Protein AF-A0A7C6TN26-F1 (afdb_monomer_lite)

Secondary structure (DSSP, 8-state):
-EEE-SSS--BTTBEEEE-S--TT-EEEE-TT--S-EEEE-TT--EES-EEEE-SSS-EEEE---SSS-EESEEEEE-TT-EEEE-TT-EE--SS-EEEEE-TT-EEEE-TT-EE-SSEEEES--SS--B-TTT--BSS----EEE-SS-EE-TT-EEETT-EE-TT-EE-TT-EE-TT-EE-TT-EEETTTTEEEESS----S---TT--SS---TTHHHHHHHTT-----TT---HHHHHHHHHH--SHHHHHHHHHT----TTTT-------------------SEEEEEEEETTEEEEEESS--S-EEEEETTTTEEEEPEESSSSEEEEETT--TTSS-SPSEEEEEEETTSPBPEE-HHHHTTGGG--EEEEETTTEEEEEEEEEETTEEEEEEEEES--SSPPSS-----HHHHHHHHHHHHHHHHHHHHHHHHHHTS---TTEEEEEESS-SS--HHHHHHHHHHHHHTTTTT-EEEEEE---TTS-HHHHHHHHHHHHHHHHH-SEEEESS--GGGGS-PPPTTSEEEE--S-SS-SB--GGGGTTSTTPPPTTT-GGGG-SEEEESSHHHHHHHHHHH---GGGEEE---HHHHHHHHTHHHHHHHHHHH-GGGTTSEEEEE-PPPBSSSGGG-B--HHHH--HHHHHHHHHHTTEEEEE---TT--S-TTTTS---SSEEE-TTTS-HHHHHHHSSEEEESS-TTHHHHHHTT--EEEE-TTHHHHHHHH-BSS-HHHHHTT-EE-SHHHHHHHHHT----HHHHHHHHHTGGGG-TTHHHHHIIIIII-TT-

Sequence (804 aa):
MYVYKKAGDEIGNNKLIINSDLNGSMVYFHDKAENNILVIEKNANIANCKIYFQGKNSLVYLSEIYTKSIKKLRVEVYDNAVFYMGKGTTVKSNHLLSAIVGSNTNCFIGDDSMLSEQILIRTVDAHSILDYNTLNIVNPSASVMIGDHVWIALDVSIYKGSTIGSGAIIGANSRCLGGKAYASNNTYGGYPAKILNSDVVWERKANHKAQNTYYNMQDDLEYFANFKFQHDDNTISLKDLDRKLIAASTAEEKLKILENLPKSKNRFYISSGSIEKKPVEIEDVNEFEIADIFWENTYLHIVLEEPEKAIYLYRKKNEEKIFMDKVDDKHFKINVVNVPTKQKVLYGEYIVFNSNKKRLGLSNKCHEKVSKLDKIYRFSNGRVYAGFVKTSGYYPKFNFQYYINSGIPPIEKPVLTLTSKKKRFFEKLLKTTLQKSYKFFRLFSRKSNNKVLLLTLSSDEIGGNLKAMSEYIDTVKDEYNIKKKEIAINVSKLGLIKKGKIYLRLIPVIAKYNTILIDNHTSIFDYFILDEKQKLIQLWHAGVGFKAVGYARFGKDGSPDLLKCGHRQYTGAIAPTPRAIEIYEDVFGITKDKFLVCGLPRLEKTIKQKDEVKKNVMNEFPFMKNKTNVLFAPTYRGKNQKNANYPIHKWLDLDLLNEFAKANNINILLKMHPFISKNILEDYENYSNIIDVSKDADMNEILLASDALLTDYSSNVYEAALFEKPIIIFAPDQIDYEQTRGVHRKLEDFCGSDVATDTDSLISKISNLEIKDWQNKFRFEEVEIGQPGASEKIFETFILEKNK

Structure (mmCIF, N/CA/C/O backbone):
data_AF-A0A7C6TN26-F1
#
_entry.id   AF-A0A7C6TN26-F1
#
loop_
_atom_site.group_PDB
_atom_site.id
_atom_site.type_symbol
_atom_site.label_atom_id
_atom_site.label_alt_id
_atom_site.label_comp_id
_atom_site.label_asym_id
_atom_site.label_entity_id
_atom_site.label_seq_id
_atom_site.pdbx_PDB_ins_code
_atom_site.Cartn_x
_atom_site.Cartn_y
_atom_site.Cartn_z
_atom_site.occupancy
_atom_site.B_iso_or_equiv
_atom_site.auth_seq_id
_atom_site.auth_comp_id
_atom_site.auth_asym_id
_atom_site.auth_atom_id
_atom_site.pdbx_PDB_model_num
ATOM 1 N N . MET A 1 1 ? -30.742 21.281 47.856 1.00 57.53 1 MET A N 1
ATOM 2 C CA . MET A 1 1 ? -30.317 19.861 47.830 1.00 57.53 1 MET A CA 1
ATOM 3 C C . MET A 1 1 ? -30.519 19.258 49.216 1.00 57.53 1 MET A C 1
ATOM 5 O O . MET A 1 1 ? -29.835 19.663 50.150 1.00 57.53 1 MET A O 1
ATOM 9 N N . TYR A 1 2 ? -31.468 18.335 49.367 1.00 62.22 2 TYR A N 1
ATOM 10 C CA . TYR A 1 2 ? -31.777 17.677 50.646 1.00 62.22 2 TYR A CA 1
ATOM 11 C C . TYR A 1 2 ? -30.927 16.415 50.819 1.00 62.22 2 TYR A C 1
ATOM 13 O O . TYR A 1 2 ? -30.728 15.688 49.848 1.00 62.22 2 TYR A O 1
ATOM 21 N N . VAL A 1 3 ? -30.425 16.153 52.034 1.00 65.25 3 VAL A N 1
ATOM 22 C CA . VAL A 1 3 ? -29.642 14.946 52.365 1.00 65.25 3 VAL A CA 1
ATOM 23 C C . VAL A 1 3 ? -30.441 14.070 53.319 1.00 65.25 3 VAL A C 1
ATOM 25 O O . VAL A 1 3 ? -30.705 14.480 54.449 1.00 65.25 3 VAL A O 1
ATOM 28 N N . TYR A 1 4 ? -30.771 12.852 52.900 1.00 67.00 4 TYR A N 1
ATOM 29 C CA . TYR A 1 4 ? -31.457 11.879 53.749 1.00 67.00 4 TYR A CA 1
ATOM 30 C C . TYR A 1 4 ? -30.489 10.861 54.352 1.00 67.00 4 TYR A C 1
ATOM 32 O O . TYR A 1 4 ? -29.520 10.454 53.704 1.00 67.00 4 TYR A O 1
ATOM 40 N N . LYS A 1 5 ? -30.746 10.470 55.608 1.00 59.81 5 LYS A N 1
ATOM 41 C CA . LYS A 1 5 ? -29.855 9.608 56.409 1.00 59.81 5 LYS A CA 1
ATOM 42 C C . LYS A 1 5 ? -30.553 8.474 57.182 1.00 59.81 5 LYS A C 1
ATOM 44 O O . LYS A 1 5 ? -29.848 7.717 57.844 1.00 59.81 5 LYS A O 1
ATOM 49 N N . LYS A 1 6 ? -31.886 8.360 57.159 1.00 57.12 6 LYS A N 1
ATOM 50 C CA . LYS A 1 6 ? -32.636 7.282 57.851 1.00 57.12 6 LYS A CA 1
ATOM 51 C C . LYS A 1 6 ? -33.459 6.471 56.839 1.00 57.12 6 LYS A C 1
ATOM 53 O O . LYS A 1 6 ? -33.195 6.621 55.661 1.00 57.12 6 LYS A O 1
ATOM 58 N N . ALA A 1 7 ? -34.308 5.531 57.241 1.00 53.44 7 ALA A N 1
ATOM 59 C CA . ALA A 1 7 ? -35.070 4.666 56.331 1.00 53.44 7 ALA A CA 1
ATOM 60 C C . ALA A 1 7 ? -36.571 4.785 56.633 1.00 53.44 7 ALA A C 1
ATOM 62 O O . ALA A 1 7 ? -36.921 4.846 57.810 1.00 53.44 7 ALA A O 1
ATOM 63 N N . GLY A 1 8 ? -37.424 4.767 55.598 1.00 52.34 8 GLY A N 1
ATOM 64 C CA . GLY A 1 8 ? -38.875 4.567 55.737 1.00 52.34 8 GLY A CA 1
ATOM 65 C C . GLY A 1 8 ? -39.806 5.758 55.467 1.00 52.34 8 GLY A C 1
ATOM 66 O O . GLY A 1 8 ? -41.008 5.577 55.622 1.00 52.34 8 GLY A O 1
ATOM 67 N N . ASP A 1 9 ? -39.308 6.924 55.034 1.00 55.12 9 ASP A N 1
ATOM 68 C CA . ASP A 1 9 ? -40.136 8.136 54.873 1.00 55.12 9 ASP A CA 1
ATOM 69 C C . ASP A 1 9 ? -40.274 8.617 53.418 1.00 55.12 9 ASP A C 1
ATOM 71 O O . ASP A 1 9 ? -39.366 8.452 52.601 1.00 55.12 9 ASP A O 1
ATOM 75 N N . GLU A 1 10 ? -41.385 9.293 53.114 1.00 62.97 10 GLU A N 1
ATOM 76 C CA . GLU A 1 10 ? -41.510 10.160 51.938 1.00 62.97 10 GLU A CA 1
ATOM 77 C C . GLU A 1 10 ? -40.738 11.470 52.170 1.00 62.97 10 GLU A C 1
ATOM 79 O O . GLU A 1 10 ? -40.833 12.091 53.231 1.00 62.97 10 GLU A O 1
ATOM 84 N N . ILE A 1 11 ? -39.955 11.910 51.182 1.00 73.81 11 ILE A N 1
ATOM 85 C CA . ILE A 1 11 ? -39.245 13.200 51.230 1.00 73.81 11 ILE A CA 1
ATOM 86 C C . ILE A 1 11 ? -39.789 14.086 50.127 1.00 73.81 11 ILE A C 1
ATOM 88 O O . ILE A 1 11 ? -39.404 13.965 48.957 1.00 73.81 11 ILE A O 1
ATOM 92 N N . GLY A 1 12 ? -40.713 14.966 50.510 1.00 78.88 12 GLY A N 1
ATOM 93 C CA . GLY A 1 12 ? -41.608 15.590 49.540 1.00 78.88 12 GLY A CA 1
ATOM 94 C C . GLY A 1 12 ? -42.374 14.496 48.796 1.00 78.88 12 GLY A C 1
ATOM 95 O O . GLY A 1 12 ? -42.831 13.544 49.413 1.00 78.88 12 GLY A O 1
ATOM 96 N N . ASN A 1 13 ? -42.419 14.573 47.467 1.00 85.75 13 ASN A N 1
ATOM 97 C CA . ASN A 1 13 ? -43.088 13.576 46.622 1.00 85.75 13 ASN A CA 1
ATOM 98 C C . ASN A 1 13 ? -42.169 12.409 46.202 1.00 85.75 13 ASN A C 1
ATOM 100 O O . ASN A 1 13 ? -42.394 11.794 45.165 1.00 85.75 13 ASN A O 1
ATOM 104 N N . ASN A 1 14 ? -41.073 12.145 46.920 1.00 91.00 14 ASN A N 1
ATOM 105 C CA . ASN A 1 14 ? -40.152 11.048 46.604 1.00 91.00 14 ASN A CA 1
ATOM 106 C C . ASN A 1 14 ? -40.334 9.902 47.602 1.00 91.00 14 ASN A C 1
ATOM 108 O O . ASN A 1 14 ? -40.374 10.139 48.809 1.00 91.00 14 ASN A O 1
ATOM 112 N N . LYS A 1 15 ? -40.371 8.661 47.111 1.00 91.81 15 LYS A N 1
ATOM 113 C CA . LYS A 1 15 ? -40.637 7.458 47.906 1.00 91.81 15 LYS A CA 1
ATOM 114 C C . LYS A 1 15 ? -39.364 6.654 48.165 1.00 91.81 15 LYS A C 1
ATOM 116 O O . LYS A 1 15 ? -38.593 6.364 47.249 1.00 91.81 15 LYS A O 1
ATOM 121 N N . LEU A 1 16 ? -39.158 6.245 49.416 1.00 91.38 16 LEU A N 1
ATOM 122 C CA . LEU A 1 16 ? -37.988 5.482 49.856 1.00 91.38 16 LEU A CA 1
ATOM 123 C C . LEU A 1 16 ? -38.419 4.139 50.457 1.00 91.38 16 LEU A C 1
ATOM 125 O O . LEU A 1 16 ? -39.009 4.088 51.530 1.00 91.38 16 LEU A O 1
ATOM 129 N N . ILE A 1 17 ? -38.088 3.043 49.776 1.00 91.50 17 ILE A N 1
ATOM 130 C CA . ILE A 1 17 ? -38.343 1.664 50.208 1.00 91.50 17 ILE A CA 1
ATOM 131 C C . ILE A 1 17 ? -36.995 1.039 50.577 1.00 91.50 17 ILE A C 1
ATOM 133 O O . ILE A 1 17 ? -36.312 0.462 49.734 1.00 91.50 17 ILE A O 1
ATOM 137 N N . ILE A 1 18 ? -36.566 1.212 51.828 1.00 88.75 18 ILE A N 1
ATOM 138 C CA . ILE A 1 18 ? -35.231 0.805 52.291 1.00 88.75 18 ILE A CA 1
ATOM 139 C C . ILE A 1 18 ? -35.371 -0.272 53.366 1.00 88.75 18 ILE A C 1
ATOM 141 O O . ILE A 1 18 ? -35.792 0.012 54.482 1.00 88.75 18 ILE A O 1
ATOM 145 N N . ASN A 1 19 ? -34.960 -1.494 53.029 1.00 86.56 19 ASN A N 1
ATOM 146 C CA . ASN A 1 19 ? -35.021 -2.682 53.884 1.00 86.56 19 ASN A CA 1
ATOM 147 C C . ASN A 1 19 ? -33.619 -3.199 54.285 1.00 86.56 19 ASN A C 1
ATOM 149 O O . ASN A 1 19 ? -33.473 -4.366 54.651 1.00 86.56 19 ASN A O 1
ATOM 153 N N . SER A 1 20 ? -32.584 -2.353 54.192 1.00 83.50 20 SER A N 1
ATOM 154 C CA . SER A 1 20 ? -31.176 -2.688 54.476 1.00 83.50 20 SER A CA 1
ATOM 155 C C . SER A 1 20 ? -30.434 -1.526 55.146 1.00 83.50 20 SER A C 1
ATOM 157 O O . SER A 1 20 ? -30.875 -0.378 55.082 1.00 83.50 20 SER A O 1
ATOM 159 N N . ASP A 1 21 ? -29.266 -1.805 55.732 1.00 78.94 21 ASP A N 1
ATOM 160 C CA . ASP A 1 21 ? -28.435 -0.781 56.371 1.00 78.94 21 ASP A CA 1
ATOM 161 C C . ASP A 1 21 ? -27.760 0.158 55.358 1.00 78.94 21 ASP A C 1
ATOM 163 O O . ASP A 1 21 ? -27.166 -0.277 54.364 1.00 78.94 21 ASP A O 1
ATOM 167 N N . LEU A 1 22 ? -27.783 1.461 55.663 1.00 81.06 22 LEU A N 1
ATOM 168 C CA . LEU A 1 22 ? -27.177 2.508 54.831 1.00 81.06 22 LEU A CA 1
ATOM 169 C C . LEU A 1 22 ? -25.716 2.838 55.195 1.00 81.06 22 LEU A C 1
ATOM 171 O O . LEU A 1 22 ? -25.036 3.473 54.395 1.00 81.06 22 LEU A O 1
ATOM 175 N N . ASN A 1 23 ? -25.226 2.473 56.387 1.00 84.31 23 ASN A N 1
ATOM 176 C CA . ASN A 1 23 ? -23.829 2.612 56.855 1.00 84.31 23 ASN A CA 1
ATOM 177 C C . ASN A 1 23 ? -23.049 3.838 56.315 1.00 84.31 23 ASN A C 1
ATOM 179 O O . ASN A 1 23 ? -22.070 3.710 55.573 1.00 84.31 23 ASN A O 1
ATOM 183 N N . GLY A 1 24 ? -23.489 5.051 56.669 1.00 84.25 24 GLY A N 1
ATOM 184 C CA . GLY A 1 24 ? -22.823 6.304 56.273 1.00 84.25 24 GLY A CA 1
ATOM 185 C C . GLY A 1 24 ? -23.051 6.735 54.816 1.00 84.25 24 GLY A C 1
ATOM 186 O O . GLY A 1 24 ? -22.450 7.709 54.363 1.00 84.25 24 GLY A O 1
ATOM 187 N N . SER A 1 25 ? -23.907 6.031 54.075 1.00 89.50 25 SER A N 1
ATOM 188 C CA . SER A 1 25 ? -24.345 6.425 52.735 1.00 89.50 25 SER A CA 1
ATOM 189 C C . SER A 1 25 ? -25.312 7.607 52.789 1.00 89.50 25 SER A C 1
ATOM 191 O O . SER A 1 25 ? -25.994 7.828 53.789 1.00 89.50 25 SER A O 1
ATOM 193 N N . MET A 1 26 ? -25.362 8.380 51.707 1.00 90.38 26 MET A N 1
ATOM 194 C CA . MET A 1 26 ? -26.187 9.580 51.592 1.00 90.38 26 MET A CA 1
ATOM 195 C C . MET A 1 26 ? -27.018 9.540 50.313 1.00 90.38 26 MET A C 1
ATOM 197 O O . MET A 1 26 ? -26.506 9.214 49.239 1.00 90.38 26 MET A O 1
ATOM 201 N N . VAL A 1 27 ? -28.287 9.919 50.435 1.00 91.06 27 VAL A N 1
ATOM 202 C CA . VAL A 1 27 ? -29.188 10.130 49.299 1.00 91.06 27 VAL A CA 1
ATOM 203 C C . VAL A 1 27 ? -29.458 11.624 49.184 1.00 91.06 27 VAL A C 1
ATOM 205 O O . VAL A 1 27 ? -29.807 12.270 50.173 1.00 91.06 27 VAL A O 1
ATOM 208 N N . TYR A 1 28 ? -29.251 12.166 47.990 1.00 91.44 28 TYR A N 1
ATOM 209 C CA . TYR A 1 28 ? -29.361 13.579 47.672 1.00 91.44 28 TYR A CA 1
ATOM 210 C C . TYR A 1 28 ? -30.503 13.801 46.690 1.00 91.44 28 TYR A C 1
ATOM 212 O O . TYR A 1 28 ? -30.539 13.169 45.635 1.00 91.44 28 TYR A O 1
ATOM 220 N N . PHE A 1 29 ? -31.372 14.756 47.000 1.00 91.25 29 PHE A N 1
ATOM 221 C CA . PHE A 1 29 ? -32.414 15.228 46.090 1.00 91.25 29 PHE A CA 1
ATOM 222 C C . PHE A 1 29 ? -32.122 16.677 45.703 1.00 91.25 29 PHE A C 1
ATOM 224 O O . PHE A 1 29 ? -31.962 17.537 46.577 1.00 91.25 29 PHE A O 1
ATOM 231 N N . HIS A 1 30 ? -32.003 16.948 44.403 1.00 90.12 30 HIS A N 1
ATOM 232 C CA . HIS A 1 30 ? -31.919 18.307 43.871 1.00 90.12 30 HIS A CA 1
ATOM 233 C C . HIS A 1 30 ? -33.255 19.042 44.056 1.00 90.12 30 HIS A C 1
ATOM 235 O O . HIS A 1 30 ? -34.297 18.412 44.194 1.00 90.12 30 HIS A O 1
ATOM 241 N N . ASP A 1 31 ? -33.254 20.374 44.012 1.00 83.19 31 ASP A N 1
ATOM 242 C CA . ASP A 1 31 ? -34.429 21.203 44.347 1.00 83.19 31 ASP A CA 1
ATOM 243 C C . ASP A 1 31 ? -35.640 20.988 43.417 1.00 83.19 31 ASP A C 1
ATOM 245 O O . ASP A 1 31 ? -36.747 21.402 43.735 1.00 83.19 31 ASP A O 1
ATOM 249 N N . LYS A 1 32 ? -35.437 20.332 42.268 1.00 83.31 32 LYS A N 1
ATOM 250 C CA . LYS A 1 32 ? -36.486 19.995 41.289 1.00 83.31 32 LYS A CA 1
ATOM 251 C C . LYS A 1 32 ? -36.830 18.501 41.258 1.00 83.31 32 LYS A C 1
ATOM 253 O O . LYS A 1 32 ? -37.573 18.083 40.375 1.00 83.31 32 LYS A O 1
ATOM 258 N N . ALA A 1 33 ? -36.257 17.703 42.160 1.00 90.38 33 ALA A N 1
ATOM 259 C CA . ALA A 1 33 ? -36.438 16.260 42.181 1.00 90.38 33 ALA A CA 1
ATOM 260 C C . ALA A 1 33 ? -37.744 15.875 42.894 1.00 90.38 33 ALA A C 1
ATOM 262 O O . ALA A 1 33 ? -37.888 16.064 44.102 1.00 90.38 33 ALA A O 1
ATOM 263 N N . GLU A 1 34 ? -38.682 15.306 42.142 1.00 92.81 34 GLU A N 1
ATOM 264 C CA . GLU A 1 34 ? -39.993 14.857 42.624 1.00 92.81 34 GLU A CA 1
ATOM 265 C C . GLU A 1 34 ? -40.409 13.549 41.944 1.00 92.81 34 GLU A C 1
ATOM 267 O O . GLU A 1 34 ? -39.928 13.229 40.853 1.00 92.81 34 GLU A O 1
ATOM 272 N N . ASN A 1 35 ? -41.316 12.803 42.582 1.00 95.19 35 ASN A N 1
ATOM 273 C CA . ASN A 1 35 ? -41.881 11.549 42.074 1.00 95.19 35 ASN A CA 1
ATOM 274 C C . ASN A 1 35 ? -40.817 10.484 41.763 1.00 95.19 35 ASN A C 1
ATOM 276 O O . ASN A 1 35 ? -40.966 9.680 40.845 1.00 95.19 35 ASN A O 1
ATOM 280 N N . ASN A 1 36 ? -39.699 10.505 42.490 1.00 96.69 36 ASN A N 1
ATOM 281 C CA . ASN A 1 36 ? -38.658 9.496 42.361 1.00 96.69 36 ASN A CA 1
ATOM 282 C C . ASN A 1 36 ? -38.861 8.367 43.370 1.00 96.69 36 ASN A C 1
ATOM 284 O O . ASN A 1 36 ? -39.381 8.590 44.464 1.00 96.69 36 ASN A O 1
ATOM 288 N N . ILE A 1 37 ? -38.363 7.177 43.041 1.00 96.75 37 ILE A N 1
ATOM 289 C CA . ILE A 1 37 ? -38.368 6.024 43.942 1.00 96.75 37 ILE A CA 1
ATOM 290 C C . ILE A 1 37 ? -36.935 5.526 44.151 1.00 96.75 37 ILE A C 1
ATOM 292 O O . ILE A 1 37 ? -36.181 5.321 43.198 1.00 96.75 37 ILE A O 1
ATOM 296 N N . LEU A 1 38 ? -36.567 5.285 45.408 1.00 95.94 38 LEU A N 1
ATOM 297 C CA . LEU A 1 38 ? -35.390 4.500 45.776 1.00 95.94 38 LEU A CA 1
ATOM 298 C C . LEU A 1 38 ? -35.839 3.198 46.441 1.00 95.94 38 LEU A C 1
ATOM 300 O O . LEU A 1 38 ? -36.515 3.236 47.466 1.00 95.94 38 LEU A O 1
ATOM 304 N N . VAL A 1 39 ? -35.415 2.063 45.890 1.00 95.75 39 VAL A N 1
ATOM 305 C CA . VAL A 1 39 ? -35.625 0.728 46.458 1.00 95.75 39 VAL A CA 1
ATOM 306 C C . VAL A 1 39 ? -34.279 0.110 46.825 1.00 95.75 39 VAL A C 1
ATOM 308 O O . VAL A 1 39 ? -33.382 0.008 45.988 1.00 95.75 39 VAL A O 1
ATOM 311 N N . ILE A 1 40 ? -34.137 -0.309 48.079 1.00 93.62 40 ILE A N 1
ATOM 312 C CA . ILE A 1 40 ? -32.999 -1.080 48.585 1.00 93.62 40 ILE A CA 1
ATOM 313 C C . ILE A 1 40 ? -33.573 -2.289 49.318 1.00 93.62 40 ILE A C 1
ATOM 315 O O . ILE A 1 40 ? -34.118 -2.158 50.415 1.00 93.62 40 ILE A O 1
ATOM 319 N N . GLU A 1 41 ? -33.484 -3.463 48.702 1.00 93.31 41 GLU A N 1
ATOM 320 C CA . GLU A 1 41 ? -34.003 -4.705 49.277 1.00 93.31 41 GLU A CA 1
ATOM 321 C C . GLU A 1 41 ? -33.199 -5.192 50.482 1.00 93.31 41 GLU A C 1
ATOM 323 O O . GLU A 1 41 ? -32.076 -4.761 50.747 1.00 93.31 41 GLU A O 1
ATOM 328 N N . LYS A 1 42 ? -33.780 -6.145 51.214 1.00 86.75 42 LYS A N 1
ATOM 329 C CA . LYS A 1 42 ? -33.100 -6.824 52.313 1.00 86.75 42 LYS A CA 1
ATOM 330 C C . LYS A 1 42 ? -31.787 -7.444 51.819 1.00 86.75 42 LYS A C 1
ATOM 332 O O . LYS A 1 42 ? -31.742 -8.037 50.745 1.00 86.75 42 LYS A O 1
ATOM 337 N N . ASN A 1 43 ? -30.730 -7.314 52.622 1.00 83.94 43 ASN A N 1
ATOM 338 C CA . ASN A 1 43 ? -29.359 -7.763 52.338 1.00 83.94 43 ASN A CA 1
ATOM 339 C C . ASN A 1 43 ? -28.605 -6.959 51.256 1.00 83.94 43 ASN A C 1
ATOM 341 O O . ASN A 1 43 ? -27.417 -7.202 51.048 1.00 83.94 43 ASN A O 1
ATOM 345 N N . ALA A 1 44 ? -29.215 -5.946 50.631 1.00 87.00 44 ALA A N 1
ATOM 346 C CA . ALA A 1 44 ? -28.536 -5.007 49.734 1.00 87.00 44 ALA A CA 1
ATOM 347 C C . ALA A 1 44 ? -27.765 -3.916 50.508 1.00 87.00 44 ALA A C 1
ATOM 349 O O . ALA A 1 44 ? -27.924 -2.719 50.266 1.00 87.00 44 ALA A O 1
ATOM 350 N N . ASN A 1 45 ? -26.930 -4.319 51.471 1.00 86.38 45 ASN A N 1
ATOM 351 C CA . ASN A 1 45 ? -26.251 -3.392 52.379 1.00 86.38 45 ASN A CA 1
ATOM 352 C C . ASN A 1 45 ? -25.332 -2.433 51.613 1.00 86.38 45 ASN A C 1
ATOM 354 O O . ASN A 1 45 ? -24.426 -2.868 50.897 1.00 86.38 45 ASN A O 1
ATOM 358 N N . ILE A 1 46 ? -25.461 -1.129 51.849 1.00 88.88 46 ILE A N 1
ATOM 359 C CA . ILE A 1 46 ? -24.584 -0.111 51.256 1.00 88.88 46 ILE A CA 1
ATOM 360 C C . ILE A 1 46 ? -23.792 0.614 52.342 1.00 88.88 46 ILE A C 1
ATOM 362 O O . ILE A 1 46 ? -24.264 0.769 53.462 1.00 88.88 46 ILE A O 1
ATOM 366 N N . ALA A 1 47 ? -22.574 1.052 52.030 1.00 89.06 47 ALA A N 1
ATOM 367 C CA . ALA A 1 47 ? -21.729 1.794 52.960 1.00 89.06 47 ALA A CA 1
ATOM 368 C C . ALA A 1 47 ? -20.950 2.911 52.257 1.00 89.06 47 ALA A C 1
ATOM 370 O O . ALA A 1 47 ? -20.280 2.689 51.246 1.00 89.06 47 ALA A O 1
ATOM 371 N N . ASN A 1 48 ? -20.991 4.128 52.798 1.00 89.62 48 ASN A N 1
ATOM 372 C CA . ASN A 1 48 ? -20.348 5.307 52.200 1.00 89.62 48 ASN A CA 1
ATOM 373 C C . ASN A 1 48 ? -20.700 5.519 50.709 1.00 89.62 48 ASN A C 1
ATOM 375 O O . ASN A 1 48 ? -19.855 5.941 49.914 1.00 89.62 48 ASN A O 1
ATOM 379 N N . CYS A 1 49 ? -21.920 5.165 50.311 1.00 92.25 49 CYS A N 1
ATOM 380 C CA . CYS A 1 49 ? -22.427 5.347 48.955 1.00 92.25 49 CYS A CA 1
ATOM 381 C C . CYS A 1 49 ? -23.124 6.704 48.815 1.00 92.25 49 CYS A C 1
ATOM 383 O O . CYS A 1 49 ? -23.544 7.304 49.804 1.00 92.25 49 CYS A O 1
ATOM 385 N N . LYS A 1 50 ? -23.234 7.210 47.589 1.00 94.38 50 LYS A N 1
ATOM 386 C CA . LYS A 1 50 ? -23.896 8.479 47.283 1.00 94.38 50 LYS A CA 1
ATOM 387 C C . LYS A 1 50 ? -24.863 8.296 46.123 1.00 94.38 50 LYS A C 1
ATOM 389 O O . LYS A 1 50 ? -24.438 7.961 45.021 1.00 94.38 50 LYS A O 1
ATOM 394 N N . ILE A 1 51 ? -26.144 8.527 46.365 1.00 95.81 51 ILE A N 1
ATOM 395 C CA . ILE A 1 51 ? -27.190 8.440 45.343 1.00 95.81 51 ILE A CA 1
ATOM 396 C C . ILE A 1 51 ? -27.751 9.843 45.138 1.00 95.81 51 ILE A C 1
ATOM 398 O O . ILE A 1 51 ? -28.135 10.486 46.107 1.00 95.81 51 ILE A O 1
ATOM 402 N N . TYR A 1 52 ? -27.766 10.326 43.902 1.00 96.31 52 TYR A N 1
ATOM 403 C CA . TYR A 1 52 ? -28.221 11.660 43.532 1.00 96.31 52 TYR A CA 1
ATOM 404 C C . TYR A 1 52 ? -29.421 11.554 42.595 1.00 96.31 52 TYR A C 1
ATOM 406 O O . TYR A 1 52 ? -29.297 11.028 41.490 1.00 96.31 52 TYR A O 1
ATOM 414 N N . PHE A 1 53 ? -30.554 12.099 43.020 1.00 96.44 53 PHE A N 1
ATOM 415 C CA . PHE A 1 53 ? -31.715 12.351 42.177 1.00 96.44 53 PHE A CA 1
ATOM 416 C C . PHE A 1 53 ? -31.680 13.812 41.724 1.00 96.44 53 PHE A C 1
ATOM 418 O O . PHE A 1 53 ? -31.884 14.728 42.523 1.00 96.44 53 PHE A O 1
ATOM 425 N N . GLN A 1 54 ? -31.369 14.023 40.446 1.00 94.88 54 GLN A N 1
ATOM 426 C CA . GLN A 1 54 ? -31.227 15.345 39.828 1.00 94.88 54 GLN A CA 1
ATOM 427 C C . GLN A 1 54 ? -32.498 15.804 39.096 1.00 94.88 54 GLN A C 1
ATOM 429 O O . GLN A 1 54 ? -32.631 16.991 38.806 1.00 94.88 54 GLN A O 1
ATOM 434 N N . GLY A 1 55 ? -33.420 14.883 38.805 1.00 92.38 55 GLY A N 1
ATOM 435 C CA . GLY A 1 55 ? -34.639 15.136 38.034 1.00 92.38 55 GLY A CA 1
ATOM 436 C C . GLY A 1 55 ? -35.868 14.427 38.602 1.00 92.38 55 GLY A C 1
ATOM 437 O O . GLY A 1 55 ? -35.901 14.078 39.785 1.00 92.38 55 GLY A O 1
ATOM 438 N N . LYS A 1 56 ? -36.885 14.243 37.759 1.00 95.62 56 LYS A N 1
ATOM 439 C CA . LYS A 1 56 ? -38.210 13.728 38.141 1.00 95.62 56 LYS A CA 1
ATOM 440 C C . LYS A 1 56 ? -38.492 12.320 37.624 1.00 95.62 56 LYS A C 1
ATOM 442 O O . LYS A 1 56 ? -37.944 11.929 36.595 1.00 95.62 56 LYS A O 1
ATOM 447 N N . ASN A 1 57 ? -39.431 11.612 38.254 1.00 96.94 57 ASN A N 1
ATOM 448 C CA . ASN A 1 57 ? -39.981 10.333 37.771 1.00 96.94 57 ASN A CA 1
ATOM 449 C C . ASN A 1 57 ? -38.924 9.225 37.570 1.00 96.94 57 ASN A C 1
ATOM 451 O O . ASN A 1 57 ? -39.050 8.398 36.663 1.00 96.94 57 ASN A O 1
ATOM 455 N N . SER A 1 58 ? -37.858 9.213 38.368 1.00 97.69 58 SER A N 1
ATOM 456 C CA . SER A 1 58 ? -36.726 8.294 38.210 1.00 97.69 58 SER A CA 1
ATOM 457 C C . SER A 1 58 ? -36.663 7.239 39.301 1.00 97.69 58 SER A C 1
ATOM 459 O O . SER A 1 58 ? -37.138 7.434 40.418 1.00 97.69 58 SER A O 1
ATOM 461 N N . LEU A 1 59 ? -36.057 6.101 38.971 1.00 98.38 59 LEU A N 1
ATOM 462 C CA . LEU A 1 59 ? -35.987 4.931 39.839 1.00 98.38 59 LEU A CA 1
ATOM 463 C C . LEU A 1 59 ? -34.535 4.506 40.050 1.00 98.38 59 LEU A C 1
ATOM 465 O O . LEU A 1 59 ? -33.792 4.288 39.094 1.00 98.38 59 LEU A O 1
ATOM 469 N N . VAL A 1 60 ? -34.145 4.328 41.307 1.00 98.25 60 VAL A N 1
ATOM 470 C CA . VAL A 1 60 ? -32.924 3.609 41.685 1.00 98.25 60 VAL A CA 1
ATOM 471 C C . VAL A 1 60 ? -33.352 2.367 42.455 1.00 98.25 60 VAL A C 1
ATOM 473 O O . VAL A 1 60 ? -34.013 2.489 43.479 1.00 98.25 60 VAL A O 1
ATOM 476 N N . TYR A 1 61 ? -32.992 1.180 41.977 1.00 97.88 61 TYR A N 1
ATOM 477 C CA . TYR A 1 61 ? -33.405 -0.086 42.581 1.00 97.88 61 TYR A CA 1
ATOM 478 C C . TYR A 1 61 ? -32.211 -1.037 42.718 1.00 97.88 61 TYR A C 1
ATOM 480 O O . TYR A 1 61 ? -31.622 -1.489 41.736 1.00 97.88 61 TYR A O 1
ATOM 488 N N . LEU A 1 62 ? -31.854 -1.318 43.970 1.00 95.62 62 LEU A N 1
ATOM 489 C CA . LEU A 1 62 ? -30.884 -2.324 44.381 1.00 95.62 62 LEU A CA 1
ATOM 490 C C . LEU A 1 62 ? -31.629 -3.548 44.946 1.00 95.62 62 LEU A C 1
ATOM 492 O O . LEU A 1 62 ? -32.212 -3.462 46.031 1.00 95.62 62 LEU A O 1
ATOM 496 N N . SER A 1 63 ? -31.629 -4.665 44.213 1.00 93.75 63 SER A N 1
ATOM 497 C CA . SER A 1 63 ? -32.193 -5.944 44.684 1.00 93.75 63 SER A CA 1
ATOM 498 C C . SER A 1 63 ? -31.247 -6.642 45.674 1.00 93.75 63 SER A C 1
ATOM 500 O O . SER A 1 63 ? -30.153 -6.149 45.915 1.00 93.75 63 SER A O 1
ATOM 502 N N . GLU A 1 64 ? -31.637 -7.766 46.279 1.00 90.69 64 GLU A N 1
ATOM 503 C CA . GLU A 1 64 ? -30.816 -8.561 47.206 1.00 90.69 64 GLU A CA 1
ATOM 504 C C . GLU A 1 64 ? -29.417 -8.897 46.633 1.00 90.69 64 GLU A C 1
ATOM 506 O O . GLU A 1 64 ? -29.284 -9.649 45.668 1.00 90.69 64 GLU A O 1
ATOM 511 N N . ILE A 1 65 ? -28.349 -8.382 47.255 1.00 83.94 65 ILE A N 1
ATOM 512 C CA . ILE A 1 65 ? -26.957 -8.451 46.759 1.00 83.94 65 ILE A CA 1
ATOM 513 C C . ILE A 1 65 ? -26.159 -9.465 47.590 1.00 83.94 65 ILE A C 1
ATOM 515 O O . ILE A 1 65 ? -26.283 -9.509 48.809 1.00 83.94 65 ILE A O 1
ATOM 519 N N . TYR A 1 66 ? -25.286 -10.263 46.965 1.00 79.44 66 TYR A N 1
ATOM 520 C CA . TYR A 1 66 ? -24.499 -11.294 47.672 1.00 79.44 66 TYR A CA 1
ATOM 521 C C . TYR A 1 66 ? -23.256 -10.756 48.393 1.00 79.44 66 TYR A C 1
ATOM 523 O O . TYR A 1 66 ? -22.623 -11.456 49.183 1.00 79.44 66 TYR A O 1
ATOM 531 N N . THR A 1 67 ? -22.866 -9.509 48.133 1.00 76.19 67 THR A N 1
ATOM 532 C CA . THR A 1 67 ? -21.721 -8.901 48.824 1.00 76.19 67 THR A CA 1
ATOM 533 C C . THR A 1 67 ? -22.135 -8.417 50.205 1.00 76.19 67 THR A C 1
ATOM 535 O O . THR A 1 67 ? -23.147 -7.741 50.330 1.00 76.19 67 THR A O 1
ATOM 538 N N . LYS A 1 68 ? -21.299 -8.659 51.229 1.00 77.12 68 LYS A N 1
ATOM 539 C CA . LYS A 1 68 ? -21.541 -8.199 52.613 1.00 77.12 68 LYS A CA 1
ATOM 540 C C . LYS A 1 68 ? -21.990 -6.733 52.692 1.00 77.12 68 LYS A C 1
ATOM 542 O O . LYS A 1 68 ? -22.861 -6.408 53.492 1.00 77.12 68 LYS A O 1
ATOM 547 N N . SER A 1 69 ? -21.359 -5.857 51.906 1.00 81.06 69 SER A N 1
ATOM 548 C CA . SER A 1 69 ? -21.824 -4.491 51.669 1.00 81.06 69 SER A CA 1
ATOM 549 C C . SER A 1 69 ? -21.164 -3.891 50.424 1.00 81.06 69 SER A C 1
ATOM 551 O O . SER A 1 69 ? -19.950 -4.033 50.252 1.00 81.06 69 SER A O 1
ATOM 553 N N . ILE A 1 70 ? -21.931 -3.181 49.590 1.00 86.00 70 ILE A N 1
ATOM 554 C CA . ILE A 1 70 ? -21.392 -2.331 48.523 1.00 86.00 70 ILE A CA 1
ATOM 555 C C . ILE A 1 70 ? -20.842 -1.055 49.150 1.00 86.00 70 ILE A C 1
ATOM 557 O O . ILE A 1 70 ? -21.581 -0.268 49.737 1.00 86.00 70 ILE A O 1
ATOM 561 N N . LYS A 1 71 ? -19.543 -0.814 48.989 1.00 88.19 71 LYS A N 1
ATOM 562 C CA . LYS A 1 71 ? -18.902 0.432 49.420 1.00 88.19 71 LYS A CA 1
ATOM 563 C C . LYS A 1 71 ? -18.649 1.380 48.243 1.00 88.19 71 LYS A C 1
ATOM 565 O O . LYS A 1 71 ? -18.269 0.940 47.163 1.00 88.19 71 LYS A O 1
ATOM 570 N N . LYS A 1 72 ? -18.776 2.692 48.473 1.00 87.94 72 LYS A N 1
ATOM 571 C CA . LYS A 1 72 ? -18.420 3.751 47.501 1.00 87.94 72 LYS A CA 1
ATOM 572 C C . LYS A 1 72 ? -19.130 3.634 46.137 1.00 87.94 72 LYS A C 1
ATOM 574 O O . LYS A 1 72 ? -18.540 3.960 45.108 1.00 87.94 72 LYS A O 1
ATOM 579 N N . LEU A 1 73 ? -20.390 3.205 46.112 1.00 93.56 73 LEU A N 1
ATOM 580 C CA . LEU A 1 73 ? -21.250 3.356 44.936 1.00 93.56 73 LEU A CA 1
ATOM 581 C C . LEU A 1 73 ? -21.653 4.827 44.792 1.00 93.56 73 LEU A C 1
ATOM 583 O O . LEU A 1 73 ? -22.112 5.437 45.758 1.00 93.56 73 LEU A O 1
ATOM 587 N N . ARG A 1 74 ? -21.501 5.392 43.596 1.00 96.50 74 ARG A N 1
ATOM 588 C CA . ARG A 1 74 ? -22.041 6.701 43.227 1.00 96.50 74 ARG A CA 1
ATOM 589 C C . ARG A 1 74 ? -23.020 6.540 42.071 1.00 96.50 74 ARG A C 1
ATOM 591 O O . ARG A 1 74 ? -22.611 6.154 40.982 1.00 96.50 74 ARG A O 1
ATOM 598 N N . VAL A 1 75 ? -24.283 6.876 42.294 1.00 97.50 75 VAL A N 1
ATOM 599 C CA . VAL A 1 75 ? -25.325 6.860 41.259 1.00 97.50 75 VAL A CA 1
ATOM 600 C C . VAL A 1 75 ? -25.888 8.260 41.123 1.00 97.50 75 VAL A C 1
ATOM 602 O O . VAL A 1 75 ? -26.200 8.895 42.124 1.00 97.50 75 VAL A O 1
ATOM 605 N N . GLU A 1 76 ? -26.009 8.742 39.897 1.00 97.62 76 GLU A N 1
ATOM 606 C CA . GLU A 1 76 ? -26.634 10.020 39.579 1.00 97.62 76 GLU A CA 1
ATOM 607 C C . GLU A 1 76 ? -27.667 9.800 38.477 1.00 97.62 76 GLU A C 1
ATOM 609 O O . GLU A 1 76 ? -27.310 9.353 37.387 1.00 97.62 76 GLU A O 1
ATOM 614 N N . VAL A 1 77 ? -28.938 10.067 38.779 1.00 97.50 77 VAL A N 1
ATOM 615 C CA . VAL A 1 77 ? -30.069 9.889 37.859 1.00 97.50 77 VAL A CA 1
ATOM 616 C C . VAL A 1 77 ? -30.750 11.230 37.587 1.00 97.50 77 VAL A C 1
ATOM 618 O O . VAL A 1 77 ? -31.021 11.999 38.511 1.00 97.50 77 VAL A O 1
ATOM 621 N N . TYR A 1 78 ? -31.012 11.512 36.313 1.00 95.81 78 TYR A N 1
ATOM 622 C CA . TYR A 1 78 ? -31.752 12.691 35.843 1.00 95.81 78 TYR A CA 1
ATOM 623 C C . TYR A 1 78 ? -33.216 12.325 35.566 1.00 95.81 78 TYR A C 1
ATOM 625 O O . TYR A 1 78 ? -33.683 11.329 36.101 1.00 95.81 78 TYR A O 1
ATOM 633 N N . ASP A 1 79 ? -33.961 13.117 34.794 1.00 96.00 79 ASP A N 1
ATOM 634 C CA . ASP A 1 79 ? -35.399 12.921 34.566 1.00 96.00 79 ASP A CA 1
ATOM 635 C C . ASP A 1 79 ? -35.730 11.629 33.817 1.00 96.00 79 ASP A C 1
ATOM 637 O O . ASP A 1 79 ? -35.106 11.293 32.811 1.00 96.00 79 ASP A O 1
ATOM 641 N N . ASN A 1 80 ? -36.780 10.941 34.248 1.00 96.69 80 ASN A N 1
ATOM 642 C CA . ASN A 1 80 ? -37.310 9.758 33.586 1.00 96.69 80 ASN A CA 1
ATOM 643 C C . ASN A 1 80 ? -36.246 8.655 33.368 1.00 96.69 80 ASN A C 1
ATOM 645 O O . ASN A 1 80 ? -36.206 8.019 32.318 1.00 96.69 80 ASN A O 1
ATOM 649 N N . ALA A 1 81 ? -35.381 8.420 34.355 1.00 97.38 81 ALA A N 1
ATOM 650 C CA . ALA A 1 81 ? -34.236 7.513 34.263 1.00 97.38 81 ALA A CA 1
ATOM 651 C C . ALA A 1 81 ? -34.330 6.326 35.235 1.00 97.38 81 ALA A C 1
ATOM 653 O O . ALA A 1 81 ? -35.005 6.404 36.265 1.00 97.38 81 ALA A O 1
ATOM 654 N N . VAL A 1 82 ? -33.629 5.230 34.929 1.00 98.56 82 VAL A N 1
ATOM 655 C CA . VAL A 1 82 ? -33.536 4.045 35.804 1.00 98.56 82 VAL A CA 1
ATOM 656 C C . VAL A 1 82 ? -32.085 3.668 36.066 1.00 98.56 82 VAL A C 1
ATOM 658 O O . VAL A 1 82 ? -31.297 3.537 35.132 1.00 98.56 82 VAL A O 1
ATOM 661 N N . PHE A 1 83 ? -31.745 3.404 37.324 1.00 98.56 83 PHE A N 1
ATOM 662 C CA . PHE A 1 83 ? -30.586 2.598 37.698 1.00 98.56 83 PHE A CA 1
ATOM 663 C C . PHE A 1 83 ? -31.068 1.329 38.405 1.00 98.56 83 PHE A C 1
ATOM 665 O O . PHE A 1 83 ? -31.682 1.418 39.466 1.00 98.56 83 PHE A O 1
ATOM 672 N N . TYR A 1 84 ? -30.780 0.159 37.840 1.00 98.38 84 TYR A N 1
ATOM 673 C CA . TYR A 1 84 ? -31.162 -1.135 38.407 1.00 98.38 84 TYR A CA 1
ATOM 674 C C . TYR A 1 84 ? -29.947 -2.049 38.574 1.00 98.38 84 TYR A C 1
ATOM 676 O O . TYR A 1 84 ? -29.125 -2.159 37.659 1.00 98.38 84 TYR A O 1
ATOM 684 N N . MET A 1 85 ? -29.859 -2.721 39.723 1.00 96.75 85 MET A N 1
ATOM 685 C CA . MET A 1 85 ? -28.882 -3.773 39.996 1.00 96.75 85 MET A CA 1
ATOM 686 C C . MET A 1 85 ? -29.582 -5.030 40.517 1.00 96.75 85 MET A C 1
ATOM 688 O O . MET A 1 85 ? -30.194 -5.009 41.588 1.00 96.75 85 MET A O 1
ATOM 692 N N . GLY A 1 86 ? -29.465 -6.105 39.739 1.00 95.25 86 GLY A N 1
ATOM 693 C CA . GLY A 1 86 ? -30.160 -7.368 39.939 1.00 95.25 86 GLY A CA 1
ATOM 694 C C . GLY A 1 86 ? -29.643 -8.224 41.091 1.00 95.25 86 GLY A C 1
ATOM 695 O O . GLY A 1 86 ? -28.543 -8.028 41.629 1.00 95.25 86 GLY A O 1
ATOM 696 N N . LYS A 1 87 ? -30.464 -9.212 41.442 1.00 94.44 87 LYS A N 1
ATOM 697 C CA . LYS A 1 87 ? -30.291 -10.118 42.576 1.00 94.44 87 LYS A CA 1
ATOM 698 C C . LYS A 1 87 ? -29.013 -10.944 42.449 1.00 94.44 87 LYS A C 1
ATOM 700 O O . LYS A 1 87 ? -28.648 -11.382 41.367 1.00 94.44 87 LYS A O 1
ATOM 705 N N . GLY A 1 88 ? -28.331 -11.207 43.560 1.00 92.44 88 GLY A N 1
ATOM 706 C CA . GLY A 1 88 ? -27.153 -12.081 43.606 1.00 92.44 88 GLY A CA 1
ATOM 707 C C . GLY A 1 88 ? -25.881 -11.466 43.018 1.00 92.44 88 GLY A C 1
ATOM 708 O O . GLY A 1 88 ? -24.821 -12.091 43.049 1.00 92.44 88 GLY A O 1
ATOM 709 N N . THR A 1 89 ? -25.945 -10.226 42.526 1.00 93.75 89 THR A N 1
ATOM 710 C CA . THR A 1 89 ? -24.770 -9.507 42.029 1.00 93.75 89 THR A CA 1
ATOM 711 C C . THR A 1 89 ? -23.727 -9.345 43.139 1.00 93.75 89 THR A C 1
ATOM 713 O O . THR A 1 89 ? -24.058 -9.217 44.319 1.00 93.75 89 THR A O 1
ATOM 716 N N . THR A 1 90 ? -22.440 -9.343 42.788 1.00 91.88 90 THR A N 1
ATOM 717 C CA . THR A 1 90 ? -21.361 -8.986 43.714 1.00 91.88 90 THR A CA 1
ATOM 718 C C . THR A 1 90 ? -20.570 -7.789 43.221 1.00 91.88 90 THR A C 1
ATOM 720 O O . THR A 1 90 ? -20.363 -7.618 42.023 1.00 91.88 90 THR A O 1
ATOM 723 N N . VAL A 1 91 ? -20.098 -6.962 44.155 1.00 90.31 91 VAL A N 1
ATOM 724 C CA . VAL A 1 91 ? -19.302 -5.771 43.849 1.00 90.31 91 VAL A CA 1
ATOM 725 C C . VAL A 1 91 ? -18.072 -5.751 44.743 1.00 90.31 91 VAL A C 1
ATOM 727 O O . VAL A 1 91 ? -18.175 -5.647 45.965 1.00 90.31 91 VAL A O 1
ATOM 730 N N . LYS A 1 92 ? -16.881 -5.815 44.151 1.00 86.44 92 LYS A N 1
ATOM 731 C CA . LYS A 1 92 ? -15.640 -5.585 44.887 1.00 86.44 92 LYS A CA 1
ATOM 732 C C . LYS A 1 92 ? -15.474 -4.082 45.097 1.00 86.44 92 LYS A C 1
ATOM 734 O O . LYS A 1 92 ? -15.373 -3.321 44.143 1.00 86.44 92 LYS A O 1
ATOM 739 N N . SER A 1 93 ? -15.478 -3.643 46.351 1.00 69.38 93 SER A N 1
ATOM 740 C CA . SER A 1 93 ? -15.858 -2.266 46.660 1.00 69.38 93 SER A CA 1
ATOM 741 C C . SER A 1 93 ? -14.795 -1.436 47.398 1.00 69.38 93 SER A C 1
ATOM 743 O O . SER A 1 93 ? -15.142 -0.580 48.205 1.00 69.38 93 SER A O 1
ATOM 745 N N . ASN A 1 94 ? -13.485 -1.633 47.195 1.00 76.94 94 ASN A N 1
ATOM 746 C CA . ASN A 1 94 ? -12.511 -0.716 47.826 1.00 76.94 94 ASN A CA 1
ATOM 747 C C . ASN A 1 94 ? -12.390 0.630 47.081 1.00 76.94 94 ASN A C 1
ATOM 749 O O . ASN A 1 94 ? -11.983 1.639 47.675 1.00 76.94 94 ASN A O 1
ATOM 753 N N . HIS A 1 95 ? -12.818 0.673 45.816 1.00 81.81 95 HIS A N 1
ATOM 754 C CA . HIS A 1 95 ? -12.781 1.844 44.935 1.00 81.81 95 HIS A CA 1
ATOM 755 C C . HIS A 1 95 ? -14.165 2.197 44.371 1.00 81.81 95 HIS A C 1
ATOM 757 O O . HIS A 1 95 ? -15.133 1.474 44.578 1.00 81.81 95 HIS A O 1
ATOM 763 N N . LEU A 1 96 ? -14.249 3.345 43.694 1.00 82.94 96 LEU A N 1
ATOM 764 C CA . LEU A 1 96 ? -15.494 3.923 43.187 1.00 82.94 96 LEU A CA 1
ATOM 765 C C . LEU A 1 96 ? -16.125 3.050 42.085 1.00 82.94 96 LEU A C 1
ATOM 767 O O . LEU A 1 96 ? -15.456 2.717 41.108 1.00 82.94 96 LEU A O 1
ATOM 771 N N . LEU A 1 97 ? -17.419 2.755 42.222 1.00 92.50 97 LEU A N 1
ATOM 772 C CA . LEU A 1 97 ? -18.313 2.351 41.130 1.00 92.50 97 LEU A CA 1
ATOM 773 C C . LEU A 1 97 ? -19.225 3.546 40.850 1.00 92.50 97 LEU A C 1
ATOM 775 O O . LEU A 1 97 ? -19.958 3.968 41.742 1.00 92.50 97 LEU A O 1
ATOM 779 N N . SER A 1 98 ? -19.152 4.123 39.652 1.00 96.19 98 SER A N 1
ATOM 780 C CA . SER A 1 98 ? -19.893 5.338 39.302 1.00 96.19 98 SER A CA 1
ATOM 781 C C . SER A 1 98 ? -20.831 5.093 38.128 1.00 96.19 98 SER A C 1
ATOM 783 O O . SER A 1 98 ? -20.377 4.675 37.068 1.00 96.19 98 SER A O 1
ATOM 785 N N . ALA A 1 99 ? -22.106 5.439 38.279 1.00 97.50 99 ALA A N 1
ATOM 786 C CA . ALA A 1 99 ? -23.097 5.428 37.209 1.00 97.50 99 ALA A CA 1
ATOM 787 C C . ALA A 1 99 ? -23.745 6.810 37.061 1.00 97.50 99 ALA A C 1
ATOM 789 O O . ALA A 1 99 ? -24.247 7.368 38.035 1.00 97.50 99 ALA A O 1
ATOM 790 N N . ILE A 1 100 ? -23.718 7.362 35.847 1.00 97.88 100 ILE A N 1
ATOM 791 C CA . ILE A 1 100 ? -24.378 8.628 35.499 1.00 97.88 100 ILE A CA 1
ATOM 792 C C . ILE A 1 100 ? -25.424 8.331 34.428 1.00 97.88 100 ILE A C 1
ATOM 794 O O . ILE A 1 100 ? -25.078 7.988 33.291 1.00 97.88 100 ILE A O 1
ATOM 798 N N . VAL A 1 101 ? -26.691 8.459 34.807 1.00 97.94 101 VAL A N 1
ATOM 799 C CA . VAL A 1 101 ? -27.853 8.092 34.001 1.00 97.94 101 VAL A CA 1
ATOM 800 C C . VAL A 1 101 ? -28.615 9.360 33.614 1.00 97.94 101 VAL A C 1
ATOM 802 O O . VAL A 1 101 ? -29.366 9.918 34.411 1.00 97.94 101 VAL A O 1
ATOM 805 N N . GLY A 1 102 ? -28.364 9.847 32.399 1.00 95.38 102 GLY A N 1
ATOM 806 C CA . GLY A 1 102 ? -29.004 11.034 31.829 1.00 95.38 102 GLY A CA 1
ATOM 807 C C . GLY A 1 102 ? -30.504 10.860 31.572 1.00 95.38 102 GLY A C 1
ATOM 808 O O . GLY A 1 102 ? -31.039 9.753 31.652 1.00 95.38 102 GLY A O 1
ATOM 809 N N . SER A 1 103 ? -31.182 11.962 31.244 1.00 94.56 103 SER A N 1
ATOM 810 C CA . SER A 1 103 ? -32.639 11.955 31.108 1.00 94.56 103 SER A CA 1
ATOM 811 C C . SER A 1 103 ? -33.125 11.016 29.999 1.00 94.56 103 SER A C 1
ATOM 813 O O . SER A 1 103 ? -32.494 10.935 28.943 1.00 94.56 103 SER A O 1
ATOM 815 N N . ASN A 1 104 ? -34.256 10.341 30.222 1.00 95.62 104 ASN A N 1
ATOM 816 C CA . ASN A 1 104 ? -34.865 9.369 29.301 1.00 95.62 104 ASN A CA 1
ATOM 817 C C . ASN A 1 104 ? -33.927 8.214 28.901 1.00 95.62 104 ASN A C 1
ATOM 819 O O . ASN A 1 104 ? -33.931 7.767 27.754 1.00 95.62 104 ASN A O 1
ATOM 823 N N . THR A 1 105 ? -33.090 7.746 29.829 1.00 97.31 105 THR A N 1
ATOM 824 C CA . THR A 1 105 ? -32.208 6.591 29.611 1.00 97.31 105 THR A CA 1
ATOM 825 C C . THR A 1 105 ? -32.122 5.708 30.848 1.00 97.31 105 THR A C 1
ATOM 827 O O . THR A 1 105 ? -32.427 6.134 31.960 1.00 97.31 105 THR A O 1
ATOM 830 N N . ASN A 1 106 ? -31.652 4.479 30.660 1.00 98.06 106 ASN A N 1
ATOM 831 C CA . ASN A 1 106 ? -31.569 3.469 31.705 1.00 98.06 106 ASN A CA 1
ATOM 832 C C . ASN A 1 106 ? -30.145 2.916 31.836 1.00 98.06 106 ASN A C 1
ATOM 834 O O . ASN A 1 106 ? -29.413 2.794 30.855 1.00 98.06 106 ASN A O 1
ATOM 838 N N . CYS A 1 107 ? -29.757 2.563 33.055 1.00 98.38 107 CYS A N 1
ATOM 839 C CA . CYS A 1 107 ? -28.595 1.750 33.382 1.00 98.38 107 CYS A CA 1
ATOM 840 C C . CYS A 1 107 ? -29.095 0.491 34.096 1.00 98.38 107 CYS A C 1
ATOM 842 O O . CYS A 1 107 ? -29.421 0.532 35.282 1.00 98.38 107 CYS A O 1
ATOM 844 N N . PHE A 1 108 ? -29.173 -0.615 33.364 1.00 98.44 108 PHE A N 1
ATOM 845 C CA . PHE A 1 108 ? -29.692 -1.888 33.857 1.00 98.44 108 PHE A CA 1
ATOM 846 C C . PHE A 1 108 ? -28.558 -2.907 33.988 1.00 98.44 108 PHE A C 1
ATOM 848 O O . PHE A 1 108 ? -27.832 -3.128 33.019 1.00 98.44 108 PHE A O 1
ATOM 855 N N . ILE A 1 109 ? -28.412 -3.521 35.164 1.00 98.06 109 ILE A N 1
ATOM 856 C CA . ILE A 1 109 ? -27.488 -4.630 35.436 1.00 98.06 109 ILE A CA 1
ATOM 857 C C . ILE A 1 109 ? -28.310 -5.821 35.930 1.00 98.06 109 ILE A C 1
ATOM 859 O O . ILE A 1 109 ? -28.956 -5.712 36.972 1.00 98.06 109 ILE A O 1
ATOM 863 N N . GLY A 1 110 ? -28.284 -6.929 35.188 1.00 96.81 110 GLY A N 1
ATOM 864 C CA . GLY A 1 110 ? -29.019 -8.153 35.501 1.00 96.81 110 GLY A CA 1
ATOM 865 C C . GLY A 1 110 ? -28.505 -8.904 36.732 1.00 96.81 110 GLY A C 1
ATOM 866 O O . GLY A 1 110 ? -27.583 -8.474 37.430 1.00 96.81 110 GLY A O 1
ATOM 867 N N . ASP A 1 111 ? -29.124 -10.049 36.987 1.00 96.00 111 ASP A N 1
ATOM 868 C CA . ASP A 1 111 ? -28.881 -10.884 38.161 1.00 96.00 111 ASP A CA 1
ATOM 869 C C . ASP A 1 111 ? -27.514 -11.577 38.088 1.00 96.00 111 ASP A C 1
ATOM 871 O O . ASP A 1 111 ? -26.930 -11.726 37.020 1.00 96.00 111 ASP A O 1
ATOM 875 N N . ASP A 1 112 ? -26.987 -12.002 39.235 1.00 95.00 112 ASP A N 1
ATOM 876 C CA . ASP A 1 112 ? -25.754 -12.786 39.401 1.00 95.00 112 ASP A CA 1
ATOM 877 C C . ASP A 1 112 ? -24.509 -12.224 38.682 1.00 95.00 112 ASP A C 1
ATOM 879 O O . ASP A 1 112 ? -23.566 -12.943 38.350 1.00 95.00 112 ASP A O 1
ATOM 883 N N . SER A 1 113 ? -24.444 -10.912 38.464 1.00 96.38 113 SER A N 1
ATOM 884 C CA . SER A 1 113 ? -23.261 -10.288 37.868 1.00 96.38 113 SER A CA 1
ATOM 885 C C . SER A 1 113 ? -22.099 -10.198 38.868 1.00 96.38 113 SER A C 1
ATOM 887 O O . SER A 1 113 ? -22.271 -10.263 40.090 1.00 96.38 113 SER A O 1
ATOM 889 N N . MET A 1 114 ? -20.872 -10.049 38.372 1.00 96.19 114 MET A N 1
ATOM 890 C CA . MET A 1 114 ? -19.681 -9.856 39.201 1.00 96.19 114 MET A CA 1
ATOM 891 C C . MET A 1 114 ? -18.929 -8.609 38.756 1.00 96.19 114 MET A C 1
ATOM 893 O O . MET A 1 114 ? -18.326 -8.577 37.687 1.00 96.19 114 MET A O 1
ATOM 897 N N . LEU A 1 115 ? -18.951 -7.574 39.587 1.00 95.62 115 LEU A N 1
ATOM 898 C CA . LEU A 1 115 ? -18.334 -6.285 39.313 1.00 95.62 115 LEU A CA 1
ATOM 899 C C . LEU A 1 115 ? -17.070 -6.128 40.156 1.00 95.62 115 LEU A C 1
ATOM 901 O O . LEU A 1 115 ? -17.083 -6.278 41.378 1.00 95.62 115 LEU A O 1
ATOM 905 N N . SER A 1 116 ? -15.959 -5.823 39.498 1.00 93.31 116 SER A N 1
ATOM 906 C CA . SER A 1 116 ? -14.702 -5.476 40.152 1.00 93.31 116 SER A CA 1
ATOM 907 C C . SER A 1 116 ? -14.686 -4.001 40.591 1.00 93.31 116 SER A C 1
ATOM 909 O O . SER A 1 116 ? -15.719 -3.379 40.818 1.00 93.31 116 SER A O 1
ATOM 911 N N . GLU A 1 117 ? -13.491 -3.442 40.741 1.00 89.56 117 GLU A N 1
ATOM 912 C CA . GLU A 1 117 ? -13.246 -2.084 41.224 1.00 89.56 117 GLU A CA 1
ATOM 913 C C . GLU A 1 117 ? -13.091 -1.080 40.059 1.00 89.56 117 GLU A C 1
ATOM 915 O O . GLU A 1 117 ? -12.707 -1.458 38.953 1.00 89.56 117 GLU A O 1
ATOM 920 N N . GLN A 1 118 ? -13.325 0.216 40.316 1.00 93.69 118 GLN A N 1
ATOM 921 C CA . GLN A 1 118 ? -13.096 1.324 39.363 1.00 93.69 118 GLN A CA 1
ATOM 922 C C . GLN A 1 118 ? -13.955 1.273 38.087 1.00 93.69 118 GLN A C 1
ATOM 924 O O . GLN A 1 118 ? -13.483 1.548 36.990 1.00 93.69 118 GLN A O 1
ATOM 929 N N . ILE A 1 119 ? -15.234 0.932 38.214 1.00 96.38 119 ILE A N 1
ATOM 930 C CA . ILE A 1 119 ? -16.136 0.846 37.061 1.00 96.38 119 ILE A CA 1
ATOM 931 C C . ILE A 1 119 ? -16.860 2.182 36.851 1.00 96.38 119 ILE A C 1
ATOM 933 O O . ILE A 1 119 ? -17.395 2.769 37.795 1.00 96.38 119 ILE A O 1
ATOM 937 N N . LEU A 1 120 ? -16.909 2.642 35.600 1.00 97.00 120 LEU A N 1
ATOM 938 C CA . LEU A 1 120 ? -17.643 3.836 35.177 1.00 97.00 120 LEU A CA 1
ATOM 939 C C . LEU A 1 120 ? -18.730 3.465 34.165 1.00 97.00 120 LEU A C 1
ATOM 941 O O . LEU A 1 120 ? -18.427 2.923 33.108 1.00 97.00 120 LEU A O 1
ATOM 945 N N . ILE A 1 121 ? -19.980 3.829 34.430 1.00 97.88 121 ILE A N 1
ATOM 946 C CA . ILE A 1 121 ? -21.101 3.657 33.501 1.00 97.88 121 ILE A CA 1
ATOM 947 C C . ILE A 1 121 ? -21.715 5.023 33.203 1.00 97.88 121 ILE A C 1
ATOM 949 O O . ILE A 1 121 ? -21.993 5.799 34.118 1.00 97.88 121 ILE A O 1
ATOM 953 N N . ARG A 1 122 ? -21.906 5.353 31.923 1.00 96.38 122 ARG A N 1
ATOM 954 C CA . ARG A 1 122 ? -22.504 6.631 31.508 1.00 96.38 122 ARG A CA 1
ATOM 955 C C . ARG A 1 122 ? -23.465 6.442 30.348 1.00 96.38 122 ARG A C 1
ATOM 957 O O . ARG A 1 122 ? -23.053 5.942 29.308 1.00 96.38 122 ARG A O 1
ATOM 964 N N . THR A 1 123 ? -24.690 6.942 30.479 1.00 96.75 123 THR A N 1
ATOM 965 C CA . THR A 1 123 ? -25.672 6.997 29.377 1.00 96.75 123 THR A CA 1
ATOM 966 C C . THR A 1 123 ? -25.647 8.330 28.611 1.00 96.75 123 THR A C 1
ATOM 968 O O . THR A 1 123 ? -26.355 8.503 27.619 1.00 96.75 123 THR A O 1
ATOM 971 N N . VAL A 1 124 ? -24.786 9.266 29.033 1.00 92.50 124 VAL A N 1
ATOM 972 C CA . VAL A 1 124 ? -24.656 10.618 28.470 1.00 92.50 124 VAL A CA 1
ATOM 973 C C . VAL A 1 124 ? -23.203 11.127 28.505 1.00 92.50 124 VAL A C 1
ATOM 975 O O . VAL A 1 124 ? -22.440 10.831 29.435 1.00 92.50 124 VAL A O 1
ATOM 978 N N . ASP A 1 125 ? -22.839 11.957 27.520 1.00 88.00 125 ASP A N 1
ATOM 979 C CA . ASP A 1 125 ? -21.496 12.559 27.369 1.00 88.00 125 ASP A CA 1
ATOM 980 C C . ASP A 1 125 ? -21.326 13.876 28.156 1.00 88.00 125 ASP A C 1
ATOM 982 O O . ASP A 1 125 ? -20.306 14.545 28.035 1.00 88.00 125 ASP A O 1
ATOM 986 N N . ALA A 1 126 ? -22.325 14.257 28.961 1.00 84.94 126 ALA A N 1
ATOM 987 C CA . ALA A 1 126 ? -22.502 15.555 29.635 1.00 84.94 126 ALA A CA 1
ATOM 988 C C . ALA A 1 126 ? -22.734 16.773 28.719 1.00 84.94 126 ALA A C 1
ATOM 990 O O . ALA A 1 126 ? -23.518 17.642 29.090 1.00 84.94 126 ALA A O 1
ATOM 991 N N . HIS A 1 127 ? -22.113 16.833 27.539 1.00 88.75 127 HIS A N 1
ATOM 992 C CA . HIS A 1 127 ? -22.237 17.966 26.616 1.00 88.75 127 HIS A CA 1
ATOM 993 C C . HIS A 1 127 ? -22.698 17.530 25.221 1.00 88.75 127 HIS A C 1
ATOM 995 O O . HIS A 1 127 ? -22.304 16.471 24.721 1.00 88.75 127 HIS A O 1
ATOM 1001 N N . SER A 1 128 ? -23.524 18.366 24.591 1.00 90.00 128 SER A N 1
ATOM 1002 C CA . SER A 1 128 ? -24.009 18.154 23.225 1.00 90.00 128 SER A CA 1
ATOM 1003 C C . SER A 1 128 ? -22.915 18.452 22.197 1.00 90.00 128 SER A C 1
ATOM 1005 O O . SER A 1 128 ? -22.236 19.473 22.280 1.00 90.00 128 SER A O 1
ATOM 1007 N N . ILE A 1 129 ? -22.783 17.578 21.204 1.00 89.25 129 ILE A N 1
ATOM 1008 C CA . ILE A 1 129 ? -21.987 17.770 19.990 1.00 89.25 129 ILE A CA 1
ATOM 1009 C C . ILE A 1 129 ? -22.981 18.008 18.859 1.00 89.25 129 ILE A C 1
ATOM 1011 O O . ILE A 1 129 ? -23.905 17.214 18.679 1.00 89.25 129 ILE A O 1
ATOM 1015 N N . LEU A 1 130 ? -22.797 19.095 18.118 1.00 89.94 130 LEU A N 1
ATOM 1016 C CA . LEU A 1 130 ? -23.691 19.502 17.038 1.00 89.94 130 LEU A CA 1
ATOM 1017 C C . LEU A 1 130 ? -23.026 19.233 15.684 1.00 89.94 130 LEU A C 1
ATOM 1019 O O . LEU A 1 130 ? -21.843 19.527 15.507 1.00 89.94 130 LEU A O 1
ATOM 1023 N N . ASP A 1 131 ? -23.780 18.690 14.732 1.00 84.31 131 ASP A N 1
ATOM 1024 C CA . ASP A 1 131 ? -23.391 18.702 13.322 1.00 84.31 131 ASP A CA 1
ATOM 1025 C C . ASP A 1 131 ? -23.405 20.151 12.819 1.00 84.31 131 ASP A C 1
ATOM 1027 O O . ASP A 1 131 ? -24.400 20.853 12.981 1.00 84.31 131 ASP A O 1
ATOM 1031 N N . TYR A 1 132 ? -22.306 20.614 12.221 1.00 83.38 132 TYR A N 1
ATOM 1032 C CA . TYR A 1 132 ? -22.155 22.029 11.861 1.00 83.38 132 TYR A CA 1
ATOM 1033 C C . TYR A 1 132 ? -23.185 22.503 10.825 1.00 83.38 132 TYR A C 1
ATOM 1035 O O . TYR A 1 132 ? -23.602 23.657 10.862 1.00 83.38 132 TYR A O 1
ATOM 1043 N N . ASN A 1 133 ? -23.612 21.622 9.919 1.00 73.81 133 ASN A N 1
ATOM 1044 C CA . ASN A 1 133 ? -24.479 22.000 8.805 1.00 73.81 133 ASN A CA 1
ATOM 1045 C C . ASN A 1 133 ? -25.962 21.959 9.185 1.00 73.81 133 ASN A C 1
ATOM 1047 O O . ASN A 1 133 ? -26.749 22.765 8.699 1.00 73.81 133 ASN A O 1
ATOM 1051 N N . THR A 1 134 ? -26.351 21.011 10.037 1.00 85.50 134 THR A N 1
ATOM 1052 C CA . THR A 1 134 ? -27.752 20.783 10.419 1.00 85.50 134 THR A CA 1
ATOM 1053 C C . THR A 1 134 ? -28.094 21.293 11.815 1.00 85.50 134 THR A C 1
ATOM 1055 O O . THR A 1 134 ? -29.270 21.380 12.152 1.00 85.50 134 THR A O 1
ATOM 1058 N N . LEU A 1 135 ? -27.083 21.603 12.637 1.00 82.94 135 LEU A N 1
ATOM 1059 C CA . LEU A 1 135 ? -27.192 21.922 14.067 1.00 82.94 135 LEU A CA 1
ATOM 1060 C C . LEU A 1 135 ? -27.870 20.826 14.905 1.00 82.94 135 LEU A C 1
ATOM 1062 O O . LEU A 1 135 ? -28.223 21.048 16.063 1.00 82.94 135 LEU A O 1
ATOM 1066 N N . ASN A 1 136 ? -28.007 19.619 14.352 1.00 83.88 136 ASN A N 1
ATOM 1067 C CA . ASN A 1 136 ? -28.552 18.473 15.063 1.00 83.88 136 ASN A CA 1
ATOM 1068 C C . ASN A 1 136 ? -27.533 17.913 16.058 1.00 83.88 136 ASN A C 1
ATOM 1070 O O . ASN A 1 136 ? -26.335 17.853 15.777 1.00 83.88 136 ASN A O 1
ATOM 1074 N N . ILE A 1 137 ? -28.016 17.434 17.208 1.00 83.25 137 ILE A N 1
ATOM 1075 C CA . ILE A 1 137 ? -27.184 16.719 18.181 1.00 83.25 137 ILE A CA 1
ATOM 1076 C C . ILE A 1 137 ? -26.747 15.379 17.571 1.00 83.25 137 ILE A C 1
ATOM 1078 O O . ILE A 1 137 ? -27.576 14.504 17.329 1.00 83.25 137 ILE A O 1
ATOM 1082 N N . VAL A 1 138 ? -25.441 15.192 17.363 1.00 87.50 138 VAL A N 1
ATOM 1083 C CA . VAL A 1 138 ? -24.868 13.949 16.801 1.00 87.50 138 VAL A CA 1
ATOM 1084 C C . VAL A 1 138 ? -24.507 12.914 17.861 1.00 87.50 138 VAL A C 1
ATOM 1086 O O . VAL A 1 138 ? -24.187 11.772 17.538 1.00 87.50 138 VAL A O 1
ATOM 1089 N N . ASN A 1 139 ? -24.552 13.294 19.137 1.00 90.06 139 ASN A N 1
ATOM 1090 C CA . ASN A 1 139 ? -24.257 12.416 20.262 1.00 90.06 139 ASN A CA 1
ATOM 1091 C C . ASN A 1 139 ? -25.450 12.318 21.239 1.00 90.06 139 ASN A C 1
ATOM 1093 O O . ASN A 1 139 ? -25.281 12.580 22.433 1.00 90.06 139 ASN A O 1
ATOM 1097 N N . PRO A 1 140 ? -26.649 11.898 20.795 1.00 89.00 140 PRO A N 1
ATOM 1098 C CA . PRO A 1 140 ? -27.786 11.741 21.699 1.00 89.00 140 PRO A CA 1
ATOM 1099 C C . PRO A 1 140 ? -27.465 10.775 22.853 1.00 89.00 140 PRO A C 1
ATOM 1101 O O . PRO A 1 140 ? -26.590 9.907 22.741 1.00 89.00 140 PRO A O 1
ATOM 1104 N N . SER A 1 141 ? -28.142 10.960 23.988 1.00 91.38 141 SER A N 1
ATOM 1105 C CA . SER A 1 141 ? -28.080 10.032 25.123 1.00 91.38 141 SER A CA 1
ATOM 1106 C C . SER A 1 141 ? -28.631 8.661 24.725 1.00 91.38 141 SER A C 1
ATOM 1108 O O . SER A 1 141 ? -29.507 8.566 23.868 1.00 91.38 141 SER A O 1
ATOM 1110 N N . ALA A 1 142 ? -28.120 7.596 25.340 1.00 95.12 142 ALA A N 1
ATOM 1111 C CA . ALA A 1 142 ? -28.592 6.236 25.091 1.00 95.12 142 ALA A CA 1
ATOM 1112 C C . ALA A 1 142 ? -28.345 5.327 26.302 1.00 95.12 142 ALA A C 1
ATOM 1114 O O . ALA A 1 142 ? -27.301 5.409 26.954 1.00 95.12 142 ALA A O 1
ATOM 1115 N N . SER A 1 143 ? -29.284 4.428 26.583 1.00 97.62 143 SER A N 1
ATOM 1116 C CA . SER A 1 143 ? -29.230 3.508 27.723 1.00 97.62 143 SER A CA 1
ATOM 1117 C C . SER A 1 143 ? -28.051 2.533 27.673 1.00 97.62 143 SER A C 1
ATOM 1119 O O . SER A 1 143 ? -27.522 2.213 26.609 1.00 97.62 143 SER A O 1
ATOM 1121 N N . VAL A 1 144 ? -27.639 2.041 28.837 1.00 98.12 144 VAL A N 1
ATOM 1122 C CA . VAL A 1 144 ? -26.700 0.929 29.000 1.00 98.12 144 VAL A CA 1
ATOM 1123 C C . VAL A 1 144 ? -27.461 -0.242 29.612 1.00 98.12 144 VAL A C 1
ATOM 1125 O O . VAL A 1 144 ? -27.978 -0.130 30.721 1.00 98.12 144 VAL A O 1
ATOM 1128 N N . MET A 1 145 ? -27.516 -1.367 28.902 1.00 97.94 145 MET A N 1
ATOM 1129 C CA . MET A 1 145 ? -28.291 -2.542 29.314 1.00 97.94 145 MET A CA 1
ATOM 1130 C C . MET A 1 145 ? -27.379 -3.766 29.414 1.00 97.94 145 MET A C 1
ATOM 1132 O O . MET A 1 145 ? -26.747 -4.143 28.430 1.00 97.94 145 MET A O 1
ATOM 1136 N N . ILE A 1 146 ? -27.290 -4.381 30.587 1.00 98.25 146 ILE A N 1
ATOM 1137 C CA . ILE A 1 146 ? -26.379 -5.488 30.900 1.00 98.25 146 ILE A CA 1
ATOM 1138 C C . ILE A 1 146 ? -27.218 -6.656 31.430 1.00 98.25 146 ILE A C 1
ATOM 1140 O O . ILE A 1 146 ? -27.979 -6.480 32.376 1.00 98.25 146 ILE A O 1
ATOM 1144 N N . GLY A 1 147 ? -27.100 -7.822 30.796 1.00 97.69 147 GLY A N 1
ATOM 1145 C CA . GLY A 1 147 ? -27.835 -9.044 31.119 1.00 97.69 147 GLY A CA 1
ATOM 1146 C C . GLY A 1 147 ? -27.354 -9.730 32.397 1.00 97.69 147 GLY A C 1
ATOM 1147 O O . GLY A 1 147 ? -26.622 -9.151 33.199 1.00 97.69 147 GLY A O 1
ATOM 1148 N N . ASP A 1 148 ? -27.777 -10.978 32.578 1.00 97.19 148 ASP A N 1
ATOM 1149 C CA . ASP A 1 148 ? -27.498 -11.753 33.789 1.00 97.19 148 ASP A CA 1
ATOM 1150 C C . ASP A 1 148 ? -26.102 -12.397 33.741 1.00 97.19 148 ASP A C 1
ATOM 1152 O O . ASP A 1 148 ? -25.569 -12.707 32.677 1.00 97.19 148 ASP A O 1
ATOM 1156 N N . HIS A 1 149 ? -25.493 -12.653 34.892 1.00 97.12 149 HIS A N 1
ATOM 1157 C CA . HIS A 1 149 ? -24.223 -13.361 35.009 1.00 97.12 149 HIS A CA 1
ATOM 1158 C C . HIS A 1 149 ? -23.096 -12.739 34.162 1.00 97.12 149 HIS A C 1
ATOM 1160 O O . HIS A 1 149 ? -22.326 -13.429 33.488 1.00 97.12 149 HIS A O 1
ATOM 1166 N N . VAL A 1 150 ? -22.984 -11.407 34.170 1.00 98.12 150 VAL A N 1
ATOM 1167 C CA . VAL A 1 150 ? -21.909 -10.689 33.470 1.00 98.12 150 VAL A CA 1
ATOM 1168 C C . VAL A 1 150 ? -20.752 -10.411 34.426 1.00 98.12 150 VAL A C 1
ATOM 1170 O O . VAL A 1 150 ? -20.942 -9.871 35.518 1.00 98.12 150 VAL A O 1
ATOM 1173 N N . TRP A 1 151 ? -19.524 -10.718 34.006 1.00 98.19 151 TRP A N 1
ATOM 1174 C CA . TRP A 1 151 ? -18.318 -10.368 34.758 1.00 98.19 151 TRP A CA 1
ATOM 1175 C C . TRP A 1 151 ? -17.685 -9.088 34.209 1.00 98.19 151 TRP A C 1
ATOM 1177 O O . TRP A 1 151 ? -17.202 -9.053 33.082 1.00 98.19 151 TRP A O 1
ATOM 1187 N N . ILE A 1 152 ? -17.635 -8.032 35.021 1.00 97.94 152 ILE A N 1
ATOM 1188 C CA . ILE A 1 152 ? -16.974 -6.762 34.705 1.00 97.94 152 ILE A CA 1
ATOM 1189 C C . ILE A 1 152 ? -15.698 -6.640 35.545 1.00 97.94 152 ILE A C 1
ATOM 1191 O O . ILE A 1 152 ? -15.748 -6.525 36.770 1.00 97.94 152 ILE A O 1
ATOM 1195 N N . ALA A 1 153 ? -14.539 -6.673 34.890 1.00 96.62 153 ALA A N 1
ATOM 1196 C CA . ALA A 1 153 ? -13.235 -6.615 35.543 1.00 96.62 153 ALA A CA 1
ATOM 1197 C C . ALA A 1 153 ? -12.812 -5.182 35.941 1.00 96.62 153 ALA A C 1
ATOM 1199 O O . ALA A 1 153 ? -13.561 -4.219 35.792 1.00 96.62 153 ALA A O 1
ATOM 1200 N N . LEU A 1 154 ? -11.604 -5.062 36.505 1.00 95.62 154 LEU A N 1
ATOM 1201 C CA . LEU A 1 154 ? -11.031 -3.816 37.032 1.00 95.62 154 LEU A CA 1
ATOM 1202 C C . LEU A 1 154 ? -10.942 -2.714 35.964 1.00 95.62 154 LEU A C 1
ATOM 1204 O O . LEU A 1 154 ? -10.477 -2.972 34.854 1.00 95.62 154 LEU A O 1
ATOM 1208 N N . ASP A 1 155 ? -11.286 -1.482 36.338 1.00 95.88 155 ASP A N 1
ATOM 1209 C CA . ASP A 1 155 ? -11.164 -0.282 35.495 1.00 95.88 155 ASP A CA 1
ATOM 1210 C C . ASP A 1 155 ? -11.877 -0.411 34.138 1.00 95.88 155 ASP A C 1
ATOM 1212 O O . ASP A 1 155 ? -11.298 -0.190 33.076 1.00 95.88 155 ASP A O 1
ATOM 1216 N N . VAL A 1 156 ? -13.146 -0.817 34.143 1.00 97.88 156 VAL A N 1
ATOM 1217 C CA . VAL A 1 156 ? -13.969 -0.871 32.926 1.00 97.88 156 VAL A CA 1
ATOM 1218 C C . VAL A 1 156 ? -14.835 0.379 32.826 1.00 97.88 156 VAL A C 1
ATOM 1220 O O . VAL A 1 156 ? -15.469 0.788 33.796 1.00 97.88 156 VAL A O 1
ATOM 1223 N N . SER A 1 157 ? -14.910 0.973 31.632 1.00 97.69 157 SER A N 1
ATOM 1224 C CA . SER A 1 157 ? -15.897 2.024 31.349 1.00 97.69 157 SER A CA 1
ATOM 1225 C C . SER A 1 157 ? -16.902 1.578 30.294 1.00 97.69 157 SER A C 1
ATOM 1227 O O . SER A 1 157 ? -16.515 1.039 29.257 1.00 97.69 157 SER A O 1
ATOM 1229 N N . ILE A 1 158 ? -18.187 1.815 30.548 1.00 97.75 158 ILE A N 1
ATOM 1230 C CA . ILE A 1 158 ? -19.303 1.425 29.686 1.00 97.75 158 ILE A CA 1
ATOM 1231 C C . ILE A 1 158 ? -20.081 2.680 29.304 1.00 97.75 158 ILE A C 1
ATOM 1233 O O . ILE A 1 158 ? -20.634 3.370 30.161 1.00 97.75 158 ILE A O 1
ATOM 1237 N N . TYR A 1 159 ? -20.090 2.988 28.011 1.00 96.06 159 TYR A N 1
ATOM 1238 C CA . TYR A 1 159 ? -20.681 4.208 27.474 1.00 96.06 159 TYR A CA 1
ATOM 1239 C C . TYR A 1 159 ? -22.043 3.952 26.818 1.00 96.06 159 TYR A C 1
ATOM 1241 O O . TYR A 1 159 ? -22.389 2.824 26.451 1.00 96.06 159 TYR A O 1
ATOM 1249 N N . LYS A 1 160 ? -22.795 5.041 26.666 1.00 94.12 160 LYS A N 1
ATOM 1250 C CA . LYS A 1 160 ? -24.188 5.121 26.221 1.00 94.12 160 LYS A CA 1
ATOM 1251 C C . LYS A 1 160 ? -24.521 4.264 25.007 1.00 94.12 160 LYS A C 1
ATOM 1253 O O . LYS A 1 160 ? -23.820 4.315 24.012 1.00 94.12 160 LYS A O 1
ATOM 1258 N N . GLY A 1 161 ? -25.602 3.497 25.045 1.00 92.00 161 GLY A N 1
ATOM 1259 C CA . GLY A 1 161 ? -26.022 2.617 23.948 1.00 92.00 161 GLY A CA 1
ATOM 1260 C C . GLY A 1 161 ? -25.315 1.258 23.912 1.00 92.00 161 GLY A C 1
ATOM 1261 O O . GLY A 1 161 ? -25.427 0.551 22.912 1.00 92.00 161 GLY A O 1
ATOM 1262 N N . SER A 1 162 ? -24.552 0.898 24.948 1.00 95.12 162 SER A N 1
ATOM 1263 C CA . SER A 1 162 ? -23.965 -0.443 25.076 1.00 95.12 162 SER A CA 1
ATOM 1264 C C . SER A 1 162 ? -25.012 -1.452 25.556 1.00 95.12 162 SER A C 1
ATOM 1266 O O . SER A 1 162 ? -25.696 -1.209 26.548 1.00 95.12 162 SER A O 1
ATOM 1268 N N . THR A 1 163 ? -25.093 -2.607 24.892 1.00 95.69 163 THR A N 1
ATOM 1269 C CA . THR A 1 163 ? -25.910 -3.758 25.327 1.00 95.69 163 THR A CA 1
ATOM 1270 C C . THR A 1 163 ? -24.999 -4.960 25.567 1.00 95.69 163 THR A C 1
ATOM 1272 O O . THR A 1 163 ? -24.241 -5.311 24.672 1.00 95.69 163 THR A O 1
ATOM 1275 N N . ILE A 1 164 ? -25.010 -5.567 26.752 1.00 97.69 164 ILE A N 1
ATOM 1276 C CA . ILE A 1 164 ? -24.139 -6.698 27.118 1.00 97.69 164 ILE A CA 1
ATOM 1277 C C . ILE A 1 164 ? -25.021 -7.894 27.480 1.00 97.69 164 ILE A C 1
ATOM 1279 O O . ILE A 1 164 ? -25.873 -7.767 28.346 1.00 97.69 164 ILE A O 1
ATOM 1283 N N . GLY A 1 165 ? -24.851 -9.027 26.805 1.00 97.25 165 GLY A N 1
ATOM 1284 C CA . GLY A 1 165 ? -25.674 -10.224 26.963 1.00 97.25 165 GLY A CA 1
ATOM 1285 C C . GLY A 1 165 ? -25.232 -11.101 28.122 1.00 97.25 165 GLY A C 1
ATOM 1286 O O . GLY A 1 165 ? -24.093 -11.003 28.589 1.00 97.25 165 GLY A O 1
ATOM 1287 N N . SER A 1 166 ? -26.129 -11.982 28.564 1.00 97.56 166 SER A N 1
ATOM 1288 C CA . SER A 1 166 ? -25.873 -12.830 29.727 1.00 97.56 166 SER A CA 1
ATOM 1289 C C . SER A 1 166 ? -24.625 -13.711 29.583 1.00 97.56 166 SER A C 1
ATOM 1291 O O . SER A 1 166 ? -24.344 -14.218 28.497 1.00 97.56 166 SER A O 1
ATOM 1293 N N . GLY A 1 167 ? -23.854 -13.899 30.654 1.00 97.38 167 GLY A N 1
ATOM 1294 C CA . GLY A 1 167 ? -22.635 -14.722 30.645 1.00 97.38 167 GLY A CA 1
ATOM 1295 C C . GLY A 1 167 ? -21.393 -14.058 30.033 1.00 97.38 167 GLY A C 1
ATOM 1296 O O . GLY A 1 167 ? -20.336 -14.685 29.965 1.00 97.38 167 GLY A O 1
ATOM 1297 N N . ALA A 1 168 ? -21.487 -12.813 29.555 1.00 97.94 168 ALA A N 1
ATOM 1298 C CA . ALA A 1 168 ? -20.351 -12.107 28.964 1.00 97.94 168 ALA A CA 1
ATOM 1299 C C . ALA A 1 168 ? -19.298 -11.695 30.011 1.00 97.94 168 ALA A C 1
ATOM 1301 O O . ALA A 1 168 ? -19.601 -11.447 31.178 1.00 97.94 168 ALA A O 1
ATOM 1302 N N . ILE A 1 169 ? -18.046 -11.554 29.570 1.00 98.50 169 ILE A N 1
ATOM 1303 C CA . ILE A 1 169 ? -16.916 -11.124 30.404 1.00 98.50 169 ILE A CA 1
ATOM 1304 C C . ILE A 1 169 ? -16.298 -9.873 29.783 1.00 98.50 169 ILE A C 1
ATOM 1306 O O . ILE A 1 169 ? -15.856 -9.901 28.638 1.00 98.50 169 ILE A O 1
ATOM 1310 N N . ILE A 1 170 ? -16.213 -8.776 30.530 1.00 98.31 170 ILE A N 1
ATOM 1311 C CA . ILE A 1 170 ? -15.525 -7.549 30.125 1.00 98.31 170 ILE A CA 1
ATOM 1312 C C . ILE A 1 170 ? -14.199 -7.464 30.882 1.00 98.31 170 ILE A C 1
ATOM 1314 O O . ILE A 1 170 ? -14.165 -7.196 32.081 1.00 98.31 170 ILE A O 1
ATOM 1318 N N . GLY A 1 171 ? -13.098 -7.711 30.173 1.00 97.38 171 GLY A N 1
ATOM 1319 C CA . GLY A 1 171 ? -11.741 -7.748 30.711 1.00 97.38 171 GLY A CA 1
ATOM 1320 C C . GLY A 1 171 ? -11.246 -6.394 31.223 1.00 97.38 171 GLY A C 1
ATOM 1321 O O . GLY A 1 171 ? -11.778 -5.339 30.874 1.00 97.38 171 GLY A O 1
ATOM 1322 N N . ALA A 1 172 ? -10.201 -6.417 32.052 1.00 96.44 172 ALA A N 1
ATOM 1323 C CA . ALA A 1 172 ? -9.720 -5.225 32.750 1.00 96.44 172 ALA A CA 1
ATOM 1324 C C . ALA A 1 172 ? -9.239 -4.122 31.788 1.00 96.44 172 ALA A C 1
ATOM 1326 O O . ALA A 1 172 ? -8.717 -4.419 30.711 1.00 96.44 172 ALA A O 1
ATOM 1327 N N . ASN A 1 173 ? -9.372 -2.855 32.194 1.00 96.56 173 ASN A N 1
ATOM 1328 C CA . ASN A 1 173 ? -9.010 -1.661 31.411 1.00 96.56 173 ASN A CA 1
ATOM 1329 C C . ASN A 1 173 ? -9.773 -1.520 30.078 1.00 96.56 173 ASN A C 1
ATOM 1331 O O . ASN A 1 173 ? -9.324 -0.831 29.157 1.00 96.56 173 ASN A O 1
ATOM 1335 N N . SER A 1 174 ? -10.925 -2.182 29.943 1.00 97.00 174 SER A N 1
ATOM 1336 C CA . SER A 1 174 ? -11.705 -2.150 28.704 1.00 97.00 174 SER A CA 1
ATOM 1337 C C . SER A 1 174 ? -12.674 -0.979 28.654 1.00 97.00 174 SER A C 1
ATOM 1339 O O . SER A 1 174 ? -13.082 -0.417 29.673 1.00 97.00 174 SER A O 1
ATOM 1341 N N . ARG A 1 175 ? -13.052 -0.593 27.436 1.00 96.12 175 ARG A N 1
ATOM 1342 C CA . ARG A 1 175 ? -13.986 0.506 27.184 1.00 96.12 175 ARG A CA 1
ATOM 1343 C C . ARG A 1 175 ? -15.063 0.041 26.207 1.00 96.12 175 ARG A C 1
ATOM 1345 O O . ARG A 1 175 ? -14.807 -0.089 25.005 1.00 96.12 175 ARG A O 1
ATOM 1352 N N . CYS A 1 176 ? -16.256 -0.223 26.730 1.00 92.75 176 CYS A N 1
ATOM 1353 C CA . CYS A 1 176 ? -17.423 -0.578 25.937 1.00 92.75 176 CYS A CA 1
ATOM 1354 C C . CYS A 1 176 ? -17.989 0.696 25.305 1.00 92.75 176 CYS A C 1
ATOM 1356 O O . CYS A 1 176 ? -18.565 1.540 25.990 1.00 92.75 176 CYS A O 1
ATOM 1358 N N . LEU A 1 177 ? -17.758 0.859 24.002 1.00 84.19 177 LEU A N 1
ATOM 1359 C CA . LEU A 1 177 ? -18.262 2.001 23.246 1.00 84.19 177 LEU A CA 1
ATOM 1360 C C . LEU A 1 177 ? -19.746 1.848 22.931 1.00 84.19 177 LEU A C 1
ATOM 1362 O O . LEU A 1 177 ? -20.232 0.737 22.703 1.00 84.19 177 LEU A O 1
ATOM 1366 N N . GLY A 1 178 ? -20.405 2.999 22.856 1.00 73.62 178 GLY A N 1
ATOM 1367 C CA . GLY A 1 178 ? -21.817 3.118 22.561 1.00 73.62 178 GLY A CA 1
ATOM 1368 C C . GLY A 1 178 ? -22.258 2.590 21.204 1.00 73.62 178 GLY A C 1
ATOM 1369 O O . GLY A 1 178 ? -21.486 2.588 20.246 1.00 73.62 178 GLY A O 1
ATOM 1370 N N . GLY A 1 179 ? -23.510 2.133 21.131 1.00 67.38 179 GLY A N 1
ATOM 1371 C CA . GLY A 1 179 ? -24.130 1.590 19.918 1.00 67.38 179 GLY A CA 1
ATOM 1372 C C . GLY A 1 179 ? -23.716 0.155 19.573 1.00 67.38 179 GLY A C 1
ATOM 1373 O O . GLY A 1 179 ? -24.029 -0.320 18.481 1.00 67.38 179 GLY A O 1
ATOM 1374 N N . LYS A 1 180 ? -23.009 -0.545 20.471 1.00 79.62 180 LYS A N 1
ATOM 1375 C CA . LYS A 1 180 ? -22.537 -1.924 20.266 1.00 79.62 180 LYS A CA 1
ATOM 1376 C C . LYS A 1 180 ? -23.275 -2.922 21.155 1.00 79.62 180 LYS A C 1
ATOM 1378 O O . LYS A 1 180 ? -23.567 -2.641 22.318 1.00 79.62 180 LYS A O 1
ATOM 1383 N N . ALA A 1 181 ? -23.516 -4.106 20.597 1.00 88.50 181 ALA A N 1
ATOM 1384 C CA . ALA A 1 181 ? -23.944 -5.284 21.338 1.00 88.50 181 ALA A CA 1
ATOM 1385 C C . ALA A 1 181 ? -22.737 -6.190 21.623 1.00 88.50 181 ALA A C 1
ATOM 1387 O O . ALA A 1 181 ? -21.961 -6.516 20.721 1.00 88.50 181 ALA A O 1
ATOM 1388 N N . TYR A 1 182 ? -22.583 -6.575 22.882 1.00 94.50 182 TYR A N 1
ATOM 1389 C CA . TYR A 1 182 ? -21.600 -7.516 23.395 1.00 94.50 182 TYR A CA 1
ATOM 1390 C C . TYR A 1 182 ? -22.380 -8.779 23.736 1.00 94.50 182 TYR A C 1
ATOM 1392 O O . TYR A 1 182 ? -23.193 -8.778 24.648 1.00 94.50 182 TYR A O 1
ATOM 1400 N N . ALA A 1 183 ? -22.220 -9.815 22.935 1.00 95.88 183 ALA A N 1
ATOM 1401 C CA . ALA A 1 183 ? -23.035 -11.009 23.009 1.00 95.88 183 ALA A CA 1
ATOM 1402 C C . ALA A 1 183 ? -22.731 -11.895 24.218 1.00 95.88 183 ALA A C 1
ATOM 1404 O O . ALA A 1 183 ? -21.662 -11.803 24.828 1.00 95.88 183 ALA A O 1
ATOM 1405 N N . SER A 1 184 ? -23.692 -12.767 24.512 1.00 96.81 184 SER A N 1
ATOM 1406 C CA . SER A 1 184 ? -23.623 -13.751 25.581 1.00 96.81 184 SER A CA 1
ATOM 1407 C C . SER A 1 184 ? -22.438 -14.701 25.433 1.00 96.81 184 SER A C 1
ATOM 1409 O O . SER A 1 184 ? -21.978 -14.961 24.322 1.00 96.81 184 SER A O 1
ATOM 1411 N N . ASN A 1 185 ? -21.940 -15.199 26.570 1.00 96.12 185 ASN A N 1
ATOM 1412 C CA . ASN A 1 185 ? -20.851 -16.184 26.651 1.00 96.12 185 ASN A CA 1
ATOM 1413 C C . ASN A 1 185 ? -19.569 -15.823 25.880 1.00 96.12 185 ASN A C 1
ATOM 1415 O O . ASN A 1 185 ? -18.829 -16.695 25.436 1.00 96.12 185 ASN A O 1
ATOM 1419 N N . ASN A 1 186 ? -19.264 -14.531 25.746 1.00 95.94 186 ASN A N 1
ATOM 1420 C CA . ASN A 1 186 ? -18.056 -14.052 25.081 1.00 95.94 186 ASN A CA 1
ATOM 1421 C C . ASN A 1 186 ? -17.202 -13.206 26.029 1.00 95.94 186 ASN A C 1
ATOM 1423 O O . ASN A 1 186 ? -17.714 -12.453 26.856 1.00 95.94 186 ASN A O 1
ATOM 1427 N N . THR A 1 187 ? -15.879 -13.273 25.869 1.00 95.25 187 THR A N 1
ATOM 1428 C CA . THR A 1 187 ? -14.951 -12.349 26.539 1.00 95.25 187 THR A CA 1
ATOM 1429 C C . THR A 1 187 ? -14.649 -11.163 25.639 1.00 95.25 187 THR A C 1
ATOM 1431 O O . THR A 1 187 ? -14.351 -11.349 24.464 1.00 95.25 187 THR A O 1
ATOM 1434 N N . TYR A 1 188 ? -14.624 -9.958 26.195 1.00 96.56 188 TYR A N 1
ATOM 1435 C CA . TYR A 1 188 ? -14.284 -8.713 25.518 1.00 96.56 188 TYR A CA 1
ATOM 1436 C C . TYR A 1 188 ? -13.117 -8.010 26.209 1.00 96.56 188 TYR A C 1
ATOM 1438 O O . TYR A 1 188 ? -12.999 -8.053 27.429 1.00 96.56 188 TYR A O 1
ATOM 1446 N N . GLY A 1 189 ? -12.256 -7.340 25.443 1.00 94.31 189 GLY A N 1
ATOM 1447 C CA . GLY A 1 189 ? -11.085 -6.643 25.971 1.00 94.31 189 GLY A CA 1
ATOM 1448 C C . GLY A 1 189 ? -10.620 -5.461 25.122 1.00 94.31 189 GLY A C 1
ATOM 1449 O O . GLY A 1 189 ? -10.769 -5.468 23.898 1.00 94.31 189 GLY A O 1
ATOM 1450 N N . GLY A 1 190 ? -10.018 -4.462 25.771 1.00 91.00 190 GLY A N 1
ATOM 1451 C CA . GLY A 1 190 ? -9.311 -3.344 25.137 1.00 91.00 190 GLY A CA 1
ATOM 1452 C C . GLY A 1 190 ? -10.121 -2.051 24.977 1.00 91.00 190 GLY A C 1
ATOM 1453 O O . GLY A 1 190 ? -11.245 -1.919 25.464 1.00 91.00 190 GLY A O 1
ATOM 1454 N N . TYR A 1 191 ? -9.525 -1.080 24.277 1.00 88.12 191 TYR A N 1
ATOM 14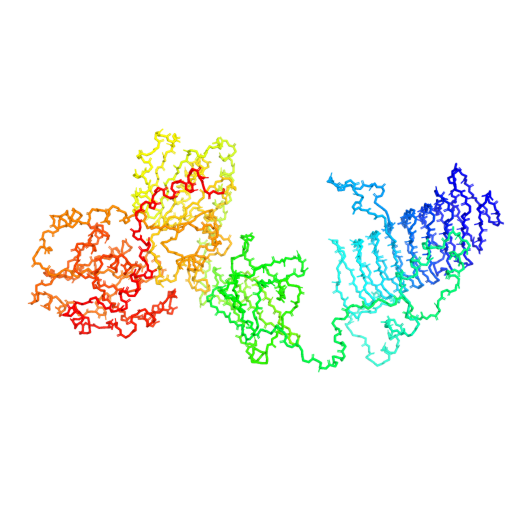55 C CA . TYR A 1 191 ? -10.130 0.210 23.932 1.00 88.12 191 TYR A CA 1
ATOM 1456 C C . TYR A 1 191 ? -10.006 0.462 22.415 1.00 88.12 191 TYR A C 1
ATOM 1458 O O . TYR A 1 191 ? -8.905 0.749 21.942 1.00 88.12 191 TYR A O 1
ATOM 1466 N N . PRO A 1 192 ? -11.093 0.326 21.627 1.00 89.75 192 PRO A N 1
ATOM 1467 C CA . PRO A 1 192 ? -12.427 -0.129 22.038 1.00 89.75 192 PRO A CA 1
ATOM 1468 C C . PRO A 1 192 ? -12.454 -1.612 22.433 1.00 89.75 192 PRO A C 1
ATOM 1470 O O . PRO A 1 192 ? -11.660 -2.397 21.912 1.00 89.75 192 PRO A O 1
ATOM 1473 N N . ALA A 1 193 ? -13.398 -1.997 23.299 1.00 89.81 193 ALA A N 1
ATOM 1474 C CA . ALA A 1 193 ? -13.598 -3.390 23.692 1.00 89.81 193 ALA A CA 1
ATOM 1475 C C . ALA A 1 193 ? -13.952 -4.254 22.465 1.00 89.81 193 ALA A C 1
ATOM 1477 O O . ALA A 1 193 ? -14.895 -3.957 21.726 1.00 89.81 193 ALA A O 1
ATOM 1478 N N . LYS A 1 194 ? -13.170 -5.312 22.226 1.00 89.31 194 LYS A N 1
ATOM 1479 C CA . LYS A 1 194 ? -13.341 -6.282 21.129 1.00 89.31 194 LYS A CA 1
ATOM 1480 C C . LYS A 1 194 ? -13.409 -7.694 21.693 1.00 89.31 194 LYS A C 1
ATOM 1482 O O . LYS A 1 194 ? -12.824 -7.952 22.738 1.00 89.31 194 LYS A O 1
ATOM 1487 N N . ILE A 1 195 ? -14.101 -8.595 20.996 1.00 89.88 195 ILE A N 1
ATOM 1488 C CA . ILE A 1 195 ? -14.161 -10.005 21.392 1.00 89.88 195 ILE A CA 1
ATOM 1489 C C . ILE A 1 195 ? -12.745 -10.603 21.435 1.00 89.88 195 ILE A C 1
ATOM 1491 O O . ILE A 1 195 ? -11.960 -10.411 20.504 1.00 89.88 195 ILE A O 1
ATOM 1495 N N . LEU A 1 196 ? -12.419 -11.274 22.535 1.00 81.31 196 LEU A N 1
ATOM 1496 C CA . LEU A 1 196 ? -11.174 -12.000 22.771 1.00 81.31 196 LEU A CA 1
ATOM 1497 C C . LEU A 1 196 ? -11.392 -13.504 22.614 1.00 81.31 196 LEU A C 1
ATOM 1499 O O . LEU A 1 196 ? -10.631 -14.148 21.905 1.00 81.31 196 LEU A O 1
ATOM 1503 N N . ASN A 1 197 ? -12.451 -14.029 23.233 1.00 81.62 197 ASN A N 1
ATOM 1504 C CA . ASN A 1 197 ? -12.836 -15.438 23.186 1.00 81.62 197 ASN A CA 1
ATOM 1505 C C . ASN A 1 197 ? -14.350 -15.541 22.990 1.00 81.62 197 ASN A C 1
ATOM 1507 O O . ASN A 1 197 ? -15.081 -14.680 23.489 1.00 81.62 197 ASN A O 1
ATOM 1511 N N . SER A 1 198 ? -14.788 -16.580 22.280 1.00 88.31 198 SER A N 1
ATOM 1512 C CA . SER A 1 198 ? -16.209 -16.913 22.114 1.00 88.31 198 SER A CA 1
ATOM 1513 C C . SER A 1 198 ? -16.514 -18.246 22.783 1.00 88.31 198 SER A C 1
ATOM 1515 O O . SER A 1 198 ? -15.581 -19.018 23.007 1.00 88.31 198 SER A O 1
ATOM 1517 N N . ASP A 1 199 ? -17.786 -18.492 23.087 1.00 86.88 199 ASP A N 1
ATOM 1518 C CA . ASP A 1 199 ? -18.260 -19.749 23.683 1.00 86.88 199 ASP A CA 1
ATOM 1519 C C . ASP A 1 199 ? -17.561 -20.085 25.010 1.00 86.88 199 ASP A C 1
ATOM 1521 O O . ASP A 1 199 ? -17.177 -21.221 25.284 1.00 86.88 199 ASP A O 1
ATOM 1525 N N . VAL A 1 200 ? -17.377 -19.062 25.843 1.00 90.12 200 VAL A N 1
ATOM 1526 C CA . VAL A 1 200 ? -16.768 -19.174 27.166 1.00 90.12 200 VAL A CA 1
ATOM 1527 C C . VAL A 1 200 ? -17.811 -19.134 28.275 1.00 90.12 200 VAL A C 1
ATOM 1529 O O . VAL A 1 200 ? -18.872 -18.515 28.169 1.00 90.12 200 VAL A O 1
ATOM 1532 N N . VAL A 1 201 ? -17.455 -19.752 29.390 1.00 91.06 201 VAL A N 1
ATOM 1533 C CA . VAL A 1 201 ? -18.183 -19.671 30.655 1.00 91.06 201 VAL A CA 1
ATOM 1534 C C . VAL A 1 201 ? -17.232 -19.174 31.737 1.00 91.06 201 VAL A C 1
ATOM 1536 O O . VAL A 1 201 ? -16.015 -19.347 31.633 1.00 91.06 201 VAL A O 1
ATOM 1539 N N . TRP A 1 202 ? -17.776 -18.542 32.770 1.00 92.19 202 TRP A N 1
ATOM 1540 C CA . TRP A 1 202 ? -17.030 -18.204 33.976 1.00 92.19 202 TRP A CA 1
ATOM 1541 C C . TRP A 1 202 ? -17.797 -18.694 35.200 1.00 92.19 202 TRP A C 1
ATOM 1543 O O . TRP A 1 202 ? -19.010 -18.855 35.156 1.00 92.19 202 TRP A O 1
ATOM 1553 N N . GLU A 1 203 ? -17.075 -18.955 36.285 1.00 88.38 203 GLU A N 1
ATOM 1554 C CA . GLU A 1 203 ? -17.653 -19.293 37.583 1.00 88.38 203 GLU A CA 1
ATOM 1555 C C . GLU A 1 203 ? -16.981 -18.466 38.686 1.00 88.38 203 GLU A C 1
ATOM 1557 O O . GLU A 1 203 ? -15.909 -17.884 38.495 1.00 88.38 203 GLU A O 1
ATOM 1562 N N . ARG A 1 204 ? -17.599 -18.410 39.869 1.00 86.38 204 ARG A N 1
ATOM 1563 C CA . ARG A 1 204 ? -17.083 -17.633 41.011 1.00 86.38 204 ARG A CA 1
ATOM 1564 C C . ARG A 1 204 ? -15.939 -18.330 41.756 1.00 86.38 204 ARG A C 1
ATOM 1566 O O . ARG A 1 204 ? -15.216 -17.674 42.507 1.00 86.38 204 ARG A O 1
ATOM 1573 N N . LYS A 1 205 ? -15.780 -19.647 41.596 1.00 82.44 205 LYS A N 1
ATOM 1574 C CA . LYS A 1 205 ? -14.788 -20.447 42.323 1.00 82.44 205 LYS A CA 1
ATOM 1575 C C . LYS A 1 205 ? -13.368 -20.024 41.928 1.00 82.44 205 LYS A C 1
ATOM 1577 O O . LYS A 1 205 ? -12.943 -20.182 40.789 1.00 82.44 205 LYS A O 1
ATOM 1582 N N . ALA A 1 206 ? -12.614 -19.480 42.882 1.00 69.06 206 ALA A N 1
ATOM 1583 C CA . ALA A 1 206 ? -11.257 -19.011 42.629 1.00 69.06 206 ALA A CA 1
ATOM 1584 C C . ALA A 1 206 ? -10.278 -20.185 42.465 1.00 69.06 206 ALA A C 1
ATOM 1586 O O . ALA A 1 206 ? -10.103 -20.989 43.381 1.00 69.06 206 ALA A O 1
ATOM 1587 N N . ASN A 1 207 ? -9.583 -20.251 41.328 1.00 67.94 207 ASN A N 1
ATOM 1588 C CA . ASN A 1 207 ? -8.586 -21.286 41.054 1.00 67.94 207 ASN A CA 1
ATOM 1589 C C . ASN A 1 207 ? -7.150 -20.728 41.115 1.00 67.94 207 ASN A C 1
ATOM 1591 O O . ASN A 1 207 ? -6.448 -20.631 40.113 1.00 67.94 207 ASN A O 1
ATOM 1595 N N . HIS A 1 208 ? -6.700 -20.336 42.311 1.00 60.03 208 HIS A N 1
ATOM 1596 C CA . HIS A 1 208 ? -5.354 -19.775 42.529 1.00 60.03 208 HIS A CA 1
ATOM 1597 C C . HIS A 1 208 ? -4.210 -20.808 42.456 1.00 60.03 208 HIS A C 1
ATOM 1599 O O . HIS A 1 208 ? -3.047 -20.431 42.584 1.00 60.03 208 HIS A O 1
ATOM 1605 N N . LYS A 1 209 ? -4.520 -22.102 42.281 1.00 53.00 209 LYS A N 1
ATOM 1606 C CA . LYS A 1 209 ? -3.554 -23.217 42.283 1.00 53.00 209 LYS A CA 1
ATOM 1607 C C . LYS A 1 209 ? -3.538 -24.025 40.972 1.00 53.00 209 LYS A C 1
ATOM 1609 O O . LYS A 1 209 ? -2.980 -25.118 40.955 1.00 53.00 209 LYS A O 1
ATOM 1614 N N . ALA A 1 210 ? -4.138 -23.525 39.889 1.00 56.56 210 ALA A N 1
ATOM 1615 C CA . ALA A 1 210 ? -4.196 -24.243 38.614 1.00 56.56 210 ALA A CA 1
ATOM 1616 C C . ALA A 1 210 ? -2.785 -24.504 38.046 1.00 56.56 210 ALA A C 1
ATOM 1618 O O . ALA A 1 210 ? -2.090 -23.565 37.664 1.00 56.56 210 ALA A O 1
ATOM 1619 N N . GLN A 1 211 ? -2.367 -25.774 37.991 1.00 47.94 211 GLN A N 1
ATOM 1620 C CA . GLN A 1 211 ? -1.085 -26.202 37.406 1.00 47.94 211 GLN A CA 1
ATOM 1621 C C . GLN A 1 211 ? -1.229 -26.935 36.057 1.00 47.94 211 GLN A C 1
ATOM 1623 O O . GLN A 1 211 ? -0.213 -27.150 35.409 1.00 47.94 211 GLN A O 1
ATOM 1628 N N . ASN A 1 212 ? -2.444 -27.270 35.593 1.00 44.44 212 ASN A N 1
ATOM 1629 C CA . ASN A 1 212 ? -2.686 -27.958 34.312 1.00 44.44 212 ASN A CA 1
ATOM 1630 C C . ASN A 1 212 ? -3.970 -27.481 33.601 1.00 44.44 212 ASN A C 1
ATOM 1632 O O . ASN A 1 212 ? -4.882 -26.946 34.227 1.00 44.44 212 ASN A O 1
ATOM 1636 N N . THR A 1 213 ? -3.999 -27.673 32.279 1.00 50.97 213 THR A N 1
ATOM 1637 C CA . THR A 1 213 ? -4.853 -27.006 31.275 1.00 50.97 213 THR A CA 1
ATOM 1638 C C . THR A 1 213 ? -6.193 -27.674 30.933 1.00 50.97 213 THR A C 1
ATOM 1640 O O . THR A 1 213 ? -6.843 -27.205 30.001 1.00 50.97 213 THR A O 1
ATOM 1643 N N . TYR A 1 214 ? -6.650 -28.715 31.640 1.00 51.56 214 TYR A N 1
ATOM 1644 C CA . TYR A 1 214 ? -7.896 -29.413 31.274 1.00 51.56 214 TYR A CA 1
ATOM 1645 C C . TYR A 1 214 ? -8.743 -29.820 32.489 1.00 51.56 214 TYR A C 1
ATOM 1647 O O . TYR A 1 214 ? -8.225 -30.387 33.449 1.00 51.56 214 TYR A O 1
ATOM 1655 N N . TYR A 1 215 ? -10.043 -29.515 32.408 1.00 57.94 215 TYR A N 1
ATOM 1656 C CA . TYR A 1 215 ? -11.115 -30.030 33.272 1.00 57.94 215 TYR A CA 1
ATOM 1657 C C . TYR A 1 215 ? -11.452 -31.482 32.875 1.00 57.94 215 TYR A C 1
ATOM 1659 O O . TYR A 1 215 ? -11.236 -31.865 31.721 1.00 57.94 215 TYR A O 1
ATOM 1667 N N . ASN A 1 216 ? -11.933 -32.306 33.809 1.00 53.69 216 ASN A N 1
ATOM 1668 C CA . ASN A 1 216 ? -12.207 -33.723 33.563 1.00 53.69 216 ASN A CA 1
ATOM 1669 C C . ASN A 1 216 ? -13.552 -33.850 32.821 1.00 53.69 216 ASN A C 1
ATOM 1671 O O . ASN A 1 216 ? -14.594 -33.432 33.313 1.00 53.69 216 ASN A O 1
ATOM 1675 N N . MET A 1 217 ? -13.525 -34.369 31.592 1.00 52.25 217 MET A N 1
ATOM 1676 C CA . MET A 1 217 ? -14.485 -34.010 30.535 1.00 52.25 217 MET A CA 1
ATOM 1677 C C . MET A 1 217 ? -15.955 -34.434 30.714 1.00 52.25 217 MET A C 1
ATOM 1679 O O . MET A 1 217 ? -16.766 -33.984 29.914 1.00 52.25 217 MET A O 1
ATOM 1683 N N . GLN A 1 218 ? -16.331 -35.277 31.681 1.00 53.22 218 GLN A N 1
ATOM 1684 C CA . GLN A 1 218 ? -17.694 -35.837 31.738 1.00 53.22 218 GLN A CA 1
ATOM 1685 C C . GLN A 1 218 ? -18.553 -35.247 32.868 1.00 53.22 218 GLN A C 1
ATOM 1687 O O . GLN A 1 218 ? -19.634 -34.741 32.581 1.00 53.22 218 GLN A O 1
ATOM 1692 N N . ASP A 1 219 ? -18.042 -35.190 34.101 1.00 52.31 219 ASP A N 1
ATOM 1693 C CA . ASP A 1 219 ? -18.769 -34.602 35.242 1.00 52.31 219 ASP A CA 1
ATOM 1694 C C . ASP A 1 219 ? -18.782 -33.058 35.207 1.00 52.31 219 ASP A C 1
ATOM 1696 O O . ASP A 1 219 ? -19.719 -32.416 35.683 1.00 52.31 219 ASP A O 1
ATOM 1700 N N . ASP A 1 220 ? -17.768 -32.436 34.592 1.00 65.31 220 ASP A N 1
ATOM 1701 C CA . ASP A 1 220 ? -17.641 -30.973 34.534 1.00 65.31 220 ASP A CA 1
ATOM 1702 C C . ASP A 1 220 ? -18.586 -30.333 33.488 1.00 65.31 220 ASP A C 1
ATOM 1704 O O . ASP A 1 220 ? -18.958 -29.163 33.616 1.00 65.31 220 ASP A O 1
ATOM 1708 N N . LEU A 1 221 ? -19.027 -31.073 32.459 1.00 65.88 221 LEU A N 1
ATOM 1709 C CA . LEU A 1 221 ? -19.865 -30.520 31.382 1.00 65.88 221 LEU A CA 1
ATOM 1710 C C . LEU A 1 221 ? -21.286 -30.170 31.841 1.00 65.88 221 LEU A C 1
ATOM 1712 O O . LEU A 1 221 ? -21.784 -29.106 31.469 1.00 65.88 221 LEU A O 1
ATOM 1716 N N . GLU A 1 222 ? -21.932 -31.012 32.653 1.00 74.69 222 GLU A N 1
ATOM 1717 C CA . GLU A 1 222 ? -23.264 -30.711 33.204 1.00 74.69 222 GLU A CA 1
ATOM 1718 C C . GLU A 1 222 ? -23.227 -29.493 34.133 1.00 74.69 222 GLU A C 1
ATOM 1720 O O . GLU A 1 222 ? -24.103 -28.627 34.069 1.00 74.69 222 GLU A O 1
ATOM 1725 N N . TYR A 1 223 ? -22.177 -29.371 34.948 1.00 81.25 223 TYR A N 1
ATOM 1726 C CA . TYR A 1 223 ? -21.988 -28.208 35.809 1.00 81.25 223 TYR A CA 1
ATOM 1727 C C . TYR A 1 223 ? -21.832 -26.919 34.989 1.00 81.25 223 TYR A C 1
ATOM 1729 O O . TYR A 1 223 ? -22.571 -25.954 35.209 1.00 81.25 223 TYR A O 1
ATOM 1737 N N . PHE A 1 224 ? -20.929 -26.900 34.001 1.00 82.56 224 PHE A N 1
ATOM 1738 C CA . PHE A 1 224 ? -20.683 -25.713 33.176 1.00 82.56 224 PHE A CA 1
ATOM 1739 C C . PHE A 1 224 ? -21.817 -25.396 32.189 1.00 82.56 224 PHE A C 1
ATOM 1741 O O . PHE A 1 224 ? -21.973 -24.235 31.798 1.00 82.56 224 PHE A O 1
ATOM 1748 N N . ALA A 1 225 ? -22.670 -26.368 31.842 1.00 84.19 225 ALA A N 1
ATOM 1749 C CA . ALA A 1 225 ? -23.882 -26.127 31.060 1.00 84.19 225 ALA A CA 1
ATOM 1750 C C . ALA A 1 225 ? -24.821 -25.118 31.745 1.00 84.19 225 ALA A C 1
ATOM 1752 O O . ALA A 1 225 ? -25.502 -24.351 31.060 1.00 84.19 225 ALA A O 1
ATOM 1753 N N . ASN A 1 226 ? -24.800 -25.021 33.081 1.00 86.31 226 ASN A N 1
ATOM 1754 C CA . ASN A 1 226 ? -25.570 -24.021 33.827 1.00 86.31 226 ASN A CA 1
ATOM 1755 C C . ASN A 1 226 ? -25.138 -22.576 33.539 1.00 86.31 226 ASN A C 1
ATOM 1757 O O . ASN A 1 226 ? -25.975 -21.683 33.626 1.00 86.31 226 ASN A O 1
ATOM 1761 N N . PHE A 1 227 ? -23.902 -22.352 33.092 1.00 90.12 227 PHE A N 1
ATOM 1762 C CA . PHE A 1 227 ? -23.366 -21.026 32.757 1.00 90.12 227 PHE A CA 1
ATOM 1763 C C . PHE A 1 227 ? -23.337 -20.742 31.248 1.00 90.12 227 PHE A C 1
ATOM 1765 O O . PHE A 1 227 ? -22.898 -19.674 30.819 1.00 90.12 227 PHE A O 1
ATOM 1772 N N . LYS A 1 228 ? -23.822 -21.679 30.425 1.00 91.12 228 LYS A N 1
ATOM 1773 C CA . LYS A 1 228 ? -24.031 -21.482 28.988 1.00 91.12 228 LYS A CA 1
ATOM 1774 C C . LYS A 1 228 ? -25.435 -20.929 28.735 1.00 91.12 228 LYS A C 1
ATOM 1776 O O . LYS A 1 228 ? -26.419 -21.600 29.043 1.00 91.12 228 LYS A O 1
ATOM 1781 N N . PHE A 1 229 ? -25.523 -19.720 28.193 1.00 93.69 229 PHE A N 1
ATOM 1782 C CA . PHE A 1 229 ? -26.764 -19.028 27.851 1.00 93.69 229 PHE A CA 1
ATOM 1783 C C . PHE A 1 229 ? -27.074 -19.212 26.365 1.00 93.69 229 PHE A C 1
ATOM 1785 O O . PHE A 1 229 ? -26.174 -19.210 25.524 1.00 93.69 229 PHE A O 1
ATOM 1792 N N . GLN A 1 230 ? -28.352 -19.365 26.038 1.00 92.81 230 GLN A N 1
ATOM 1793 C CA . GLN A 1 230 ? -28.838 -19.574 24.673 1.00 92.81 230 GLN A CA 1
ATOM 1794 C C . GLN A 1 230 ? -30.226 -18.961 24.503 1.00 92.81 230 GLN A C 1
ATOM 1796 O O . GLN A 1 230 ? -30.875 -18.656 25.494 1.00 92.81 230 GLN A O 1
ATOM 1801 N N . HIS A 1 231 ? -30.691 -18.787 23.269 1.00 91.00 231 HIS A N 1
ATOM 1802 C CA . HIS A 1 231 ? -32.050 -18.310 23.029 1.00 91.00 231 HIS A CA 1
ATOM 1803 C C . HIS A 1 231 ? -33.076 -19.399 23.379 1.00 91.00 231 HIS A C 1
ATOM 1805 O O . HIS A 1 231 ? -32.898 -20.558 23.011 1.00 91.00 231 HIS A O 1
ATOM 1811 N N . ASP A 1 232 ? -34.166 -19.013 24.035 1.00 89.31 232 ASP A N 1
ATOM 1812 C CA . ASP A 1 232 ? -35.347 -19.836 24.313 1.00 89.31 232 ASP A CA 1
ATOM 1813 C C . ASP A 1 232 ? -36.631 -18.984 24.330 1.00 89.31 232 ASP A C 1
ATOM 1815 O O . ASP A 1 232 ? -36.577 -17.764 24.167 1.00 89.31 232 ASP A O 1
ATOM 1819 N N . ASP A 1 233 ? -37.790 -19.610 24.548 1.00 88.38 233 ASP A N 1
ATOM 1820 C CA . ASP A 1 233 ? -39.100 -18.933 24.549 1.00 88.38 233 ASP A CA 1
ATOM 1821 C C . ASP A 1 233 ? -39.255 -17.878 25.659 1.00 88.38 233 ASP A C 1
ATOM 1823 O O . ASP A 1 233 ? -40.130 -17.016 25.595 1.00 88.38 233 ASP A O 1
ATOM 1827 N N . ASN A 1 234 ? -38.392 -17.918 26.678 1.00 87.88 234 ASN A N 1
ATOM 1828 C CA . ASN A 1 234 ? -38.377 -16.959 27.779 1.00 87.88 234 ASN A CA 1
ATOM 1829 C C . ASN A 1 234 ? -37.364 -15.822 27.555 1.00 87.88 234 ASN A C 1
ATOM 1831 O O . ASN A 1 234 ? -37.203 -14.958 28.424 1.00 87.88 234 ASN A O 1
ATOM 1835 N N . THR A 1 235 ? -36.658 -15.822 26.421 1.00 91.81 235 THR A N 1
ATOM 1836 C CA . THR A 1 235 ? -35.678 -14.798 26.060 1.00 91.81 235 THR A CA 1
ATOM 1837 C C . THR A 1 235 ? -36.391 -13.508 25.665 1.00 91.81 235 THR A C 1
ATOM 1839 O O . THR A 1 235 ? -37.195 -13.478 24.737 1.00 91.81 235 THR A O 1
ATOM 1842 N N . ILE A 1 236 ? -36.075 -12.412 26.356 1.00 92.06 236 ILE A N 1
ATOM 1843 C CA . ILE A 1 236 ? -36.598 -11.079 26.056 1.00 92.06 236 ILE A CA 1
ATOM 1844 C C . ILE A 1 236 ? -35.474 -10.152 25.596 1.00 92.06 236 ILE A C 1
ATOM 1846 O O . ILE A 1 236 ? -34.328 -10.225 26.036 1.00 92.06 236 ILE A O 1
ATOM 1850 N N . SER A 1 237 ? -35.794 -9.218 24.704 1.00 91.31 237 SER A N 1
ATOM 1851 C CA . SER A 1 237 ? -34.805 -8.250 24.240 1.00 91.31 237 SER A CA 1
ATOM 1852 C C . SER A 1 237 ? -34.534 -7.192 25.306 1.00 91.31 237 SER A C 1
ATOM 1854 O O . SER A 1 237 ? -35.439 -6.466 25.724 1.00 91.31 237 SER A O 1
ATOM 1856 N N . LEU A 1 238 ? -33.261 -6.993 25.657 1.00 93.50 238 LEU A N 1
ATOM 1857 C CA . LEU A 1 238 ? -32.840 -5.855 26.485 1.00 93.50 238 LEU A CA 1
ATOM 1858 C C . LEU A 1 238 ? -33.233 -4.503 25.860 1.00 93.50 238 LEU A C 1
ATOM 1860 O O . LEU A 1 238 ? -33.481 -3.547 26.586 1.00 93.50 238 LEU A O 1
ATOM 1864 N N . LYS A 1 239 ? -33.352 -4.421 24.525 1.00 91.31 239 LYS A N 1
ATOM 1865 C CA . LYS A 1 239 ? -33.857 -3.217 23.842 1.00 91.31 239 LYS A CA 1
ATOM 1866 C C . LYS A 1 239 ? -35.370 -3.039 23.995 1.00 91.31 239 LYS A C 1
ATOM 1868 O O . LYS A 1 239 ? -35.836 -1.904 24.009 1.00 91.31 239 LYS A O 1
ATOM 1873 N N . ASP A 1 240 ? -36.138 -4.128 24.067 1.00 92.00 240 ASP A N 1
ATOM 1874 C CA . ASP A 1 240 ? -37.579 -4.053 24.352 1.00 92.00 240 ASP A CA 1
ATOM 1875 C C . ASP A 1 240 ? -37.814 -3.621 25.801 1.00 92.00 240 ASP A C 1
ATOM 1877 O O . ASP A 1 240 ? -38.659 -2.764 26.048 1.00 92.00 240 ASP A O 1
ATOM 1881 N N . LEU A 1 241 ? -37.037 -4.162 26.748 1.00 95.75 241 LEU A N 1
ATOM 1882 C CA . LEU A 1 241 ? -37.071 -3.726 28.144 1.00 95.75 241 LEU A CA 1
ATOM 1883 C C . LEU A 1 241 ? -36.720 -2.238 28.270 1.00 95.75 241 LEU A C 1
ATOM 1885 O O . LEU A 1 241 ? -37.450 -1.498 28.921 1.00 95.75 241 LEU A O 1
ATOM 1889 N N . ASP A 1 242 ? -35.656 -1.789 27.601 1.00 96.69 242 ASP A N 1
ATOM 1890 C CA . ASP A 1 242 ? -35.265 -0.376 27.572 1.00 96.69 242 ASP A CA 1
ATOM 1891 C C . ASP A 1 242 ? -36.400 0.521 27.055 1.00 96.69 242 ASP A C 1
ATOM 1893 O O . ASP A 1 242 ? -36.784 1.485 27.716 1.00 96.69 242 ASP A O 1
ATOM 1897 N N . ARG A 1 243 ? -37.023 0.152 25.926 1.00 95.56 243 ARG A N 1
ATOM 1898 C CA . ARG A 1 243 ? -38.184 0.873 25.382 1.00 95.56 243 ARG A CA 1
ATOM 1899 C C . ARG A 1 243 ? -39.360 0.917 26.355 1.00 95.56 243 ARG A C 1
ATOM 1901 O O . ARG A 1 243 ? -39.969 1.973 26.496 1.00 95.56 243 ARG A O 1
ATOM 1908 N N . LYS A 1 244 ? -39.667 -0.188 27.044 1.00 96.69 244 LYS A N 1
ATOM 1909 C CA . LYS A 1 244 ? -40.734 -0.235 28.060 1.00 96.69 244 LYS A CA 1
ATOM 1910 C C . LYS A 1 244 ? -40.438 0.692 29.241 1.00 96.69 244 LYS A C 1
ATOM 1912 O O . LYS A 1 244 ? -41.331 1.404 29.682 1.00 96.69 244 LYS A O 1
ATOM 1917 N N . LEU A 1 245 ? -39.195 0.717 29.723 1.00 97.25 245 LEU A N 1
ATOM 1918 C CA . LEU A 1 245 ? -38.780 1.581 30.833 1.00 97.25 245 LEU A CA 1
ATOM 1919 C C . LEU A 1 245 ? -38.776 3.069 30.455 1.00 97.25 245 LEU A C 1
ATOM 1921 O O . LEU A 1 245 ? -39.134 3.894 31.287 1.00 97.25 245 LEU A O 1
ATOM 1925 N N . ILE A 1 246 ? -38.399 3.415 29.218 1.00 94.81 246 ILE A N 1
ATOM 1926 C CA . ILE A 1 246 ? -38.463 4.799 28.713 1.00 94.81 246 ILE A CA 1
ATOM 1927 C C . ILE A 1 246 ? -39.919 5.253 28.532 1.00 94.81 246 ILE A C 1
ATOM 1929 O O . ILE A 1 246 ? -40.238 6.405 28.821 1.00 94.81 246 ILE A O 1
ATOM 1933 N N . ALA A 1 247 ? -40.790 4.358 28.053 1.00 94.81 247 ALA A N 1
ATOM 1934 C CA . ALA A 1 247 ? -42.206 4.643 27.827 1.00 94.81 247 ALA A CA 1
ATOM 1935 C C . ALA A 1 247 ? -43.018 4.776 29.127 1.00 94.81 247 ALA A C 1
ATOM 1937 O O . ALA A 1 247 ? -44.051 5.441 29.127 1.00 94.81 247 ALA A O 1
ATOM 1938 N N . ALA A 1 248 ? -42.564 4.156 30.219 1.00 94.81 248 ALA A N 1
ATOM 1939 C CA . ALA A 1 248 ? -43.168 4.306 31.537 1.00 94.81 248 ALA A CA 1
ATOM 1940 C C . ALA A 1 248 ? -42.978 5.740 32.051 1.00 94.81 248 ALA A C 1
ATOM 1942 O O . ALA A 1 248 ? -41.856 6.210 32.242 1.00 94.81 248 ALA A O 1
ATOM 1943 N N . SER A 1 249 ? -44.091 6.431 32.275 1.00 82.00 249 SER A N 1
ATOM 1944 C CA . SER A 1 249 ? -44.136 7.867 32.569 1.00 82.00 249 SER A CA 1
ATOM 1945 C C . SER A 1 249 ? -43.933 8.193 34.053 1.00 82.00 249 SER A C 1
ATOM 1947 O O . SER A 1 249 ? -43.609 9.331 34.400 1.00 82.00 249 SER A O 1
ATOM 1949 N N . THR A 1 250 ? -44.074 7.189 34.925 1.00 95.88 250 THR A N 1
ATOM 1950 C CA . THR A 1 250 ? -43.917 7.299 36.383 1.00 95.88 250 THR A CA 1
ATOM 1951 C C . THR A 1 250 ? -42.864 6.326 36.918 1.00 95.88 250 THR A C 1
ATOM 1953 O O . THR A 1 250 ? -42.541 5.309 36.293 1.00 95.88 250 THR A O 1
ATOM 1956 N N . ALA A 1 251 ? -42.306 6.623 38.094 1.00 96.62 251 ALA A N 1
ATOM 1957 C CA . ALA A 1 251 ? -41.355 5.726 38.746 1.00 96.62 251 ALA A CA 1
ATOM 1958 C C . ALA A 1 251 ? -42.026 4.419 39.220 1.00 96.62 251 ALA A C 1
ATOM 1960 O O . ALA A 1 251 ? -41.393 3.363 39.203 1.00 96.62 251 ALA A O 1
ATOM 1961 N N . GLU A 1 252 ? -43.315 4.456 39.567 1.00 96.56 252 GLU A N 1
ATOM 1962 C CA . GLU A 1 252 ? -44.128 3.303 39.965 1.00 96.56 252 GLU A CA 1
ATOM 1963 C C . GLU A 1 252 ? -44.349 2.318 38.812 1.00 96.56 252 GLU A C 1
ATOM 1965 O O . GLU A 1 252 ? -44.273 1.105 39.011 1.00 96.56 252 GLU A O 1
ATOM 1970 N N . GLU A 1 253 ? -44.606 2.810 37.598 1.00 97.50 253 GLU A N 1
ATOM 1971 C CA . GLU A 1 253 ? -44.716 1.964 36.403 1.00 97.50 253 GLU A CA 1
ATOM 1972 C C . GLU A 1 253 ? -43.396 1.246 36.112 1.00 97.50 253 GLU A C 1
ATOM 1974 O O . GLU A 1 253 ? -43.386 0.040 35.856 1.00 97.50 253 GLU A O 1
ATOM 1979 N N . LYS A 1 254 ? -42.269 1.961 36.222 1.00 98.19 254 LYS A N 1
ATOM 1980 C CA . LYS A 1 254 ? -40.928 1.376 36.064 1.00 98.19 254 LYS A CA 1
ATOM 1981 C C . LYS A 1 254 ? -40.652 0.313 37.114 1.00 98.19 254 LYS A C 1
ATOM 1983 O O . LYS A 1 254 ? -40.119 -0.740 36.774 1.00 98.19 254 LYS A O 1
ATOM 1988 N N . LEU A 1 255 ? -41.041 0.566 38.364 1.00 97.88 255 LEU A N 1
ATOM 1989 C CA . LEU A 1 255 ? -40.910 -0.404 39.447 1.00 97.88 255 LEU A CA 1
ATOM 1990 C C . LEU A 1 255 ? -41.693 -1.683 39.125 1.00 97.88 255 LEU A C 1
ATOM 1992 O O . LEU A 1 255 ? -41.107 -2.762 39.130 1.00 97.88 255 LEU A O 1
ATOM 1996 N N . LYS A 1 256 ? -42.963 -1.564 38.716 1.00 97.50 256 LYS A N 1
ATOM 1997 C CA . LYS A 1 256 ? -43.791 -2.714 38.312 1.00 97.50 256 LYS A CA 1
ATOM 1998 C C . LYS A 1 256 ? -43.199 -3.491 37.134 1.00 97.50 256 LYS A C 1
ATOM 2000 O O . LYS A 1 256 ? -43.309 -4.715 37.107 1.00 97.50 256 LYS A O 1
ATOM 2005 N N . ILE A 1 257 ? -42.588 -2.820 36.153 1.00 97.25 257 ILE A N 1
ATOM 2006 C CA . ILE A 1 257 ? -41.909 -3.497 35.032 1.00 97.25 257 ILE A CA 1
ATOM 2007 C C . ILE A 1 257 ? -40.750 -4.357 35.548 1.00 97.25 257 ILE A C 1
ATOM 2009 O O . ILE A 1 257 ? -40.603 -5.497 35.111 1.00 97.25 257 ILE A O 1
ATOM 2013 N N . LEU A 1 258 ? -39.943 -3.824 36.471 1.00 96.62 258 LEU A N 1
ATOM 2014 C CA . LEU A 1 258 ? -38.783 -4.526 37.025 1.00 96.62 258 LEU A CA 1
ATOM 2015 C C . LEU A 1 258 ? -39.179 -5.669 37.974 1.00 96.62 258 LEU A C 1
ATOM 2017 O O . LEU A 1 258 ? -38.551 -6.723 37.941 1.00 96.62 258 LEU A O 1
ATOM 2021 N N . GLU A 1 259 ? -40.243 -5.507 38.764 1.00 93.94 259 GLU A N 1
ATOM 2022 C CA . GLU A 1 259 ? -40.777 -6.556 39.654 1.00 93.94 259 GLU A CA 1
ATOM 2023 C C . GLU A 1 259 ? -41.364 -7.750 38.882 1.00 93.94 259 GLU A C 1
ATOM 2025 O O . GLU A 1 259 ? -41.306 -8.887 39.352 1.00 93.94 259 GLU A O 1
ATOM 2030 N N . ASN A 1 260 ? -41.888 -7.507 37.676 1.00 93.31 260 ASN A N 1
ATOM 2031 C CA . ASN A 1 260 ? -42.502 -8.524 36.816 1.00 93.31 260 ASN A CA 1
ATOM 2032 C C . ASN A 1 260 ? -41.548 -9.085 35.747 1.00 93.31 260 ASN A C 1
ATOM 2034 O O . ASN A 1 260 ? -42.000 -9.663 34.754 1.00 93.31 260 ASN A O 1
ATOM 2038 N N . LEU A 1 261 ? -40.231 -8.916 35.907 1.00 91.25 261 LEU A N 1
ATOM 2039 C CA . LEU A 1 261 ? -39.269 -9.501 34.973 1.00 91.25 261 LEU A CA 1
ATOM 2040 C C . LEU A 1 261 ? -39.360 -11.040 34.974 1.00 91.25 261 LEU A C 1
ATOM 2042 O O . LEU A 1 261 ? -39.471 -11.651 36.043 1.00 91.25 261 LEU A O 1
ATOM 2046 N N . PRO A 1 262 ? -39.248 -11.695 33.800 1.00 88.25 262 PRO A N 1
ATOM 2047 C CA . PRO A 1 262 ? -39.213 -13.150 33.720 1.00 88.25 262 PRO A CA 1
ATOM 2048 C C . PRO A 1 262 ? -38.096 -13.730 34.590 1.00 88.25 262 PRO A C 1
ATOM 2050 O O . PRO A 1 262 ? -36.992 -13.187 34.646 1.00 88.25 262 PRO A O 1
ATOM 2053 N N . LYS A 1 263 ? -38.359 -14.866 35.240 1.00 86.38 263 LYS A N 1
ATOM 2054 C CA . LYS A 1 263 ? -37.368 -15.613 36.030 1.00 86.38 263 LYS A CA 1
ATOM 2055 C C . LYS A 1 263 ? -36.867 -16.818 35.234 1.00 86.38 263 LYS A C 1
ATOM 2057 O O . LYS A 1 263 ? -37.111 -17.958 35.607 1.00 86.38 263 LYS A O 1
ATOM 2062 N N . SER A 1 264 ? -36.205 -16.549 34.109 1.00 90.50 264 SER A N 1
ATOM 2063 C CA . SER A 1 264 ? -35.538 -17.563 33.283 1.00 90.50 264 SER A CA 1
ATOM 2064 C C . SER A 1 264 ? -34.048 -17.264 33.185 1.00 90.50 264 SER A C 1
ATOM 2066 O O . SER A 1 264 ? -33.659 -16.106 33.046 1.00 90.50 264 SER A O 1
ATOM 2068 N N . LYS A 1 265 ? -33.228 -18.319 33.188 1.00 88.94 265 LYS A N 1
ATOM 2069 C CA . LYS A 1 265 ? -31.776 -18.248 32.983 1.00 88.94 265 LYS A CA 1
ATOM 2070 C C . LYS A 1 265 ? -31.411 -17.483 31.704 1.00 88.94 265 LYS A C 1
ATOM 2072 O O . LYS A 1 265 ? -30.477 -16.692 31.702 1.00 88.94 265 LYS A O 1
ATOM 2077 N N . ASN A 1 266 ? -32.140 -17.711 30.617 1.00 92.62 266 ASN A N 1
ATOM 2078 C CA . ASN A 1 266 ? -31.794 -17.209 29.286 1.00 92.62 266 ASN A CA 1
ATOM 2079 C C . ASN A 1 266 ? -32.424 -15.849 28.943 1.00 92.62 266 ASN A C 1
ATOM 2081 O O . ASN A 1 266 ? -32.241 -15.349 27.836 1.00 92.62 266 ASN A O 1
ATOM 2085 N N . ARG A 1 267 ? -33.139 -15.213 29.883 1.00 92.06 267 ARG A N 1
ATOM 2086 C CA . ARG A 1 267 ? -33.998 -14.047 29.607 1.00 92.06 267 ARG A CA 1
ATOM 2087 C C . ARG A 1 267 ? -33.293 -12.858 28.943 1.00 92.06 267 ARG A C 1
ATOM 2089 O O . ARG A 1 267 ? -33.958 -12.102 28.253 1.00 92.06 267 ARG A O 1
ATOM 2096 N N . PHE A 1 268 ? -31.980 -12.692 29.123 1.00 95.69 268 PHE A N 1
ATOM 2097 C CA . PHE A 1 268 ? -31.183 -11.632 28.484 1.00 95.69 268 PHE A CA 1
ATOM 2098 C C . PHE A 1 268 ? -30.063 -12.181 27.592 1.00 95.69 268 PHE A C 1
ATOM 2100 O O . PHE A 1 268 ? -28.999 -11.566 27.444 1.00 95.69 268 PHE A O 1
ATOM 2107 N N . TYR A 1 269 ? -30.296 -13.347 26.987 1.00 94.88 269 TYR A N 1
ATOM 2108 C CA . TYR A 1 269 ? -29.415 -13.866 25.956 1.00 94.88 269 TYR A CA 1
ATOM 2109 C C . TYR A 1 269 ? -29.338 -12.883 24.782 1.00 94.88 269 TYR A C 1
ATOM 2111 O O . TYR A 1 269 ? -30.344 -12.483 24.195 1.00 94.88 269 TYR A O 1
ATOM 2119 N N . ILE A 1 270 ? -28.116 -12.498 24.426 1.00 93.06 270 ILE A N 1
ATOM 2120 C CA . ILE A 1 270 ? -27.835 -11.805 23.174 1.00 93.06 270 ILE A CA 1
ATOM 2121 C C . ILE A 1 270 ? -27.070 -12.792 22.321 1.00 93.06 270 ILE A C 1
ATOM 2123 O O . ILE A 1 270 ? -25.949 -13.170 22.677 1.00 93.06 270 ILE A O 1
ATOM 2127 N N . SER A 1 271 ? -27.653 -13.164 21.182 1.00 83.75 271 SER A N 1
ATOM 2128 C CA . SER A 1 271 ? -26.958 -14.025 20.243 1.00 83.75 271 SER A CA 1
ATOM 2129 C C . SER A 1 271 ? -25.626 -13.402 19.868 1.00 83.75 271 SER A C 1
ATOM 2131 O O . SER A 1 271 ? -25.497 -12.194 19.642 1.00 83.75 271 SER A O 1
ATOM 2133 N N . SER A 1 272 ? -24.606 -14.244 19.796 1.00 66.69 272 SER A N 1
ATOM 2134 C CA . SER A 1 272 ? -23.286 -13.901 19.287 1.00 66.69 272 SER A CA 1
ATOM 2135 C C . SER A 1 272 ? -23.313 -13.684 17.792 1.00 66.69 272 SER A C 1
ATOM 2137 O O . SER A 1 272 ? -22.402 -14.156 17.136 1.00 66.69 272 SER A O 1
ATOM 2139 N N . GLY A 1 273 ? -24.356 -13.008 17.278 1.00 45.97 273 GLY A N 1
ATOM 2140 C CA . GLY A 1 273 ? -24.773 -12.964 15.885 1.00 45.97 273 GLY A CA 1
ATOM 2141 C C . GLY A 1 273 ? -24.080 -14.061 15.111 1.00 45.97 273 GLY A C 1
ATOM 2142 O O . GLY A 1 273 ? -23.076 -13.783 14.451 1.00 45.97 273 GLY A O 1
ATOM 2143 N N . SER A 1 274 ? -24.510 -15.307 15.311 1.00 32.06 274 SER A N 1
ATOM 2144 C CA . SER A 1 274 ? -23.981 -16.403 14.529 1.00 32.06 274 SER A CA 1
ATOM 2145 C C . SER A 1 274 ? -24.135 -15.952 13.066 1.00 32.06 274 SER A C 1
ATOM 2147 O O . SER A 1 274 ? -25.157 -15.449 12.611 1.00 32.06 274 SER A O 1
ATOM 2149 N N . ILE A 1 275 ? -23.068 -15.970 12.285 1.00 34.34 275 ILE A N 1
ATOM 2150 C CA . ILE A 1 275 ? -22.877 -17.107 11.390 1.00 34.34 275 ILE A CA 1
ATOM 2151 C C . ILE A 1 275 ? -23.632 -18.361 11.896 1.00 34.34 275 ILE A C 1
ATOM 2153 O O . ILE A 1 275 ? -23.028 -19.313 12.359 1.00 34.34 275 ILE A O 1
ATOM 2157 N N . GLU A 1 276 ? -24.962 -18.310 11.843 1.00 24.11 276 GLU A N 1
ATOM 2158 C CA . GLU A 1 276 ? -25.894 -19.384 11.515 1.00 24.11 276 GLU A CA 1
ATOM 2159 C C . GLU A 1 276 ? -26.720 -18.711 10.414 1.00 24.11 276 GLU A C 1
ATOM 2161 O O . GLU A 1 276 ? -27.395 -17.710 10.625 1.00 24.11 276 GLU A O 1
ATOM 2166 N N . LYS A 1 277 ? -26.562 -19.074 9.142 1.00 28.59 277 LYS A N 1
ATOM 2167 C CA . LYS A 1 277 ? -27.141 -20.316 8.635 1.00 28.59 277 LYS A CA 1
ATOM 2168 C C . LYS A 1 277 ? -28.363 -20.724 9.468 1.00 28.59 277 LYS A C 1
ATOM 2170 O O . LYS A 1 277 ? -28.307 -21.673 10.237 1.00 28.59 277 LYS A O 1
ATOM 2175 N N . LYS A 1 278 ? -29.488 -20.040 9.220 1.00 22.56 278 LYS A N 1
ATOM 2176 C CA . LYS A 1 278 ? -30.761 -20.764 9.086 1.00 22.56 278 LYS A CA 1
ATOM 2177 C C . LYS A 1 278 ? -30.506 -22.020 8.223 1.00 22.56 278 LYS A C 1
ATOM 2179 O O . LYS A 1 278 ? -29.638 -21.944 7.340 1.00 22.56 278 LYS A O 1
ATOM 2184 N N . PRO A 1 279 ? -31.257 -23.129 8.366 1.00 25.09 279 PRO A N 1
ATOM 2185 C CA . PRO A 1 279 ? -31.563 -23.901 7.178 1.00 25.09 279 PRO A CA 1
ATOM 2186 C C . PRO A 1 279 ? -32.202 -22.899 6.221 1.00 25.09 279 PRO A C 1
ATOM 2188 O O . PRO A 1 279 ? -33.305 -22.396 6.415 1.00 25.09 279 PRO A O 1
ATOM 2191 N N . VAL A 1 280 ? -31.381 -22.484 5.273 1.00 26.25 280 VAL A N 1
ATOM 2192 C CA . VAL A 1 280 ? -31.823 -22.003 3.990 1.00 26.25 280 VAL A CA 1
ATOM 2193 C C . VAL A 1 280 ? -32.756 -23.130 3.539 1.00 26.25 280 VAL A C 1
ATOM 2195 O O . VAL A 1 280 ? -32.296 -24.249 3.312 1.00 26.25 280 VAL A O 1
ATOM 2198 N N . GLU A 1 281 ? -34.068 -22.874 3.479 1.00 25.69 281 GLU A N 1
ATOM 2199 C CA . GLU A 1 281 ? -34.754 -23.344 2.279 1.00 25.69 281 GLU A CA 1
ATOM 2200 C C . GLU A 1 281 ? -33.833 -22.908 1.159 1.00 25.69 281 GLU A C 1
ATOM 2202 O O . GLU A 1 281 ? -33.536 -21.715 1.069 1.00 25.69 281 GLU A O 1
ATOM 2207 N N . ILE A 1 282 ? -33.260 -23.884 0.455 1.00 30.38 282 ILE A N 1
ATOM 2208 C CA . ILE A 1 282 ? -32.508 -23.660 -0.771 1.00 30.38 282 ILE A CA 1
ATOM 2209 C C . ILE A 1 282 ? -33.504 -23.035 -1.740 1.00 30.38 282 ILE A C 1
ATOM 2211 O O . ILE A 1 282 ? -34.076 -23.697 -2.591 1.00 30.38 282 ILE A O 1
ATOM 2215 N N . GLU A 1 283 ? -33.740 -21.744 -1.571 1.00 31.03 283 GLU A N 1
ATOM 2216 C CA . GLU A 1 283 ? -33.778 -20.860 -2.700 1.00 31.03 283 GLU A CA 1
ATOM 2217 C C . GLU A 1 283 ? -32.313 -20.633 -3.045 1.00 31.03 283 GLU A C 1
ATOM 2219 O O . GLU A 1 283 ? -31.584 -19.871 -2.403 1.00 31.03 283 GLU A O 1
ATOM 2224 N N . ASP A 1 284 ? -31.871 -21.432 -4.015 1.00 35.25 284 ASP A N 1
ATOM 2225 C CA . ASP A 1 284 ? -30.741 -21.133 -4.874 1.00 35.25 284 ASP A CA 1
ATOM 2226 C C . ASP A 1 284 ? -30.770 -19.646 -5.219 1.00 35.25 284 ASP A C 1
ATOM 2228 O O . ASP A 1 284 ? -31.525 -19.208 -6.084 1.00 35.25 284 ASP A O 1
ATOM 2232 N N . VAL A 1 285 ? -29.932 -18.855 -4.557 1.00 41.50 285 VAL A N 1
ATOM 2233 C CA . VAL A 1 285 ? -29.518 -17.575 -5.116 1.00 41.50 285 VAL A CA 1
ATOM 2234 C C . VAL A 1 285 ? -28.008 -17.452 -4.945 1.00 41.50 285 VAL A C 1
ATOM 2236 O O . VAL A 1 285 ? -27.481 -16.685 -4.134 1.00 41.50 285 VAL A O 1
ATOM 2239 N N . ASN A 1 286 ? -27.322 -18.277 -5.740 1.00 46.66 286 ASN A N 1
ATOM 2240 C CA . ASN A 1 286 ? -25.916 -18.182 -6.133 1.00 46.66 286 ASN A CA 1
ATOM 2241 C C . ASN A 1 286 ? -25.674 -16.876 -6.900 1.00 46.66 286 ASN A C 1
ATOM 2243 O O . ASN A 1 286 ? -25.401 -16.889 -8.092 1.00 46.66 286 ASN A O 1
ATOM 2247 N N . GLU A 1 287 ? -25.858 -15.721 -6.267 1.00 55.31 287 GLU A N 1
ATOM 2248 C CA . GLU A 1 287 ? -25.811 -14.475 -7.036 1.00 55.31 287 GLU A CA 1
ATOM 2249 C C . GLU A 1 287 ? -24.375 -13.978 -7.257 1.00 55.31 287 GLU A C 1
ATOM 2251 O O . GLU A 1 287 ? -24.117 -13.354 -8.274 1.00 55.31 287 GLU A O 1
ATOM 2256 N N . PHE A 1 288 ? -23.425 -14.240 -6.342 1.00 62.41 288 PHE A N 1
ATOM 2257 C CA . PHE A 1 288 ? -22.037 -13.761 -6.488 1.00 62.41 288 PHE A CA 1
ATOM 2258 C C . PHE A 1 288 ? -21.009 -14.736 -5.901 1.00 62.41 288 PHE A C 1
ATOM 2260 O O . PHE A 1 288 ? -20.540 -14.580 -4.765 1.00 62.41 288 PHE A O 1
ATOM 2267 N N . GLU A 1 289 ? -20.640 -15.737 -6.695 1.00 83.69 289 GLU A N 1
ATOM 2268 C CA . GLU A 1 289 ? -19.559 -16.670 -6.377 1.00 83.69 289 GLU A CA 1
ATOM 2269 C C . GLU A 1 289 ? -18.218 -16.195 -6.945 1.00 83.69 289 GLU A C 1
ATOM 2271 O O . GLU A 1 289 ? -18.150 -15.465 -7.932 1.00 83.69 289 GLU A O 1
ATOM 2276 N N . ILE A 1 290 ? -17.125 -16.640 -6.334 1.00 89.00 290 ILE A N 1
ATOM 2277 C CA . ILE A 1 290 ? -15.772 -16.527 -6.866 1.00 89.00 290 ILE A CA 1
ATOM 2278 C C . ILE A 1 290 ? -15.513 -17.765 -7.727 1.00 89.00 290 ILE A C 1
ATOM 2280 O O . ILE A 1 290 ? -15.376 -18.882 -7.217 1.00 89.00 290 ILE A O 1
ATOM 2284 N N . ALA A 1 291 ? -15.427 -17.549 -9.033 1.00 89.19 291 ALA A N 1
ATOM 2285 C CA . ALA A 1 291 ? -15.132 -18.558 -10.040 1.00 89.19 291 ALA A CA 1
ATOM 2286 C C . ALA A 1 291 ? -13.675 -19.044 -9.966 1.00 89.19 291 ALA A C 1
ATOM 2288 O O . ALA A 1 291 ? -13.401 -20.234 -10.130 1.00 89.19 291 ALA A O 1
ATOM 2289 N N . ASP A 1 292 ? -12.728 -18.131 -9.723 1.00 90.62 292 ASP A N 1
ATOM 2290 C CA . ASP A 1 292 ? -11.309 -18.473 -9.610 1.00 90.62 292 ASP A CA 1
ATOM 2291 C C . ASP A 1 292 ? -10.536 -17.460 -8.759 1.00 90.62 292 ASP A C 1
ATOM 2293 O O . ASP A 1 292 ? -10.871 -16.274 -8.676 1.00 90.62 292 ASP A O 1
ATOM 2297 N N . ILE A 1 293 ? -9.455 -17.937 -8.150 1.00 92.00 293 ILE A N 1
ATOM 2298 C CA . ILE A 1 293 ? -8.472 -17.115 -7.443 1.00 92.00 293 ILE A CA 1
ATOM 2299 C C . ILE A 1 293 ? -7.103 -17.565 -7.918 1.00 92.00 293 ILE A C 1
ATOM 2301 O O . ILE A 1 293 ? -6.788 -18.753 -7.875 1.00 92.00 293 ILE A O 1
ATOM 2305 N N . PHE A 1 294 ? -6.256 -16.626 -8.318 1.00 90.75 294 PHE A N 1
ATOM 2306 C CA . PHE A 1 294 ? -4.892 -16.950 -8.713 1.00 90.75 294 PHE A CA 1
ATOM 2307 C C . PHE A 1 294 ? -3.931 -15.797 -8.449 1.00 90.75 294 PHE A C 1
ATOM 2309 O O . PHE A 1 294 ? -4.320 -14.657 -8.188 1.00 90.75 294 PHE A O 1
ATOM 2316 N N . TRP A 1 295 ? -2.646 -16.130 -8.489 1.00 85.25 295 TRP A N 1
ATOM 2317 C CA . TRP A 1 295 ? -1.558 -15.182 -8.327 1.00 85.25 295 TRP A CA 1
ATOM 2318 C C . TRP A 1 295 ? -0.863 -14.956 -9.656 1.00 85.25 295 TRP A C 1
ATOM 2320 O O . TRP A 1 295 ? -0.383 -15.912 -10.264 1.00 85.25 295 TRP A O 1
ATOM 2330 N N . GLU A 1 296 ? -0.704 -13.696 -10.029 1.00 81.12 296 GLU A N 1
ATOM 2331 C CA . GLU A 1 296 ? 0.138 -13.280 -11.142 1.00 81.12 296 GLU A CA 1
ATOM 2332 C C . GLU A 1 296 ? 1.162 -12.278 -10.610 1.00 81.12 296 GLU A C 1
ATOM 2334 O O . GLU A 1 296 ? 0.809 -11.205 -10.129 1.00 81.12 296 GLU A O 1
ATOM 2339 N N . ASN A 1 297 ? 2.446 -12.642 -10.622 1.00 75.31 297 ASN A N 1
ATOM 2340 C CA . ASN A 1 297 ? 3.517 -11.838 -10.019 1.00 75.31 297 ASN A CA 1
ATOM 2341 C C . ASN A 1 297 ? 3.198 -11.421 -8.574 1.00 75.31 297 ASN A C 1
ATOM 2343 O O . ASN A 1 297 ? 3.211 -12.281 -7.697 1.00 75.31 297 ASN A O 1
ATOM 2347 N N . THR A 1 298 ? 2.949 -10.132 -8.326 1.00 76.94 298 THR A N 1
ATOM 2348 C CA . THR A 1 298 ? 2.564 -9.550 -7.030 1.00 76.94 298 THR A CA 1
ATOM 2349 C C . THR A 1 298 ? 1.068 -9.274 -6.882 1.00 76.94 298 THR A C 1
ATOM 2351 O O . THR A 1 298 ? 0.639 -8.792 -5.828 1.00 76.9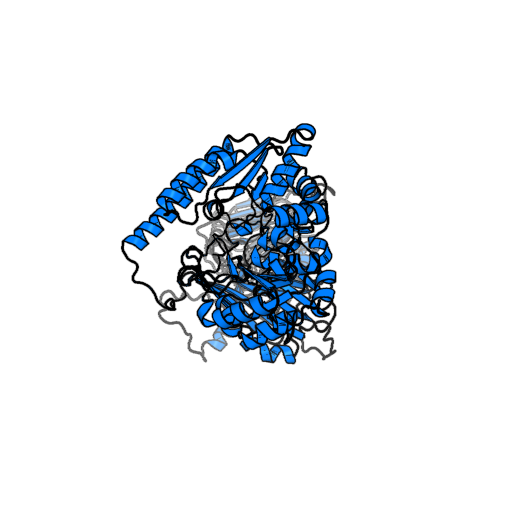4 298 THR A O 1
ATOM 2354 N N . TYR A 1 299 ? 0.269 -9.586 -7.897 1.00 83.62 299 TYR A N 1
ATOM 2355 C CA . TYR A 1 299 ? -1.174 -9.422 -7.878 1.00 83.62 299 TYR A CA 1
ATOM 2356 C C . TYR A 1 299 ? -1.877 -10.679 -7.387 1.00 83.62 299 TYR A C 1
ATOM 2358 O O . TYR A 1 299 ? -1.581 -11.804 -7.796 1.00 83.62 299 TYR A O 1
ATOM 2366 N N . LEU A 1 300 ? -2.849 -10.458 -6.512 1.00 89.31 300 LEU A N 1
ATOM 2367 C CA . LEU A 1 300 ? -3.887 -11.425 -6.205 1.00 89.31 300 LEU A CA 1
ATOM 2368 C C . LEU A 1 300 ? -5.100 -11.102 -7.077 1.00 89.31 300 LEU A C 1
ATOM 2370 O O . LEU A 1 300 ? -5.647 -10.001 -6.977 1.00 89.31 300 LEU A O 1
ATOM 2374 N N . HIS A 1 301 ? -5.510 -12.059 -7.902 1.00 93.06 301 HIS A N 1
ATOM 2375 C CA . HIS A 1 301 ? -6.681 -11.959 -8.763 1.00 93.06 301 HIS A CA 1
ATOM 2376 C C . HIS A 1 301 ? -7.854 -12.723 -8.157 1.00 93.06 301 HIS A C 1
ATOM 2378 O O . HIS A 1 301 ? -7.681 -13.812 -7.605 1.00 93.06 301 HIS A O 1
ATOM 2384 N N . ILE A 1 302 ? -9.044 -12.143 -8.279 1.00 93.69 302 ILE A N 1
ATOM 2385 C CA . ILE A 1 302 ? -10.324 -12.744 -7.912 1.00 93.69 302 ILE A CA 1
ATOM 2386 C C . ILE A 1 302 ? -11.257 -12.572 -9.110 1.00 93.69 302 ILE A C 1
ATOM 2388 O O . ILE A 1 302 ? -11.511 -11.446 -9.540 1.00 93.69 302 ILE A O 1
ATOM 2392 N N . VAL A 1 303 ? -11.737 -13.688 -9.650 1.00 93.44 303 VAL A N 1
ATOM 2393 C CA . VAL A 1 303 ? -12.707 -13.735 -10.750 1.00 93.44 303 VAL A CA 1
ATOM 2394 C C . VAL A 1 303 ? -14.043 -14.186 -10.182 1.00 93.44 303 VAL A C 1
ATOM 2396 O O . VAL A 1 303 ? -14.093 -15.180 -9.462 1.00 93.44 303 VAL A O 1
ATOM 2399 N N . LEU A 1 304 ? -15.109 -13.457 -10.485 1.00 92.38 304 LEU A N 1
ATOM 2400 C CA . LEU A 1 304 ? -16.472 -13.738 -10.049 1.00 92.38 304 LEU A CA 1
ATOM 2401 C C . LEU A 1 304 ? -17.252 -14.486 -11.134 1.00 92.38 304 LEU A C 1
ATOM 2403 O O . LEU A 1 304 ? -16.941 -14.375 -12.319 1.00 92.38 304 LEU A O 1
ATOM 2407 N N . GLU A 1 305 ? -18.275 -15.238 -10.740 1.00 88.38 305 GLU A N 1
ATOM 2408 C CA . GLU A 1 305 ? -19.222 -15.836 -11.688 1.00 88.38 305 GLU A CA 1
ATOM 2409 C C . GLU A 1 305 ? -20.151 -14.782 -12.296 1.00 88.38 305 GLU A C 1
ATOM 2411 O O . GLU A 1 305 ? -20.447 -14.854 -13.487 1.00 88.38 305 GLU A O 1
ATOM 2416 N N . GLU A 1 306 ? -20.499 -13.741 -11.532 1.00 86.94 306 GLU A N 1
ATOM 2417 C CA . GLU A 1 306 ? -21.407 -12.669 -11.949 1.00 86.94 306 GLU A CA 1
ATOM 2418 C C . GLU A 1 306 ? -20.764 -11.268 -11.910 1.00 86.94 306 GLU A C 1
ATOM 2420 O O . GLU A 1 306 ? -19.837 -11.030 -11.127 1.00 86.94 306 GLU A O 1
ATOM 2425 N N . PRO A 1 307 ? -21.232 -10.325 -12.757 1.00 88.06 307 PRO A N 1
ATOM 2426 C CA . PRO A 1 307 ? -20.740 -8.948 -12.812 1.00 88.06 307 PRO A CA 1
ATOM 2427 C C . PRO A 1 307 ? -20.890 -8.183 -11.493 1.00 88.06 307 PRO A C 1
ATOM 2429 O O . PRO A 1 307 ? -21.963 -8.157 -10.901 1.00 88.06 307 PRO A O 1
ATOM 2432 N N . GLU A 1 308 ? -19.870 -7.433 -11.084 1.00 88.69 308 GLU A N 1
ATOM 2433 C CA . GLU A 1 308 ? -19.913 -6.575 -9.904 1.00 88.69 308 GLU A CA 1
ATOM 2434 C C . GLU A 1 308 ? -19.281 -5.198 -10.173 1.00 88.69 308 GLU A C 1
ATOM 2436 O O . GLU A 1 308 ? -18.418 -5.003 -11.038 1.00 88.69 308 GLU A O 1
ATOM 2441 N N . LYS A 1 309 ? -19.721 -4.177 -9.428 1.00 87.69 309 LYS A N 1
ATOM 2442 C CA . LYS A 1 309 ? -19.179 -2.819 -9.595 1.00 87.69 309 LYS A CA 1
ATOM 2443 C C . LYS A 1 309 ? -17.806 -2.674 -8.956 1.00 87.69 309 LYS A C 1
ATOM 2445 O O . LYS A 1 309 ? -16.919 -2.070 -9.554 1.00 87.69 309 LYS A O 1
ATOM 2450 N N . ALA A 1 310 ? -17.638 -3.204 -7.751 1.00 89.44 310 ALA A N 1
ATOM 2451 C CA . ALA A 1 310 ? -16.378 -3.184 -7.028 1.00 89.44 310 ALA A CA 1
ATOM 2452 C C . ALA A 1 310 ? -16.340 -4.284 -5.969 1.00 89.44 310 ALA A C 1
ATOM 2454 O O . ALA A 1 310 ? -17.363 -4.637 -5.380 1.00 89.44 310 ALA A O 1
ATOM 2455 N N . ILE A 1 311 ? -15.132 -4.740 -5.645 1.00 92.75 311 ILE A N 1
ATOM 2456 C CA . ILE A 1 311 ? -14.888 -5.589 -4.481 1.00 92.75 311 ILE A CA 1
ATOM 2457 C C . ILE A 1 311 ? -13.770 -5.005 -3.620 1.00 92.75 311 ILE A C 1
ATOM 2459 O O . ILE A 1 311 ? -12.941 -4.217 -4.084 1.00 92.75 311 ILE A O 1
ATOM 2463 N N . TYR A 1 312 ? -13.741 -5.375 -2.344 1.00 91.25 312 TYR A N 1
ATOM 2464 C CA . TYR A 1 312 ? -12.697 -4.948 -1.423 1.00 91.25 312 TYR A CA 1
ATOM 2465 C C . TYR A 1 312 ? -12.299 -6.045 -0.441 1.00 91.25 312 TYR A C 1
ATOM 2467 O O . TYR A 1 312 ? -13.127 -6.812 0.053 1.00 91.25 312 TYR A O 1
ATOM 2475 N N . LEU A 1 313 ? -11.010 -6.062 -0.105 1.00 89.75 313 LEU A N 1
ATOM 2476 C CA . LEU A 1 313 ? -10.478 -6.808 1.023 1.00 89.75 313 LEU A CA 1
ATOM 2477 C C . LEU A 1 313 ? -10.745 -6.029 2.311 1.00 89.75 313 LEU A C 1
ATOM 2479 O O . LEU A 1 313 ? -10.392 -4.856 2.440 1.00 89.75 313 LEU A O 1
ATOM 2483 N N . TYR A 1 314 ? -11.341 -6.696 3.289 1.00 87.62 314 TYR A N 1
ATOM 2484 C CA . TYR A 1 314 ? -11.669 -6.130 4.588 1.00 87.62 314 TYR A CA 1
ATOM 2485 C C . TYR A 1 314 ? -10.911 -6.831 5.705 1.00 87.62 314 TYR A C 1
ATOM 2487 O O . TYR A 1 314 ? -11.069 -8.037 5.912 1.00 87.62 314 TYR A O 1
ATOM 2495 N N . ARG A 1 315 ? -10.150 -6.061 6.484 1.00 84.31 315 ARG A N 1
ATOM 2496 C CA . ARG A 1 315 ? -9.473 -6.538 7.690 1.00 84.31 315 ARG A CA 1
ATOM 2497 C C . ARG A 1 315 ? -10.103 -5.942 8.936 1.00 84.31 315 ARG A C 1
ATOM 2499 O O . ARG A 1 315 ? -9.931 -4.773 9.275 1.00 84.31 315 ARG A O 1
ATOM 2506 N N . LYS A 1 316 ? -10.757 -6.813 9.703 1.00 70.94 316 LYS A N 1
ATOM 2507 C CA . LYS A 1 316 ? -11.488 -6.468 10.933 1.00 70.94 316 LYS A CA 1
ATOM 2508 C C . LYS A 1 316 ? -10.608 -5.830 12.019 1.00 70.94 316 LYS A C 1
ATOM 2510 O O . LYS A 1 316 ? -11.099 -5.048 12.828 1.00 70.94 316 LYS A O 1
ATOM 2515 N N . LYS A 1 317 ? -9.302 -6.141 12.064 1.00 66.38 317 LYS A N 1
ATOM 2516 C CA . LYS A 1 317 ? -8.393 -5.685 13.139 1.00 66.38 317 LYS A CA 1
ATOM 2517 C C . LYS A 1 317 ? -8.331 -4.154 13.254 1.00 66.38 317 LYS A C 1
ATOM 2519 O O . LYS A 1 317 ? -8.356 -3.642 14.374 1.00 66.38 317 LYS A O 1
ATOM 2524 N N . ASN A 1 318 ? -8.277 -3.452 12.125 1.00 67.69 318 ASN A N 1
ATOM 2525 C CA . ASN A 1 318 ? -8.173 -1.993 12.001 1.00 67.69 318 ASN A CA 1
ATOM 2526 C C . ASN A 1 318 ? -9.294 -1.386 11.137 1.00 67.69 318 ASN A C 1
ATOM 2528 O O . ASN A 1 318 ? -9.165 -0.242 10.723 1.00 67.69 318 ASN A O 1
ATOM 2532 N N . GLU A 1 319 ? -10.357 -2.154 10.863 1.00 76.56 319 GLU A N 1
ATOM 2533 C CA . GLU A 1 319 ? -11.451 -1.780 9.949 1.00 76.56 319 GLU A CA 1
ATOM 2534 C C . GLU A 1 319 ? -10.959 -1.309 8.569 1.00 76.56 319 GLU A C 1
ATOM 2536 O O . GLU A 1 319 ? -11.600 -0.513 7.886 1.00 76.56 319 GLU A O 1
ATOM 2541 N N . GLU A 1 320 ? -9.809 -1.831 8.145 1.00 77.94 320 GLU A N 1
ATOM 2542 C CA . GLU A 1 320 ? -9.170 -1.466 6.891 1.00 77.94 320 GLU A CA 1
ATOM 2543 C C . GLU A 1 320 ? -9.938 -2.077 5.724 1.00 77.94 320 GLU A C 1
ATOM 2545 O O . GLU A 1 320 ? -10.173 -3.288 5.680 1.00 77.94 320 GLU A O 1
ATOM 2550 N N . LYS A 1 321 ? -10.321 -1.214 4.785 1.00 85.19 321 LYS A N 1
ATOM 2551 C CA . LYS A 1 321 ? -10.921 -1.580 3.506 1.00 85.19 321 LYS A CA 1
ATOM 2552 C C . LYS A 1 321 ? -9.932 -1.245 2.409 1.00 85.19 321 LYS A C 1
ATOM 2554 O O . LYS A 1 321 ? -9.502 -0.099 2.303 1.00 85.19 321 LYS A O 1
ATOM 2559 N N . ILE A 1 322 ? -9.592 -2.241 1.606 1.00 84.12 322 ILE A N 1
ATOM 2560 C CA . ILE A 1 322 ? -8.719 -2.072 0.454 1.00 84.12 322 ILE A CA 1
ATOM 2561 C C . ILE A 1 322 ? -9.497 -2.515 -0.774 1.00 84.12 322 ILE A C 1
ATOM 2563 O O . ILE A 1 322 ? -9.721 -3.709 -0.969 1.00 84.12 322 ILE A O 1
ATOM 2567 N N . PHE A 1 323 ? -9.957 -1.544 -1.556 1.00 87.75 323 PHE A N 1
ATOM 2568 C CA . PHE A 1 323 ? -10.628 -1.816 -2.820 1.00 87.75 323 PHE A CA 1
ATOM 2569 C C . PHE A 1 323 ? -9.654 -2.460 -3.804 1.00 87.75 323 PHE A C 1
ATOM 2571 O O . PHE A 1 323 ? -8.474 -2.106 -3.835 1.00 87.75 323 PHE A O 1
ATOM 2578 N N . MET A 1 324 ? -10.159 -3.433 -4.554 1.00 89.31 324 MET A N 1
ATOM 2579 C CA . MET A 1 324 ? -9.421 -4.092 -5.623 1.00 89.31 324 MET A CA 1
ATOM 2580 C C . MET A 1 324 ? -9.662 -3.339 -6.932 1.00 89.31 324 MET A C 1
ATOM 2582 O O . MET A 1 324 ? -10.763 -2.838 -7.169 1.00 89.31 324 MET A O 1
ATOM 2586 N N . ASP A 1 325 ? -8.636 -3.254 -7.773 1.00 86.56 325 ASP A N 1
ATOM 2587 C CA . ASP A 1 325 ? -8.756 -2.694 -9.111 1.00 86.56 325 ASP A CA 1
ATOM 2588 C C . ASP A 1 325 ? -9.613 -3.614 -9.979 1.00 86.56 325 ASP A C 1
ATOM 2590 O O . ASP A 1 325 ? -9.424 -4.831 -10.005 1.00 86.56 325 ASP A O 1
ATOM 2594 N N . LYS A 1 326 ? -10.561 -3.014 -10.691 1.00 89.25 326 LYS A N 1
ATOM 2595 C CA . LYS A 1 326 ? -11.425 -3.701 -11.643 1.00 89.25 326 LYS A CA 1
ATOM 2596 C C . LYS A 1 326 ? -10.674 -3.909 -12.962 1.00 89.25 326 LYS A C 1
ATOM 2598 O O . LYS A 1 326 ? -10.187 -2.932 -13.529 1.00 89.25 326 LYS A O 1
ATOM 2603 N N . VAL A 1 327 ? -10.561 -5.159 -13.409 1.00 86.62 327 VAL A N 1
ATOM 2604 C CA . VAL A 1 327 ? -10.022 -5.539 -14.729 1.00 86.62 327 VAL A CA 1
ATOM 2605 C C . VAL A 1 327 ? -11.160 -5.548 -15.745 1.00 86.62 327 VAL A C 1
ATOM 2607 O O . VAL A 1 327 ? -11.087 -4.868 -16.762 1.00 86.62 327 VAL A O 1
ATOM 2610 N N . ASP A 1 328 ? -12.245 -6.238 -15.408 1.00 89.88 328 ASP A N 1
ATOM 2611 C CA . ASP A 1 328 ? -13.521 -6.216 -16.116 1.00 89.88 328 ASP A CA 1
ATOM 2612 C C . ASP A 1 328 ? -14.667 -6.386 -15.103 1.00 89.88 328 ASP A C 1
ATOM 2614 O O . ASP A 1 328 ? -14.455 -6.330 -13.891 1.00 89.88 328 ASP A O 1
ATOM 2618 N N . ASP A 1 329 ? -15.902 -6.541 -15.574 1.00 88.19 329 ASP A N 1
ATOM 2619 C CA . ASP A 1 329 ? -17.077 -6.670 -14.712 1.00 88.19 329 ASP A CA 1
ATOM 2620 C C . ASP A 1 329 ? -17.033 -7.859 -13.744 1.00 88.19 329 ASP A C 1
ATOM 2622 O O . ASP A 1 329 ? -17.654 -7.788 -12.688 1.00 88.19 329 ASP A O 1
ATOM 2626 N N . LYS A 1 330 ? -16.272 -8.911 -14.038 1.00 92.31 330 LYS A N 1
ATOM 2627 C CA . LYS A 1 330 ? -16.149 -10.114 -13.205 1.00 92.31 330 LYS A CA 1
ATOM 2628 C C . LYS A 1 330 ? -14.757 -10.267 -12.596 1.00 92.31 330 LYS A C 1
ATOM 2630 O O . LYS A 1 330 ? -14.596 -10.988 -11.616 1.00 92.31 330 LYS A O 1
ATOM 2635 N N . HIS A 1 331 ? -13.740 -9.611 -13.139 1.00 94.25 331 HIS A N 1
ATOM 2636 C CA . HIS A 1 331 ? -12.346 -9.808 -12.760 1.00 94.25 331 HIS A CA 1
ATOM 2637 C C . HIS A 1 331 ? -11.781 -8.614 -11.997 1.00 94.25 331 HIS A C 1
ATOM 2639 O O . HIS A 1 331 ? -11.797 -7.475 -12.461 1.00 94.25 331 HIS A O 1
ATOM 2645 N N . PHE A 1 332 ? -11.211 -8.887 -10.825 1.00 93.50 332 PHE A N 1
ATOM 2646 C CA . PHE A 1 332 ? -10.608 -7.889 -9.950 1.00 93.50 332 PHE A CA 1
ATOM 2647 C C . PHE A 1 332 ? -9.201 -8.310 -9.531 1.00 93.50 332 PHE A C 1
ATOM 2649 O O . PHE A 1 332 ? -8.931 -9.493 -9.313 1.00 93.50 332 PHE A O 1
ATOM 2656 N N . LYS A 1 333 ? -8.301 -7.340 -9.356 1.00 90.50 333 LYS A N 1
ATOM 2657 C CA . LYS A 1 333 ? -6.911 -7.572 -8.944 1.00 90.50 333 LYS A CA 1
ATOM 2658 C C . LYS A 1 333 ? -6.463 -6.609 -7.851 1.00 90.50 333 LYS A C 1
ATOM 2660 O O . LYS A 1 333 ? -6.954 -5.492 -7.736 1.00 90.50 333 LYS A O 1
ATOM 2665 N N . ILE A 1 334 ? -5.519 -7.040 -7.021 1.00 86.56 334 ILE A N 1
ATOM 2666 C CA . ILE A 1 334 ? -4.867 -6.168 -6.039 1.00 86.56 334 ILE A CA 1
ATOM 2667 C C . ILE A 1 334 ? -3.388 -6.486 -5.916 1.00 86.56 334 ILE A C 1
ATOM 2669 O O . ILE A 1 334 ? -2.997 -7.640 -5.745 1.00 86.56 334 ILE A O 1
ATOM 2673 N N . ASN A 1 335 ? -2.563 -5.444 -5.945 1.00 80.94 335 ASN A N 1
ATOM 2674 C CA . ASN A 1 335 ? -1.135 -5.571 -5.718 1.00 80.94 335 ASN A CA 1
ATOM 2675 C C . ASN A 1 335 ? -0.848 -5.705 -4.214 1.00 80.94 335 ASN A C 1
ATOM 2677 O O . ASN A 1 335 ? -0.907 -4.734 -3.455 1.00 80.94 335 ASN A O 1
ATOM 2681 N N . VAL A 1 336 ? -0.509 -6.906 -3.740 1.00 78.19 336 VAL A N 1
ATOM 2682 C CA . VAL A 1 336 ? -0.391 -7.146 -2.286 1.00 78.19 336 VAL A CA 1
ATOM 2683 C C . VAL A 1 336 ? 0.827 -6.467 -1.665 1.00 78.19 336 VAL A C 1
ATOM 2685 O O . VAL A 1 336 ? 0.875 -6.212 -0.457 1.00 78.19 336 VAL A O 1
ATOM 2688 N N . VAL A 1 337 ? 1.825 -6.130 -2.483 1.00 69.88 337 VAL A N 1
ATOM 2689 C CA . VAL A 1 337 ? 2.994 -5.394 -2.012 1.00 69.88 337 VAL A CA 1
ATOM 2690 C C . VAL A 1 337 ? 2.779 -3.886 -2.052 1.00 69.88 337 VAL A C 1
ATOM 2692 O O . VAL A 1 337 ? 3.508 -3.184 -1.350 1.00 69.88 337 VAL A O 1
ATOM 2695 N N . ASN A 1 338 ? 1.789 -3.378 -2.782 1.00 65.62 338 ASN A N 1
ATOM 2696 C CA . ASN A 1 338 ? 1.565 -1.956 -3.019 1.00 65.62 338 ASN A CA 1
ATOM 2697 C C . ASN A 1 338 ? 0.068 -1.610 -2.941 1.00 65.62 338 ASN A C 1
ATOM 2699 O O . ASN A 1 338 ? -0.643 -1.758 -3.925 1.00 65.62 338 ASN A O 1
ATOM 2703 N N . VAL A 1 339 ? -0.404 -1.122 -1.786 1.00 61.12 339 VAL A N 1
ATOM 2704 C CA . VAL A 1 339 ? -1.786 -0.621 -1.656 1.00 61.12 339 VAL A CA 1
ATOM 2705 C C . VAL A 1 339 ? -1.823 0.903 -1.494 1.00 61.12 339 VAL A C 1
ATOM 2707 O O . VAL A 1 339 ? -0.821 1.487 -1.060 1.00 61.12 339 VAL A O 1
ATOM 2710 N N . PRO A 1 340 ? -2.954 1.572 -1.815 1.00 48.56 340 PRO A N 1
ATOM 2711 C CA . PRO A 1 340 ? -3.052 3.037 -1.913 1.00 48.56 340 PRO A CA 1
ATOM 2712 C C . PRO A 1 340 ? -2.576 3.821 -0.678 1.00 48.56 340 PRO A C 1
ATOM 2714 O O . PRO A 1 340 ? -2.181 4.980 -0.776 1.00 48.56 340 PRO A O 1
ATOM 2717 N N . THR A 1 341 ? -2.516 3.176 0.490 1.00 49.47 341 THR A N 1
ATOM 2718 C CA . THR A 1 341 ? -1.984 3.737 1.743 1.00 49.47 341 THR A CA 1
ATOM 2719 C C . THR A 1 341 ? -0.450 3.864 1.779 1.00 49.47 341 THR A C 1
ATOM 2721 O O . THR A 1 341 ? 0.109 4.241 2.811 1.00 49.47 341 THR A O 1
ATOM 2724 N N . LYS A 1 342 ? 0.259 3.545 0.680 1.00 51.69 342 LYS A N 1
ATOM 2725 C CA . LYS A 1 342 ? 1.735 3.472 0.561 1.00 51.69 342 LYS A CA 1
ATOM 2726 C C . LYS A 1 342 ? 2.395 2.437 1.483 1.00 51.69 342 LYS A C 1
ATOM 2728 O O . LYS A 1 342 ? 3.624 2.351 1.557 1.00 51.69 342 LYS A O 1
ATOM 2733 N N . GLN A 1 343 ? 1.609 1.628 2.180 1.00 51.28 343 GLN A N 1
ATOM 2734 C CA . GLN A 1 343 ? 2.070 0.495 2.974 1.00 51.28 343 GLN A CA 1
ATOM 2735 C C . GLN A 1 343 ? 1.614 -0.765 2.241 1.00 51.28 343 GLN A C 1
ATOM 2737 O O . GLN A 1 343 ? 0.537 -0.763 1.685 1.00 51.28 343 GLN A O 1
ATOM 2742 N N . LYS A 1 344 ? 2.431 -1.820 2.160 1.00 65.81 344 LYS A N 1
ATOM 2743 C CA . LYS A 1 344 ? 1.997 -3.162 1.696 1.00 65.81 344 LYS A CA 1
ATOM 2744 C C . LYS A 1 344 ? 0.663 -3.580 2.342 1.00 65.81 344 LYS A C 1
ATOM 2746 O O . LYS A 1 344 ? 0.395 -3.103 3.448 1.00 65.81 344 LYS A O 1
ATOM 2751 N N . VAL A 1 345 ? -0.091 -4.524 1.754 1.00 66.38 345 VAL A N 1
ATOM 2752 C CA . VAL A 1 345 ? -1.232 -5.139 2.465 1.00 66.38 345 VAL A CA 1
ATOM 2753 C C . VAL A 1 345 ? -0.724 -5.604 3.825 1.00 66.38 345 VAL A C 1
ATOM 2755 O O . VAL A 1 345 ? 0.259 -6.358 3.927 1.00 66.38 345 VAL A O 1
ATOM 2758 N N . LEU A 1 346 ? -1.315 -5.041 4.877 1.00 68.69 346 LEU A N 1
ATOM 2759 C CA . LEU A 1 346 ? -0.824 -5.216 6.230 1.00 68.69 346 LEU A CA 1
ATOM 2760 C C . LEU A 1 346 ? -0.976 -6.677 6.647 1.00 68.69 346 LEU A C 1
ATOM 2762 O O . LEU A 1 346 ? -1.825 -7.413 6.163 1.00 68.69 346 LEU A O 1
ATOM 2766 N N . TYR A 1 347 ? -0.131 -7.115 7.574 1.00 75.50 347 TYR A N 1
ATOM 2767 C CA . TYR A 1 347 ? -0.181 -8.499 8.025 1.00 75.50 347 TYR A CA 1
ATOM 2768 C C . TYR A 1 347 ? -1.536 -8.802 8.693 1.00 75.50 347 TYR A C 1
ATOM 2770 O O . TYR A 1 347 ? -1.956 -8.075 9.592 1.00 75.50 347 TYR A O 1
ATOM 2778 N N . GLY A 1 348 ? -2.226 -9.872 8.329 1.00 74.44 348 GLY A N 1
ATOM 2779 C CA . GLY A 1 348 ? -3.470 -10.288 8.968 1.00 74.44 348 GLY A CA 1
ATOM 2780 C C . GLY A 1 348 ? -4.449 -10.949 8.014 1.00 74.44 348 GLY A C 1
ATOM 2781 O O . GLY A 1 348 ? -4.158 -11.151 6.841 1.00 74.44 348 GLY A O 1
ATOM 2782 N N . GLU A 1 349 ? -5.608 -11.292 8.562 1.00 83.50 349 GLU A N 1
ATOM 2783 C CA . GLU A 1 349 ? -6.696 -11.935 7.833 1.00 83.50 349 GLU A CA 1
ATOM 2784 C C . GLU A 1 349 ? -7.627 -10.891 7.204 1.00 83.50 349 GLU A C 1
ATOM 2786 O O . GLU A 1 349 ? -8.078 -9.958 7.878 1.00 83.50 349 GLU A O 1
ATOM 2791 N N . TYR A 1 350 ? -7.910 -11.084 5.920 1.00 88.81 350 TYR A N 1
ATOM 2792 C CA . TYR A 1 350 ? -8.816 -10.300 5.100 1.00 88.81 350 TYR A CA 1
ATOM 2793 C C . TYR A 1 350 ? -9.938 -11.190 4.575 1.00 88.81 350 TYR A C 1
ATOM 2795 O O . TYR A 1 350 ? -9.744 -12.364 4.256 1.00 88.81 350 TYR A O 1
ATOM 2803 N N . ILE A 1 351 ? -11.117 -10.598 4.468 1.00 89.06 351 ILE A N 1
ATOM 2804 C CA . ILE A 1 351 ? -12.312 -11.201 3.883 1.00 89.06 351 ILE A CA 1
ATOM 2805 C C . ILE A 1 351 ? -12.715 -10.333 2.697 1.00 89.06 351 ILE A C 1
ATOM 2807 O O . ILE A 1 351 ? -12.604 -9.112 2.787 1.00 89.06 351 ILE A O 1
ATOM 2811 N N . VAL A 1 352 ? -13.179 -10.938 1.607 1.00 89.44 352 VAL A N 1
ATOM 2812 C CA . VAL A 1 352 ? -13.607 -10.181 0.430 1.00 89.44 352 VAL A CA 1
ATOM 2813 C C . VAL A 1 352 ? -15.113 -9.899 0.467 1.00 89.44 352 VAL A C 1
ATOM 2815 O O . VAL A 1 352 ? -15.919 -10.753 0.850 1.00 89.44 352 VAL A O 1
ATOM 2818 N N . PHE A 1 353 ? -15.477 -8.679 0.092 1.00 89.25 353 PHE A N 1
ATOM 2819 C CA . PHE A 1 353 ? -16.852 -8.198 -0.001 1.00 89.25 353 PHE A CA 1
ATOM 2820 C C . PHE A 1 353 ? -17.060 -7.476 -1.327 1.00 89.25 353 PHE A C 1
ATOM 2822 O O . PHE A 1 353 ? -16.117 -6.875 -1.843 1.00 89.25 353 PHE A O 1
ATOM 2829 N N . ASN A 1 354 ? -18.291 -7.467 -1.827 1.00 87.25 354 ASN A N 1
ATOM 2830 C CA . ASN A 1 354 ? -18.683 -6.582 -2.918 1.00 87.25 354 ASN A CA 1
ATOM 2831 C C . ASN A 1 354 ? -19.063 -5.170 -2.439 1.00 87.25 354 ASN A C 1
ATOM 2833 O O . ASN A 1 354 ? -19.149 -4.894 -1.237 1.00 87.25 354 ASN A O 1
ATOM 2837 N N . SER A 1 355 ? -19.352 -4.275 -3.387 1.00 81.44 355 SER A N 1
ATOM 2838 C CA . SER A 1 355 ? -19.798 -2.896 -3.146 1.00 81.44 355 SER A CA 1
ATOM 2839 C C . SER A 1 355 ? -21.024 -2.785 -2.237 1.00 81.44 355 SER A C 1
ATOM 2841 O O . SER A 1 355 ? -21.132 -1.832 -1.466 1.00 81.44 355 SER A O 1
ATOM 2843 N N . ASN A 1 356 ? -21.911 -3.781 -2.270 1.00 80.00 356 ASN A N 1
ATOM 2844 C CA . ASN A 1 356 ? -23.128 -3.837 -1.458 1.00 80.00 356 ASN A CA 1
ATOM 2845 C C . ASN A 1 356 ? -22.899 -4.439 -0.063 1.00 80.00 356 ASN A C 1
ATOM 2847 O 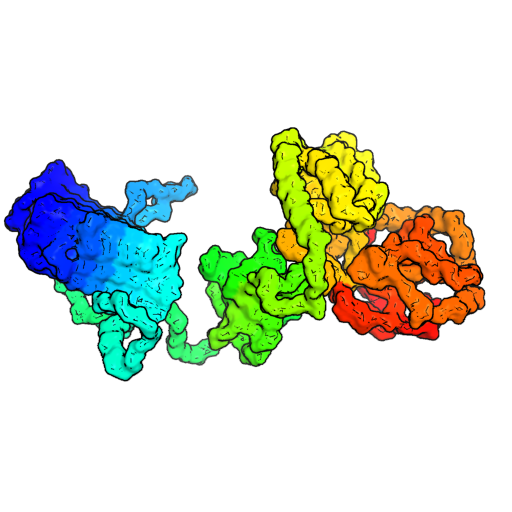O . ASN A 1 356 ? -23.855 -4.683 0.671 1.00 80.00 356 ASN A O 1
ATOM 2851 N N . LYS A 1 357 ? -21.637 -4.664 0.330 1.00 79.88 357 LYS A N 1
ATOM 2852 C CA . LYS A 1 357 ? -21.238 -5.281 1.605 1.00 79.88 357 LYS A CA 1
ATOM 2853 C C . LYS A 1 357 ? -21.722 -6.733 1.755 1.00 79.88 357 LYS A C 1
ATOM 2855 O O . LYS A 1 357 ? -21.725 -7.247 2.875 1.00 79.88 357 LYS A O 1
ATOM 2860 N N . LYS A 1 358 ? -22.078 -7.415 0.657 1.00 82.38 358 LYS A N 1
ATOM 2861 C CA . LYS A 1 358 ? -22.279 -8.872 0.625 1.00 82.38 358 LYS A CA 1
ATOM 2862 C C . LYS A 1 358 ? -20.910 -9.558 0.573 1.00 82.38 358 LYS A C 1
ATOM 2864 O O . LYS A 1 358 ? -19.988 -9.093 -0.098 1.00 82.38 358 LYS A O 1
ATOM 2869 N N . ARG A 1 359 ? -20.756 -10.640 1.333 1.00 86.25 359 ARG A N 1
ATOM 2870 C CA . ARG A 1 359 ? -19.527 -11.444 1.368 1.00 86.25 359 ARG A CA 1
ATOM 2871 C C . ARG A 1 359 ? -19.514 -12.382 0.164 1.00 86.25 359 ARG A C 1
ATOM 2873 O O . ARG A 1 359 ? -20.528 -13.021 -0.086 1.00 86.25 359 ARG A O 1
ATOM 2880 N N . LEU A 1 360 ? -18.381 -12.497 -0.522 1.00 85.88 360 LEU A N 1
ATOM 2881 C CA . LEU A 1 360 ? -18.253 -13.403 -1.670 1.00 85.88 360 LEU A CA 1
ATOM 2882 C C . LEU A 1 360 ? -17.720 -14.755 -1.202 1.00 85.88 360 LEU A C 1
ATOM 2884 O O . LEU A 1 360 ? -16.766 -14.800 -0.414 1.00 85.88 360 LEU A O 1
ATOM 2888 N N . GLY A 1 361 ? -18.344 -15.839 -1.650 1.00 85.50 361 GLY A N 1
ATOM 2889 C CA . GLY A 1 361 ? -17.862 -17.196 -1.401 1.00 85.50 361 GLY A CA 1
ATOM 2890 C C . GLY A 1 361 ? -17.303 -17.856 -2.650 1.00 85.50 361 GLY A C 1
ATOM 2891 O O . GLY A 1 361 ? -17.159 -17.212 -3.676 1.00 85.50 361 GLY A O 1
ATOM 2892 N N . LEU A 1 362 ? -16.881 -19.106 -2.525 1.00 85.25 362 LEU A N 1
ATOM 2893 C CA . LEU A 1 362 ? -16.154 -19.849 -3.548 1.00 85.25 362 LEU A CA 1
ATOM 2894 C C . LEU A 1 362 ? -17.100 -20.764 -4.306 1.00 85.25 362 LEU A C 1
ATOM 2896 O O . LEU A 1 362 ? -17.755 -21.592 -3.677 1.00 85.25 362 LEU A O 1
ATOM 2900 N N . SER A 1 363 ? -17.034 -20.720 -5.631 1.00 84.12 363 SER A N 1
ATOM 2901 C CA . SER A 1 363 ? -17.584 -21.792 -6.456 1.00 84.12 363 SER A CA 1
ATOM 2902 C C . SER A 1 363 ? -16.938 -23.136 -6.118 1.00 84.12 363 SER A C 1
ATOM 2904 O O . SER A 1 363 ? -15.791 -23.204 -5.647 1.00 84.12 363 SER A O 1
ATOM 2906 N N . ASN A 1 364 ? -17.645 -24.230 -6.410 1.00 78.50 364 ASN A N 1
ATOM 2907 C CA . ASN A 1 364 ? -17.139 -25.591 -6.196 1.00 78.50 364 ASN A CA 1
ATOM 2908 C C . ASN A 1 364 ? -15.777 -25.807 -6.882 1.00 78.50 364 ASN A C 1
ATOM 2910 O O . ASN A 1 364 ? -14.841 -26.324 -6.271 1.00 78.50 364 ASN A O 1
ATOM 2914 N N . LYS A 1 365 ? -15.628 -25.310 -8.117 1.00 77.62 365 LYS A N 1
ATOM 2915 C CA . LYS A 1 365 ? -14.386 -25.395 -8.900 1.00 77.62 365 LYS A CA 1
ATOM 2916 C C . LYS A 1 365 ? -13.231 -24.627 -8.255 1.00 77.62 365 LYS A C 1
ATOM 2918 O O . LYS A 1 365 ? -12.087 -25.085 -8.284 1.00 77.62 365 LYS A O 1
ATOM 2923 N N . CYS A 1 366 ? -13.502 -23.458 -7.675 1.00 81.00 366 CYS A N 1
ATOM 2924 C CA . CYS A 1 366 ? -12.472 -22.685 -6.988 1.00 81.00 366 CYS A CA 1
ATOM 2925 C C . CYS A 1 366 ? -12.081 -23.327 -5.649 1.00 81.00 366 CYS A C 1
ATOM 2927 O O . CYS A 1 366 ? -10.910 -23.272 -5.265 1.00 81.00 366 CYS A O 1
ATOM 2929 N N . HIS A 1 367 ? -13.034 -23.951 -4.947 1.00 79.75 367 HIS A N 1
ATOM 2930 C CA . HIS A 1 367 ? -12.827 -24.545 -3.625 1.00 79.75 367 HIS A CA 1
ATOM 2931 C C . HIS A 1 367 ? -11.716 -25.607 -3.618 1.00 79.75 367 HIS A C 1
ATOM 2933 O O . HIS A 1 367 ? -10.859 -25.603 -2.732 1.00 79.75 367 HIS A O 1
ATOM 2939 N N . GLU A 1 368 ? -11.660 -26.454 -4.649 1.00 76.81 368 GLU A N 1
ATOM 2940 C CA . GLU A 1 368 ? -10.656 -27.520 -4.796 1.00 76.81 368 GLU A CA 1
ATOM 2941 C C . GLU A 1 368 ? -9.218 -26.995 -4.932 1.00 76.81 368 GLU A C 1
ATOM 2943 O O . GLU A 1 368 ? -8.256 -27.655 -4.527 1.00 76.81 368 GLU A O 1
ATOM 2948 N N . LYS A 1 369 ? -9.050 -25.785 -5.477 1.00 81.25 369 LYS A N 1
ATOM 2949 C CA . LYS A 1 369 ? -7.731 -25.186 -5.710 1.00 81.25 369 LYS A CA 1
ATOM 2950 C C . LYS A 1 369 ? -7.177 -24.453 -4.492 1.00 81.25 369 LYS A C 1
ATOM 2952 O O . LYS A 1 369 ? -5.971 -24.215 -4.457 1.00 81.25 369 LYS A O 1
ATOM 2957 N N . VAL A 1 370 ? -8.005 -24.103 -3.497 1.00 77.75 370 VAL A N 1
ATOM 2958 C CA . VAL A 1 370 ? -7.617 -23.162 -2.426 1.00 77.75 370 VAL A CA 1
ATOM 2959 C C . VAL A 1 370 ? -6.378 -23.604 -1.652 1.00 77.75 370 VAL A C 1
ATOM 2961 O O . VAL A 1 370 ? -5.512 -22.782 -1.365 1.00 77.75 370 VAL A O 1
ATOM 2964 N N . SER A 1 371 ? -6.236 -24.905 -1.393 1.00 71.81 371 SER A N 1
ATOM 2965 C CA . SER A 1 371 ? -5.068 -25.479 -0.707 1.00 71.81 371 SER A CA 1
ATOM 2966 C C . SER A 1 371 ? -3.733 -25.262 -1.440 1.00 71.81 371 SER A C 1
ATOM 2968 O O . SER A 1 371 ? -2.673 -25.401 -0.835 1.00 71.81 371 SER A O 1
ATOM 2970 N N . LYS A 1 372 ? -3.770 -24.905 -2.731 1.00 78.50 372 LYS A N 1
ATOM 2971 C CA . LYS A 1 372 ? -2.602 -24.649 -3.589 1.00 78.50 372 LYS A CA 1
ATOM 2972 C C . LYS A 1 372 ? -2.377 -23.158 -3.874 1.00 78.50 372 LYS A C 1
ATOM 2974 O O . LYS A 1 372 ? -1.464 -22.821 -4.623 1.00 78.50 372 LYS A O 1
ATOM 2979 N N . LEU A 1 373 ? -3.186 -22.264 -3.297 1.00 83.56 373 LEU A N 1
ATOM 2980 C CA . LEU A 1 373 ? -3.119 -20.816 -3.543 1.00 83.56 373 LEU A CA 1
ATOM 2981 C C . LEU A 1 373 ? -2.132 -20.074 -2.637 1.00 83.56 373 LEU A C 1
ATOM 2983 O O . LEU A 1 373 ? -2.034 -18.848 -2.703 1.00 83.56 373 LEU A O 1
ATOM 2987 N N . ASP A 1 374 ? -1.400 -20.787 -1.788 1.00 84.75 374 ASP A N 1
ATOM 2988 C CA . ASP A 1 374 ? -0.394 -20.181 -0.929 1.00 84.75 374 ASP A CA 1
ATOM 2989 C C . ASP A 1 374 ? 0.775 -19.636 -1.757 1.00 84.75 374 ASP A C 1
ATOM 2991 O O . ASP A 1 374 ? 1.374 -20.325 -2.586 1.00 84.75 374 ASP A O 1
ATOM 2995 N N . LYS A 1 375 ? 1.142 -18.379 -1.506 1.00 84.69 375 LYS A N 1
ATOM 2996 C CA . LYS A 1 375 ? 2.228 -17.698 -2.209 1.00 84.69 375 LYS A CA 1
ATOM 2997 C C . LYS A 1 375 ? 3.240 -17.148 -1.222 1.00 84.69 375 LYS A C 1
ATOM 2999 O O . LYS A 1 375 ? 2.909 -16.364 -0.334 1.00 84.69 375 LYS A O 1
ATOM 3004 N N . ILE A 1 376 ? 4.500 -17.537 -1.398 1.00 81.62 376 ILE A N 1
ATOM 3005 C CA . ILE A 1 376 ? 5.607 -17.150 -0.521 1.00 81.62 376 ILE A CA 1
ATOM 3006 C C . ILE A 1 376 ? 6.648 -16.378 -1.329 1.00 81.62 376 ILE A C 1
ATOM 3008 O O . ILE A 1 376 ? 7.258 -16.911 -2.252 1.00 81.62 376 ILE A O 1
ATOM 3012 N N . TYR A 1 377 ? 6.908 -15.138 -0.927 1.00 77.81 377 TYR A N 1
ATOM 3013 C CA . TYR A 1 377 ? 7.925 -14.269 -1.505 1.00 77.81 377 TYR A CA 1
ATOM 3014 C C . TYR A 1 377 ? 9.103 -14.121 -0.541 1.00 77.81 377 TYR A C 1
ATOM 3016 O O . TYR A 1 377 ? 8.946 -13.677 0.601 1.00 77.81 377 TYR A O 1
ATOM 3024 N N . ARG A 1 378 ? 10.307 -14.463 -1.002 1.00 74.81 378 ARG A N 1
ATOM 3025 C CA . ARG A 1 378 ? 11.557 -14.315 -0.241 1.00 74.81 378 ARG A CA 1
ATOM 3026 C C . ARG A 1 378 ? 12.319 -13.076 -0.711 1.00 74.81 378 ARG A C 1
ATOM 3028 O O . ARG A 1 378 ? 12.482 -12.869 -1.905 1.00 74.81 378 ARG A O 1
ATOM 3035 N N . PHE A 1 379 ? 12.810 -12.251 0.211 1.00 71.12 379 PHE A N 1
ATOM 3036 C CA . PHE A 1 379 ? 13.577 -11.047 -0.136 1.00 71.12 379 PHE A CA 1
ATOM 3037 C C . PHE A 1 379 ? 14.576 -10.673 0.974 1.00 71.12 379 PHE A C 1
ATOM 3039 O O . PHE A 1 379 ? 14.448 -11.101 2.119 1.00 71.12 379 PHE A O 1
ATOM 3046 N N . SER A 1 380 ? 15.582 -9.853 0.640 1.00 60.19 380 SER A N 1
ATOM 3047 C CA . SER A 1 380 ? 16.482 -9.152 1.584 1.00 60.19 380 SER A CA 1
ATOM 3048 C C . SER A 1 380 ? 16.976 -9.997 2.782 1.00 60.19 380 SER A C 1
ATOM 3050 O O . SER A 1 380 ? 16.517 -9.826 3.913 1.00 60.19 380 SER A O 1
ATOM 3052 N N . ASN A 1 381 ? 17.961 -10.878 2.554 1.00 60.12 381 ASN A N 1
ATOM 3053 C CA . ASN A 1 381 ? 18.650 -11.668 3.592 1.00 60.12 381 ASN A CA 1
ATOM 3054 C C . ASN A 1 381 ? 17.723 -12.541 4.474 1.00 60.12 381 ASN A C 1
ATOM 3056 O O . ASN A 1 381 ? 17.876 -12.558 5.696 1.00 60.12 381 ASN A O 1
ATOM 3060 N N . GLY A 1 382 ? 16.779 -13.271 3.867 1.00 60.25 382 GLY A N 1
ATOM 3061 C CA . GLY A 1 382 ? 15.956 -14.275 4.565 1.00 60.25 382 GLY A CA 1
ATOM 3062 C C . GLY A 1 382 ? 14.648 -13.752 5.170 1.00 60.25 382 GLY A C 1
ATOM 3063 O O . GLY A 1 382 ? 14.080 -14.395 6.053 1.00 60.25 382 GLY A O 1
ATOM 3064 N N . ARG A 1 383 ? 14.159 -12.589 4.721 1.00 72.06 383 ARG A N 1
ATOM 3065 C CA . ARG A 1 383 ? 12.807 -12.125 5.053 1.00 72.06 383 ARG A CA 1
ATOM 3066 C C . ARG A 1 383 ? 11.789 -12.767 4.125 1.00 72.06 383 ARG A C 1
ATOM 3068 O O . ARG A 1 383 ? 12.080 -13.036 2.959 1.00 72.06 383 ARG A O 1
ATOM 3075 N N . VAL A 1 384 ? 10.590 -12.976 4.654 1.00 74.94 384 VAL A N 1
ATOM 3076 C CA . VAL A 1 384 ? 9.501 -13.639 3.936 1.00 74.94 384 VAL A CA 1
ATOM 3077 C C . VAL A 1 384 ? 8.235 -12.803 4.033 1.00 74.94 384 VAL A C 1
ATOM 3079 O O . VAL A 1 384 ? 7.882 -12.333 5.115 1.00 74.94 384 VAL A O 1
ATOM 3082 N N . TYR A 1 385 ? 7.563 -12.617 2.904 1.00 77.69 385 TYR A N 1
ATOM 3083 C CA . TYR A 1 385 ? 6.186 -12.148 2.832 1.00 77.69 385 TYR A CA 1
ATOM 3084 C C . TYR A 1 385 ? 5.352 -13.282 2.247 1.00 77.69 385 TYR A C 1
ATOM 3086 O O . TYR A 1 385 ? 5.723 -13.822 1.210 1.00 77.69 385 TYR A O 1
ATOM 3094 N N . ALA A 1 386 ? 4.280 -13.678 2.916 1.00 78.81 386 ALA A N 1
ATOM 3095 C CA . ALA A 1 386 ? 3.457 -14.800 2.488 1.00 78.81 386 ALA A CA 1
ATOM 3096 C C . ALA A 1 386 ? 1.987 -14.390 2.450 1.00 78.81 386 ALA A C 1
ATOM 3098 O O . ALA A 1 386 ? 1.523 -13.715 3.365 1.00 78.81 386 ALA A O 1
ATOM 3099 N N . GLY A 1 387 ? 1.280 -14.778 1.396 1.00 82.88 387 GLY A N 1
ATOM 3100 C CA . GLY A 1 387 ? -0.172 -14.711 1.304 1.00 82.88 387 GLY A CA 1
ATOM 3101 C C . GLY A 1 387 ? -0.718 -16.129 1.304 1.00 82.88 387 GLY A C 1
ATOM 3102 O O . GLY A 1 387 ? -0.378 -16.908 0.420 1.00 82.88 387 GLY A O 1
ATOM 3103 N N . PHE A 1 388 ? -1.529 -16.456 2.299 1.00 82.69 388 PHE A N 1
ATOM 3104 C CA . PHE A 1 388 ? -2.192 -17.747 2.426 1.00 82.69 388 PHE A CA 1
ATOM 3105 C C . PHE A 1 388 ? -3.679 -17.578 2.150 1.00 82.69 388 PHE A C 1
ATOM 3107 O O . PHE A 1 388 ? -4.271 -16.592 2.600 1.00 82.69 388 PHE A O 1
ATOM 3114 N N . VAL A 1 389 ? -4.300 -18.536 1.473 1.00 81.88 389 VAL A N 1
ATOM 3115 C CA . VAL A 1 389 ? -5.757 -18.544 1.296 1.00 81.88 389 VAL A CA 1
ATOM 3116 C C . VAL A 1 389 ? -6.312 -19.727 2.069 1.00 81.88 389 VAL A C 1
ATOM 3118 O O . VAL A 1 389 ? -5.997 -20.876 1.793 1.00 81.88 389 VAL A O 1
ATOM 3121 N N . LYS A 1 390 ? -7.120 -19.443 3.088 1.00 79.81 390 LYS A N 1
ATOM 3122 C CA . LYS A 1 390 ? -7.805 -20.458 3.891 1.00 79.81 390 LYS A CA 1
ATOM 3123 C C . LYS A 1 390 ? -9.294 -20.396 3.615 1.00 79.81 390 LYS A C 1
ATOM 3125 O O . LYS A 1 390 ? -9.829 -19.318 3.373 1.00 79.81 390 LYS A O 1
ATOM 3130 N N . THR A 1 391 ? -9.981 -21.522 3.713 1.00 68.56 391 THR A N 1
ATOM 3131 C CA . THR A 1 391 ? -11.443 -21.557 3.664 1.00 68.56 391 THR A CA 1
ATOM 3132 C C . THR A 1 391 ? -12.018 -21.728 5.065 1.00 68.56 391 THR A C 1
ATOM 3134 O O . THR A 1 391 ? -11.385 -22.264 5.974 1.00 68.56 391 THR A O 1
ATOM 3137 N N . SER A 1 392 ? -13.228 -21.220 5.262 1.00 61.75 392 SER A N 1
ATOM 3138 C CA . SER A 1 392 ? -14.075 -21.546 6.408 1.00 61.75 392 SER A CA 1
ATOM 3139 C C . SER A 1 392 ? -15.441 -21.905 5.832 1.00 61.75 392 SER A C 1
ATOM 3141 O O . SER A 1 392 ? -16.311 -21.045 5.686 1.00 61.75 392 SER A O 1
ATOM 3143 N N . GLY A 1 393 ? -15.565 -23.155 5.372 1.00 70.56 393 GLY A N 1
ATOM 3144 C CA . GLY A 1 393 ? -16.648 -23.572 4.478 1.00 70.56 393 GLY A CA 1
ATOM 3145 C C . GLY A 1 393 ? -16.590 -22.813 3.147 1.00 70.56 393 GLY A C 1
ATOM 3146 O O . GLY A 1 393 ? -15.512 -22.580 2.612 1.00 70.56 393 GLY A O 1
ATOM 3147 N N . TYR A 1 394 ? -17.744 -22.364 2.656 1.00 75.25 394 TYR A N 1
ATOM 3148 C CA . TYR A 1 394 ? -17.912 -21.669 1.371 1.00 75.25 394 TYR A CA 1
ATOM 3149 C C . TYR A 1 394 ? -17.093 -20.369 1.217 1.00 75.25 394 TYR A C 1
ATOM 3151 O O . TYR A 1 394 ? -16.773 -19.972 0.106 1.00 75.25 394 TYR A O 1
ATOM 3159 N N . TYR A 1 395 ? -16.700 -19.696 2.304 1.00 83.44 395 TYR A N 1
ATOM 3160 C CA . TYR A 1 395 ? -16.076 -18.372 2.210 1.00 83.44 395 TYR A CA 1
ATOM 3161 C C . TYR A 1 395 ? -14.544 -18.391 2.367 1.00 83.44 395 TYR A C 1
ATOM 3163 O O . TYR A 1 395 ? -14.045 -18.940 3.362 1.00 83.44 395 TYR A O 1
ATOM 3171 N N . PRO A 1 396 ? -13.785 -17.698 1.492 1.00 85.44 396 PRO A N 1
ATOM 3172 C CA . PRO A 1 396 ? -12.338 -17.597 1.616 1.00 85.44 396 PRO A CA 1
ATOM 3173 C C . PRO A 1 396 ? -11.921 -16.561 2.672 1.00 85.44 396 PRO A C 1
ATOM 3175 O O . PRO A 1 396 ? -12.648 -15.616 3.008 1.00 85.44 396 PRO A O 1
ATOM 3178 N N . LYS A 1 397 ? -10.711 -16.749 3.195 1.00 86.44 397 LYS A N 1
ATOM 3179 C CA . LYS A 1 397 ? -9.982 -15.877 4.116 1.00 86.44 397 LYS A CA 1
ATOM 3180 C C . LYS A 1 397 ? -8.547 -15.733 3.612 1.00 86.44 397 LYS A C 1
ATOM 3182 O O . LYS A 1 397 ? -7.803 -16.710 3.562 1.00 86.44 397 LYS A O 1
ATOM 3187 N N . PHE A 1 398 ? -8.146 -14.512 3.284 1.00 87.81 398 PHE A N 1
ATOM 3188 C CA . PHE A 1 398 ? -6.812 -14.193 2.781 1.00 87.81 398 PHE A CA 1
ATOM 3189 C C . PHE A 1 398 ? -5.927 -13.735 3.939 1.00 87.81 398 PHE A C 1
ATOM 3191 O O . PHE A 1 398 ? -6.187 -12.707 4.556 1.00 87.81 398 PHE A O 1
ATOM 3198 N N . ASN A 1 399 ? -4.896 -14.496 4.280 1.00 84.62 399 ASN A N 1
ATOM 3199 C CA . ASN A 1 399 ? -4.014 -14.214 5.404 1.00 84.62 399 ASN A CA 1
ATOM 3200 C C . ASN A 1 399 ? -2.629 -13.792 4.904 1.00 84.62 399 ASN A C 1
ATOM 3202 O O . ASN A 1 399 ? -1.872 -14.616 4.399 1.00 84.62 399 ASN A O 1
ATOM 3206 N N . PHE A 1 400 ? -2.280 -12.517 5.071 1.00 84.75 400 PHE A N 1
ATOM 3207 C CA . PHE A 1 400 ? -0.966 -12.001 4.689 1.00 84.75 400 PHE A CA 1
ATOM 3208 C C . PHE A 1 400 ? -0.038 -11.932 5.903 1.00 84.75 400 PHE A C 1
ATOM 3210 O O . PHE A 1 400 ? -0.412 -11.416 6.954 1.00 84.75 400 PHE A O 1
ATOM 3217 N N . GLN A 1 401 ? 1.197 -12.413 5.783 1.00 77.62 401 GLN A N 1
ATOM 3218 C CA . GLN A 1 401 ? 2.173 -12.459 6.873 1.00 77.62 401 GLN A CA 1
ATOM 3219 C C . GLN A 1 401 ? 3.536 -11.928 6.439 1.00 77.62 401 GLN A C 1
ATOM 3221 O O . GLN A 1 401 ? 3.931 -12.026 5.280 1.00 77.62 401 GLN A O 1
ATOM 3226 N N . TYR A 1 402 ? 4.272 -11.349 7.390 1.00 72.50 402 TYR A N 1
ATOM 3227 C CA . TYR A 1 402 ? 5.615 -10.815 7.174 1.00 72.50 402 TYR A CA 1
ATOM 3228 C C . TYR A 1 402 ? 6.553 -11.283 8.286 1.00 72.50 402 TYR A C 1
ATOM 3230 O O . TYR A 1 402 ? 6.360 -10.933 9.450 1.00 72.50 402 TYR A O 1
ATOM 3238 N N . TYR A 1 403 ? 7.603 -12.014 7.920 1.00 67.00 403 TYR A N 1
ATOM 3239 C CA . TYR A 1 403 ? 8.573 -12.592 8.847 1.00 67.00 403 TYR A CA 1
ATOM 3240 C C . TYR A 1 403 ? 9.957 -11.969 8.652 1.00 67.00 403 TYR A C 1
ATOM 3242 O O . TYR A 1 403 ? 10.455 -11.842 7.531 1.00 67.00 403 TYR A O 1
ATOM 3250 N N . ILE A 1 404 ? 10.604 -11.596 9.761 1.00 55.44 404 ILE A N 1
ATOM 3251 C CA . ILE A 1 404 ? 11.939 -10.969 9.760 1.00 55.44 404 ILE A CA 1
ATOM 3252 C C . ILE A 1 404 ? 13.072 -12.014 9.800 1.00 55.44 404 ILE A C 1
ATOM 3254 O O . ILE A 1 404 ? 14.216 -11.669 9.511 1.00 55.44 404 ILE A O 1
ATOM 3258 N N . ASN A 1 405 ? 12.770 -13.280 10.105 1.00 57.16 405 ASN A N 1
ATOM 3259 C CA . ASN A 1 405 ? 13.741 -14.374 10.147 1.00 57.16 405 ASN A CA 1
ATOM 3260 C C . ASN A 1 405 ? 12.982 -15.712 10.121 1.00 57.16 405 ASN A C 1
ATOM 3262 O O . ASN A 1 405 ? 12.546 -16.183 11.166 1.00 57.16 405 ASN A O 1
ATOM 3266 N N . SER A 1 406 ? 12.754 -16.298 8.946 1.00 51.41 406 SER A N 1
ATOM 3267 C CA . SER A 1 406 ? 11.901 -17.491 8.798 1.00 51.41 406 SER A CA 1
ATOM 3268 C C . SER A 1 406 ? 12.503 -18.789 9.359 1.00 51.41 406 SER A C 1
ATOM 3270 O O . SER A 1 406 ? 11.935 -19.851 9.143 1.00 51.41 406 SER A O 1
ATOM 3272 N N . GLY A 1 407 ? 13.666 -18.748 10.023 1.00 46.69 407 GLY A N 1
ATOM 3273 C CA . GLY A 1 407 ? 14.369 -19.942 10.521 1.00 46.69 407 GLY A CA 1
ATOM 3274 C C . GLY A 1 407 ? 14.997 -20.810 9.422 1.00 46.69 407 GLY A C 1
ATOM 3275 O O . GLY A 1 407 ? 15.931 -21.554 9.695 1.00 46.69 407 GLY A O 1
ATOM 3276 N N . ILE A 1 408 ? 14.567 -20.647 8.170 1.00 43.94 408 ILE A N 1
ATOM 3277 C CA . ILE A 1 408 ? 15.143 -21.291 6.991 1.00 43.94 408 ILE A CA 1
ATOM 3278 C C . ILE A 1 408 ? 16.477 -20.590 6.674 1.00 43.94 408 ILE A C 1
ATOM 3280 O O . ILE A 1 408 ? 16.485 -19.369 6.464 1.00 43.94 408 ILE A O 1
ATOM 3284 N N . PRO A 1 409 ? 17.619 -21.299 6.672 1.00 39.62 409 PRO A N 1
ATOM 3285 C CA . PRO A 1 409 ? 18.888 -20.694 6.301 1.00 39.62 409 PRO A CA 1
ATOM 3286 C C . PRO A 1 409 ? 18.786 -20.147 4.864 1.00 39.62 409 PRO A C 1
ATOM 3288 O O . PRO A 1 409 ? 18.179 -20.789 4.006 1.00 39.62 409 PRO A O 1
ATOM 3291 N N . PRO A 1 410 ? 19.325 -18.946 4.572 1.00 43.78 410 PRO A N 1
ATOM 3292 C CA . PRO A 1 410 ? 19.524 -18.549 3.184 1.00 43.78 410 PRO A CA 1
ATOM 3293 C C . PRO A 1 410 ? 20.366 -19.626 2.496 1.00 43.78 410 PRO A C 1
ATOM 3295 O O . PRO A 1 410 ? 21.180 -20.264 3.163 1.00 43.78 410 PRO A O 1
ATOM 3298 N N . ILE A 1 411 ? 20.135 -19.807 1.191 1.00 46.34 411 ILE A N 1
ATOM 3299 C CA . ILE A 1 411 ? 20.661 -20.920 0.379 1.00 46.34 411 ILE A CA 1
ATOM 3300 C C . ILE A 1 411 ? 22.168 -21.134 0.602 1.00 46.34 411 ILE A C 1
ATOM 3302 O O . ILE A 1 411 ? 22.598 -22.273 0.646 1.00 46.34 411 ILE A O 1
ATOM 3306 N N . GLU A 1 412 ? 22.913 -20.080 0.941 1.00 39.50 412 GLU A N 1
ATOM 3307 C CA . GLU A 1 412 ? 24.112 -20.154 1.776 1.00 39.50 412 GLU A CA 1
ATOM 3308 C C . GLU A 1 412 ? 24.109 -18.953 2.732 1.00 39.50 412 GLU A C 1
ATOM 3310 O O . GLU A 1 412 ? 23.851 -17.814 2.328 1.00 39.50 412 GLU A O 1
ATOM 3315 N N . LYS A 1 413 ? 24.373 -19.165 4.023 1.00 38.31 413 LYS A N 1
ATOM 3316 C CA . LYS A 1 413 ? 24.602 -18.076 4.982 1.00 38.31 413 LYS A CA 1
ATOM 3317 C C . LYS A 1 413 ? 26.119 -17.873 5.010 1.00 38.31 413 LYS A C 1
ATOM 3319 O O . LYS A 1 413 ? 26.781 -18.624 5.723 1.00 38.31 413 LYS A O 1
ATOM 3324 N N . PRO A 1 414 ? 26.707 -16.920 4.256 1.00 42.38 414 PRO A N 1
ATOM 3325 C CA . PRO A 1 414 ? 28.129 -16.662 4.411 1.00 42.38 414 PRO A CA 1
ATOM 3326 C C . PRO A 1 414 ? 28.342 -16.270 5.871 1.00 42.38 414 PRO A C 1
ATOM 3328 O O . PRO A 1 414 ? 27.601 -15.433 6.404 1.00 42.38 414 PRO A O 1
ATOM 3331 N N . VAL A 1 415 ? 29.304 -16.914 6.533 1.00 43.03 415 VAL A N 1
ATOM 3332 C CA . VAL A 1 415 ? 29.721 -16.565 7.893 1.00 43.03 415 VAL A CA 1
ATOM 3333 C C . VAL A 1 415 ? 29.853 -15.044 7.947 1.00 43.03 415 VAL A C 1
ATOM 3335 O O . VAL A 1 415 ? 30.612 -14.454 7.177 1.00 43.03 415 VAL A O 1
ATOM 3338 N N . LEU A 1 416 ? 29.046 -14.386 8.789 1.00 45.88 416 LEU A N 1
ATOM 3339 C CA . LEU A 1 416 ? 29.049 -12.926 8.896 1.00 45.88 416 LEU A CA 1
ATOM 3340 C C . LEU A 1 416 ? 30.407 -12.490 9.450 1.00 45.88 416 LEU A C 1
ATOM 3342 O O . LEU A 1 416 ? 30.608 -12.421 10.663 1.00 45.88 416 LEU A O 1
ATOM 3346 N N . THR A 1 417 ? 31.333 -12.176 8.548 1.00 54.28 417 THR A N 1
ATOM 3347 C CA . THR A 1 417 ? 32.666 -11.666 8.868 1.00 54.28 417 THR A CA 1
ATOM 3348 C C . THR A 1 417 ? 32.559 -10.397 9.719 1.00 54.28 417 THR A C 1
ATOM 3350 O O . THR A 1 417 ? 31.585 -9.642 9.608 1.00 54.28 417 THR A O 1
ATOM 3353 N N . LEU A 1 418 ? 33.557 -10.102 10.559 1.00 52.28 418 LEU A N 1
ATOM 3354 C CA . LEU A 1 418 ? 33.636 -8.841 11.323 1.00 52.28 418 LEU A CA 1
ATOM 3355 C C . LEU A 1 418 ? 33.408 -7.604 10.428 1.00 52.28 418 LEU A C 1
ATOM 3357 O O . LEU A 1 418 ? 32.750 -6.639 10.824 1.00 52.28 418 LEU A O 1
ATOM 3361 N N . THR A 1 419 ? 33.873 -7.678 9.183 1.00 58.47 419 THR A N 1
ATOM 3362 C CA . THR A 1 419 ? 33.688 -6.691 8.115 1.00 58.47 419 THR A CA 1
ATOM 3363 C C . THR A 1 419 ? 32.213 -6.469 7.763 1.00 58.47 419 THR A C 1
ATOM 3365 O O . THR A 1 419 ? 31.776 -5.326 7.622 1.00 58.47 419 THR A O 1
ATOM 3368 N N . SER A 1 420 ? 31.408 -7.533 7.685 1.00 62.19 420 SER A N 1
ATOM 3369 C CA . SER A 1 420 ? 29.969 -7.456 7.389 1.00 62.19 420 SER A CA 1
ATOM 3370 C C . SER A 1 420 ? 29.156 -6.813 8.524 1.00 62.19 420 SER A C 1
ATOM 3372 O O . SER A 1 420 ? 28.266 -5.996 8.263 1.00 62.19 420 SER A O 1
ATOM 3374 N N . LYS A 1 421 ? 29.504 -7.096 9.790 1.00 68.88 421 LYS A N 1
ATOM 3375 C CA . LYS A 1 421 ? 28.885 -6.466 10.970 1.00 68.88 421 LYS A CA 1
ATOM 3376 C C . LYS A 1 421 ? 29.195 -4.967 11.024 1.00 68.88 421 LYS A C 1
ATOM 3378 O O . LYS A 1 421 ? 28.273 -4.164 11.178 1.00 68.88 421 LYS A O 1
ATOM 3383 N N . LYS A 1 422 ? 30.462 -4.581 10.807 1.00 72.25 422 LYS A N 1
ATOM 3384 C CA . LYS A 1 422 ? 30.886 -3.170 10.707 1.00 72.25 422 LYS A CA 1
ATOM 3385 C C . LYS A 1 422 ? 30.169 -2.438 9.569 1.00 72.25 422 LYS A C 1
ATOM 3387 O O . LYS A 1 422 ? 29.668 -1.335 9.777 1.00 72.25 422 LYS A O 1
ATOM 3392 N N . LYS A 1 423 ? 30.045 -3.068 8.394 1.00 74.25 423 LYS A N 1
ATOM 3393 C CA . LYS A 1 423 ? 29.314 -2.508 7.246 1.00 74.25 423 LYS A CA 1
ATOM 3394 C C . LYS A 1 423 ? 27.847 -2.232 7.586 1.00 74.25 423 LYS A C 1
ATOM 3396 O O . LYS A 1 423 ? 27.372 -1.126 7.360 1.00 74.25 423 LYS A O 1
ATOM 3401 N N . ARG A 1 424 ? 27.148 -3.193 8.197 1.00 74.88 424 ARG A N 1
ATOM 3402 C CA . ARG A 1 424 ? 25.734 -3.049 8.588 1.00 74.88 424 ARG A CA 1
ATOM 3403 C C . ARG A 1 424 ? 25.523 -1.975 9.662 1.00 74.88 424 ARG A C 1
ATOM 3405 O O . ARG A 1 424 ? 24.529 -1.251 9.617 1.00 74.88 424 ARG A O 1
ATOM 3412 N N . PHE A 1 425 ? 26.453 -1.851 10.611 1.00 80.69 425 PHE A N 1
ATOM 3413 C CA . PHE A 1 425 ? 26.451 -0.758 11.587 1.00 80.69 425 PHE A CA 1
ATOM 3414 C C . PHE A 1 425 ? 26.613 0.605 10.900 1.00 80.69 425 PHE A C 1
ATOM 3416 O O . PHE A 1 425 ? 25.810 1.506 11.141 1.00 80.69 425 PHE A O 1
ATOM 3423 N N . PHE A 1 426 ? 27.579 0.732 9.984 1.00 80.69 426 PHE A N 1
ATOM 3424 C CA . PHE A 1 426 ? 27.791 1.961 9.220 1.00 80.69 426 PHE A CA 1
ATOM 3425 C C . PHE A 1 426 ? 26.584 2.319 8.342 1.00 80.69 426 PHE A C 1
ATOM 3427 O O . PHE A 1 426 ? 26.195 3.478 8.309 1.00 80.69 426 PHE A O 1
ATOM 3434 N N . GLU A 1 427 ? 25.938 1.352 7.680 1.00 82.94 427 GLU A N 1
ATOM 3435 C CA . GLU A 1 427 ? 24.701 1.591 6.916 1.00 82.94 427 GLU A CA 1
ATOM 3436 C C . GLU A 1 427 ? 23.579 2.146 7.805 1.00 82.94 427 GLU A C 1
ATOM 3438 O O . GLU A 1 427 ? 22.903 3.103 7.425 1.00 82.94 427 GLU A O 1
ATOM 3443 N N . LYS A 1 428 ? 23.396 1.591 9.012 1.00 84.94 428 LYS A N 1
ATOM 3444 C CA . LYS A 1 428 ? 22.396 2.076 9.978 1.00 84.94 428 LYS A CA 1
ATOM 3445 C C . LYS A 1 428 ? 22.720 3.492 10.467 1.00 84.94 428 LYS A C 1
ATOM 3447 O O . LYS A 1 428 ? 21.813 4.325 10.564 1.00 84.94 428 LYS A O 1
ATOM 3452 N N . LEU A 1 429 ? 23.993 3.764 10.756 1.00 88.31 429 LEU A N 1
ATOM 3453 C CA . LEU A 1 429 ? 24.467 5.090 11.145 1.00 88.31 429 LEU A CA 1
ATOM 3454 C C . LEU A 1 429 ? 24.238 6.094 10.013 1.00 88.31 429 LEU A C 1
ATOM 3456 O O . LEU A 1 429 ? 23.560 7.092 10.227 1.00 88.31 429 LEU A O 1
ATOM 3460 N N . LEU A 1 430 ? 24.706 5.787 8.801 1.00 89.00 430 LEU A N 1
ATOM 3461 C CA . LEU A 1 430 ? 24.546 6.624 7.613 1.00 89.00 430 LEU A CA 1
ATOM 3462 C C . LEU A 1 430 ? 23.072 6.946 7.350 1.00 89.00 430 LEU A C 1
ATOM 3464 O O . LEU A 1 430 ? 22.742 8.106 7.126 1.00 89.00 430 LEU A O 1
ATOM 3468 N N . LYS A 1 431 ? 22.179 5.953 7.450 1.00 89.31 431 LYS A N 1
ATOM 3469 C CA . LYS A 1 431 ? 20.728 6.149 7.314 1.00 89.31 431 LYS A CA 1
ATOM 3470 C C . LYS A 1 431 ? 20.194 7.174 8.320 1.00 89.31 431 LYS A C 1
ATOM 3472 O O . LYS A 1 431 ? 19.486 8.110 7.959 1.00 89.31 431 LYS A O 1
ATOM 3477 N N . THR A 1 432 ? 20.566 7.008 9.587 1.00 91.00 432 THR A N 1
ATOM 3478 C CA . THR A 1 432 ? 20.131 7.897 10.672 1.00 91.00 432 THR A CA 1
ATOM 3479 C C . THR A 1 432 ? 20.673 9.313 10.477 1.00 91.00 432 THR A C 1
ATOM 3481 O O . THR A 1 432 ? 19.930 10.281 10.636 1.00 91.00 432 THR A O 1
ATOM 3484 N N . THR A 1 433 ? 21.944 9.439 10.091 1.00 93.62 433 THR A N 1
ATOM 3485 C CA . THR A 1 433 ? 22.595 10.724 9.828 1.00 93.62 433 THR A CA 1
ATOM 3486 C C . THR A 1 433 ? 21.946 11.437 8.649 1.00 93.62 433 THR A C 1
ATOM 3488 O O . THR A 1 433 ? 21.516 12.573 8.810 1.00 93.62 433 THR A O 1
ATOM 3491 N N . LEU A 1 434 ? 21.782 10.770 7.500 1.00 94.44 434 LEU A N 1
ATOM 3492 C CA . LEU A 1 434 ? 21.163 11.364 6.310 1.00 94.44 434 LEU A CA 1
ATOM 3493 C C . LEU A 1 434 ? 19.734 11.841 6.592 1.00 94.44 434 LEU A C 1
ATOM 3495 O O . LEU A 1 434 ? 19.398 12.965 6.233 1.00 94.44 434 LEU A O 1
ATOM 3499 N N . GLN A 1 435 ? 18.916 11.050 7.299 1.00 94.19 435 GLN A N 1
ATOM 3500 C CA . GLN A 1 435 ? 17.551 11.453 7.651 1.00 94.19 435 GLN A CA 1
ATOM 3501 C C . GLN A 1 435 ? 17.514 12.686 8.567 1.00 94.19 435 GLN A C 1
ATOM 3503 O O . GLN A 1 435 ? 16.670 13.562 8.370 1.00 94.19 435 GLN A O 1
ATOM 3508 N N . LYS A 1 436 ? 18.401 12.761 9.571 1.00 95.12 436 LYS A N 1
ATOM 3509 C CA . LYS A 1 436 ? 18.491 13.914 10.483 1.00 95.12 436 LYS A CA 1
ATOM 3510 C C . LYS A 1 436 ? 19.000 15.159 9.762 1.00 95.12 436 LYS A C 1
ATOM 3512 O O . LYS A 1 436 ? 18.378 16.210 9.876 1.00 95.12 436 LYS A O 1
ATOM 3517 N N . SER A 1 437 ? 20.076 15.028 8.985 1.00 95.06 437 SER A N 1
ATOM 3518 C CA . SER A 1 437 ? 20.622 16.117 8.172 1.00 95.06 437 SER A CA 1
ATOM 3519 C C . SER A 1 437 ? 19.579 16.640 7.190 1.00 95.06 437 SER A C 1
ATOM 3521 O O . SER A 1 437 ? 19.389 17.846 7.090 1.00 95.06 437 SER A O 1
ATOM 3523 N N . TYR A 1 438 ? 18.847 15.749 6.521 1.00 95.69 438 TYR A N 1
ATOM 3524 C CA . TYR A 1 438 ? 17.785 16.137 5.603 1.00 95.69 438 TYR A CA 1
ATOM 3525 C C . TYR A 1 438 ? 16.692 16.949 6.299 1.00 95.69 438 TYR A C 1
ATOM 3527 O O . TYR A 1 438 ? 16.380 18.047 5.846 1.00 95.69 438 TYR A O 1
ATOM 3535 N N . LYS A 1 439 ? 16.170 16.469 7.439 1.00 94.25 439 LYS A N 1
ATOM 3536 C CA . LYS A 1 439 ? 15.173 17.216 8.224 1.00 94.25 439 LYS A CA 1
ATOM 3537 C C . LYS A 1 439 ? 15.695 18.591 8.642 1.00 94.25 439 LYS A C 1
ATOM 3539 O O . LYS A 1 439 ? 14.973 19.569 8.499 1.00 94.25 439 LYS A O 1
ATOM 3544 N N . PHE A 1 440 ? 16.948 18.669 9.091 1.00 94.75 440 PHE A N 1
ATOM 3545 C CA . PHE A 1 440 ? 17.591 19.927 9.462 1.00 94.75 440 PHE A CA 1
ATOM 3546 C C . PHE A 1 440 ? 17.635 20.918 8.290 1.00 94.75 440 PHE A C 1
ATOM 3548 O O . PHE A 1 440 ? 17.079 22.004 8.397 1.00 94.75 440 PHE A O 1
ATOM 3555 N N . PHE A 1 441 ? 18.205 20.543 7.140 1.00 93.81 441 PHE A N 1
ATOM 3556 C CA . PHE A 1 441 ? 18.285 21.445 5.980 1.00 93.81 441 PHE A CA 1
ATOM 3557 C C . PHE A 1 441 ? 16.913 21.778 5.383 1.00 93.81 441 PHE A C 1
ATOM 3559 O O . PHE A 1 441 ? 16.715 22.871 4.843 1.00 93.81 441 PHE A O 1
ATOM 3566 N N . ARG A 1 442 ? 15.944 20.866 5.497 1.00 91.88 442 ARG A N 1
ATOM 3567 C CA . ARG A 1 442 ? 14.581 21.095 5.017 1.00 91.88 442 ARG A CA 1
ATOM 3568 C C . ARG A 1 442 ? 13.848 22.165 5.830 1.00 91.88 442 ARG A C 1
ATOM 3570 O O . ARG A 1 442 ? 13.083 22.911 5.227 1.00 91.88 442 ARG A O 1
ATOM 3577 N N . LEU A 1 443 ? 14.119 22.307 7.135 1.00 89.69 443 LEU A N 1
ATOM 3578 C CA . LEU A 1 443 ? 13.539 23.371 7.978 1.00 89.69 443 LEU A CA 1
ATOM 3579 C C . LEU A 1 443 ? 13.882 24.780 7.470 1.00 89.69 443 LEU A C 1
ATOM 3581 O O . LEU A 1 443 ? 13.040 25.669 7.521 1.00 89.69 443 LEU A O 1
ATOM 3585 N N . PHE A 1 444 ? 15.090 24.968 6.933 1.00 84.94 444 PHE A N 1
ATOM 3586 C CA . PHE A 1 444 ? 15.578 26.266 6.447 1.00 84.94 444 PHE A CA 1
ATOM 3587 C C . PHE A 1 444 ? 15.340 26.497 4.948 1.00 84.94 444 PHE A C 1
ATOM 3589 O O . PHE A 1 444 ? 15.650 27.559 4.408 1.00 84.94 444 PHE A O 1
ATOM 3596 N N . SER A 1 445 ? 14.807 25.504 4.239 1.00 80.69 445 SER A N 1
ATOM 3597 C CA . SER A 1 445 ? 14.602 25.595 2.798 1.00 80.69 445 SER A CA 1
ATOM 3598 C C . SER A 1 445 ? 13.291 26.320 2.486 1.00 80.69 445 SER A C 1
ATOM 3600 O O . SER A 1 445 ? 12.206 25.800 2.739 1.00 80.69 445 SER A O 1
ATOM 3602 N N . ARG A 1 446 ? 13.377 27.523 1.893 1.00 69.50 446 ARG A N 1
ATOM 3603 C CA . ARG A 1 446 ? 12.199 28.274 1.417 1.00 69.50 446 ARG A CA 1
ATOM 3604 C C . ARG A 1 446 ? 11.447 27.443 0.372 1.00 69.50 446 ARG A C 1
ATOM 3606 O O . ARG A 1 446 ? 11.988 27.187 -0.710 1.00 69.50 446 ARG A O 1
ATOM 3613 N N . LYS A 1 447 ? 10.223 27.033 0.718 1.00 68.69 447 LYS A N 1
ATOM 3614 C CA . LYS A 1 447 ? 9.335 26.194 -0.099 1.00 68.69 447 LYS A CA 1
ATOM 3615 C C . LYS A 1 447 ? 8.878 27.003 -1.312 1.00 68.69 447 LYS A C 1
ATOM 3617 O O . LYS A 1 447 ? 8.088 27.924 -1.162 1.00 68.69 447 LYS A O 1
ATOM 3622 N N . SER A 1 448 ? 9.428 26.697 -2.483 1.00 72.12 448 SER A N 1
ATOM 3623 C CA . SER A 1 448 ? 9.090 27.370 -3.739 1.00 72.12 448 SER A CA 1
ATOM 3624 C C . SER A 1 448 ? 8.986 26.337 -4.846 1.00 72.12 448 SER A C 1
ATOM 3626 O O . SER A 1 448 ? 9.921 25.556 -5.034 1.00 72.12 448 SER A O 1
ATOM 3628 N N . ASN A 1 449 ? 7.868 26.333 -5.569 1.00 75.19 449 ASN A N 1
ATOM 3629 C CA . ASN A 1 449 ? 7.586 25.335 -6.605 1.00 75.19 449 ASN A CA 1
ATOM 3630 C C . ASN A 1 449 ? 8.414 25.544 -7.881 1.00 75.19 449 ASN A C 1
ATOM 3632 O O . ASN A 1 449 ? 8.573 24.618 -8.664 1.00 75.19 449 ASN A O 1
ATOM 3636 N N . ASN A 1 450 ? 9.045 26.709 -8.035 1.00 87.88 450 ASN A N 1
ATOM 3637 C CA . ASN A 1 450 ? 9.847 27.046 -9.208 1.00 87.88 450 ASN A CA 1
ATOM 3638 C C . ASN A 1 450 ? 11.276 26.470 -9.219 1.00 87.88 450 ASN A C 1
ATOM 3640 O O . ASN A 1 450 ? 12.074 26.844 -10.069 1.00 87.88 450 ASN A O 1
ATOM 3644 N N . LYS A 1 451 ? 11.662 25.616 -8.264 1.00 93.19 451 LYS A N 1
ATOM 3645 C CA . LYS A 1 451 ? 13.014 25.032 -8.202 1.00 93.19 451 LYS A CA 1
ATOM 3646 C C . LYS A 1 451 ? 12.991 23.572 -8.637 1.00 93.19 451 LYS A C 1
ATOM 3648 O O . LYS A 1 451 ? 12.435 22.737 -7.918 1.00 93.19 451 LYS A O 1
ATOM 3653 N N . VAL A 1 452 ? 13.681 23.271 -9.736 1.00 96.56 452 VAL A N 1
ATOM 3654 C CA . VAL A 1 452 ? 13.753 21.934 -10.342 1.00 96.56 452 VAL A CA 1
ATOM 3655 C C . VAL A 1 452 ? 15.184 21.393 -10.293 1.00 96.56 452 VAL A C 1
ATOM 3657 O O . VAL A 1 452 ? 16.126 22.066 -10.710 1.00 96.56 452 VAL A O 1
ATOM 3660 N N . LEU A 1 453 ? 15.351 20.187 -9.754 1.00 97.56 453 LEU A N 1
ATOM 3661 C CA . LEU A 1 453 ? 16.616 19.455 -9.711 1.00 97.56 453 LEU A CA 1
ATOM 3662 C C . LEU A 1 453 ? 16.541 18.254 -10.653 1.00 97.56 453 LEU A C 1
ATOM 3664 O O . LEU A 1 453 ? 15.678 17.402 -10.477 1.00 97.56 453 LEU A O 1
ATOM 3668 N N . LEU A 1 454 ? 17.477 18.149 -11.586 1.00 98.19 454 LEU A N 1
ATOM 3669 C CA . LEU A 1 454 ? 17.710 16.953 -12.386 1.00 98.19 454 LEU A CA 1
ATOM 3670 C C . LEU A 1 454 ? 18.875 16.192 -11.757 1.00 98.19 454 LEU A C 1
ATOM 3672 O O . LEU A 1 454 ? 19.960 16.753 -11.577 1.00 98.19 454 LEU A O 1
ATOM 3676 N N . LEU A 1 455 ? 18.637 14.943 -11.362 1.00 97.31 455 LEU A N 1
ATOM 3677 C CA . LEU A 1 455 ? 19.590 14.160 -10.582 1.00 97.31 455 LEU A CA 1
ATOM 3678 C C . LEU A 1 455 ? 19.769 12.757 -11.161 1.00 97.31 455 LEU A C 1
ATOM 3680 O O . LEU A 1 455 ? 18.843 11.949 -11.146 1.00 97.31 455 LEU A O 1
ATOM 3684 N N . THR A 1 456 ? 21.004 12.421 -11.529 1.00 94.56 456 THR A N 1
ATOM 3685 C CA . THR A 1 456 ? 21.411 11.039 -11.803 1.00 94.56 456 THR A CA 1
ATOM 3686 C C . THR A 1 456 ? 22.586 10.627 -10.924 1.00 94.56 456 THR A C 1
ATOM 3688 O O . THR A 1 456 ? 23.498 11.409 -10.652 1.00 94.56 456 THR A O 1
ATOM 3691 N N . LEU A 1 457 ? 22.536 9.383 -10.437 1.00 92.25 457 LEU A N 1
ATOM 3692 C CA . LEU A 1 457 ? 23.620 8.758 -9.672 1.00 92.25 457 LEU A CA 1
ATOM 3693 C C . LEU A 1 457 ? 24.209 7.512 -10.365 1.00 92.25 457 LEU A C 1
ATOM 3695 O O . LEU A 1 457 ? 25.025 6.793 -9.778 1.00 92.25 457 LEU A O 1
ATOM 3699 N N . SER A 1 458 ? 23.761 7.230 -11.590 1.00 86.62 458 SER A N 1
ATOM 3700 C CA . SER A 1 458 ? 24.181 6.090 -12.415 1.00 86.62 458 SER A CA 1
ATOM 3701 C C . SER A 1 458 ? 25.177 6.480 -13.511 1.00 86.62 458 SER A C 1
ATOM 3703 O O . SER A 1 458 ? 25.896 5.607 -13.994 1.00 86.62 458 SER A O 1
ATOM 3705 N N . SER A 1 459 ? 25.244 7.767 -13.855 1.00 86.75 459 SER A N 1
ATOM 3706 C CA . SER A 1 459 ? 26.091 8.342 -14.902 1.00 86.75 459 SER A CA 1
ATOM 3707 C C . SER A 1 459 ? 26.845 9.565 -14.375 1.00 86.75 459 SER A C 1
ATOM 3709 O O . SER A 1 459 ? 26.403 10.202 -13.415 1.00 86.75 459 SER A O 1
ATOM 3711 N N . ASP A 1 460 ? 27.981 9.871 -14.999 1.00 88.56 460 ASP A N 1
ATOM 3712 C CA . ASP A 1 460 ? 28.755 11.093 -14.753 1.00 88.56 460 ASP A CA 1
ATOM 3713 C C . ASP A 1 460 ? 28.222 12.293 -15.560 1.00 88.56 460 ASP A C 1
ATOM 3715 O O . ASP A 1 460 ? 28.621 13.427 -15.315 1.00 88.56 460 ASP A O 1
ATOM 3719 N N . GLU A 1 461 ? 27.247 12.059 -16.444 1.00 91.25 461 GLU A N 1
ATOM 3720 C CA . GLU A 1 461 ? 26.593 13.081 -17.268 1.00 91.25 461 GLU A CA 1
ATOM 3721 C C . GLU A 1 461 ? 25.063 12.938 -17.269 1.00 91.25 461 GLU A C 1
ATOM 3723 O O . GLU A 1 461 ? 24.520 11.848 -17.049 1.00 91.25 461 GLU A O 1
ATOM 3728 N N . ILE A 1 462 ? 24.362 14.048 -17.527 1.00 92.50 462 ILE A N 1
ATOM 3729 C CA . ILE A 1 462 ? 22.910 14.067 -17.745 1.00 92.50 462 ILE A CA 1
ATOM 3730 C C . ILE A 1 462 ? 22.624 13.577 -19.171 1.00 92.50 462 ILE A C 1
ATOM 3732 O O . ILE A 1 462 ? 22.973 14.239 -20.143 1.00 92.50 462 ILE A O 1
ATOM 3736 N N . GLY A 1 463 ? 21.967 12.421 -19.289 1.00 91.00 463 GLY A N 1
ATOM 3737 C CA . GLY A 1 463 ? 21.613 11.798 -20.567 1.00 91.00 463 GLY A CA 1
ATOM 3738 C C . GLY A 1 463 ? 20.124 11.462 -20.679 1.00 91.00 463 GLY A C 1
ATOM 3739 O O . GLY A 1 463 ? 19.332 11.759 -19.781 1.00 91.00 463 GLY A O 1
ATOM 3740 N N . GLY A 1 464 ? 19.742 10.830 -21.792 1.00 90.31 464 GLY A N 1
ATOM 3741 C CA . GLY A 1 464 ? 18.406 10.263 -22.004 1.00 90.31 464 GLY A CA 1
ATOM 3742 C C . GLY A 1 464 ? 17.256 11.236 -21.720 1.00 90.31 464 GLY A C 1
ATOM 3743 O O . GLY A 1 464 ? 17.278 12.393 -22.136 1.00 90.31 464 GLY A O 1
ATOM 3744 N N . ASN A 1 465 ? 16.239 10.761 -20.992 1.00 93.62 465 ASN A N 1
ATOM 3745 C CA . ASN A 1 465 ? 15.046 11.555 -20.683 1.00 93.62 465 ASN A CA 1
ATOM 3746 C C . ASN A 1 465 ? 15.358 12.784 -19.812 1.00 93.62 465 ASN A C 1
ATOM 3748 O O . ASN A 1 465 ? 14.688 13.806 -19.948 1.00 93.62 465 ASN A O 1
ATOM 3752 N N . LEU A 1 466 ? 16.376 12.720 -18.941 1.00 95.94 466 LEU A N 1
ATOM 3753 C CA . LEU A 1 466 ? 16.790 13.888 -18.157 1.00 95.94 466 LEU A CA 1
ATOM 3754 C C . LEU A 1 466 ? 17.385 14.975 -19.050 1.00 95.94 466 LEU A C 1
ATOM 3756 O O . LEU A 1 466 ? 17.078 16.142 -18.833 1.00 95.94 466 LEU A O 1
ATOM 3760 N N . LYS A 1 467 ? 18.193 14.614 -20.054 1.00 95.06 467 LYS A N 1
ATOM 3761 C CA . LYS A 1 467 ? 18.764 15.583 -21.002 1.00 95.06 467 LYS A CA 1
ATOM 3762 C C . LYS A 1 467 ? 17.672 16.287 -21.803 1.00 95.06 467 LYS A C 1
ATOM 3764 O O . LYS A 1 467 ? 17.640 17.511 -21.808 1.00 95.06 467 LYS A O 1
ATOM 3769 N N . ALA A 1 468 ? 16.723 15.533 -22.358 1.00 94.25 468 ALA A N 1
ATOM 3770 C CA . ALA A 1 468 ? 15.587 16.105 -23.085 1.00 94.25 468 ALA A CA 1
ATOM 3771 C C . ALA A 1 468 ? 14.762 17.074 -22.214 1.00 94.25 468 ALA A C 1
ATOM 3773 O O . ALA A 1 468 ? 14.480 18.199 -22.620 1.00 94.25 468 ALA A O 1
ATOM 3774 N N . MET A 1 469 ? 14.458 16.691 -20.966 1.00 96.69 469 MET A N 1
ATOM 3775 C CA . MET A 1 469 ? 13.794 17.595 -20.018 1.00 96.69 469 MET A CA 1
ATOM 3776 C C . MET A 1 469 ? 14.645 18.819 -19.671 1.00 96.69 469 MET A C 1
ATOM 3778 O O . MET A 1 469 ? 14.108 19.903 -19.465 1.00 96.69 469 MET A O 1
ATOM 3782 N N . SER A 1 470 ? 15.962 18.650 -19.567 1.00 97.19 470 SER A N 1
ATOM 3783 C CA . SER A 1 470 ? 16.900 19.728 -19.267 1.00 97.19 470 SER A CA 1
ATOM 3784 C C . SER A 1 470 ? 16.887 20.811 -20.342 1.00 97.19 470 SER A C 1
ATOM 3786 O O . SER A 1 470 ? 16.783 21.994 -20.008 1.00 97.19 470 SER A O 1
ATOM 3788 N N . GLU A 1 471 ? 16.963 20.383 -21.604 1.00 95.75 471 GLU A N 1
ATOM 3789 C CA . GLU A 1 471 ? 16.945 21.232 -22.795 1.00 95.75 471 GLU A CA 1
ATOM 3790 C C . GLU A 1 471 ? 15.592 21.932 -22.936 1.00 95.75 471 GLU A C 1
ATOM 3792 O O . GLU A 1 471 ? 15.552 23.148 -23.094 1.00 95.75 471 GLU A O 1
ATOM 3797 N N . TYR A 1 472 ? 14.483 21.204 -22.762 1.00 95.75 472 TYR A N 1
ATOM 3798 C CA . TYR A 1 472 ? 13.146 21.799 -22.777 1.00 95.75 472 TYR A CA 1
ATOM 3799 C C . TYR A 1 472 ? 12.960 22.850 -21.671 1.00 95.75 472 TYR A C 1
ATOM 3801 O O . TYR A 1 472 ? 12.454 23.939 -21.911 1.00 95.75 472 TYR A O 1
ATOM 3809 N N . ILE A 1 473 ? 13.403 22.572 -20.439 1.00 96.69 473 ILE A N 1
ATOM 3810 C CA . ILE A 1 473 ? 13.313 23.557 -19.350 1.00 96.69 473 ILE A CA 1
ATOM 3811 C C . ILE A 1 473 ? 14.125 24.812 -19.687 1.00 96.69 473 ILE A C 1
ATOM 3813 O O . ILE A 1 473 ? 13.700 25.907 -19.331 1.00 96.69 473 ILE A O 1
ATOM 3817 N N . ASP A 1 474 ? 15.266 24.693 -20.369 1.00 97.50 474 ASP A N 1
ATOM 3818 C CA . ASP A 1 474 ? 16.050 25.865 -20.762 1.00 97.50 474 ASP A CA 1
ATOM 3819 C C . ASP A 1 474 ? 15.315 26.792 -21.729 1.00 97.50 474 ASP A C 1
ATOM 3821 O O . ASP A 1 474 ? 15.550 27.997 -21.657 1.00 97.50 474 ASP A O 1
ATOM 3825 N N . THR A 1 475 ? 14.403 26.277 -22.561 1.00 96.69 475 THR A N 1
ATOM 3826 C CA . THR A 1 475 ? 13.628 27.111 -23.492 1.00 96.69 475 THR A CA 1
ATOM 3827 C C . THR A 1 475 ? 12.494 27.876 -22.812 1.00 96.69 475 THR A C 1
ATOM 3829 O O . THR A 1 475 ? 12.094 28.918 -23.316 1.00 96.69 475 THR A O 1
ATOM 3832 N N . VAL A 1 476 ? 11.982 27.393 -21.672 1.00 96.12 476 VAL A N 1
ATOM 3833 C CA . VAL A 1 476 ? 10.800 27.971 -20.992 1.00 96.12 476 VAL A CA 1
ATOM 3834 C C . VAL A 1 476 ? 11.090 28.542 -19.597 1.00 96.12 476 VAL A C 1
ATOM 3836 O O . VAL A 1 476 ? 10.221 29.142 -18.965 1.00 96.12 476 VAL A O 1
ATOM 3839 N N . LYS A 1 477 ? 12.300 28.357 -19.053 1.00 94.94 477 LYS A N 1
ATOM 3840 C CA . LYS A 1 477 ? 12.604 28.720 -17.655 1.00 94.94 477 LYS A CA 1
ATOM 3841 C C . LYS A 1 477 ? 12.429 30.204 -17.345 1.00 94.94 477 LYS A C 1
ATOM 3843 O O . LYS A 1 477 ? 12.047 30.511 -16.220 1.00 94.94 477 LYS A O 1
ATOM 3848 N N . ASP A 1 478 ? 12.699 31.095 -18.294 1.00 95.25 478 ASP A N 1
ATOM 3849 C CA . ASP A 1 478 ? 12.616 32.539 -18.061 1.00 95.25 478 ASP A CA 1
ATOM 3850 C C . ASP A 1 478 ? 11.154 33.004 -18.038 1.00 95.25 478 ASP A C 1
ATOM 3852 O O . ASP A 1 478 ? 10.768 33.752 -17.140 1.00 95.25 478 ASP A O 1
ATOM 3856 N N . GLU A 1 479 ? 10.319 32.456 -18.928 1.00 95.56 479 GLU A N 1
ATOM 3857 C CA . GLU A 1 479 ? 8.866 32.682 -18.967 1.00 95.56 479 GLU A CA 1
ATOM 3858 C C . GLU A 1 479 ? 8.193 32.283 -17.643 1.00 95.56 479 GLU A C 1
ATOM 3860 O O . GLU A 1 479 ? 7.405 33.040 -17.079 1.00 95.56 479 GLU A O 1
ATOM 3865 N N . TYR A 1 480 ? 8.556 31.118 -17.094 1.00 93.38 480 TYR A N 1
ATOM 3866 C CA . TYR A 1 480 ? 7.942 30.566 -15.879 1.00 93.38 480 TYR A CA 1
ATOM 3867 C C . TYR A 1 480 ? 8.763 30.795 -14.594 1.00 93.38 480 TYR A C 1
ATOM 3869 O O . TYR A 1 480 ? 8.442 30.234 -13.541 1.00 93.38 480 TYR A O 1
ATOM 3877 N N . ASN A 1 481 ? 9.830 31.606 -14.644 1.00 93.88 481 ASN A N 1
ATOM 3878 C CA . ASN A 1 481 ? 10.742 31.885 -13.522 1.00 93.88 481 ASN A CA 1
ATOM 3879 C C . ASN A 1 481 ? 11.271 30.607 -12.825 1.00 93.88 481 ASN A C 1
ATOM 3881 O O . ASN A 1 481 ? 11.316 30.515 -11.591 1.00 93.88 481 ASN A O 1
ATOM 3885 N N . ILE A 1 482 ? 11.655 29.595 -13.607 1.00 95.50 482 ILE A N 1
ATOM 3886 C CA . ILE A 1 482 ? 12.161 28.305 -13.128 1.00 95.50 482 ILE A CA 1
ATOM 3887 C C . ILE A 1 482 ? 13.664 28.375 -12.847 1.00 95.50 482 ILE A C 1
ATOM 3889 O O . ILE A 1 482 ? 14.482 28.774 -13.669 1.00 95.50 482 ILE A O 1
ATOM 3893 N N . LYS A 1 483 ? 14.060 27.891 -11.672 1.00 95.00 483 LYS A N 1
ATOM 3894 C CA . LYS A 1 483 ? 15.456 27.710 -11.264 1.00 95.00 483 LYS A CA 1
ATOM 3895 C C . LYS A 1 483 ? 15.833 26.239 -11.392 1.00 95.00 483 LYS A C 1
ATOM 3897 O O . LYS A 1 483 ? 15.536 25.442 -10.497 1.00 95.00 483 LYS A O 1
ATOM 3902 N N . LYS A 1 484 ? 16.498 25.901 -12.498 1.00 95.75 484 LYS A N 1
ATOM 3903 C CA . LYS A 1 484 ? 17.014 24.559 -12.800 1.00 95.75 484 LYS A CA 1
ATOM 3904 C C . LYS A 1 484 ? 18.390 24.321 -12.163 1.00 95.75 484 LYS A C 1
ATOM 3906 O O . LYS A 1 484 ? 19.224 25.224 -12.105 1.00 95.75 484 LYS A O 1
ATOM 3911 N N . LYS A 1 485 ? 18.649 23.092 -11.712 1.00 97.19 485 LYS A N 1
ATOM 3912 C CA . LYS A 1 485 ? 19.988 22.594 -11.367 1.00 97.19 485 LYS A CA 1
ATOM 3913 C C . LYS A 1 485 ? 20.156 21.158 -11.831 1.00 97.19 485 LYS A C 1
ATOM 3915 O O . LYS A 1 485 ? 19.261 20.346 -11.635 1.00 97.19 485 LYS A O 1
ATOM 3920 N N . GLU A 1 486 ? 21.332 20.849 -12.354 1.00 98.00 486 GLU A N 1
ATOM 3921 C CA . GLU A 1 486 ? 21.714 19.507 -12.790 1.00 98.00 486 GLU A CA 1
ATOM 3922 C C . GLU A 1 486 ? 22.837 18.954 -11.918 1.00 98.00 486 GLU A C 1
ATOM 3924 O O . GLU A 1 486 ? 23.760 19.681 -11.528 1.00 98.00 486 GLU A O 1
ATOM 3929 N N . ILE A 1 487 ? 22.728 17.670 -11.578 1.00 97.06 487 ILE A N 1
ATOM 3930 C CA . ILE A 1 487 ? 23.753 16.897 -10.881 1.00 97.06 487 ILE A CA 1
ATOM 3931 C C . ILE A 1 487 ? 23.811 15.498 -11.497 1.00 97.06 487 ILE A C 1
ATOM 3933 O O . ILE A 1 487 ? 22.854 14.730 -11.394 1.00 97.06 487 ILE A O 1
ATOM 3937 N N . ALA A 1 488 ? 24.969 15.154 -12.053 1.00 95.56 488 ALA A N 1
ATOM 3938 C CA . ALA A 1 488 ? 25.305 13.811 -12.501 1.00 95.56 488 ALA A CA 1
ATOM 3939 C C . ALA A 1 488 ? 26.586 13.352 -11.802 1.00 95.56 488 ALA A C 1
ATOM 3941 O O . ALA A 1 488 ? 27.593 14.058 -11.815 1.00 95.56 488 ALA A O 1
ATOM 3942 N N . ILE A 1 489 ? 26.513 12.232 -11.081 1.00 92.75 489 ILE A N 1
ATOM 3943 C CA . ILE A 1 489 ? 27.656 11.657 -10.361 1.00 92.75 489 ILE A CA 1
ATOM 3944 C C . ILE A 1 489 ? 27.517 10.138 -10.355 1.00 92.75 489 ILE A C 1
ATOM 3946 O O . ILE A 1 489 ? 26.651 9.607 -9.656 1.00 92.75 489 ILE A O 1
ATOM 3950 N N . ASN A 1 490 ? 28.411 9.400 -11.006 1.00 89.62 490 ASN A N 1
ATOM 3951 C CA . ASN A 1 490 ? 28.341 7.948 -10.977 1.00 89.62 490 ASN A CA 1
ATOM 3952 C C . ASN A 1 490 ? 28.832 7.392 -9.635 1.00 89.62 490 ASN A C 1
ATOM 3954 O O . ASN A 1 490 ? 30.028 7.276 -9.355 1.00 89.62 490 ASN A O 1
ATOM 3958 N N . VAL A 1 491 ? 27.897 6.980 -8.778 1.00 88.31 491 VAL A N 1
ATOM 3959 C CA . VAL A 1 491 ? 28.257 6.384 -7.486 1.00 88.31 491 VAL A CA 1
ATOM 3960 C C . VAL A 1 491 ? 28.337 4.866 -7.544 1.00 88.31 491 VAL A C 1
ATOM 3962 O O . VAL A 1 491 ? 28.807 4.262 -6.584 1.00 88.31 491 VAL A O 1
ATOM 3965 N N . SER A 1 492 ? 27.902 4.212 -8.622 1.00 78.44 492 SER A N 1
ATOM 3966 C CA . SER A 1 492 ? 27.695 2.757 -8.670 1.00 78.44 492 SER A CA 1
ATOM 3967 C C . SER A 1 492 ? 28.915 1.936 -8.222 1.00 78.44 492 SER A C 1
ATOM 3969 O O . SER A 1 492 ? 28.784 1.061 -7.353 1.00 78.44 492 SER A O 1
ATOM 3971 N N . LYS A 1 493 ? 30.109 2.299 -8.708 1.00 77.88 493 LYS A N 1
ATOM 3972 C CA . LYS A 1 493 ? 31.398 1.638 -8.435 1.00 77.88 493 LYS A CA 1
ATOM 3973 C C . LYS A 1 493 ? 32.021 2.008 -7.078 1.00 77.88 493 LYS A C 1
ATOM 3975 O O . LYS A 1 493 ? 32.966 1.356 -6.638 1.00 77.88 493 LYS A O 1
ATOM 3980 N N . LEU A 1 494 ? 31.485 3.002 -6.364 1.00 84.81 494 LEU A N 1
ATOM 3981 C CA . LEU A 1 494 ? 32.067 3.499 -5.113 1.00 84.81 494 LEU A CA 1
ATOM 3982 C C . LEU A 1 494 ? 31.746 2.617 -3.892 1.00 84.81 494 LEU A C 1
ATOM 3984 O O . LEU A 1 494 ? 30.646 2.079 -3.731 1.00 84.81 494 LEU A O 1
ATOM 3988 N N . GLY A 1 495 ? 32.712 2.531 -2.973 1.00 84.06 495 GLY A N 1
ATOM 3989 C CA . GLY A 1 495 ? 32.523 1.939 -1.647 1.00 84.06 495 GLY A CA 1
ATOM 3990 C C . GLY A 1 495 ? 31.614 2.781 -0.741 1.00 84.06 495 GLY A C 1
ATOM 3991 O O . GLY A 1 495 ? 31.458 3.988 -0.931 1.00 84.06 495 GLY A O 1
ATOM 3992 N N . LEU A 1 496 ? 31.042 2.147 0.287 1.00 83.00 496 LEU A N 1
ATOM 3993 C CA . LEU A 1 496 ? 29.997 2.725 1.144 1.00 83.00 496 LEU A CA 1
ATOM 3994 C C . LEU A 1 496 ? 30.395 4.053 1.819 1.00 83.00 496 LEU A C 1
ATOM 3996 O O . LEU A 1 496 ? 29.581 4.967 1.904 1.00 83.00 496 LEU A O 1
ATOM 4000 N N . ILE A 1 497 ? 31.652 4.191 2.253 1.00 85.44 497 ILE A N 1
ATOM 4001 C CA . ILE A 1 497 ? 32.153 5.412 2.908 1.00 85.44 497 ILE A CA 1
ATOM 4002 C C . ILE A 1 497 ? 32.210 6.586 1.919 1.00 85.44 497 ILE A C 1
ATOM 4004 O O . ILE A 1 497 ? 31.725 7.675 2.226 1.00 85.44 497 ILE A O 1
ATOM 4008 N N . LYS A 1 498 ? 32.765 6.367 0.715 1.00 89.56 498 LYS A N 1
ATOM 4009 C CA . LYS A 1 498 ? 32.830 7.392 -0.343 1.00 89.56 498 LYS A CA 1
ATOM 4010 C C . LYS A 1 498 ? 31.420 7.799 -0.790 1.00 89.56 498 LYS A C 1
ATOM 4012 O O . LYS A 1 498 ? 31.139 8.992 -0.860 1.00 89.56 498 LYS A O 1
ATOM 4017 N N . LYS A 1 499 ? 30.516 6.823 -0.971 1.00 89.81 499 LYS A N 1
ATOM 4018 C CA . LYS A 1 499 ? 29.083 7.068 -1.226 1.00 89.81 499 LYS A CA 1
ATOM 4019 C C . LYS A 1 499 ? 28.454 7.944 -0.145 1.00 89.81 499 LYS A C 1
ATOM 4021 O O . LYS A 1 499 ? 27.842 8.953 -0.466 1.00 89.81 499 LYS A O 1
ATOM 4026 N N . GLY A 1 500 ? 28.657 7.603 1.130 1.00 90.19 500 GLY A N 1
ATOM 4027 C CA . GLY A 1 500 ? 28.108 8.357 2.257 1.00 90.19 500 GLY A CA 1
ATOM 4028 C C . GLY A 1 500 ? 28.555 9.822 2.285 1.00 90.19 500 GLY A C 1
ATOM 4029 O O . GLY A 1 500 ? 27.730 10.701 2.522 1.00 90.19 500 GLY A O 1
ATOM 4030 N N . LYS A 1 501 ? 29.828 10.104 1.968 1.00 92.06 501 LYS A N 1
ATOM 4031 C CA . LYS A 1 501 ? 30.338 11.484 1.850 1.00 92.06 501 LYS A CA 1
ATOM 4032 C C . LYS A 1 501 ? 29.644 12.264 0.730 1.00 92.06 501 LYS A C 1
ATOM 4034 O O . LYS A 1 501 ? 29.276 13.415 0.941 1.00 92.06 501 LYS A O 1
ATOM 4039 N N . ILE A 1 502 ? 29.450 11.645 -0.436 1.00 94.50 502 ILE A N 1
ATOM 4040 C CA . ILE A 1 502 ? 28.720 12.262 -1.554 1.00 94.50 502 ILE A CA 1
ATOM 4041 C C . ILE A 1 502 ? 27.268 12.521 -1.145 1.00 94.50 502 ILE A C 1
ATOM 4043 O O . ILE A 1 502 ? 26.780 13.633 -1.302 1.00 94.50 502 ILE A O 1
ATOM 4047 N N . TYR A 1 503 ? 26.599 11.540 -0.537 1.00 95.25 503 TYR A N 1
ATOM 4048 C CA . TYR A 1 503 ? 25.207 11.681 -0.108 1.00 95.25 503 TYR A CA 1
ATOM 4049 C C . TYR A 1 503 ? 25.022 12.822 0.888 1.00 95.25 503 TYR A C 1
ATOM 4051 O O . TYR A 1 503 ? 24.130 13.641 0.698 1.00 95.25 503 TYR A O 1
ATOM 4059 N N . LEU A 1 504 ? 25.902 12.944 1.888 1.00 94.19 504 LEU A N 1
ATOM 4060 C CA . LEU A 1 504 ? 25.864 14.055 2.844 1.00 94.19 504 LEU A CA 1
ATOM 4061 C C . LEU A 1 504 ? 26.000 15.426 2.165 1.00 94.19 504 LEU A C 1
ATOM 4063 O O . LEU A 1 504 ? 25.337 16.367 2.586 1.00 94.19 504 LEU A O 1
ATOM 4067 N N . ARG A 1 505 ? 26.804 15.536 1.099 1.00 95.19 505 ARG A N 1
ATOM 4068 C CA . ARG A 1 505 ? 26.935 16.771 0.302 1.00 95.19 505 ARG A CA 1
ATOM 4069 C C . ARG A 1 505 ? 25.710 17.056 -0.566 1.00 95.19 505 ARG A C 1
ATOM 4071 O O . ARG A 1 505 ? 25.429 18.216 -0.846 1.00 95.19 505 ARG A O 1
ATOM 4078 N N . LEU A 1 506 ? 24.980 16.021 -0.979 1.00 96.50 506 LEU A N 1
ATOM 4079 C CA . LEU A 1 506 ? 23.760 16.161 -1.774 1.00 96.50 506 LEU A CA 1
ATOM 4080 C C . LEU A 1 506 ? 22.537 16.534 -0.928 1.00 96.50 506 LEU A C 1
ATOM 4082 O O . LEU A 1 506 ? 21.638 17.189 -1.446 1.00 96.50 506 LEU A O 1
ATOM 4086 N N . ILE A 1 507 ? 22.499 16.176 0.362 1.00 95.81 507 ILE A N 1
ATOM 4087 C CA . ILE A 1 507 ? 21.354 16.459 1.245 1.00 95.81 507 ILE A CA 1
ATOM 4088 C C . ILE A 1 507 ? 20.927 17.944 1.248 1.00 95.81 507 ILE A C 1
ATOM 4090 O O . ILE A 1 507 ? 19.737 18.195 1.048 1.00 95.81 507 ILE A O 1
ATOM 4094 N N . PRO A 1 508 ? 21.825 18.935 1.437 1.00 94.12 508 PRO A N 1
ATOM 4095 C CA . PRO A 1 508 ? 21.435 20.346 1.433 1.00 94.12 508 PRO A CA 1
ATOM 4096 C C . PRO A 1 508 ? 20.863 20.796 0.087 1.00 94.12 508 PRO A C 1
ATOM 4098 O O . PRO A 1 508 ? 19.946 21.614 0.047 1.00 94.12 508 PRO A O 1
ATOM 4101 N N . VAL A 1 509 ? 21.387 20.248 -1.017 1.00 94.88 509 VAL A N 1
ATOM 4102 C CA . VAL A 1 509 ? 20.860 20.517 -2.356 1.00 94.88 509 VAL A CA 1
ATOM 4103 C C . VAL A 1 509 ? 19.459 19.932 -2.456 1.00 94.88 509 VAL A C 1
ATOM 4105 O O . VAL A 1 509 ? 18.519 20.684 -2.658 1.00 94.88 509 VAL A O 1
ATOM 4108 N N . ILE A 1 510 ? 19.283 18.632 -2.216 1.00 95.75 510 ILE A N 1
ATOM 4109 C CA . ILE A 1 510 ? 17.981 17.953 -2.302 1.00 95.75 510 ILE A CA 1
ATOM 4110 C C . ILE A 1 510 ? 16.916 18.646 -1.438 1.00 95.75 510 ILE A C 1
ATOM 4112 O O . ILE A 1 510 ? 15.788 18.817 -1.886 1.00 95.75 510 ILE A O 1
ATOM 4116 N N . ALA A 1 511 ? 17.257 19.100 -0.229 1.00 94.19 511 ALA A N 1
ATOM 4117 C CA . ALA A 1 511 ? 16.318 19.796 0.653 1.00 94.19 511 ALA A CA 1
ATOM 4118 C C . ALA A 1 511 ? 15.785 21.126 0.070 1.00 94.19 511 ALA A C 1
ATOM 4120 O O . ALA A 1 511 ? 14.647 21.512 0.364 1.00 94.19 511 ALA A O 1
ATOM 4121 N N . LYS A 1 512 ? 16.583 21.803 -0.771 1.00 92.75 512 LYS A N 1
ATOM 4122 C CA . LYS A 1 512 ? 16.301 23.128 -1.349 1.00 92.75 512 LYS A CA 1
ATOM 4123 C C . LYS A 1 512 ? 15.355 23.098 -2.557 1.00 92.75 512 LYS A C 1
ATOM 4125 O O . LYS A 1 512 ? 14.729 24.127 -2.824 1.00 92.75 512 LYS A O 1
ATOM 4130 N N . TYR A 1 513 ? 15.283 21.988 -3.294 1.00 94.06 513 TYR A N 1
ATOM 4131 C CA . TYR A 1 513 ? 14.513 21.875 -4.544 1.00 94.06 513 TYR A CA 1
ATOM 4132 C C . TYR A 1 513 ? 13.185 21.166 -4.305 1.00 94.06 513 TYR A C 1
ATOM 4134 O O . TYR A 1 513 ? 13.151 20.107 -3.691 1.00 94.06 513 TYR A O 1
ATOM 4142 N N . ASN A 1 514 ? 12.080 21.739 -4.779 1.00 90.69 514 ASN A N 1
ATOM 4143 C CA . ASN A 1 514 ? 10.759 21.157 -4.550 1.00 90.69 514 ASN A CA 1
ATOM 4144 C C . ASN A 1 514 ? 10.450 20.032 -5.539 1.00 90.69 514 ASN A C 1
ATOM 4146 O O . ASN A 1 514 ? 9.851 19.047 -5.122 1.00 90.69 514 ASN A O 1
ATOM 4150 N N . THR A 1 515 ? 10.893 20.148 -6.791 1.00 95.19 515 THR A N 1
ATOM 4151 C CA . THR A 1 515 ? 10.700 19.118 -7.819 1.00 95.19 515 THR A CA 1
ATOM 4152 C C . THR A 1 515 ? 12.038 18.487 -8.174 1.00 95.19 515 THR A C 1
ATOM 4154 O O . THR A 1 515 ? 12.995 19.192 -8.491 1.00 95.19 515 THR A O 1
ATOM 4157 N N . ILE A 1 516 ? 12.113 17.161 -8.102 1.00 97.31 516 ILE A N 1
ATOM 4158 C CA . ILE A 1 516 ? 13.313 16.378 -8.388 1.00 97.31 516 ILE A CA 1
ATOM 4159 C C . ILE A 1 516 ? 12.975 15.379 -9.493 1.00 97.31 516 ILE A C 1
ATOM 4161 O O . ILE A 1 516 ? 12.120 14.518 -9.292 1.00 97.31 516 ILE A O 1
ATOM 4165 N N . LEU A 1 517 ? 13.649 15.492 -10.634 1.00 98.12 517 LEU A N 1
ATOM 4166 C CA . LEU A 1 517 ? 13.546 14.572 -11.762 1.00 98.12 517 LEU A CA 1
ATOM 4167 C C . LEU A 1 517 ? 14.700 13.564 -11.707 1.00 98.12 517 LEU A C 1
ATOM 4169 O O . LEU A 1 517 ? 15.858 13.948 -11.516 1.00 98.12 517 LEU A O 1
ATOM 4173 N N . ILE A 1 518 ? 14.382 12.285 -11.892 1.00 97.06 518 ILE A N 1
ATOM 4174 C CA . ILE A 1 518 ? 15.338 11.172 -11.990 1.00 97.06 518 ILE A CA 1
ATOM 4175 C C . ILE A 1 518 ? 14.938 10.245 -13.150 1.00 97.06 518 ILE A C 1
ATOM 4177 O O . ILE A 1 518 ? 13.765 10.207 -13.501 1.00 97.06 518 ILE A O 1
ATOM 4181 N N . ASP A 1 519 ? 15.870 9.480 -13.723 1.00 92.56 519 ASP A N 1
ATOM 4182 C CA . ASP A 1 519 ? 15.621 8.525 -14.830 1.00 92.56 519 ASP A CA 1
ATOM 4183 C C . ASP A 1 519 ? 15.961 7.058 -14.490 1.00 92.56 519 ASP A C 1
ATOM 4185 O O . ASP A 1 519 ? 15.744 6.130 -15.274 1.00 92.56 519 ASP A O 1
ATOM 4189 N N . ASN A 1 520 ? 16.522 6.834 -13.303 1.00 89.94 520 ASN A N 1
ATOM 4190 C CA . ASN A 1 520 ? 17.037 5.554 -12.838 1.00 89.94 520 ASN A CA 1
ATOM 4191 C C . ASN A 1 520 ? 16.695 5.327 -11.362 1.00 89.94 520 ASN A C 1
ATOM 4193 O O . ASN A 1 520 ? 16.137 6.190 -10.676 1.00 89.94 520 ASN A O 1
ATOM 4197 N N . HIS A 1 521 ? 17.047 4.149 -10.834 1.00 88.31 521 HIS A N 1
ATOM 4198 C CA . HIS A 1 521 ? 17.036 3.941 -9.385 1.00 88.31 521 HIS A CA 1
ATOM 4199 C C . HIS A 1 521 ? 18.131 4.787 -8.720 1.00 88.31 521 HIS A C 1
ATOM 4201 O O . HIS A 1 521 ? 19.317 4.459 -8.748 1.00 88.31 521 HIS A O 1
ATOM 4207 N N . THR A 1 522 ? 17.718 5.881 -8.085 1.00 90.44 522 THR A N 1
ATOM 4208 C CA . THR A 1 522 ? 18.620 6.791 -7.373 1.00 90.44 522 THR A CA 1
ATOM 4209 C C . THR A 1 522 ? 18.733 6.376 -5.904 1.00 90.44 522 THR A C 1
ATOM 4211 O O . THR A 1 522 ? 17.978 6.833 -5.044 1.00 90.44 522 THR A O 1
ATOM 4214 N N . SER A 1 523 ? 19.706 5.510 -5.600 1.00 86.50 523 SER A N 1
ATOM 4215 C CA . SER A 1 523 ? 19.833 4.807 -4.308 1.00 86.50 523 SER A CA 1
ATOM 4216 C C . SER A 1 523 ? 19.979 5.694 -3.065 1.00 86.50 523 SER A C 1
ATOM 4218 O O . SER A 1 523 ? 19.868 5.201 -1.945 1.00 86.50 523 SER A O 1
ATOM 4220 N N . ILE A 1 524 ? 20.228 7.001 -3.209 1.00 92.56 524 ILE A N 1
ATOM 4221 C CA . ILE A 1 524 ? 20.241 7.927 -2.066 1.00 92.56 524 ILE A CA 1
ATOM 4222 C C . ILE A 1 524 ? 18.873 7.978 -1.361 1.00 92.56 524 ILE A C 1
ATOM 4224 O O . ILE A 1 524 ? 18.818 8.054 -0.132 1.00 92.56 524 ILE A O 1
ATOM 4228 N N . PHE A 1 525 ? 17.779 7.841 -2.117 1.00 93.00 525 PHE A N 1
ATOM 4229 C CA . PHE A 1 525 ? 16.413 7.844 -1.590 1.00 93.00 525 PHE A CA 1
ATOM 4230 C C . PHE A 1 525 ? 16.053 6.547 -0.849 1.00 93.00 525 PHE A C 1
ATOM 4232 O O . PHE A 1 525 ? 14.995 6.466 -0.238 1.00 93.00 525 PHE A O 1
ATOM 4239 N N . ASP A 1 526 ? 16.941 5.550 -0.805 1.00 89.25 526 ASP A N 1
ATOM 4240 C CA . ASP A 1 526 ? 16.756 4.377 0.060 1.00 89.25 526 ASP A CA 1
ATOM 4241 C C . ASP A 1 526 ? 17.103 4.683 1.542 1.00 89.25 526 ASP A C 1
ATOM 4243 O O . ASP A 1 526 ? 16.760 3.935 2.473 1.00 89.25 526 ASP A O 1
ATOM 4247 N N . TYR A 1 527 ? 17.824 5.788 1.785 1.00 89.44 527 TYR A N 1
ATOM 4248 C CA . TYR A 1 527 ? 18.382 6.135 3.096 1.00 89.44 527 TYR A CA 1
ATOM 4249 C C . TYR A 1 527 ? 17.537 7.133 3.893 1.00 89.44 527 TYR A C 1
ATOM 4251 O O . TYR A 1 527 ? 17.673 7.193 5.114 1.00 89.44 527 TYR A O 1
ATOM 4259 N N . PHE A 1 528 ? 16.655 7.898 3.260 1.00 90.12 528 PHE A N 1
ATOM 4260 C CA . PHE A 1 528 ? 15.801 8.856 3.959 1.00 90.12 528 PHE A CA 1
ATOM 4261 C C . PHE A 1 528 ? 14.489 9.077 3.210 1.00 90.12 528 PHE A C 1
ATOM 4263 O O . PHE A 1 528 ? 14.385 8.783 2.021 1.00 90.12 528 PHE A O 1
ATOM 4270 N N . ILE A 1 529 ? 13.492 9.573 3.937 1.00 90.38 529 ILE A N 1
ATOM 4271 C CA . ILE A 1 529 ? 12.163 9.891 3.418 1.00 90.38 529 ILE A CA 1
ATOM 4272 C C . ILE A 1 529 ? 12.085 11.392 3.147 1.00 90.38 529 ILE A C 1
ATOM 4274 O O . ILE A 1 529 ? 12.438 12.189 4.027 1.00 90.38 529 ILE A O 1
ATOM 4278 N N . LEU A 1 530 ? 11.635 11.749 1.942 1.00 92.31 530 LEU A N 1
ATOM 4279 C CA . LEU A 1 530 ? 11.358 13.125 1.539 1.00 92.31 530 LEU A CA 1
ATOM 4280 C C . LEU A 1 530 ? 10.110 13.687 2.247 1.00 92.31 530 LEU A C 1
ATOM 4282 O O . LEU A 1 530 ? 9.174 12.970 2.583 1.00 92.31 530 LEU A O 1
ATOM 4286 N N . ASP A 1 531 ? 10.117 14.996 2.470 1.00 90.19 531 ASP A N 1
ATOM 4287 C CA . ASP A 1 531 ? 8.995 15.817 2.920 1.00 90.19 531 ASP A CA 1
ATOM 4288 C C . ASP A 1 531 ? 7.836 15.694 1.928 1.00 90.19 531 ASP A C 1
ATOM 4290 O O . ASP A 1 531 ? 8.051 15.744 0.720 1.00 90.19 531 ASP A O 1
ATOM 4294 N N . GLU A 1 532 ? 6.607 15.578 2.432 1.00 86.56 532 GLU A N 1
ATOM 4295 C CA . GLU A 1 532 ? 5.418 15.296 1.611 1.00 86.56 532 GLU A CA 1
ATOM 4296 C C . GLU A 1 532 ? 5.124 16.372 0.556 1.00 86.56 532 GLU A C 1
ATOM 4298 O O . GLU A 1 532 ? 4.413 16.109 -0.409 1.00 86.56 532 GLU A O 1
ATOM 4303 N N . LYS A 1 533 ? 5.690 17.578 0.715 1.00 86.69 533 LYS A N 1
ATOM 4304 C CA . LYS A 1 533 ? 5.566 18.674 -0.255 1.00 86.69 533 LYS A CA 1
ATOM 4305 C C . LYS A 1 533 ? 6.627 18.636 -1.360 1.00 86.69 533 LYS A C 1
ATOM 4307 O O . LYS A 1 533 ? 6.562 19.461 -2.266 1.00 86.69 533 LYS A O 1
ATOM 4312 N N . GLN A 1 534 ? 7.643 17.774 -1.269 1.00 92.38 534 GLN A N 1
ATOM 4313 C CA . GLN A 1 534 ? 8.592 17.569 -2.365 1.00 92.38 534 GLN A CA 1
ATOM 4314 C C . GLN A 1 534 ? 8.048 16.544 -3.350 1.00 92.38 534 GLN A C 1
ATOM 4316 O O . GLN A 1 534 ? 7.462 15.535 -2.964 1.00 92.38 534 GLN A O 1
ATOM 4321 N N . LYS A 1 535 ? 8.304 16.794 -4.630 1.00 93.88 535 LYS A N 1
ATOM 4322 C CA . LYS A 1 535 ? 7.972 15.898 -5.724 1.00 93.88 535 LYS A CA 1
ATOM 4323 C C . LYS A 1 535 ? 9.219 15.150 -6.161 1.00 93.88 535 LYS A C 1
ATOM 4325 O O . LYS A 1 535 ? 10.225 15.768 -6.509 1.00 93.88 535 LYS A O 1
ATOM 4330 N N . LEU A 1 536 ? 9.132 13.828 -6.171 1.00 96.44 536 LEU A N 1
ATOM 4331 C CA . LEU A 1 536 ? 10.125 12.949 -6.769 1.00 96.44 536 LEU A CA 1
ATOM 4332 C C . LEU A 1 536 ? 9.490 12.302 -7.998 1.00 96.44 536 LEU A C 1
ATOM 4334 O O . LEU A 1 536 ? 8.594 11.468 -7.859 1.00 96.44 536 LEU A O 1
ATOM 4338 N N . ILE A 1 537 ? 9.921 12.737 -9.178 1.00 97.31 537 ILE A N 1
ATOM 4339 C CA . ILE A 1 537 ? 9.343 12.356 -10.465 1.00 97.31 537 ILE A CA 1
ATOM 4340 C C . ILE A 1 537 ? 10.291 11.399 -11.181 1.00 97.31 537 ILE A C 1
ATOM 4342 O O . ILE A 1 537 ? 11.455 11.729 -11.417 1.00 97.31 537 ILE A O 1
ATOM 4346 N N . GLN A 1 538 ? 9.787 10.214 -11.514 1.00 96.62 538 GLN A N 1
ATOM 4347 C CA . GLN A 1 538 ? 10.527 9.189 -12.242 1.00 96.62 538 GLN A CA 1
ATOM 4348 C C . GLN A 1 538 ? 10.238 9.285 -13.746 1.00 96.62 538 GLN A C 1
ATOM 4350 O O . GLN A 1 538 ? 9.137 8.976 -14.192 1.00 96.62 538 GLN A O 1
ATOM 4355 N N . LEU A 1 539 ? 11.238 9.691 -14.525 1.00 95.56 539 LEU A N 1
ATOM 4356 C CA . LEU A 1 539 ? 11.189 9.724 -15.990 1.00 95.56 539 LEU A CA 1
ATOM 4357 C C . LEU A 1 539 ? 11.484 8.358 -16.616 1.00 95.56 539 LEU A C 1
ATOM 4359 O O . LEU A 1 539 ? 11.185 8.136 -17.782 1.00 95.56 539 LEU A O 1
ATOM 4363 N N . TRP A 1 540 ? 12.097 7.457 -15.848 1.00 91.94 540 TRP A N 1
ATOM 4364 C CA . TRP A 1 540 ? 12.548 6.142 -16.287 1.00 91.94 540 TRP A CA 1
ATOM 4365 C C . TRP A 1 540 ? 13.384 6.187 -17.579 1.00 91.94 540 TRP A C 1
ATOM 4367 O O . TRP A 1 540 ? 13.813 7.246 -18.040 1.00 91.94 540 TRP A O 1
ATOM 4377 N N . HIS A 1 541 ? 13.688 5.019 -18.136 1.00 82.38 541 HIS A N 1
ATOM 4378 C CA . HIS A 1 541 ? 14.507 4.904 -19.345 1.00 82.38 541 HIS A CA 1
ATOM 4379 C C . HIS A 1 541 ? 14.035 3.803 -20.292 1.00 82.38 541 HIS A C 1
ATOM 4381 O O . HIS A 1 541 ? 14.218 3.942 -21.500 1.00 82.38 541 HIS A O 1
ATOM 4387 N N . ALA A 1 542 ? 13.432 2.727 -19.777 1.00 76.75 542 ALA A N 1
ATOM 4388 C CA . ALA A 1 542 ? 12.854 1.691 -20.627 1.00 76.75 542 ALA A CA 1
ATOM 4389 C C . ALA A 1 542 ? 11.540 2.179 -21.258 1.00 76.75 542 ALA A C 1
ATOM 4391 O O . ALA A 1 542 ? 10.850 2.997 -20.656 1.00 76.75 542 ALA A O 1
ATOM 4392 N N . GLY A 1 543 ? 11.193 1.649 -22.433 1.00 71.12 543 GLY A N 1
ATOM 4393 C CA . GLY A 1 543 ? 9.812 1.626 -22.922 1.00 71.12 543 GLY A CA 1
ATOM 4394 C C . GLY A 1 543 ? 8.993 0.607 -22.120 1.00 71.12 543 GLY A C 1
ATOM 4395 O O . GLY A 1 543 ? 9.149 0.479 -20.904 1.00 71.12 543 GLY A O 1
ATOM 4396 N N . VAL A 1 544 ? 8.181 -0.215 -22.768 1.00 69.31 544 VAL A N 1
ATOM 4397 C CA . VAL A 1 544 ? 7.508 -1.332 -22.084 1.00 69.31 544 VAL A CA 1
ATOM 4398 C C . VAL A 1 544 ? 8.557 -2.438 -21.859 1.00 69.31 544 VAL A C 1
ATOM 4400 O O . VAL A 1 544 ? 9.092 -3.010 -22.784 1.00 69.31 544 VAL A O 1
ATOM 4403 N N . GLY A 1 545 ? 9.052 -2.665 -20.645 1.00 64.31 545 GLY A N 1
ATOM 4404 C CA . GLY A 1 545 ? 10.190 -3.589 -20.465 1.00 64.31 545 GLY A CA 1
ATOM 4405 C C . GLY A 1 545 ? 9.811 -5.068 -20.661 1.00 64.31 545 GLY A C 1
ATOM 4406 O O . GLY A 1 545 ? 8.813 -5.503 -20.101 1.00 64.31 545 GLY A O 1
ATOM 4407 N N . PHE A 1 546 ? 10.646 -5.880 -21.334 1.00 71.12 546 PHE A N 1
ATOM 4408 C CA . PHE A 1 546 ? 10.530 -7.354 -21.261 1.00 71.12 546 PHE A CA 1
ATOM 4409 C C . PHE A 1 546 ? 11.002 -7.902 -19.927 1.00 71.12 546 PHE A C 1
ATOM 4411 O O . PHE A 1 546 ? 10.374 -8.774 -19.343 1.00 71.12 546 PHE A O 1
ATOM 4418 N N . LYS A 1 547 ? 12.147 -7.419 -19.447 1.00 76.31 547 LYS A N 1
ATOM 4419 C CA . LYS A 1 547 ? 12.773 -7.911 -18.220 1.00 76.31 547 LYS A CA 1
ATOM 4420 C C . LYS A 1 547 ? 12.009 -7.434 -16.989 1.00 76.31 547 LYS A C 1
ATOM 4422 O O . LYS A 1 547 ? 11.760 -6.239 -16.840 1.00 76.31 547 LYS A O 1
ATOM 4427 N N . ALA A 1 548 ? 11.754 -8.346 -16.056 1.00 79.38 548 ALA A N 1
ATOM 4428 C CA . ALA A 1 548 ? 11.272 -7.969 -14.737 1.00 79.38 548 ALA A CA 1
ATOM 4429 C C . ALA A 1 548 ? 12.335 -7.114 -14.030 1.00 79.38 548 ALA A C 1
ATOM 4431 O O . ALA A 1 548 ? 13.510 -7.484 -13.955 1.00 79.38 548 ALA A O 1
ATOM 4432 N N . VAL A 1 549 ? 11.940 -5.964 -13.484 1.00 82.62 549 VAL A N 1
ATOM 4433 C CA . VAL A 1 549 ? 12.808 -5.044 -12.725 1.00 82.62 549 VAL A CA 1
ATOM 4434 C C . VAL A 1 549 ? 12.068 -4.461 -11.523 1.00 82.62 549 VAL A C 1
ATOM 4436 O O . VAL A 1 549 ? 10.863 -4.629 -11.379 1.00 82.62 549 VAL A O 1
ATOM 4439 N N . GLY A 1 550 ? 12.792 -3.804 -10.612 1.00 83.44 550 GLY A N 1
ATOM 4440 C CA . GLY A 1 550 ? 12.172 -3.219 -9.421 1.00 83.44 550 GLY A CA 1
ATOM 4441 C C . GLY A 1 550 ? 11.411 -4.266 -8.595 1.00 83.44 550 GLY A C 1
ATOM 4442 O O . GLY A 1 550 ? 11.910 -5.381 -8.398 1.00 83.44 550 GLY A O 1
ATOM 4443 N N . TYR A 1 551 ? 10.215 -3.923 -8.112 1.00 81.94 551 TYR A N 1
ATOM 4444 C CA . TYR A 1 551 ? 9.373 -4.858 -7.360 1.00 81.94 551 TYR A CA 1
ATOM 4445 C C . TYR A 1 551 ? 8.702 -5.935 -8.224 1.00 81.94 551 TYR A C 1
ATOM 4447 O O . TYR A 1 551 ? 8.274 -6.934 -7.662 1.00 81.94 551 TYR A O 1
ATOM 4455 N N . ALA A 1 552 ? 8.741 -5.867 -9.557 1.00 81.06 552 ALA A N 1
ATOM 4456 C CA . ALA A 1 552 ? 8.290 -6.985 -10.393 1.00 81.06 552 ALA A CA 1
ATOM 4457 C C . ALA A 1 552 ? 9.162 -8.244 -10.222 1.00 81.06 552 ALA A C 1
ATOM 4459 O O . ALA A 1 552 ? 8.754 -9.361 -10.518 1.00 81.06 552 ALA A O 1
ATOM 4460 N N . ARG A 1 553 ? 10.381 -8.085 -9.686 1.00 78.69 553 ARG A N 1
ATOM 4461 C CA . ARG A 1 553 ? 11.255 -9.197 -9.279 1.00 78.69 553 ARG A CA 1
ATOM 4462 C C . ARG A 1 553 ? 10.998 -9.675 -7.850 1.00 78.69 553 ARG A C 1
ATOM 4464 O O . ARG A 1 553 ? 11.828 -10.401 -7.301 1.00 78.69 553 ARG A O 1
ATOM 4471 N N . PHE A 1 554 ? 9.936 -9.221 -7.192 1.00 77.75 554 PHE A N 1
ATOM 4472 C CA . PHE A 1 554 ? 9.693 -9.531 -5.790 1.00 77.75 554 PHE A CA 1
ATOM 4473 C C . PHE A 1 554 ? 9.624 -11.047 -5.560 1.00 77.75 554 PHE A C 1
ATOM 4475 O O . PHE A 1 554 ? 8.928 -11.770 -6.263 1.00 77.75 554 PHE A O 1
ATOM 4482 N N . GLY A 1 555 ? 10.395 -11.542 -4.589 1.00 72.00 555 GLY A N 1
ATOM 4483 C CA . GLY A 1 555 ? 10.548 -12.981 -4.352 1.00 72.00 555 GLY A CA 1
ATOM 4484 C C . GLY A 1 555 ? 11.791 -13.614 -4.991 1.00 72.00 555 GLY A C 1
ATOM 4485 O O . GLY A 1 555 ? 12.138 -14.735 -4.618 1.00 72.00 555 GLY A O 1
ATOM 4486 N N . LYS A 1 556 ? 12.474 -12.916 -5.911 1.00 73.56 556 LYS A N 1
ATOM 4487 C CA . LYS A 1 556 ? 13.702 -13.382 -6.581 1.00 73.56 556 LYS A CA 1
ATOM 4488 C C . LYS A 1 556 ? 14.967 -12.801 -5.943 1.00 73.56 556 LYS A C 1
ATOM 4490 O O . LYS A 1 556 ? 14.939 -11.767 -5.270 1.00 73.56 556 LYS A O 1
ATOM 4495 N N . ASP A 1 557 ? 16.109 -13.444 -6.192 1.00 66.19 557 ASP A N 1
ATOM 4496 C CA . ASP A 1 557 ? 17.398 -12.932 -5.720 1.00 66.19 557 ASP A CA 1
ATOM 4497 C C . ASP A 1 557 ? 17.677 -11.525 -6.286 1.00 66.19 557 ASP A C 1
ATOM 4499 O O . ASP A 1 557 ? 17.395 -11.221 -7.450 1.00 66.19 557 ASP A O 1
ATOM 4503 N N . GLY A 1 558 ? 18.196 -10.640 -5.435 1.00 68.06 558 GLY A N 1
ATOM 4504 C CA . GLY A 1 558 ? 18.432 -9.231 -5.761 1.00 68.06 558 GLY A CA 1
ATOM 4505 C C . GLY A 1 558 ? 17.186 -8.333 -5.856 1.00 68.06 558 GLY A C 1
ATOM 4506 O O . GLY A 1 558 ? 17.334 -7.181 -6.262 1.00 68.06 558 GLY A O 1
ATOM 4507 N N . SER A 1 559 ? 15.983 -8.801 -5.491 1.00 74.25 559 SER A N 1
ATOM 4508 C CA . SER A 1 559 ? 14.773 -7.958 -5.473 1.00 74.25 559 SER A CA 1
ATOM 4509 C C . SER A 1 559 ? 14.882 -6.798 -4.463 1.00 74.25 559 SER A C 1
ATOM 4511 O O . SER A 1 559 ? 15.427 -7.014 -3.370 1.00 74.25 559 SER A O 1
ATOM 4513 N N . PRO A 1 560 ? 14.319 -5.606 -4.743 1.00 75.94 560 PRO A N 1
ATOM 4514 C CA . PRO A 1 560 ? 14.327 -4.486 -3.804 1.00 75.94 560 PRO A CA 1
ATOM 4515 C C . PRO A 1 560 ? 13.656 -4.808 -2.458 1.00 75.94 560 PRO A C 1
ATOM 4517 O O . PRO A 1 560 ? 12.683 -5.555 -2.372 1.00 75.94 560 PRO A O 1
ATOM 4520 N N . ASP A 1 561 ? 14.167 -4.212 -1.377 1.00 76.12 561 ASP A N 1
ATOM 4521 C CA . ASP A 1 561 ? 13.581 -4.348 -0.038 1.00 76.12 561 ASP A CA 1
ATOM 4522 C C . ASP A 1 561 ? 12.306 -3.497 0.071 1.00 76.12 561 ASP A C 1
ATOM 4524 O O . ASP A 1 561 ? 12.374 -2.269 -0.021 1.00 76.12 561 ASP A O 1
ATOM 4528 N N . LEU A 1 562 ? 11.168 -4.154 0.335 1.00 71.56 562 LEU A N 1
ATOM 4529 C CA . LEU A 1 562 ? 9.835 -3.542 0.456 1.00 71.56 562 LEU A CA 1
ATOM 4530 C C . LEU A 1 562 ? 9.764 -2.313 1.368 1.00 71.56 562 LEU A C 1
ATOM 4532 O O . LEU A 1 562 ? 8.913 -1.453 1.171 1.00 71.56 562 LEU A O 1
ATOM 4536 N N . LEU A 1 563 ? 10.596 -2.257 2.412 1.00 69.25 563 LEU A N 1
ATOM 4537 C CA . LEU A 1 563 ? 10.531 -1.206 3.432 1.00 69.25 563 LEU A CA 1
ATOM 4538 C C . LEU A 1 563 ? 11.605 -0.133 3.260 1.00 69.25 563 LEU A C 1
ATOM 4540 O O . LEU A 1 563 ? 11.652 0.816 4.046 1.00 69.25 563 LEU A O 1
ATOM 4544 N N . LYS A 1 564 ? 12.535 -0.314 2.321 1.00 74.38 564 LYS A N 1
ATOM 4545 C CA . LYS A 1 564 ? 13.712 0.555 2.211 1.00 74.38 564 LYS A CA 1
ATOM 4546 C C . LYS A 1 564 ? 13.911 1.143 0.831 1.00 74.38 564 LYS A C 1
ATOM 4548 O O . LYS A 1 564 ? 14.542 2.185 0.760 1.00 74.38 564 LYS A O 1
ATOM 4553 N N . CYS A 1 565 ? 13.448 0.492 -0.230 1.00 83.88 565 CYS A N 1
ATOM 4554 C CA . CYS A 1 565 ? 13.700 0.986 -1.574 1.00 83.88 565 CYS A CA 1
ATOM 4555 C C . CYS A 1 565 ? 12.890 2.262 -1.855 1.00 83.88 565 CYS A C 1
ATOM 4557 O O . CYS A 1 565 ? 11.680 2.321 -1.622 1.00 83.88 565 CYS A O 1
ATOM 4559 N N . GLY A 1 566 ? 13.577 3.276 -2.378 1.00 85.69 566 GLY A N 1
ATOM 4560 C CA . GLY A 1 566 ? 13.057 4.602 -2.676 1.00 85.69 566 GLY A CA 1
ATOM 4561 C C . GLY A 1 566 ? 12.042 4.655 -3.817 1.00 85.69 566 GLY A C 1
ATOM 4562 O O . GLY A 1 566 ? 11.419 5.697 -3.978 1.00 85.69 566 GLY A O 1
ATOM 4563 N N . HIS A 1 567 ? 11.814 3.565 -4.563 1.00 88.12 567 HIS A N 1
ATOM 4564 C CA . HIS A 1 567 ? 10.807 3.529 -5.635 1.00 88.12 567 HIS A CA 1
ATOM 4565 C C . HIS A 1 567 ? 9.410 3.978 -5.167 1.00 88.12 567 HIS A C 1
ATOM 4567 O O . HIS A 1 567 ? 8.728 4.729 -5.852 1.00 88.12 567 HIS A O 1
ATOM 4573 N N . ARG A 1 568 ? 9.019 3.636 -3.933 1.00 85.44 568 ARG A N 1
ATOM 4574 C CA . ARG A 1 568 ? 7.699 4.003 -3.379 1.00 85.44 568 ARG A CA 1
ATOM 4575 C C . ARG A 1 568 ? 7.560 5.476 -3.000 1.00 85.44 568 ARG A C 1
ATOM 4577 O O . ARG A 1 568 ? 6.469 5.922 -2.650 1.00 85.44 568 ARG A O 1
ATOM 4584 N N . GLN A 1 569 ? 8.665 6.221 -3.013 1.00 89.88 569 GLN A N 1
ATOM 4585 C CA . GLN A 1 569 ? 8.653 7.657 -2.746 1.00 89.88 569 GLN A CA 1
ATOM 4586 C C . GLN A 1 569 ? 8.297 8.474 -3.989 1.00 89.88 569 GLN A C 1
ATOM 4588 O O . GLN A 1 569 ? 8.135 9.685 -3.871 1.00 89.88 569 GLN A O 1
ATOM 4593 N N . TYR A 1 570 ? 8.160 7.843 -5.160 1.00 93.06 570 TYR A N 1
ATOM 4594 C CA . TYR A 1 570 ? 7.767 8.549 -6.372 1.00 93.06 570 TYR A CA 1
ATOM 4595 C C . TYR A 1 570 ? 6.371 9.153 -6.192 1.00 93.06 570 TYR A C 1
ATOM 4597 O O . TYR A 1 570 ? 5.392 8.480 -5.845 1.00 93.06 570 TYR A O 1
ATOM 4605 N N . THR A 1 571 ? 6.308 10.468 -6.371 1.00 93.31 571 THR A N 1
ATOM 4606 C CA . THR A 1 571 ? 5.069 11.253 -6.342 1.00 93.31 571 THR A CA 1
ATOM 4607 C C . THR A 1 571 ? 4.460 11.386 -7.731 1.00 93.31 571 THR A C 1
ATOM 4609 O O . THR A 1 571 ? 3.313 11.799 -7.841 1.00 93.31 571 THR A O 1
ATOM 4612 N N . GLY A 1 572 ? 5.235 11.060 -8.765 1.00 94.44 572 GLY A N 1
ATOM 4613 C CA . GLY A 1 572 ? 4.806 10.957 -10.149 1.00 94.44 572 GLY A CA 1
ATOM 4614 C C . GLY A 1 572 ? 5.800 10.115 -10.946 1.00 94.44 572 GLY A C 1
ATOM 4615 O O . GLY A 1 572 ? 6.976 10.027 -10.580 1.00 94.44 572 GLY A O 1
ATOM 4616 N N . ALA A 1 573 ? 5.337 9.488 -12.015 1.00 95.50 573 ALA A N 1
ATOM 4617 C CA . ALA A 1 573 ? 6.181 8.794 -12.977 1.00 95.50 573 ALA A CA 1
ATOM 4618 C C . ALA A 1 573 ? 5.598 8.953 -14.383 1.00 95.50 573 ALA A C 1
ATOM 4620 O O . ALA A 1 573 ? 4.401 9.190 -14.521 1.00 95.50 573 ALA A O 1
ATOM 4621 N N . ILE A 1 574 ? 6.422 8.834 -15.418 1.00 93.94 574 ILE A N 1
ATOM 4622 C CA . ILE A 1 574 ? 5.912 8.766 -16.792 1.00 93.94 574 ILE A CA 1
ATOM 4623 C C . ILE A 1 574 ? 5.711 7.310 -17.202 1.00 93.94 574 ILE A C 1
ATOM 4625 O O . ILE A 1 574 ? 6.448 6.424 -16.761 1.00 93.94 574 ILE A O 1
ATOM 4629 N N . ALA A 1 575 ? 4.714 7.076 -18.043 1.00 91.38 575 ALA A N 1
ATOM 4630 C CA . ALA A 1 575 ? 4.470 5.804 -18.697 1.00 91.38 575 ALA A CA 1
ATOM 4631 C C . ALA A 1 575 ? 4.357 6.050 -20.210 1.00 91.38 575 ALA A C 1
ATOM 4633 O O . ALA A 1 575 ? 3.563 6.903 -20.605 1.00 91.38 575 ALA A O 1
ATOM 4634 N N . PRO A 1 576 ? 5.123 5.325 -21.047 1.00 86.75 576 PRO A N 1
ATOM 4635 C CA . PRO A 1 576 ? 5.089 5.502 -22.498 1.00 86.75 576 PRO A CA 1
ATOM 4636 C C . PRO A 1 576 ? 3.705 5.275 -23.114 1.00 86.75 576 PRO A C 1
ATOM 4638 O O . PRO A 1 576 ? 3.357 5.923 -24.095 1.00 86.75 576 PRO A O 1
ATOM 4641 N N . THR A 1 577 ? 2.945 4.337 -22.543 1.00 83.81 577 THR A N 1
ATOM 4642 C CA . THR A 1 577 ? 1.618 3.912 -23.000 1.00 83.81 577 THR A CA 1
ATOM 4643 C C . THR A 1 577 ? 0.733 3.561 -21.798 1.00 83.81 577 THR A C 1
ATOM 4645 O O . THR A 1 577 ? 1.262 3.286 -20.712 1.00 83.81 577 THR A O 1
ATOM 4648 N N . PRO A 1 578 ? -0.606 3.518 -21.942 1.00 83.94 578 PRO A N 1
ATOM 4649 C CA . PRO A 1 578 ? -1.507 3.088 -20.875 1.00 83.94 578 PRO A CA 1
ATOM 4650 C C . PRO A 1 578 ? -1.189 1.674 -20.380 1.00 83.94 578 PRO A C 1
ATOM 4652 O O . PRO A 1 578 ? -1.221 1.418 -19.180 1.00 83.94 578 PRO A O 1
ATOM 4655 N N . ARG A 1 579 ? -0.794 0.771 -21.285 1.00 80.44 579 ARG A N 1
ATOM 4656 C CA . ARG A 1 579 ? -0.388 -0.601 -20.947 1.00 80.44 579 ARG A CA 1
ATOM 4657 C C . ARG A 1 579 ? 0.875 -0.639 -20.089 1.00 80.44 579 ARG A C 1
ATOM 4659 O O . ARG A 1 579 ? 0.985 -1.462 -19.182 1.00 80.44 579 ARG A O 1
ATOM 4666 N N . ALA A 1 580 ? 1.817 0.275 -20.330 1.00 84.94 580 ALA A N 1
ATOM 4667 C CA . ALA A 1 580 ? 3.038 0.374 -19.539 1.00 84.94 580 ALA A CA 1
ATOM 4668 C C . ALA A 1 580 ? 2.763 0.664 -18.054 1.00 84.94 580 ALA A C 1
ATOM 4670 O O . ALA A 1 580 ? 3.569 0.271 -17.211 1.00 84.94 580 ALA A O 1
ATOM 4671 N N . ILE A 1 581 ? 1.635 1.312 -17.724 1.00 87.31 581 ILE A N 1
ATOM 4672 C CA . ILE A 1 581 ? 1.243 1.584 -16.334 1.00 87.31 581 ILE A CA 1
ATOM 4673 C C . ILE A 1 581 ? 1.138 0.282 -15.548 1.00 87.31 581 ILE A C 1
ATOM 4675 O O . ILE A 1 581 ? 1.732 0.194 -14.480 1.00 87.31 581 ILE A O 1
ATOM 4679 N N . GLU A 1 582 ? 0.478 -0.747 -16.086 1.00 80.31 582 GLU A N 1
ATOM 4680 C CA . GLU A 1 582 ? 0.270 -2.007 -15.360 1.00 80.31 582 GLU A CA 1
ATOM 4681 C C . GLU A 1 582 ? 1.598 -2.663 -14.959 1.00 80.31 582 GLU A C 1
ATOM 4683 O O . GLU A 1 582 ? 1.768 -3.143 -13.836 1.00 80.31 582 GLU A O 1
ATOM 4688 N N . ILE A 1 583 ? 2.577 -2.609 -15.866 1.00 84.00 583 ILE A N 1
ATOM 4689 C CA . ILE A 1 583 ? 3.936 -3.099 -15.630 1.00 84.00 583 ILE A CA 1
ATOM 4690 C C . ILE A 1 583 ? 4.658 -2.200 -14.622 1.00 84.00 583 ILE A C 1
ATOM 4692 O O . ILE A 1 583 ? 5.335 -2.681 -13.712 1.00 84.00 583 ILE A O 1
ATOM 4696 N N . TYR A 1 584 ? 4.555 -0.882 -14.770 1.00 88.38 584 TYR A N 1
ATOM 4697 C CA . TYR A 1 584 ? 5.306 0.060 -13.946 1.00 88.38 584 TYR A CA 1
ATOM 4698 C C . TYR A 1 584 ? 4.757 0.200 -12.525 1.00 88.38 584 TYR A C 1
ATOM 4700 O O . TYR A 1 584 ? 5.537 0.487 -11.611 1.00 88.38 584 TYR A O 1
ATOM 4708 N N . GLU A 1 585 ? 3.467 -0.049 -12.303 1.00 85.44 585 GLU A N 1
ATOM 4709 C CA . GLU A 1 585 ? 2.892 -0.201 -10.964 1.00 85.44 585 GLU A CA 1
ATOM 4710 C C . GLU A 1 585 ? 3.624 -1.307 -10.193 1.00 85.44 585 GLU A C 1
ATOM 4712 O O . GLU A 1 585 ? 4.001 -1.104 -9.034 1.00 85.44 585 GLU A O 1
ATOM 4717 N N . ASP A 1 586 ? 3.934 -2.424 -10.861 1.00 81.38 586 ASP A N 1
ATOM 4718 C CA . ASP A 1 586 ? 4.739 -3.513 -10.305 1.00 81.38 586 ASP A CA 1
ATOM 4719 C C . ASP A 1 586 ? 6.214 -3.153 -10.172 1.00 81.38 586 ASP A C 1
ATOM 4721 O O . ASP A 1 586 ? 6.844 -3.506 -9.180 1.00 81.38 586 ASP A O 1
ATOM 4725 N N . VAL A 1 587 ? 6.808 -2.443 -11.130 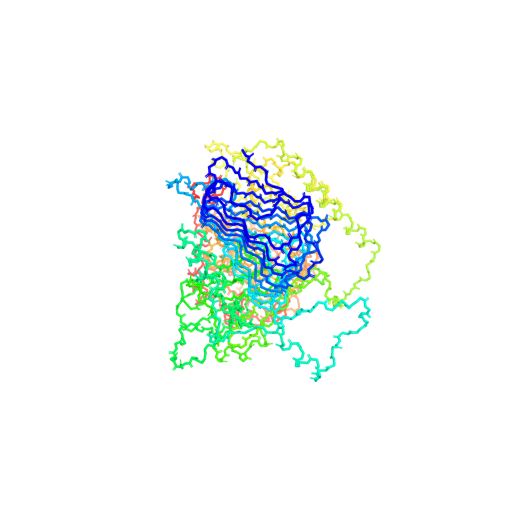1.00 86.00 587 VAL A N 1
ATOM 4726 C CA . VAL A 1 587 ? 8.227 -2.065 -11.040 1.00 86.00 587 VAL A CA 1
ATOM 4727 C C . VAL A 1 587 ? 8.460 -1.090 -9.881 1.00 86.00 587 VAL A C 1
ATOM 4729 O O . VAL A 1 587 ? 9.385 -1.283 -9.082 1.00 86.00 587 VAL A O 1
ATOM 4732 N N . PHE A 1 588 ? 7.635 -0.049 -9.764 1.00 87.19 588 PHE A N 1
ATOM 4733 C CA . PHE A 1 588 ? 7.849 1.046 -8.817 1.00 87.19 588 PHE A CA 1
ATOM 4734 C C . PHE A 1 588 ? 7.122 0.861 -7.484 1.00 87.19 588 PHE A C 1
ATOM 4736 O O . PHE A 1 588 ? 7.571 1.390 -6.461 1.00 87.19 588 PHE A O 1
ATOM 4743 N N . GLY A 1 589 ? 6.039 0.086 -7.448 1.00 82.12 589 GLY A N 1
ATOM 4744 C CA . GLY A 1 589 ? 5.185 -0.007 -6.269 1.00 82.12 589 GLY A CA 1
ATOM 4745 C C . GLY A 1 589 ? 4.525 1.337 -5.947 1.00 82.12 589 GLY A C 1
ATOM 4746 O O . GLY A 1 589 ? 4.570 1.778 -4.796 1.00 82.12 589 GLY A O 1
ATOM 4747 N N . ILE A 1 590 ? 3.972 2.001 -6.967 1.00 84.06 590 ILE A N 1
ATOM 4748 C CA . ILE A 1 590 ? 3.100 3.179 -6.848 1.00 84.06 590 ILE A CA 1
ATOM 4749 C C . ILE A 1 590 ? 1.800 2.938 -7.626 1.00 84.06 590 ILE A C 1
ATOM 4751 O O . ILE A 1 590 ? 1.750 2.017 -8.425 1.00 84.06 590 ILE A O 1
ATOM 4755 N N . THR A 1 591 ? 0.756 3.713 -7.349 1.00 82.56 591 THR A N 1
ATOM 4756 C CA . THR A 1 591 ? -0.584 3.553 -7.935 1.00 82.56 591 THR A CA 1
ATOM 4757 C C . THR A 1 591 ? -0.727 4.275 -9.279 1.00 82.56 591 THR A C 1
ATOM 4759 O O . THR A 1 591 ? -0.060 5.290 -9.509 1.00 82.56 591 THR A O 1
ATOM 4762 N N . LYS A 1 592 ? -1.620 3.773 -10.143 1.00 86.38 592 LYS A N 1
ATOM 4763 C CA . LYS A 1 592 ? -1.879 4.262 -11.509 1.00 86.38 592 LYS A CA 1
ATOM 4764 C C . LYS A 1 592 ? -2.136 5.765 -11.624 1.00 86.38 592 LYS A C 1
ATOM 4766 O O . LYS A 1 592 ? -1.688 6.379 -12.584 1.00 86.38 592 LYS A O 1
ATOM 4771 N N . ASP A 1 593 ? -2.773 6.381 -10.625 1.00 86.75 593 ASP A N 1
ATOM 4772 C CA . ASP A 1 593 ? -3.072 7.823 -10.574 1.00 86.75 593 ASP A CA 1
ATOM 4773 C C . ASP A 1 593 ? -1.819 8.711 -10.548 1.00 86.75 593 ASP A C 1
ATOM 4775 O O . ASP A 1 593 ? -1.893 9.910 -10.810 1.00 86.75 593 ASP A O 1
ATOM 4779 N N . LYS A 1 594 ? -0.651 8.136 -10.247 1.00 90.31 594 LYS A N 1
ATOM 4780 C CA . LYS A 1 594 ? 0.626 8.858 -10.254 1.00 90.31 594 LYS A CA 1
ATOM 4781 C C . LYS A 1 594 ? 1.340 8.819 -11.597 1.00 90.31 594 LYS A C 1
ATOM 4783 O O . LYS A 1 594 ? 2.394 9.450 -11.723 1.00 90.31 594 LYS A O 1
ATOM 4788 N N . PHE A 1 595 ? 0.828 8.065 -12.563 1.00 92.81 595 PHE A N 1
ATOM 4789 C CA . PHE A 1 595 ? 1.444 7.959 -13.872 1.00 92.81 595 PHE A CA 1
ATOM 4790 C C . PHE A 1 595 ? 0.880 8.999 -14.830 1.00 92.81 595 PHE A C 1
ATOM 4792 O O . PHE A 1 595 ? -0.327 9.196 -14.931 1.00 92.81 595 PHE A O 1
ATOM 4799 N N . LEU A 1 596 ? 1.780 9.647 -15.559 1.00 93.44 596 LEU A N 1
ATOM 4800 C CA . LEU A 1 596 ? 1.452 10.457 -16.718 1.00 93.44 596 LEU A CA 1
ATOM 4801 C C . LEU A 1 596 ? 1.716 9.628 -17.971 1.00 93.44 596 LEU A C 1
ATOM 4803 O O . LEU A 1 596 ? 2.865 9.263 -18.223 1.00 93.44 596 LEU A O 1
ATOM 4807 N N . VAL A 1 597 ? 0.672 9.361 -18.756 1.00 91.38 597 VAL A N 1
ATOM 4808 C CA . VAL A 1 597 ? 0.834 8.746 -20.079 1.00 91.38 597 VAL A CA 1
ATOM 4809 C C . VAL A 1 597 ? 1.368 9.794 -21.052 1.00 91.38 597 VAL A C 1
ATOM 4811 O O . VAL A 1 597 ? 0.702 10.802 -21.324 1.00 91.38 597 VAL A O 1
ATOM 4814 N N . CYS A 1 598 ? 2.583 9.582 -21.546 1.00 90.19 598 CYS A N 1
ATOM 4815 C CA . CYS A 1 598 ? 3.233 10.405 -22.561 1.00 90.19 598 CYS A CA 1
ATOM 4816 C C . CYS A 1 598 ? 4.358 9.619 -23.240 1.00 90.19 598 CYS A C 1
ATOM 4818 O O . CYS A 1 598 ? 4.896 8.692 -22.641 1.00 90.19 598 CYS A O 1
ATOM 4820 N N . GLY A 1 599 ? 4.779 10.045 -24.433 1.00 87.00 599 GLY A N 1
ATOM 4821 C CA . GLY A 1 599 ? 5.964 9.489 -25.088 1.00 87.00 599 GLY A CA 1
ATOM 4822 C C . GLY A 1 599 ? 7.246 9.632 -24.254 1.00 87.00 599 GLY A C 1
ATOM 4823 O O . GLY A 1 599 ? 7.268 10.239 -23.179 1.00 87.00 599 GLY A O 1
ATOM 4824 N N . LEU A 1 600 ? 8.351 9.075 -24.748 1.00 89.81 600 LEU A N 1
ATOM 4825 C CA . LEU A 1 600 ? 9.649 9.213 -24.083 1.00 89.81 600 LEU A CA 1
ATOM 4826 C C . LEU A 1 600 ? 10.338 10.515 -24.531 1.00 89.81 600 LEU A C 1
ATOM 4828 O O . LEU A 1 600 ? 10.657 10.632 -25.717 1.00 89.81 600 LEU A O 1
ATOM 4832 N N . PRO A 1 601 ? 10.666 11.454 -23.617 1.00 92.06 601 PRO A N 1
ATOM 4833 C CA . PRO A 1 601 ? 11.326 12.718 -23.966 1.00 92.06 601 PRO A CA 1
ATOM 4834 C C . PRO A 1 601 ? 12.565 12.558 -24.853 1.00 92.06 601 PRO A C 1
ATOM 4836 O O . PRO A 1 601 ? 12.763 13.313 -25.802 1.00 92.06 601 PRO A O 1
ATOM 4839 N N . ARG A 1 602 ? 13.382 11.525 -24.599 1.00 90.56 602 ARG A N 1
ATOM 4840 C CA . ARG A 1 602 ? 14.605 11.251 -25.373 1.00 90.56 602 ARG A CA 1
ATOM 4841 C C . ARG A 1 602 ? 14.372 10.897 -26.843 1.00 90.56 602 ARG A C 1
ATOM 4843 O O . ARG A 1 602 ? 15.333 10.883 -27.600 1.00 90.56 602 ARG A O 1
ATOM 4850 N N . LEU A 1 603 ? 13.146 10.548 -27.235 1.00 89.19 603 LEU A N 1
ATOM 4851 C CA . LEU A 1 603 ? 12.818 10.172 -28.612 1.00 89.19 603 LEU A CA 1
ATOM 4852 C C . LEU A 1 603 ? 12.297 11.346 -29.441 1.00 89.19 603 LEU A C 1
ATOM 4854 O O . LEU A 1 603 ? 12.336 11.277 -30.667 1.00 89.19 603 LEU A O 1
ATOM 4858 N N . GLU A 1 604 ? 11.843 12.430 -28.808 1.00 87.75 604 GLU A N 1
ATOM 4859 C CA . GLU A 1 604 ? 11.175 13.527 -29.513 1.00 87.75 604 GLU A CA 1
ATOM 4860 C C . GLU A 1 604 ? 12.041 14.139 -30.615 1.00 87.75 604 GLU A C 1
ATOM 4862 O O . GLU A 1 604 ? 11.575 14.319 -31.741 1.00 87.75 604 GLU A O 1
ATOM 4867 N N . LYS A 1 605 ? 13.309 14.431 -30.306 1.00 84.62 605 LYS A N 1
ATOM 4868 C CA . LYS A 1 605 ? 14.249 15.007 -31.272 1.00 84.62 605 LYS A CA 1
ATOM 4869 C C . LYS A 1 605 ? 14.501 14.042 -32.430 1.00 84.62 605 LYS A C 1
ATOM 4871 O O . LYS A 1 605 ? 14.349 14.421 -33.588 1.00 84.62 605 LYS A O 1
ATOM 4876 N N . THR A 1 606 ? 14.809 12.784 -32.113 1.00 85.88 606 THR A N 1
ATOM 4877 C CA . THR A 1 606 ? 15.097 11.729 -33.093 1.00 85.88 606 THR A CA 1
ATOM 4878 C C . THR A 1 606 ? 13.926 11.491 -34.049 1.00 85.88 606 THR A C 1
ATOM 4880 O O . THR A 1 606 ? 14.135 11.274 -35.238 1.00 85.88 606 THR A O 1
ATOM 4883 N N . ILE A 1 607 ? 12.686 11.575 -33.558 1.00 85.56 607 ILE A N 1
ATOM 4884 C CA . ILE A 1 607 ? 11.475 11.385 -34.369 1.00 85.56 607 ILE A CA 1
ATOM 4885 C C . ILE A 1 607 ? 11.161 12.612 -35.226 1.00 85.56 607 ILE A C 1
ATOM 4887 O O . ILE A 1 607 ? 10.736 12.447 -36.369 1.00 85.56 607 ILE A O 1
ATOM 4891 N N . LYS A 1 608 ? 11.363 13.828 -34.705 1.00 86.38 608 LYS A N 1
ATOM 4892 C CA . LYS A 1 608 ? 11.112 15.072 -35.452 1.00 86.38 608 LYS A CA 1
ATOM 4893 C C . LYS A 1 608 ? 12.157 15.326 -36.544 1.00 86.38 608 LYS A C 1
ATOM 4895 O O . LYS A 1 608 ? 11.826 15.936 -37.552 1.00 86.38 608 LYS A O 1
ATOM 4900 N N . GLN A 1 609 ? 13.395 14.866 -36.355 1.00 89.38 609 GLN A N 1
ATOM 4901 C CA . GLN A 1 609 ? 14.547 15.180 -37.214 1.00 89.38 609 GLN A CA 1
ATOM 4902 C C . GLN A 1 609 ? 15.184 13.920 -37.826 1.00 89.38 609 GLN A C 1
ATOM 4904 O O . GLN A 1 609 ? 16.407 13.811 -37.900 1.00 89.38 609 GLN A O 1
ATOM 4909 N N . LYS A 1 610 ? 14.370 12.941 -38.251 1.00 90.38 610 LYS A N 1
ATOM 4910 C CA . LYS A 1 610 ? 14.861 11.609 -38.661 1.00 90.38 610 LYS A CA 1
ATOM 4911 C C . LYS A 1 610 ? 15.968 11.658 -39.717 1.00 90.38 610 LYS A C 1
ATOM 4913 O O . LYS A 1 610 ? 16.992 10.998 -39.553 1.00 90.38 610 LYS A O 1
ATOM 4918 N N . ASP A 1 611 ? 15.767 12.424 -40.785 1.00 92.31 611 ASP A N 1
ATOM 4919 C CA . ASP A 1 611 ? 16.700 12.457 -41.919 1.00 92.31 611 ASP A CA 1
ATOM 4920 C C . ASP A 1 611 ? 18.024 13.133 -41.557 1.00 92.31 611 ASP A C 1
ATOM 4922 O O . ASP A 1 611 ? 19.096 12.668 -41.946 1.00 92.31 611 ASP A O 1
ATOM 4926 N N . GLU A 1 612 ? 17.962 14.194 -40.752 1.00 93.44 612 GLU A N 1
ATOM 4927 C CA . GLU A 1 612 ? 19.144 14.895 -40.254 1.00 93.44 612 GLU A CA 1
ATOM 4928 C C . GLU A 1 612 ? 19.955 14.008 -39.304 1.00 93.44 612 GLU A C 1
ATOM 4930 O O . GLU A 1 612 ? 21.167 13.877 -39.470 1.00 93.44 612 GLU A O 1
ATOM 4935 N N . VAL A 1 613 ? 19.290 13.327 -38.366 1.00 91.56 613 VAL A N 1
ATOM 4936 C CA . VAL A 1 613 ? 19.943 12.388 -37.443 1.00 91.56 613 VAL A CA 1
ATOM 4937 C C . VAL A 1 613 ? 20.617 11.253 -38.212 1.00 91.56 613 VAL A C 1
ATOM 4939 O O . VAL A 1 613 ? 21.799 10.995 -37.993 1.00 91.56 613 VAL A O 1
ATOM 4942 N N . LYS A 1 614 ? 19.924 10.622 -39.170 1.00 92.44 614 LYS A N 1
ATOM 4943 C CA . LYS A 1 614 ? 20.524 9.581 -40.024 1.00 92.44 614 LYS A CA 1
ATOM 4944 C C . LYS A 1 614 ? 21.758 10.096 -40.761 1.00 92.44 614 LYS A C 1
ATOM 4946 O O . LYS A 1 614 ? 22.779 9.414 -40.793 1.00 92.44 614 LYS A O 1
ATOM 4951 N N . LYS A 1 615 ? 21.681 11.297 -41.341 1.00 93.25 615 LYS A N 1
ATOM 4952 C CA . LYS A 1 615 ? 22.805 11.917 -42.053 1.00 93.25 615 LYS A CA 1
ATOM 4953 C C . LYS A 1 615 ? 24.000 12.157 -41.127 1.00 93.25 615 LYS A C 1
ATOM 4955 O O . LYS A 1 615 ? 25.128 11.882 -41.531 1.00 93.25 615 LYS A O 1
ATOM 4960 N N . ASN A 1 616 ? 23.761 12.641 -39.910 1.00 93.06 616 ASN A N 1
ATOM 4961 C CA . ASN A 1 616 ? 24.812 12.900 -38.926 1.00 93.06 616 ASN A CA 1
ATOM 4962 C C . ASN A 1 616 ? 25.513 11.605 -38.508 1.00 93.06 616 ASN A C 1
ATOM 4964 O O . ASN A 1 616 ? 26.734 11.528 -38.618 1.00 93.06 616 ASN A O 1
ATOM 4968 N N . VAL A 1 617 ? 24.748 10.562 -38.171 1.00 93.69 617 VAL A N 1
ATOM 4969 C CA . VAL A 1 617 ? 25.296 9.240 -37.825 1.00 93.69 617 VAL A CA 1
ATOM 4970 C C . VAL A 1 617 ? 26.091 8.650 -38.991 1.00 93.69 617 VAL A C 1
ATOM 4972 O O . VAL A 1 617 ? 27.209 8.191 -38.805 1.00 93.69 617 VAL A O 1
ATOM 4975 N N . MET A 1 618 ? 25.579 8.715 -40.222 1.00 93.62 618 MET A N 1
ATOM 4976 C CA . MET A 1 618 ? 26.306 8.211 -41.396 1.00 93.62 618 MET A CA 1
ATOM 4977 C C . MET A 1 618 ? 27.609 8.978 -41.665 1.00 93.62 618 MET A C 1
ATOM 4979 O O . MET A 1 618 ? 28.546 8.420 -42.232 1.00 93.62 618 MET A O 1
ATOM 4983 N N . ASN A 1 619 ? 27.685 10.261 -41.305 1.00 93.94 619 ASN A N 1
ATOM 4984 C CA . ASN A 1 619 ? 28.913 11.049 -41.427 1.00 93.94 619 ASN A CA 1
ATOM 4985 C C . ASN A 1 619 ? 29.920 10.735 -40.319 1.00 93.94 619 ASN A C 1
ATOM 4987 O O . ASN A 1 619 ? 31.115 10.707 -40.596 1.00 93.94 619 ASN A O 1
ATOM 4991 N N . GLU A 1 620 ? 29.438 10.485 -39.105 1.00 94.12 620 GLU A N 1
ATOM 4992 C CA . GLU A 1 620 ? 30.253 10.066 -37.964 1.00 94.12 620 GLU A CA 1
ATOM 4993 C C . GLU A 1 620 ? 30.794 8.638 -38.134 1.00 94.12 620 GLU A C 1
ATOM 4995 O O . GLU A 1 620 ? 31.951 8.372 -37.813 1.00 94.12 620 GLU A O 1
ATOM 5000 N N . PHE A 1 621 ? 30.005 7.748 -38.746 1.00 93.88 621 PHE A N 1
ATOM 5001 C CA . PHE A 1 621 ? 30.353 6.349 -39.006 1.00 93.88 621 PHE A CA 1
ATOM 5002 C C . PHE A 1 621 ? 30.350 6.025 -40.517 1.00 93.88 621 PHE A C 1
ATOM 5004 O O . PHE A 1 621 ? 29.467 5.311 -41.005 1.00 93.88 621 PHE A O 1
ATOM 5011 N N . PRO A 1 622 ? 31.348 6.491 -41.304 1.00 93.31 622 PRO A N 1
ATOM 5012 C CA . PRO A 1 622 ? 31.371 6.308 -42.759 1.00 93.31 622 PRO A CA 1
ATOM 5013 C C . PRO A 1 622 ? 31.332 4.851 -43.235 1.00 93.31 622 PRO A C 1
ATOM 5015 O O . PRO A 1 622 ? 30.856 4.593 -44.338 1.00 93.31 622 PRO A O 1
ATOM 5018 N N . PHE A 1 623 ? 31.800 3.899 -42.418 1.00 92.31 623 PHE A N 1
ATOM 5019 C CA . PHE A 1 623 ? 31.781 2.466 -42.737 1.00 92.31 623 PHE A CA 1
ATOM 5020 C C . PHE A 1 623 ? 30.363 1.887 -42.870 1.00 92.31 623 PHE A C 1
ATOM 5022 O O . PHE A 1 623 ? 30.207 0.792 -43.412 1.00 92.31 623 PHE A O 1
ATOM 5029 N N . MET A 1 624 ? 29.339 2.601 -42.387 1.00 94.81 624 MET A N 1
ATOM 5030 C CA . MET A 1 624 ? 27.933 2.218 -42.531 1.00 94.81 624 MET A CA 1
ATOM 5031 C C . MET A 1 624 ? 27.365 2.528 -43.922 1.00 94.81 624 MET A C 1
ATOM 5033 O O . MET A 1 624 ? 26.344 1.961 -44.310 1.00 94.81 624 MET A O 1
ATOM 5037 N N . LYS A 1 625 ? 28.000 3.423 -44.691 1.00 94.19 625 LYS A N 1
ATOM 5038 C CA . LYS A 1 625 ? 27.492 3.849 -46.003 1.00 94.19 625 LYS A CA 1
ATOM 5039 C C . LYS A 1 625 ? 27.539 2.695 -47.009 1.00 94.19 625 LYS A C 1
ATOM 5041 O O . LYS A 1 625 ? 28.524 1.967 -47.076 1.00 94.19 625 LYS A O 1
ATOM 5046 N N . ASN A 1 626 ? 26.502 2.589 -47.845 1.00 92.69 626 ASN A N 1
ATOM 5047 C CA . ASN A 1 626 ? 26.380 1.599 -48.930 1.00 92.69 626 ASN A CA 1
ATOM 5048 C C . ASN A 1 626 ? 26.459 0.127 -48.474 1.00 92.69 626 ASN A C 1
ATOM 5050 O O . ASN A 1 626 ? 26.847 -0.744 -49.254 1.00 92.69 626 ASN A O 1
ATOM 5054 N N . LYS A 1 627 ? 26.108 -0.149 -47.217 1.00 95.12 627 LYS A N 1
ATOM 5055 C CA . LYS A 1 627 ? 26.046 -1.488 -46.628 1.00 95.12 627 LYS A CA 1
ATOM 5056 C C . LYS A 1 627 ? 24.732 -1.671 -45.890 1.00 95.12 627 LYS A C 1
ATOM 5058 O O . LYS A 1 627 ? 24.146 -0.688 -45.445 1.00 95.12 627 LYS A O 1
ATOM 5063 N N . THR A 1 628 ? 24.315 -2.920 -45.713 1.00 97.06 628 THR A N 1
ATOM 5064 C CA . THR A 1 628 ? 23.222 -3.248 -44.794 1.00 97.06 628 THR A CA 1
ATOM 5065 C C . THR A 1 628 ? 23.768 -3.290 -43.371 1.00 97.06 628 THR A C 1
ATOM 5067 O O . THR A 1 628 ? 24.698 -4.035 -43.081 1.00 97.06 628 THR A O 1
ATOM 5070 N N . ASN A 1 629 ? 23.216 -2.488 -42.468 1.00 97.56 629 ASN A N 1
ATOM 5071 C CA . ASN A 1 629 ? 23.691 -2.343 -41.097 1.00 97.56 629 ASN A CA 1
ATOM 5072 C C . ASN A 1 629 ? 22.719 -3.005 -40.119 1.00 97.56 629 ASN A C 1
ATOM 5074 O O . ASN A 1 629 ? 21.603 -2.529 -39.913 1.00 97.56 629 ASN A O 1
ATOM 5078 N N . VAL A 1 630 ? 23.154 -4.084 -39.475 1.00 97.94 630 VAL A N 1
ATOM 5079 C CA . VAL A 1 630 ? 22.397 -4.784 -38.434 1.00 97.94 630 VAL A CA 1
ATOM 5080 C C . VAL A 1 630 ? 22.968 -4.393 -37.076 1.00 97.94 630 VAL A C 1
ATOM 5082 O O . VAL A 1 630 ? 24.095 -4.750 -36.734 1.00 97.94 630 VAL A O 1
ATOM 5085 N N . LEU A 1 631 ? 22.196 -3.657 -36.280 1.00 97.56 631 LEU A N 1
ATOM 5086 C CA . LEU A 1 631 ? 22.599 -3.275 -34.930 1.00 97.56 631 LEU A CA 1
ATOM 5087 C C . LEU A 1 631 ? 22.390 -4.447 -33.975 1.00 97.56 631 LEU A C 1
ATOM 5089 O O . LEU A 1 631 ? 21.253 -4.807 -33.697 1.00 97.56 631 LEU A O 1
ATOM 5093 N N . PHE A 1 632 ? 23.459 -4.999 -33.414 1.00 96.00 632 PHE A N 1
ATOM 5094 C CA . PHE A 1 632 ? 23.391 -6.009 -32.368 1.00 96.00 632 PHE A CA 1
ATOM 5095 C C . PHE A 1 632 ? 23.484 -5.372 -30.977 1.00 96.00 632 PHE A C 1
ATOM 5097 O O . PHE A 1 632 ? 24.562 -5.007 -30.504 1.00 96.00 632 PHE A O 1
ATOM 5104 N N . ALA A 1 633 ? 22.346 -5.267 -30.291 1.00 94.31 633 ALA A N 1
ATOM 5105 C CA . ALA A 1 633 ? 22.232 -4.619 -28.986 1.00 94.31 633 ALA A CA 1
ATOM 5106 C C . ALA A 1 633 ? 21.560 -5.536 -27.943 1.00 94.31 633 ALA A C 1
ATOM 5108 O O . ALA A 1 633 ? 20.372 -5.351 -27.640 1.00 94.31 633 ALA A O 1
ATOM 5109 N N . PRO A 1 634 ? 22.276 -6.537 -27.395 1.00 91.81 634 PRO A N 1
ATOM 5110 C CA . PRO A 1 634 ? 21.722 -7.473 -26.423 1.00 91.81 634 PRO A CA 1
ATOM 5111 C C . PRO A 1 634 ? 21.769 -6.941 -24.982 1.00 91.81 634 PRO A C 1
ATOM 5113 O O . PRO A 1 634 ? 22.502 -6.012 -24.630 1.00 91.81 634 PRO A O 1
ATOM 5116 N N . THR A 1 635 ? 21.006 -7.574 -24.092 1.00 88.50 635 THR A N 1
ATOM 5117 C CA . THR A 1 635 ? 21.058 -7.310 -22.651 1.00 88.50 635 THR A CA 1
ATOM 5118 C C . THR A 1 635 ? 22.277 -7.959 -21.982 1.00 88.50 635 THR A C 1
ATOM 5120 O O . THR A 1 635 ? 22.769 -9.007 -22.386 1.00 88.50 635 THR A O 1
ATOM 5123 N N . TYR A 1 636 ? 22.771 -7.376 -20.884 1.00 86.94 636 TYR A N 1
ATOM 5124 C CA . TYR A 1 636 ? 23.893 -7.959 -20.135 1.00 86.94 636 TYR A CA 1
ATOM 5125 C C . TYR A 1 636 ? 23.465 -9.153 -19.250 1.00 86.94 636 TYR A C 1
ATOM 5127 O O . TYR A 1 636 ? 22.360 -9.199 -18.693 1.00 86.94 636 TYR A O 1
ATOM 5135 N N . ARG A 1 637 ? 24.383 -10.093 -19.024 1.00 84.69 637 ARG A N 1
ATOM 5136 C CA . ARG A 1 637 ? 24.274 -11.228 -18.095 1.00 84.69 637 ARG A CA 1
ATOM 5137 C C . ARG A 1 637 ? 25.055 -10.976 -16.802 1.00 84.69 637 ARG A C 1
ATOM 5139 O O . ARG A 1 637 ? 25.950 -10.142 -16.751 1.00 84.69 637 ARG A O 1
ATOM 5146 N N . GLY A 1 638 ? 24.664 -11.650 -15.717 1.00 75.94 638 GLY A N 1
ATOM 5147 C CA . GLY A 1 638 ? 25.313 -11.539 -14.401 1.00 75.94 638 GLY A CA 1
ATOM 5148 C C . GLY A 1 638 ? 24.509 -10.803 -13.317 1.00 75.94 638 GLY A C 1
ATOM 5149 O O . GLY A 1 638 ? 23.581 -10.040 -13.580 1.00 75.94 638 GLY A O 1
ATOM 5150 N N . LYS A 1 639 ? 24.836 -11.045 -12.040 1.00 66.44 639 LYS A N 1
ATOM 5151 C CA . LYS A 1 639 ? 23.960 -10.692 -10.897 1.00 66.44 639 LYS A CA 1
ATOM 5152 C C . LYS A 1 639 ? 23.733 -9.186 -10.695 1.00 66.44 639 LYS A C 1
ATOM 5154 O O . LYS A 1 639 ? 22.673 -8.785 -10.220 1.00 66.44 639 LYS A O 1
ATOM 5159 N N . ASN A 1 640 ? 24.718 -8.350 -11.016 1.00 66.62 640 ASN A N 1
ATOM 5160 C CA . ASN A 1 640 ? 24.675 -6.895 -10.844 1.00 66.62 640 ASN A CA 1
ATOM 5161 C C . ASN A 1 640 ? 25.684 -6.215 -11.788 1.00 66.62 640 ASN A C 1
ATOM 5163 O O . ASN A 1 640 ? 26.459 -6.902 -12.444 1.00 66.62 640 ASN A O 1
ATOM 5167 N N . GLN A 1 641 ? 25.716 -4.877 -11.801 1.00 71.31 641 GLN A N 1
ATOM 5168 C CA . GLN A 1 641 ? 26.611 -4.075 -12.648 1.00 71.31 641 GLN A CA 1
ATOM 5169 C C . GLN A 1 641 ? 28.100 -4.451 -12.551 1.00 71.31 641 GLN A C 1
ATOM 5171 O O . GLN A 1 641 ? 28.820 -4.285 -13.524 1.00 71.31 641 GLN A O 1
ATOM 5176 N N . LYS A 1 642 ? 28.587 -4.945 -11.404 1.00 71.19 642 LYS A N 1
ATOM 5177 C CA . LYS A 1 642 ? 30.003 -5.331 -11.256 1.00 71.19 642 LYS A CA 1
ATOM 5178 C C . LYS A 1 642 ? 30.343 -6.640 -11.959 1.00 71.19 642 LYS A C 1
ATOM 5180 O O . LYS A 1 642 ? 31.495 -6.846 -12.307 1.00 71.19 642 LYS A O 1
ATOM 5185 N N . ASN A 1 643 ? 29.348 -7.506 -12.124 1.00 74.94 643 ASN A N 1
ATOM 5186 C CA . ASN A 1 643 ? 29.496 -8.828 -12.721 1.00 74.94 643 ASN A CA 1
ATOM 5187 C C . ASN A 1 643 ? 28.828 -8.872 -14.103 1.00 74.94 643 ASN A C 1
ATOM 5189 O O . ASN A 1 643 ? 28.413 -9.944 -14.532 1.00 74.94 643 ASN A O 1
ATOM 5193 N N . ALA A 1 644 ? 28.619 -7.712 -14.731 1.00 82.69 644 ALA A N 1
ATOM 5194 C CA . ALA A 1 644 ? 27.959 -7.621 -16.020 1.00 82.69 644 ALA A CA 1
ATOM 5195 C C . ALA A 1 644 ? 28.883 -8.156 -17.123 1.00 82.69 644 ALA A C 1
ATOM 5197 O O . ALA A 1 644 ? 30.014 -7.698 -17.257 1.00 82.69 644 ALA A O 1
ATOM 5198 N N . ASN A 1 645 ? 28.401 -9.120 -17.902 1.00 88.00 645 ASN A N 1
ATOM 5199 C CA . ASN A 1 645 ? 29.113 -9.712 -19.032 1.00 88.00 645 ASN A CA 1
ATOM 5200 C C . ASN A 1 645 ? 28.137 -10.079 -20.163 1.00 88.00 645 ASN A C 1
ATOM 5202 O O . ASN A 1 645 ? 26.925 -9.935 -20.010 1.00 88.00 645 ASN A O 1
ATOM 5206 N N . TYR A 1 646 ? 28.658 -10.538 -21.298 1.00 89.56 646 TYR A N 1
ATOM 5207 C CA . TYR A 1 646 ? 27.862 -11.147 -22.362 1.00 89.56 646 TYR A CA 1
ATOM 5208 C C . TYR A 1 646 ? 28.709 -12.232 -23.049 1.00 89.56 646 TYR A C 1
ATOM 5210 O O . TYR A 1 646 ? 29.725 -11.894 -23.656 1.00 89.56 646 TYR A O 1
ATOM 5218 N N . PRO A 1 647 ? 28.378 -13.527 -22.893 1.00 87.62 647 PRO A N 1
ATOM 5219 C CA . PRO A 1 647 ? 29.216 -14.629 -23.364 1.00 87.62 647 PRO A CA 1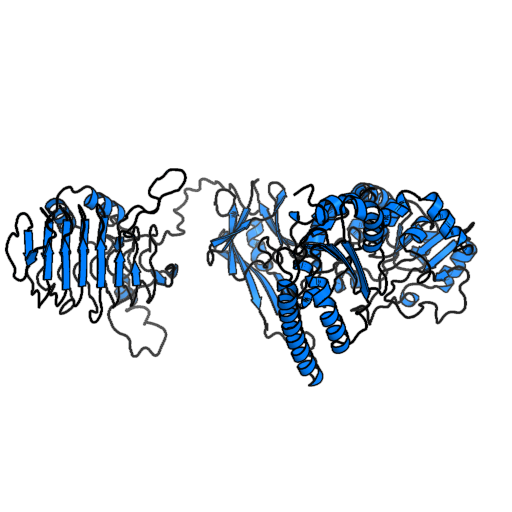
ATOM 5220 C C . PRO A 1 647 ? 28.977 -14.913 -24.855 1.00 87.62 647 PRO A C 1
ATOM 5222 O O . PRO A 1 647 ? 28.534 -15.999 -25.213 1.00 87.62 647 PRO A O 1
ATOM 5225 N N . ILE A 1 648 ? 29.258 -13.934 -25.717 1.00 87.62 648 ILE A N 1
ATOM 5226 C CA . ILE A 1 648 ? 28.951 -14.005 -27.154 1.00 87.62 648 ILE A CA 1
ATOM 5227 C C . ILE A 1 648 ? 29.540 -15.259 -27.824 1.00 87.62 648 ILE A C 1
ATOM 5229 O O . ILE A 1 648 ? 28.810 -15.990 -28.480 1.00 87.62 648 ILE A O 1
ATOM 5233 N N . HIS A 1 649 ? 30.800 -15.587 -27.526 1.00 85.62 649 HIS A N 1
ATOM 5234 C CA . HIS A 1 649 ? 31.540 -16.737 -28.077 1.00 85.62 649 HIS A CA 1
ATOM 5235 C C . HIS A 1 649 ? 30.992 -18.102 -27.662 1.00 85.62 649 HIS A C 1
ATOM 5237 O O . HIS A 1 649 ? 31.323 -19.120 -28.254 1.00 85.62 649 HIS A O 1
ATOM 5243 N N . LYS A 1 650 ? 30.168 -18.148 -26.608 1.00 88.25 650 LYS A N 1
ATOM 5244 C CA . LYS A 1 650 ? 29.493 -19.386 -26.204 1.00 88.25 650 LYS A CA 1
ATOM 5245 C C . LYS A 1 650 ? 28.330 -19.714 -27.142 1.00 88.25 650 LYS A C 1
ATOM 5247 O O . LYS A 1 650 ? 27.929 -20.869 -27.231 1.00 88.25 650 LYS A O 1
ATOM 5252 N N . TRP A 1 651 ? 27.739 -18.692 -27.751 1.00 91.06 651 TRP A N 1
ATOM 5253 C CA . TRP A 1 651 ? 26.466 -18.798 -28.458 1.00 91.06 651 TRP A CA 1
ATOM 5254 C C . TRP A 1 651 ? 26.585 -18.557 -29.954 1.00 91.06 651 TRP A C 1
ATOM 5256 O O . TRP A 1 651 ? 25.727 -19.016 -30.699 1.00 91.06 651 TRP A O 1
ATOM 5266 N N . LEU A 1 652 ? 27.616 -17.827 -30.374 1.00 91.69 652 LEU A N 1
ATOM 5267 C CA . LEU A 1 652 ? 27.853 -17.482 -31.761 1.00 91.69 652 LEU A CA 1
ATOM 5268 C C . LEU A 1 652 ? 29.261 -17.890 -32.175 1.00 91.69 652 LEU A C 1
ATOM 5270 O O . LEU A 1 652 ? 30.244 -17.495 -31.549 1.00 91.69 652 LEU A O 1
ATOM 5274 N N . ASP A 1 653 ? 29.321 -18.618 -33.282 1.00 92.75 653 ASP A N 1
ATOM 5275 C CA . ASP A 1 653 ? 30.492 -18.685 -34.148 1.00 92.75 653 ASP A CA 1
ATOM 5276 C C . ASP A 1 653 ? 30.661 -17.332 -34.862 1.00 92.75 653 ASP A C 1
ATOM 5278 O O . ASP A 1 653 ? 29.937 -17.003 -35.808 1.00 92.75 653 ASP A O 1
ATOM 5282 N N . LEU A 1 654 ? 31.562 -16.503 -34.330 1.00 91.62 654 LEU A N 1
ATOM 5283 C CA . LEU A 1 654 ? 31.820 -15.164 -34.855 1.00 91.62 654 LEU A CA 1
ATOM 5284 C C . LEU A 1 654 ? 32.614 -15.174 -36.160 1.00 91.62 654 LEU A C 1
ATOM 5286 O O . LEU A 1 654 ? 32.468 -14.234 -36.942 1.00 91.62 654 LEU A O 1
ATOM 5290 N N . ASP A 1 655 ? 33.408 -16.216 -36.411 1.00 92.00 655 ASP A N 1
ATOM 5291 C CA . ASP A 1 655 ? 34.171 -16.346 -37.651 1.00 92.00 655 ASP A CA 1
ATOM 5292 C C . ASP A 1 655 ? 33.205 -16.592 -38.809 1.00 92.00 655 ASP A C 1
ATOM 5294 O O . ASP A 1 655 ? 33.181 -15.817 -39.770 1.00 92.00 655 ASP A O 1
ATOM 5298 N N . LEU A 1 656 ? 32.303 -17.566 -38.647 1.00 94.31 656 LEU A N 1
ATOM 5299 C CA . LEU A 1 656 ? 31.237 -17.849 -39.606 1.00 94.31 656 LEU A CA 1
ATOM 5300 C C . LEU A 1 656 ? 30.330 -16.629 -39.833 1.00 94.31 656 LEU A C 1
ATOM 5302 O O . LEU A 1 656 ? 30.012 -16.282 -40.974 1.00 94.31 656 LEU A O 1
ATOM 5306 N N . LEU A 1 657 ? 29.937 -15.935 -38.758 1.00 94.81 657 LEU A N 1
ATOM 5307 C CA . LEU A 1 657 ? 29.100 -14.737 -38.860 1.00 94.81 657 LEU A CA 1
ATOM 5308 C C . LEU A 1 657 ? 29.813 -13.594 -39.601 1.00 94.81 657 LEU A C 1
ATOM 5310 O O . LEU A 1 657 ? 29.185 -12.900 -40.404 1.00 94.81 657 LEU A O 1
ATOM 5314 N N . ASN A 1 658 ? 31.112 -13.389 -39.360 1.00 94.44 658 ASN A N 1
ATOM 5315 C CA . ASN A 1 658 ? 31.896 -12.360 -40.040 1.00 94.44 658 ASN A CA 1
ATOM 5316 C C . ASN A 1 658 ? 32.110 -12.690 -41.525 1.00 94.44 658 ASN A C 1
ATOM 5318 O O . ASN A 1 658 ? 31.987 -11.794 -42.362 1.00 94.44 658 ASN A O 1
ATOM 5322 N N . GLU A 1 659 ? 32.392 -13.949 -41.873 1.00 94.81 659 GLU A N 1
ATOM 5323 C CA . GLU A 1 659 ? 32.507 -14.392 -43.269 1.00 94.81 659 GLU A CA 1
ATOM 5324 C C . GLU A 1 659 ? 31.197 -14.192 -44.034 1.00 94.81 659 GLU A C 1
ATOM 5326 O O . GLU A 1 659 ? 31.197 -13.594 -45.115 1.00 94.81 659 GLU A O 1
ATOM 5331 N N . PHE A 1 660 ? 30.070 -14.592 -43.439 1.00 96.56 660 PHE A N 1
ATOM 5332 C CA . PHE A 1 660 ? 28.740 -14.346 -43.992 1.00 96.56 660 PHE A CA 1
ATOM 5333 C C . PHE A 1 660 ? 28.470 -12.846 -44.186 1.00 96.56 660 PHE A C 1
ATOM 5335 O O . PHE A 1 660 ? 28.045 -12.423 -45.267 1.00 96.56 660 PHE A O 1
ATOM 5342 N N . ALA A 1 661 ? 28.743 -12.025 -43.166 1.00 96.25 661 ALA A N 1
ATOM 5343 C CA . ALA A 1 661 ? 28.513 -10.585 -43.230 1.00 96.25 661 ALA A CA 1
ATOM 5344 C C . ALA A 1 661 ? 29.379 -9.920 -44.313 1.00 96.25 661 ALA A C 1
ATOM 5346 O O . ALA A 1 661 ? 28.906 -9.057 -45.055 1.00 96.25 661 ALA A O 1
ATOM 5347 N N . LYS A 1 662 ? 30.630 -10.364 -44.468 1.00 95.00 662 LYS A N 1
ATOM 5348 C CA . LYS A 1 662 ? 31.534 -9.908 -45.527 1.00 95.00 662 LYS A CA 1
ATOM 5349 C C . LYS A 1 662 ? 31.019 -10.283 -46.916 1.00 95.00 662 LYS A C 1
ATOM 5351 O O . LYS A 1 662 ? 30.965 -9.411 -47.781 1.00 95.00 662 LYS A O 1
ATOM 5356 N N . ALA A 1 663 ? 30.618 -11.538 -47.119 1.00 96.19 663 ALA A N 1
ATOM 5357 C CA . ALA A 1 663 ? 30.130 -12.036 -48.406 1.00 96.19 663 ALA A CA 1
ATOM 5358 C C . ALA A 1 663 ? 28.858 -11.314 -48.886 1.00 96.19 663 ALA A C 1
ATOM 5360 O O . ALA A 1 663 ? 28.663 -11.155 -50.088 1.00 96.19 663 ALA A O 1
ATOM 5361 N N . ASN A 1 664 ? 28.029 -10.830 -47.956 1.00 95.94 664 ASN A N 1
ATOM 5362 C CA . ASN A 1 664 ? 26.743 -10.193 -48.253 1.00 95.94 664 ASN A CA 1
ATOM 5363 C C . ASN A 1 664 ? 26.751 -8.661 -48.100 1.00 95.94 664 ASN A C 1
ATOM 5365 O O . ASN A 1 664 ? 25.697 -8.033 -48.149 1.00 95.94 664 ASN A O 1
ATOM 5369 N N . ASN A 1 665 ? 27.925 -8.040 -47.924 1.00 95.69 665 ASN A N 1
ATOM 5370 C CA . ASN A 1 665 ? 28.070 -6.590 -47.736 1.00 95.69 665 ASN A CA 1
ATOM 5371 C C . ASN A 1 665 ? 27.251 -6.031 -46.544 1.00 95.69 665 ASN A C 1
ATOM 5373 O O . ASN A 1 665 ? 26.651 -4.953 -46.610 1.00 95.69 665 ASN A O 1
ATOM 5377 N N . ILE A 1 666 ? 27.250 -6.778 -45.437 1.00 97.69 666 ILE A N 1
ATOM 5378 C CA . ILE A 1 666 ? 26.545 -6.478 -44.187 1.00 97.69 666 ILE A CA 1
ATOM 5379 C C . ILE A 1 666 ? 27.554 -6.022 -43.126 1.00 97.69 666 ILE A C 1
ATOM 5381 O O . ILE A 1 666 ? 28.655 -6.563 -43.037 1.00 97.69 666 ILE A O 1
ATOM 5385 N N . ASN A 1 667 ? 27.181 -5.054 -42.293 1.00 97.19 667 ASN A N 1
ATOM 5386 C CA . ASN A 1 667 ? 27.865 -4.749 -41.039 1.00 97.19 667 ASN A CA 1
ATOM 5387 C C . ASN A 1 667 ? 27.016 -5.231 -39.855 1.00 97.19 667 ASN A C 1
ATOM 5389 O O . ASN A 1 667 ? 25.832 -4.905 -39.772 1.00 97.19 667 ASN A O 1
ATOM 5393 N N . ILE A 1 668 ? 27.634 -5.927 -38.903 1.00 96.31 668 ILE A N 1
ATOM 5394 C CA . ILE A 1 668 ? 27.066 -6.236 -37.590 1.00 96.31 668 ILE A CA 1
ATOM 5395 C C . ILE A 1 668 ? 27.648 -5.244 -36.577 1.00 96.31 668 ILE A C 1
ATOM 5397 O O . ILE A 1 668 ? 28.833 -5.294 -36.249 1.00 96.31 668 ILE A O 1
ATOM 5401 N N . LEU A 1 669 ? 26.826 -4.320 -36.087 1.00 95.38 669 LEU A N 1
ATOM 5402 C CA . LEU A 1 669 ? 27.252 -3.241 -35.194 1.00 95.38 669 LEU A CA 1
ATOM 5403 C C . LEU A 1 669 ? 26.990 -3.630 -33.738 1.00 95.38 669 LEU A C 1
ATOM 5405 O O . LEU A 1 669 ? 25.843 -3.670 -33.304 1.00 95.38 669 LEU A O 1
ATOM 5409 N N . LEU A 1 670 ? 28.030 -3.918 -32.963 1.00 93.12 670 LEU A N 1
ATOM 5410 C CA . LEU A 1 670 ? 27.898 -4.321 -31.565 1.00 93.12 670 LEU A CA 1
ATOM 5411 C C . LEU A 1 670 ? 27.680 -3.093 -30.675 1.00 93.12 670 LEU A C 1
ATOM 5413 O O . LEU A 1 670 ? 28.542 -2.223 -30.567 1.00 93.12 670 LEU A O 1
ATOM 5417 N N . LYS A 1 671 ? 26.538 -3.042 -29.987 1.00 92.69 671 LYS A N 1
ATOM 5418 C CA . LYS A 1 671 ? 26.205 -2.011 -28.997 1.00 92.69 671 LYS A CA 1
ATOM 5419 C C . LYS A 1 671 ? 25.949 -2.652 -27.639 1.00 92.69 671 LYS A C 1
ATOM 5421 O O . LYS A 1 671 ? 24.812 -2.860 -27.214 1.00 92.69 671 LYS A O 1
ATOM 5426 N N . MET A 1 672 ? 27.031 -2.965 -26.941 1.00 89.94 672 MET A N 1
ATOM 5427 C CA . MET A 1 672 ? 26.985 -3.582 -25.623 1.00 89.94 672 MET A CA 1
ATOM 5428 C C . MET A 1 672 ? 26.561 -2.578 -24.548 1.00 89.94 672 MET A C 1
ATOM 5430 O O . MET A 1 672 ? 26.800 -1.371 -24.628 1.00 89.94 672 MET A O 1
ATOM 5434 N N . HIS A 1 673 ? 25.914 -3.089 -23.499 1.00 85.56 673 HIS A N 1
ATOM 5435 C CA . HIS A 1 673 ? 25.491 -2.256 -22.377 1.00 85.56 673 HIS A CA 1
ATOM 5436 C C . HIS A 1 673 ? 26.711 -1.587 -21.709 1.00 85.56 673 HIS A C 1
ATOM 5438 O O . HIS A 1 673 ? 27.680 -2.294 -21.426 1.00 85.56 673 HIS A O 1
ATOM 5444 N N . PRO A 1 674 ? 26.641 -0.311 -21.269 1.00 80.88 674 PRO A N 1
ATOM 5445 C CA . PRO A 1 674 ? 27.748 0.402 -20.597 1.00 80.88 674 PRO A CA 1
ATOM 5446 C C . PRO A 1 674 ? 28.294 -0.235 -19.304 1.00 80.88 674 PRO A C 1
ATOM 5448 O O . PRO A 1 674 ? 29.202 0.287 -18.660 1.00 80.88 674 PRO A O 1
ATOM 5451 N N . PHE A 1 675 ? 27.684 -1.331 -18.849 1.00 79.00 675 PHE A N 1
ATOM 5452 C CA . PHE A 1 675 ? 28.125 -2.074 -17.669 1.00 79.00 675 PHE A CA 1
ATOM 5453 C C . PHE A 1 675 ? 29.135 -3.163 -18.027 1.00 79.00 675 PHE A C 1
ATOM 5455 O O . PHE A 1 675 ? 29.872 -3.598 -17.147 1.00 79.00 675 PHE A O 1
ATOM 5462 N N . ILE A 1 676 ? 29.181 -3.577 -19.293 1.00 82.81 676 ILE A N 1
ATOM 5463 C CA . ILE A 1 676 ? 30.170 -4.508 -19.816 1.00 82.81 676 ILE A CA 1
ATOM 5464 C C . ILE A 1 676 ? 31.456 -3.703 -20.017 1.00 82.81 676 ILE A C 1
ATOM 5466 O O . ILE A 1 676 ? 31.524 -2.819 -20.862 1.00 82.81 676 ILE A O 1
ATOM 5470 N N . SER A 1 677 ? 32.445 -3.940 -19.155 1.00 71.00 677 SER A N 1
ATOM 5471 C CA . SER A 1 677 ? 33.702 -3.182 -19.162 1.00 71.00 677 SER A CA 1
ATOM 5472 C C . SER A 1 677 ? 34.786 -3.791 -20.045 1.00 71.00 677 SER A C 1
ATOM 5474 O O . SER A 1 677 ? 35.691 -3.064 -20.441 1.00 71.00 677 SER A O 1
ATOM 5476 N N . LYS A 1 678 ? 34.725 -5.106 -20.300 1.00 75.50 678 LYS A N 1
ATOM 5477 C CA . LYS A 1 678 ? 35.648 -5.804 -21.204 1.00 75.50 678 LYS A CA 1
ATOM 5478 C C . LYS A 1 678 ? 35.163 -5.589 -22.637 1.00 75.50 678 LYS A C 1
ATOM 5480 O O . LYS A 1 678 ? 33.965 -5.739 -22.879 1.00 75.50 678 LYS A O 1
ATOM 5485 N N . ASN A 1 679 ? 36.066 -5.261 -23.559 1.00 75.38 679 ASN A N 1
ATOM 5486 C CA . ASN A 1 679 ? 35.721 -5.329 -24.973 1.00 75.38 679 ASN A CA 1
ATOM 5487 C C . ASN A 1 679 ? 35.502 -6.812 -25.318 1.00 75.38 679 ASN A C 1
ATOM 5489 O O . ASN A 1 679 ? 36.351 -7.660 -25.058 1.00 75.38 679 ASN A O 1
ATOM 5493 N N . ILE A 1 680 ? 34.323 -7.145 -25.831 1.00 78.69 680 ILE A N 1
ATOM 5494 C CA . ILE A 1 680 ? 33.961 -8.538 -26.126 1.00 78.69 680 ILE A CA 1
ATOM 5495 C C . ILE A 1 680 ? 34.733 -9.110 -27.322 1.00 78.69 680 ILE A C 1
ATOM 5497 O O . ILE A 1 680 ? 34.820 -10.329 -27.447 1.00 78.69 680 ILE A O 1
ATOM 5501 N N . LEU A 1 681 ? 35.319 -8.236 -28.145 1.00 80.25 681 LEU A N 1
ATOM 5502 C CA . LEU A 1 681 ? 36.199 -8.570 -29.262 1.00 80.25 681 LEU A CA 1
ATOM 5503 C C . LEU A 1 681 ? 37.690 -8.494 -28.890 1.00 80.25 681 LEU A C 1
ATOM 5505 O O . LEU A 1 681 ? 38.528 -8.681 -29.755 1.00 80.25 681 LEU A O 1
ATOM 5509 N N . GLU A 1 682 ? 38.044 -8.214 -27.628 1.00 73.00 682 GLU A N 1
ATOM 5510 C CA . GLU A 1 682 ? 39.443 -7.992 -27.203 1.00 73.00 682 GLU A CA 1
ATOM 5511 C C . GLU A 1 682 ? 40.376 -9.172 -27.508 1.00 73.00 682 GLU A C 1
ATOM 5513 O O . GLU A 1 682 ? 41.560 -8.963 -27.750 1.00 73.00 682 GLU A O 1
ATOM 5518 N N . ASP A 1 683 ? 39.837 -10.393 -27.515 1.00 68.19 683 ASP A N 1
ATOM 5519 C CA . ASP A 1 683 ? 40.599 -11.623 -27.753 1.00 68.19 683 ASP A CA 1
ATOM 5520 C C . ASP A 1 683 ? 40.659 -12.009 -29.257 1.00 68.19 683 ASP A C 1
ATOM 5522 O O . ASP A 1 683 ? 41.185 -13.069 -29.588 1.00 68.19 683 ASP A O 1
ATOM 5526 N N . TYR A 1 684 ? 40.122 -11.176 -30.164 1.00 66.75 684 TYR A N 1
ATOM 5527 C CA . TYR A 1 684 ? 39.984 -11.457 -31.599 1.00 66.75 684 TYR A CA 1
ATOM 5528 C C . TYR A 1 684 ? 40.644 -10.359 -32.437 1.00 66.75 684 TYR A C 1
ATOM 5530 O O . TYR A 1 684 ? 40.344 -9.173 -32.293 1.00 66.75 684 TYR A O 1
ATOM 5538 N N . GLU A 1 685 ? 41.531 -10.747 -33.353 1.00 57.62 685 GLU A N 1
ATOM 5539 C CA . GLU A 1 685 ? 42.145 -9.804 -34.285 1.00 57.62 685 GLU A CA 1
ATOM 5540 C C . GLU A 1 685 ? 41.172 -9.462 -35.430 1.00 57.62 685 GLU A C 1
ATOM 5542 O O . GLU A 1 685 ? 40.880 -10.282 -36.292 1.00 57.62 685 GLU A O 1
ATOM 5547 N N . ASN A 1 686 ? 40.693 -8.212 -35.430 1.00 71.31 686 ASN A N 1
ATOM 5548 C CA . ASN A 1 686 ? 40.110 -7.474 -36.559 1.00 71.31 686 ASN A CA 1
ATOM 5549 C C . ASN A 1 686 ? 39.072 -8.210 -37.433 1.00 71.31 686 ASN A C 1
ATOM 5551 O O . ASN A 1 686 ? 39.307 -8.484 -38.613 1.00 71.31 686 ASN A O 1
ATOM 5555 N N . TYR A 1 687 ? 37.853 -8.376 -36.916 1.00 87.62 687 TYR A N 1
ATOM 5556 C CA . TYR A 1 687 ? 36.692 -8.604 -37.778 1.00 87.62 687 TYR A CA 1
ATOM 5557 C C . TYR A 1 687 ? 36.404 -7.372 -38.650 1.00 87.62 687 TYR A C 1
ATOM 5559 O O . TYR A 1 687 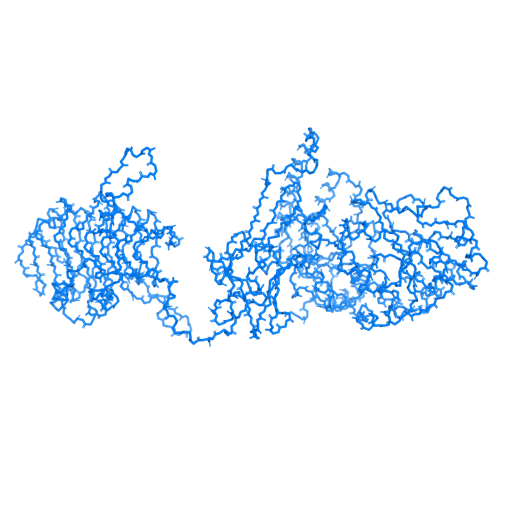? 36.254 -6.259 -38.151 1.00 87.62 687 TYR A O 1
ATOM 5567 N N . SER A 1 688 ? 36.308 -7.562 -39.970 1.00 88.38 688 SER A N 1
ATOM 5568 C CA . SER A 1 688 ? 36.081 -6.468 -40.927 1.00 88.38 688 SER A CA 1
ATOM 5569 C C . SER A 1 688 ? 34.630 -5.986 -40.972 1.00 88.38 688 SER A C 1
ATOM 5571 O O . SER A 1 688 ? 34.364 -4.866 -41.409 1.00 88.38 688 SER A O 1
ATOM 5573 N N . ASN A 1 689 ? 33.692 -6.844 -40.567 1.00 93.62 689 ASN A N 1
ATOM 5574 C CA . ASN A 1 689 ? 32.255 -6.612 -40.693 1.00 93.62 689 ASN A CA 1
ATOM 5575 C C . ASN A 1 689 ? 31.503 -6.792 -39.364 1.00 93.62 689 ASN A C 1
ATOM 5577 O O . ASN A 1 689 ? 30.285 -6.642 -39.344 1.00 93.62 689 ASN A O 1
ATOM 5581 N N . ILE A 1 690 ? 32.208 -7.053 -38.259 1.00 93.69 690 ILE A N 1
ATOM 5582 C CA . ILE A 1 690 ? 31.668 -7.004 -36.895 1.00 93.69 690 ILE A CA 1
ATOM 5583 C C . ILE A 1 690 ? 32.379 -5.865 -36.160 1.00 93.69 690 ILE A C 1
ATOM 5585 O O . ILE A 1 690 ? 33.575 -5.948 -35.895 1.00 93.69 690 ILE A O 1
ATOM 5589 N N . ILE A 1 691 ? 31.657 -4.785 -35.860 1.00 91.38 691 ILE A N 1
ATOM 5590 C CA . ILE A 1 691 ? 32.242 -3.507 -35.428 1.00 91.38 691 ILE A CA 1
ATOM 5591 C C . ILE A 1 691 ? 31.647 -3.101 -34.081 1.00 91.38 691 ILE A C 1
ATOM 5593 O O . ILE A 1 691 ? 30.430 -2.992 -33.954 1.00 91.38 691 ILE A O 1
ATOM 5597 N N . ASP A 1 692 ? 32.485 -2.846 -33.075 1.00 89.75 692 ASP A N 1
ATOM 5598 C CA . ASP A 1 692 ? 32.033 -2.340 -31.773 1.00 89.75 692 ASP A CA 1
ATOM 5599 C C . ASP A 1 692 ? 31.777 -0.824 -31.822 1.00 89.75 692 ASP A C 1
ATOM 5601 O O . ASP A 1 692 ? 32.690 -0.036 -32.050 1.00 89.75 692 ASP A O 1
ATOM 5605 N N . VAL A 1 693 ? 30.527 -0.422 -31.579 1.00 90.62 693 VAL A N 1
ATOM 5606 C CA . VAL A 1 693 ? 30.060 0.976 -31.510 1.00 90.62 693 VAL A CA 1
ATOM 5607 C C . VAL A 1 693 ? 29.568 1.344 -30.100 1.00 90.62 693 VAL A C 1
ATOM 5609 O O . VAL A 1 693 ? 28.830 2.312 -29.893 1.00 90.62 693 VAL A O 1
ATOM 5612 N N . SER A 1 694 ? 29.940 0.557 -29.085 1.00 86.31 694 SER A N 1
ATOM 5613 C CA . SER A 1 694 ? 29.416 0.666 -27.718 1.00 86.31 694 SER A CA 1
ATOM 5614 C C . SER A 1 694 ? 29.691 2.012 -27.050 1.00 86.31 694 SER A C 1
ATOM 5616 O O . SER A 1 694 ? 28.838 2.468 -26.284 1.00 86.31 694 SER A O 1
ATOM 5618 N N . LYS A 1 695 ? 30.834 2.653 -27.321 1.00 80.62 695 LYS A N 1
ATOM 5619 C CA . LYS A 1 695 ? 31.254 3.899 -26.651 1.00 80.62 695 LYS A CA 1
ATOM 5620 C C . LYS A 1 695 ? 30.816 5.170 -27.369 1.00 80.62 695 LYS A C 1
ATOM 5622 O O . LYS A 1 695 ? 30.496 6.139 -26.690 1.00 80.62 695 LYS A O 1
ATOM 5627 N N . ASP A 1 696 ? 30.784 5.134 -28.694 1.00 75.50 696 ASP A N 1
ATOM 5628 C CA . ASP A 1 696 ? 30.793 6.360 -29.497 1.00 75.50 696 ASP A CA 1
ATOM 5629 C C . ASP A 1 696 ? 29.397 6.757 -29.991 1.00 75.50 696 ASP A C 1
ATOM 5631 O O . ASP A 1 696 ? 29.147 7.924 -30.248 1.00 75.50 696 ASP A O 1
ATOM 5635 N N . ALA A 1 697 ? 28.451 5.813 -30.056 1.00 77.94 697 ALA A N 1
ATOM 5636 C CA . ALA A 1 697 ? 27.131 6.072 -30.624 1.00 77.94 697 ALA A CA 1
ATOM 5637 C C . ALA A 1 697 ? 26.016 6.226 -29.569 1.00 77.94 697 ALA A C 1
ATOM 5639 O O . ALA A 1 697 ? 25.909 5.426 -28.625 1.00 77.94 697 ALA A O 1
ATOM 5640 N N . ASP A 1 698 ? 25.113 7.194 -29.766 1.00 88.00 698 ASP A N 1
ATOM 5641 C CA . ASP A 1 698 ? 23.817 7.211 -29.076 1.00 88.00 698 ASP A CA 1
ATOM 5642 C C . ASP A 1 698 ? 22.943 6.050 -29.574 1.00 88.00 698 ASP A C 1
ATOM 5644 O O . ASP A 1 698 ? 22.850 5.784 -30.772 1.00 88.00 698 ASP A O 1
ATOM 5648 N N . MET A 1 699 ? 22.295 5.341 -28.644 1.00 88.88 699 MET A N 1
ATOM 5649 C CA . MET A 1 699 ? 21.516 4.135 -28.948 1.00 88.88 699 MET A CA 1
ATOM 5650 C C . MET A 1 699 ? 20.351 4.398 -29.913 1.00 88.88 699 MET A C 1
ATOM 5652 O O . MET A 1 699 ? 20.081 3.569 -30.778 1.00 88.88 699 MET A O 1
ATOM 5656 N N . ASN A 1 700 ? 19.637 5.513 -29.759 1.00 90.38 700 ASN A N 1
ATOM 5657 C CA . ASN A 1 700 ? 18.466 5.810 -30.580 1.00 90.38 700 ASN A CA 1
ATOM 5658 C C . ASN A 1 700 ? 18.878 6.298 -31.968 1.00 90.38 700 ASN A C 1
ATOM 5660 O O . ASN A 1 700 ? 18.246 5.934 -32.958 1.00 90.38 700 ASN A O 1
ATOM 5664 N N . GLU A 1 701 ? 19.933 7.108 -32.037 1.00 92.44 701 GLU A N 1
ATOM 5665 C CA . GLU A 1 701 ? 20.446 7.644 -33.297 1.00 92.44 701 GLU A CA 1
ATOM 5666 C C . GLU A 1 701 ? 21.039 6.528 -34.170 1.00 92.44 701 GLU A C 1
ATOM 5668 O O . GLU A 1 701 ? 20.661 6.397 -35.338 1.00 92.44 701 GLU A O 1
ATOM 5673 N N . ILE A 1 702 ? 21.872 5.649 -33.594 1.00 93.94 702 ILE A N 1
ATOM 5674 C CA . ILE A 1 702 ? 22.456 4.514 -34.327 1.00 93.94 702 ILE A CA 1
ATOM 5675 C C . ILE A 1 702 ? 21.398 3.494 -34.748 1.00 93.94 702 ILE A C 1
ATOM 5677 O O . ILE A 1 702 ? 21.460 2.970 -35.859 1.00 93.94 702 ILE A O 1
ATOM 5681 N N . LEU A 1 703 ? 20.384 3.245 -33.911 1.00 94.81 703 LEU A N 1
ATOM 5682 C CA . LEU A 1 703 ? 19.265 2.367 -34.256 1.00 94.81 703 LEU A CA 1
ATOM 5683 C C . LEU A 1 703 ? 18.432 2.936 -35.409 1.00 94.81 703 LEU A C 1
ATOM 5685 O O . LEU A 1 703 ? 18.049 2.196 -36.313 1.00 94.81 703 LEU A O 1
ATOM 5689 N N . LEU A 1 704 ? 18.176 4.247 -35.416 1.00 94.06 704 LEU A N 1
ATOM 5690 C CA . LEU A 1 704 ? 17.463 4.904 -36.511 1.00 94.06 704 LEU A CA 1
ATOM 5691 C C . LEU A 1 704 ? 18.241 4.804 -37.837 1.00 94.06 704 LEU A C 1
ATOM 5693 O O . LEU A 1 704 ? 17.626 4.614 -38.895 1.00 94.06 704 LEU A O 1
ATOM 5697 N N . ALA A 1 705 ? 19.568 4.941 -37.779 1.00 94.81 705 ALA A N 1
ATOM 5698 C CA . ALA A 1 705 ? 20.467 4.853 -38.929 1.00 94.81 705 ALA A CA 1
ATOM 5699 C C . ALA A 1 705 ? 20.739 3.417 -39.406 1.00 94.81 705 ALA A C 1
ATOM 5701 O O . ALA A 1 705 ? 21.142 3.239 -40.550 1.00 94.81 705 ALA A O 1
ATOM 5702 N N . SER A 1 706 ? 20.503 2.410 -38.563 1.00 96.75 706 SER A N 1
ATOM 5703 C CA . SER A 1 706 ? 20.668 0.993 -38.912 1.00 96.75 706 SER A CA 1
ATOM 5704 C C . SER A 1 706 ? 19.482 0.466 -39.720 1.00 96.75 706 SER A C 1
ATOM 5706 O O . SER A 1 706 ? 18.378 1.004 -39.643 1.00 96.75 706 SER A O 1
ATOM 5708 N N . ASP A 1 707 ? 19.686 -0.601 -40.483 1.00 96.88 707 ASP A N 1
ATOM 5709 C CA . ASP A 1 707 ? 18.655 -1.225 -41.316 1.00 96.88 707 ASP A CA 1
ATOM 5710 C C . ASP A 1 707 ? 17.822 -2.241 -40.535 1.00 96.88 707 ASP A C 1
ATOM 5712 O O . ASP A 1 707 ? 16.625 -2.338 -40.771 1.00 96.88 707 ASP A O 1
ATOM 5716 N N . ALA A 1 708 ? 18.415 -2.934 -39.558 1.00 97.25 708 ALA A N 1
ATOM 5717 C CA . ALA A 1 708 ? 17.721 -3.881 -38.684 1.00 97.25 708 ALA A CA 1
ATOM 5718 C C . ALA A 1 708 ? 18.278 -3.867 -37.252 1.00 97.25 708 ALA A C 1
ATOM 5720 O O . ALA A 1 708 ? 19.413 -3.448 -37.011 1.00 97.25 708 ALA A O 1
ATOM 5721 N N . LEU A 1 709 ? 17.480 -4.361 -36.302 1.00 96.81 709 LEU A N 1
ATOM 5722 C CA . LEU A 1 709 ? 17.882 -4.594 -34.915 1.00 96.81 709 LEU A CA 1
ATOM 5723 C C . LEU A 1 709 ? 17.997 -6.095 -34.647 1.00 96.81 709 LEU A C 1
ATOM 5725 O O . LEU A 1 709 ? 17.013 -6.819 -34.729 1.00 96.81 709 LEU A O 1
ATOM 5729 N N . LEU A 1 710 ? 19.172 -6.536 -34.219 1.00 96.19 710 LEU A N 1
ATOM 5730 C CA . LEU A 1 710 ? 19.406 -7.817 -33.568 1.00 96.19 710 LEU A CA 1
ATOM 5731 C C . LEU A 1 710 ? 19.457 -7.604 -32.048 1.00 96.19 710 LEU A C 1
ATOM 5733 O O . LEU A 1 710 ? 20.263 -6.825 -31.534 1.00 96.19 710 LEU A O 1
ATOM 5737 N N . THR A 1 711 ? 18.595 -8.277 -31.296 1.00 93.38 711 THR A N 1
ATOM 5738 C CA . THR A 1 711 ? 18.543 -8.134 -29.835 1.00 93.38 711 THR A CA 1
ATOM 5739 C C . THR A 1 711 ? 18.022 -9.393 -29.147 1.00 93.38 711 THR A C 1
ATOM 5741 O O . THR A 1 711 ? 17.797 -10.407 -29.790 1.00 93.38 711 THR A O 1
ATOM 5744 N N . ASP A 1 712 ? 17.872 -9.343 -27.827 1.00 90.19 712 ASP A N 1
ATOM 5745 C CA . ASP A 1 712 ? 17.302 -10.407 -27.007 1.00 90.19 712 ASP A CA 1
ATOM 5746 C C . ASP A 1 712 ? 16.079 -9.881 -26.223 1.00 90.19 712 ASP A C 1
ATOM 5748 O O . ASP A 1 712 ? 15.113 -9.399 -26.806 1.00 90.19 712 ASP A O 1
ATOM 5752 N N . TYR A 1 713 ? 16.114 -9.898 -24.893 1.00 86.06 713 TYR A N 1
ATOM 5753 C CA . TYR A 1 713 ? 15.059 -9.431 -23.984 1.00 86.06 713 TYR A CA 1
ATOM 5754 C C . TYR A 1 713 ? 15.127 -7.914 -23.725 1.00 86.06 713 TYR A C 1
ATOM 5756 O O . TYR A 1 713 ? 14.857 -7.432 -22.615 1.00 86.06 713 TYR A O 1
ATOM 5764 N N . SER A 1 714 ? 15.584 -7.143 -24.708 1.00 86.00 714 SER A N 1
ATOM 5765 C CA . SER A 1 714 ? 15.832 -5.714 -24.554 1.00 86.00 714 SER A CA 1
ATOM 5766 C C . SER A 1 714 ? 14.588 -4.894 -24.861 1.00 86.00 714 SER A C 1
ATOM 5768 O O . SER A 1 714 ? 13.835 -5.172 -25.787 1.00 86.00 714 SER A O 1
ATOM 5770 N N . SER A 1 715 ? 14.396 -3.810 -24.113 1.00 83.81 715 SER A N 1
ATOM 5771 C CA . SER A 1 715 ? 13.323 -2.859 -24.393 1.00 83.81 715 SER A CA 1
ATOM 5772 C C . SER A 1 715 ? 13.641 -1.930 -25.568 1.00 83.81 715 SER A C 1
ATOM 5774 O O . SER A 1 715 ? 12.977 -0.915 -25.666 1.00 83.81 715 SER A O 1
ATOM 5776 N N . ASN A 1 716 ? 14.664 -2.203 -26.386 1.00 86.75 716 ASN A N 1
ATOM 5777 C CA . ASN A 1 716 ? 14.975 -1.429 -27.597 1.00 86.75 716 ASN A CA 1
ATOM 5778 C C . ASN A 1 716 ? 14.171 -1.894 -28.827 1.00 86.75 716 ASN A C 1
ATOM 5780 O O . ASN A 1 716 ? 14.167 -1.214 -29.852 1.00 86.75 716 ASN A O 1
ATOM 5784 N N . VAL A 1 717 ? 13.464 -3.029 -28.721 1.00 87.31 717 VAL A N 1
ATOM 5785 C CA . VAL A 1 717 ? 12.528 -3.497 -29.757 1.00 87.31 717 VAL A CA 1
ATOM 5786 C C . VAL A 1 717 ? 11.421 -2.479 -30.028 1.00 87.31 717 VAL A C 1
ATOM 5788 O O . VAL A 1 717 ? 10.864 -2.451 -31.117 1.00 87.31 717 VAL A O 1
ATOM 5791 N N . TYR A 1 718 ? 11.096 -1.641 -29.041 1.00 83.06 718 TYR A N 1
ATOM 5792 C CA . TYR A 1 718 ? 10.013 -0.668 -29.121 1.00 83.06 718 TYR A CA 1
ATOM 5793 C C . TYR A 1 718 ? 10.415 0.506 -30.002 1.00 83.06 718 TYR A C 1
ATOM 5795 O O . TYR A 1 718 ? 9.683 0.893 -30.907 1.00 83.06 718 TYR A O 1
ATOM 5803 N N . GLU A 1 719 ? 11.614 1.036 -29.781 1.00 86.81 719 GLU A N 1
ATOM 5804 C CA . GLU A 1 719 ? 12.214 2.057 -30.626 1.00 86.81 719 GLU A CA 1
ATOM 5805 C C . GLU A 1 719 ? 12.440 1.525 -32.042 1.00 86.81 719 GLU A C 1
ATOM 5807 O O . GLU A 1 719 ? 12.160 2.235 -33.003 1.00 86.81 719 GLU A O 1
ATOM 5812 N N . ALA A 1 720 ? 12.868 0.268 -32.191 1.00 90.12 720 ALA A N 1
ATOM 5813 C CA . ALA A 1 720 ? 13.032 -0.353 -33.504 1.00 90.12 720 ALA A CA 1
ATOM 5814 C C . ALA A 1 720 ? 11.701 -0.467 -34.257 1.00 90.12 720 ALA A C 1
ATOM 5816 O O . ALA A 1 720 ? 11.622 -0.056 -35.413 1.00 90.12 720 ALA A O 1
ATOM 5817 N N . ALA A 1 721 ? 10.641 -0.934 -33.590 1.00 87.12 721 ALA A N 1
ATOM 5818 C CA . ALA A 1 721 ? 9.303 -1.006 -34.170 1.00 87.12 721 ALA A CA 1
ATOM 5819 C C . ALA A 1 721 ? 8.773 0.389 -34.548 1.00 87.12 721 ALA A C 1
ATOM 5821 O O . ALA A 1 721 ? 8.198 0.572 -35.621 1.00 87.12 721 ALA A O 1
ATOM 5822 N N . LEU A 1 722 ? 9.019 1.401 -33.710 1.00 86.00 722 LEU A N 1
ATOM 5823 C CA . LEU A 1 722 ? 8.661 2.794 -33.985 1.00 86.00 722 LEU A CA 1
ATOM 5824 C C . LEU A 1 722 ? 9.420 3.378 -35.188 1.00 86.00 722 LEU A C 1
ATOM 5826 O O . LEU A 1 722 ? 8.876 4.199 -35.931 1.00 86.00 722 LEU A O 1
ATOM 5830 N N . PHE A 1 723 ? 10.671 2.967 -35.378 1.00 89.06 723 PHE A N 1
ATOM 5831 C CA . PHE A 1 723 ? 11.508 3.343 -36.517 1.00 89.06 723 PHE A CA 1
ATOM 5832 C C . PHE A 1 723 ? 11.319 2.444 -37.743 1.00 89.06 723 PHE A C 1
ATOM 5834 O O . PHE A 1 723 ? 12.042 2.636 -38.721 1.00 89.06 723 PHE A O 1
ATOM 5841 N N . GLU A 1 724 ? 10.354 1.518 -37.704 1.00 90.31 724 GLU A N 1
ATOM 5842 C CA . GLU A 1 724 ? 10.039 0.586 -38.794 1.00 90.31 724 GLU A CA 1
ATOM 5843 C C . GLU A 1 724 ? 11.246 -0.269 -39.199 1.00 90.31 724 GLU A C 1
ATOM 5845 O O . GLU A 1 724 ? 11.537 -0.459 -40.378 1.00 90.31 724 GLU A O 1
ATOM 5850 N N . LYS A 1 725 ? 11.999 -0.752 -38.208 1.00 92.81 725 LYS A N 1
ATOM 5851 C CA . LYS A 1 725 ? 13.156 -1.623 -38.425 1.00 92.81 725 LYS A CA 1
ATOM 5852 C C . LYS A 1 725 ? 12.749 -3.084 -38.262 1.00 92.81 725 LYS A C 1
ATOM 5854 O O . LYS A 1 725 ? 12.143 -3.396 -37.238 1.00 92.81 725 LYS A O 1
ATOM 5859 N N . PRO A 1 726 ? 13.130 -3.982 -39.188 1.00 94.94 726 PRO A N 1
ATOM 5860 C CA . PRO A 1 726 ? 13.124 -5.417 -38.941 1.00 94.94 726 PRO A CA 1
ATOM 5861 C C . PRO A 1 726 ? 13.842 -5.758 -37.630 1.00 94.94 726 PRO A C 1
ATOM 5863 O O . PRO A 1 726 ? 14.947 -5.272 -37.365 1.00 94.94 726 PRO A O 1
ATOM 5866 N N . ILE A 1 727 ? 13.208 -6.593 -36.808 1.00 94.12 727 ILE A N 1
ATOM 5867 C CA . ILE A 1 727 ? 13.727 -7.043 -35.512 1.00 94.12 727 ILE A CA 1
ATOM 5868 C C . ILE A 1 727 ? 14.026 -8.539 -35.573 1.00 94.12 727 ILE A C 1
ATOM 5870 O O . ILE A 1 727 ? 13.161 -9.340 -35.923 1.00 94.12 727 ILE A O 1
ATOM 5874 N N . ILE A 1 728 ? 15.233 -8.907 -35.156 1.00 94.88 728 ILE A N 1
ATOM 5875 C CA . ILE A 1 728 ? 15.688 -10.281 -34.977 1.00 94.88 728 ILE A CA 1
ATOM 5876 C C . ILE A 1 728 ? 15.891 -10.520 -33.482 1.00 94.88 728 ILE A C 1
ATOM 5878 O O . ILE A 1 728 ? 16.672 -9.819 -32.832 1.00 94.88 728 ILE A O 1
ATOM 5882 N N . ILE A 1 729 ? 15.200 -11.523 -32.941 1.00 93.44 729 ILE A N 1
ATOM 5883 C CA . ILE A 1 729 ? 15.362 -11.958 -31.553 1.00 93.44 729 ILE A CA 1
ATOM 5884 C C . ILE A 1 729 ? 16.338 -13.133 -31.507 1.00 93.44 729 ILE A C 1
ATOM 5886 O O . ILE A 1 729 ? 16.079 -14.178 -32.097 1.00 93.44 729 ILE A O 1
ATOM 5890 N N . PHE A 1 730 ? 17.444 -12.964 -30.788 1.00 94.06 730 PHE A N 1
ATOM 5891 C CA . PHE A 1 730 ? 18.450 -13.986 -30.525 1.00 94.06 730 PHE A CA 1
ATOM 5892 C C . PHE A 1 730 ? 18.479 -14.323 -29.033 1.00 94.06 730 PHE A C 1
ATOM 5894 O O . PHE A 1 730 ? 18.955 -13.539 -28.210 1.00 94.06 730 PHE A O 1
ATOM 5901 N N . ALA A 1 731 ? 17.943 -15.488 -28.679 1.00 92.12 731 ALA A N 1
ATOM 5902 C CA . ALA A 1 731 ? 17.711 -15.901 -27.298 1.00 92.12 731 ALA A CA 1
ATOM 5903 C C . ALA A 1 731 ? 18.220 -17.334 -27.036 1.00 92.12 731 ALA A C 1
ATOM 5905 O O . ALA A 1 731 ? 17.436 -18.221 -26.699 1.00 92.12 731 ALA A O 1
ATOM 5906 N N . PRO A 1 732 ? 19.543 -17.576 -27.137 1.00 90.44 732 PRO A N 1
ATOM 5907 C CA . PRO A 1 732 ? 20.146 -18.901 -26.929 1.00 90.44 732 PRO A CA 1
ATOM 5908 C C . PRO A 1 732 ? 19.998 -19.414 -25.485 1.00 90.44 732 PRO A C 1
ATOM 5910 O O . PRO A 1 732 ? 20.210 -20.590 -25.204 1.00 90.44 732 PRO A O 1
ATOM 5913 N N . ASP A 1 733 ? 19.663 -18.527 -24.546 1.00 89.44 733 ASP A N 1
ATOM 5914 C CA . ASP A 1 733 ? 19.552 -18.800 -23.117 1.00 89.44 733 ASP A CA 1
ATOM 5915 C C . ASP A 1 733 ? 18.154 -18.506 -22.550 1.00 89.44 733 ASP A C 1
ATOM 5917 O O . ASP A 1 733 ? 18.030 -18.193 -21.366 1.00 89.44 733 ASP A O 1
ATOM 5921 N N . GLN A 1 734 ? 17.101 -18.602 -23.373 1.00 85.62 734 GLN A N 1
ATOM 5922 C CA . GLN A 1 734 ? 15.721 -18.248 -22.999 1.00 85.62 734 GLN A CA 1
ATOM 5923 C C . GLN A 1 734 ? 15.271 -18.865 -21.679 1.00 85.62 734 GLN A C 1
ATOM 5925 O O . GLN A 1 734 ? 14.858 -18.141 -20.769 1.00 85.62 734 GLN A O 1
ATOM 5930 N N . ILE A 1 735 ? 15.408 -20.184 -21.544 1.00 81.38 735 ILE A N 1
ATOM 5931 C CA . ILE A 1 735 ? 14.971 -20.915 -20.349 1.00 81.38 735 ILE A CA 1
ATOM 5932 C C . ILE A 1 735 ? 15.688 -20.379 -19.099 1.00 81.38 735 ILE A C 1
ATOM 5934 O O . ILE A 1 735 ? 15.044 -20.043 -18.100 1.00 81.38 735 ILE A O 1
ATOM 5938 N N . ASP A 1 736 ? 17.012 -20.228 -19.164 1.00 81.62 736 ASP A N 1
ATOM 5939 C CA . ASP A 1 736 ? 17.826 -19.750 -18.044 1.00 81.62 736 ASP A CA 1
ATOM 5940 C C . ASP A 1 736 ? 17.531 -18.280 -17.705 1.00 81.62 736 ASP A C 1
ATOM 5942 O O . ASP A 1 736 ? 17.446 -17.895 -16.528 1.00 81.62 736 ASP A O 1
ATOM 5946 N N . TYR A 1 737 ? 17.355 -17.432 -18.720 1.00 81.56 737 TYR A N 1
ATOM 5947 C CA . TYR A 1 737 ? 17.103 -16.006 -18.542 1.00 81.56 737 TYR A CA 1
ATOM 5948 C C . TYR A 1 737 ? 15.739 -15.755 -17.894 1.00 81.56 737 TYR A C 1
ATOM 5950 O O . TYR A 1 737 ? 15.649 -15.028 -16.895 1.00 81.56 737 TYR A O 1
ATOM 5958 N N . GLU A 1 738 ? 14.680 -16.386 -18.404 1.00 79.12 738 GLU A N 1
ATOM 5959 C CA . GLU A 1 738 ? 13.316 -16.234 -17.889 1.00 79.12 738 GLU A CA 1
ATOM 5960 C C . GLU A 1 738 ? 13.206 -16.708 -16.432 1.00 79.12 738 GLU A C 1
ATOM 5962 O O . GLU A 1 738 ? 12.610 -16.023 -15.586 1.00 79.12 738 GLU A O 1
ATOM 5967 N N . GLN A 1 739 ? 13.862 -17.820 -16.087 1.00 73.75 739 GLN A N 1
ATOM 5968 C CA . GLN A 1 739 ? 13.883 -18.323 -14.715 1.00 73.75 739 GLN A CA 1
ATOM 5969 C C . GLN A 1 739 ? 14.628 -17.369 -13.770 1.00 73.75 739 GLN A C 1
ATOM 5971 O O . GLN A 1 739 ? 14.078 -16.935 -12.745 1.00 73.75 739 GLN A O 1
ATOM 5976 N N . THR A 1 740 ? 15.859 -16.989 -14.121 1.00 68.94 740 THR A N 1
ATOM 5977 C CA . THR A 1 740 ? 16.759 -16.251 -13.220 1.00 68.94 740 THR A CA 1
ATOM 5978 C C . THR A 1 740 ? 16.420 -14.766 -13.091 1.00 68.94 740 THR A C 1
ATOM 5980 O O . THR A 1 740 ? 16.440 -14.219 -11.982 1.00 68.94 740 THR A O 1
ATOM 5983 N N . ARG A 1 741 ? 16.090 -14.085 -14.194 1.00 69.19 741 ARG A N 1
ATOM 5984 C CA . ARG A 1 741 ? 15.764 -12.648 -14.206 1.00 69.19 741 ARG A CA 1
ATOM 5985 C C . ARG A 1 741 ? 14.279 -12.396 -14.005 1.00 69.19 741 ARG A C 1
ATOM 5987 O O . ARG A 1 741 ? 13.922 -11.499 -13.241 1.00 69.19 741 ARG A O 1
ATOM 5994 N N . GLY A 1 742 ? 13.431 -13.233 -14.601 1.00 72.62 742 GLY A N 1
ATOM 5995 C CA . GLY A 1 742 ? 12.010 -12.953 -14.785 1.00 72.62 742 GLY A CA 1
ATOM 5996 C C . GLY A 1 742 ? 11.751 -12.026 -15.961 1.00 72.62 742 GLY A C 1
ATOM 5997 O O . GLY A 1 742 ? 12.543 -11.125 -16.242 1.00 72.62 742 GLY A O 1
ATOM 5998 N N . VAL A 1 743 ? 10.609 -12.238 -16.600 1.00 75.94 743 VAL A N 1
ATOM 5999 C CA . VAL A 1 743 ? 10.112 -11.434 -17.711 1.00 75.94 743 VAL A CA 1
ATOM 6000 C C . VAL A 1 743 ? 8.664 -11.029 -17.446 1.00 75.94 743 VAL A C 1
ATOM 6002 O O . VAL A 1 743 ? 7.935 -11.745 -16.765 1.00 75.94 743 VAL A O 1
ATOM 6005 N N . HIS A 1 744 ? 8.273 -9.866 -17.953 1.00 73.88 744 HIS A N 1
ATOM 6006 C CA . HIS A 1 744 ? 6.896 -9.380 -17.981 1.00 73.88 744 HIS A CA 1
ATOM 6007 C C . HIS A 1 744 ? 6.095 -10.000 -19.132 1.00 73.88 744 HIS A C 1
ATOM 6009 O O . HIS A 1 744 ? 4.878 -10.092 -19.047 1.00 73.88 744 HIS A O 1
ATOM 6015 N N . ARG A 1 745 ? 6.783 -10.427 -20.197 1.00 74.38 745 ARG A N 1
ATOM 6016 C CA . ARG A 1 745 ? 6.213 -11.083 -21.375 1.00 74.38 745 ARG A CA 1
ATOM 6017 C C . ARG A 1 745 ? 7.190 -12.150 -21.852 1.00 74.38 745 ARG A C 1
ATOM 6019 O O . ARG A 1 745 ? 8.380 -11.851 -21.972 1.00 74.38 745 ARG A O 1
ATOM 6026 N N . LYS A 1 746 ? 6.710 -13.371 -22.092 1.00 77.50 746 LYS A N 1
ATOM 6027 C CA . LYS A 1 746 ? 7.537 -14.426 -22.689 1.00 77.50 746 LYS A CA 1
ATOM 6028 C C . LYS A 1 746 ? 7.823 -14.097 -24.148 1.00 77.50 746 LYS A C 1
ATOM 6030 O O . LYS A 1 746 ? 7.010 -13.443 -24.804 1.00 77.50 746 LYS A O 1
ATOM 6035 N N . LEU A 1 747 ? 8.954 -14.569 -24.664 1.00 79.75 747 LEU A N 1
ATOM 6036 C CA . LEU A 1 747 ? 9.271 -14.386 -26.084 1.00 79.75 747 LEU A CA 1
ATOM 6037 C C . LEU A 1 747 ? 8.254 -15.091 -26.992 1.00 79.75 747 LEU A C 1
ATOM 6039 O O . LEU A 1 747 ? 7.873 -14.535 -28.017 1.00 79.75 747 LEU A O 1
ATOM 6043 N N . GLU A 1 748 ? 7.738 -16.246 -26.569 1.00 77.31 748 GLU A N 1
ATOM 6044 C CA . GLU A 1 748 ? 6.677 -16.989 -27.267 1.00 77.31 748 GLU A CA 1
ATOM 6045 C C . GLU A 1 748 ? 5.418 -16.129 -27.478 1.00 77.31 748 GLU A C 1
ATOM 6047 O O . GLU A 1 748 ? 4.898 -16.041 -28.587 1.00 77.31 748 GLU A O 1
ATOM 6052 N N . ASP A 1 749 ? 4.975 -15.404 -26.447 1.00 75.62 749 ASP A N 1
ATOM 6053 C CA . ASP A 1 749 ? 3.807 -14.512 -26.526 1.00 75.62 749 ASP A CA 1
ATOM 6054 C C . ASP A 1 749 ? 4.080 -13.249 -27.359 1.00 75.62 749 ASP A C 1
ATOM 6056 O O . ASP A 1 749 ? 3.167 -12.486 -27.691 1.00 75.62 749 ASP A O 1
ATOM 6060 N N . PHE A 1 750 ? 5.353 -12.941 -27.602 1.00 76.38 750 PHE A N 1
ATOM 6061 C CA . PHE A 1 750 ? 5.798 -11.740 -28.297 1.00 76.38 750 PHE A CA 1
ATOM 6062 C C . PHE A 1 750 ? 6.004 -11.978 -29.791 1.00 76.38 750 PHE A C 1
ATOM 6064 O O . PHE A 1 750 ? 5.377 -11.302 -30.603 1.00 76.38 750 PHE A O 1
ATOM 6071 N N . CYS A 1 751 ? 6.849 -12.944 -30.131 1.00 79.56 751 CYS A N 1
ATOM 6072 C CA . CYS A 1 751 ? 7.275 -13.244 -31.495 1.00 79.56 751 CYS A CA 1
ATOM 6073 C C . CYS A 1 751 ? 7.034 -14.713 -31.892 1.00 79.56 751 CYS A C 1
ATOM 6075 O O . CYS A 1 751 ? 7.438 -15.131 -32.974 1.00 79.56 751 CYS A O 1
ATOM 6077 N N . GLY A 1 752 ? 6.362 -15.515 -31.059 1.00 79.44 752 GLY A N 1
ATOM 6078 C CA . GLY A 1 752 ? 6.106 -16.926 -31.353 1.00 79.44 752 GLY A CA 1
ATOM 6079 C C . GLY A 1 752 ? 7.402 -17.726 -31.473 1.00 79.44 752 GLY A C 1
ATOM 6080 O O . GLY A 1 752 ? 8.309 -17.584 -30.656 1.00 79.44 752 GLY A O 1
ATOM 6081 N N . SER A 1 753 ? 7.495 -18.551 -32.517 1.00 76.25 753 SER A N 1
ATOM 6082 C CA . SER A 1 753 ? 8.698 -19.320 -32.858 1.00 76.25 753 SER A CA 1
ATOM 6083 C C . SER A 1 753 ? 9.733 -18.520 -33.662 1.00 76.25 753 SER A C 1
ATOM 6085 O O . SER A 1 753 ? 10.702 -19.092 -34.157 1.00 76.25 753 SER A O 1
ATOM 6087 N N . ASP A 1 754 ? 9.546 -17.209 -33.840 1.00 83.12 754 ASP A N 1
ATOM 6088 C CA . ASP A 1 754 ? 10.438 -16.348 -34.626 1.00 83.12 754 ASP A CA 1
ATOM 6089 C C . ASP A 1 754 ? 11.680 -15.909 -33.825 1.00 83.12 754 ASP A C 1
ATOM 6091 O O . ASP A 1 754 ? 12.005 -14.729 -33.715 1.00 83.12 754 ASP A O 1
ATOM 6095 N N . VAL A 1 755 ? 12.389 -16.885 -33.253 1.00 89.94 755 VAL A N 1
ATOM 6096 C CA . VAL A 1 755 ? 13.561 -16.696 -32.387 1.00 89.94 755 VAL A CA 1
ATOM 6097 C C . VAL A 1 755 ? 14.749 -17.460 -32.971 1.00 89.94 755 VAL A C 1
ATOM 6099 O O . VAL A 1 755 ? 14.599 -18.587 -33.432 1.00 89.94 755 VAL A O 1
ATOM 6102 N N . ALA A 1 756 ? 15.924 -16.834 -32.996 1.00 92.94 756 ALA A N 1
ATOM 6103 C CA . ALA A 1 756 ? 17.192 -17.493 -33.298 1.00 92.94 756 ALA A CA 1
ATOM 6104 C C . ALA A 1 756 ? 17.864 -17.964 -32.001 1.00 92.94 756 ALA A C 1
ATOM 6106 O O . ALA A 1 756 ? 17.877 -17.245 -30.997 1.00 92.94 756 ALA A O 1
ATOM 6107 N N . THR A 1 757 ? 18.441 -19.161 -32.030 1.00 91.69 757 THR A N 1
ATOM 6108 C CA . THR A 1 757 ? 19.072 -19.808 -30.863 1.00 91.69 757 THR A CA 1
ATOM 6109 C C . THR A 1 757 ? 20.532 -20.182 -31.093 1.00 91.69 757 THR A C 1
ATOM 6111 O O . THR A 1 757 ? 21.224 -20.536 -30.143 1.00 91.69 757 THR A O 1
ATOM 6114 N N . ASP A 1 758 ? 21.006 -20.071 -32.330 1.00 93.31 758 ASP A N 1
ATOM 6115 C CA . ASP A 1 758 ? 22.349 -20.435 -32.784 1.00 93.31 758 ASP A CA 1
ATOM 6116 C C . ASP A 1 758 ? 22.759 -19.572 -33.994 1.00 93.31 758 ASP A C 1
ATOM 6118 O O . ASP A 1 758 ? 21.978 -18.744 -34.478 1.00 93.31 758 ASP A O 1
ATOM 6122 N N . THR A 1 759 ? 23.998 -19.736 -34.465 1.00 94.75 759 THR A N 1
ATOM 6123 C CA . THR A 1 759 ? 24.531 -18.969 -35.600 1.00 94.75 759 THR A CA 1
ATOM 6124 C C . THR A 1 759 ? 23.760 -19.215 -36.899 1.00 94.75 759 THR A C 1
ATOM 6126 O O . THR A 1 759 ? 23.466 -18.254 -37.607 1.00 94.75 759 THR A O 1
ATOM 6129 N N . ASP A 1 760 ? 23.391 -20.460 -37.213 1.00 94.75 760 ASP A N 1
ATOM 6130 C CA . ASP A 1 760 ? 22.737 -20.801 -38.485 1.00 94.75 760 ASP A CA 1
ATOM 6131 C C . ASP A 1 760 ? 21.334 -20.188 -38.585 1.00 94.75 760 ASP A C 1
ATOM 6133 O O . ASP A 1 760 ? 20.985 -19.539 -39.578 1.00 94.75 760 ASP A O 1
ATOM 6137 N N . SER A 1 761 ? 20.534 -20.322 -37.523 1.00 94.50 761 SER A N 1
ATOM 6138 C CA . SER A 1 761 ? 19.215 -19.688 -37.434 1.00 94.50 761 SER A CA 1
ATOM 6139 C C . SER A 1 761 ? 19.313 -18.162 -37.461 1.00 94.50 761 SER A C 1
ATOM 6141 O O . SER A 1 761 ? 18.462 -17.505 -38.070 1.00 94.50 761 SER A O 1
ATOM 6143 N N . LEU A 1 762 ? 20.360 -17.581 -36.865 1.00 95.31 762 LEU A N 1
ATOM 6144 C CA . LEU A 1 762 ? 20.623 -16.145 -36.929 1.00 95.31 762 LEU A CA 1
ATOM 6145 C C . LEU A 1 762 ? 20.945 -15.688 -38.361 1.00 95.31 762 LEU A C 1
ATOM 6147 O O . LEU A 1 762 ? 20.337 -14.731 -38.841 1.00 95.31 762 LEU A O 1
ATOM 6151 N N . ILE A 1 763 ? 21.850 -16.377 -39.058 1.00 95.94 763 ILE A N 1
ATOM 6152 C CA . ILE A 1 763 ? 22.232 -16.075 -40.447 1.00 95.94 763 ILE A CA 1
ATOM 6153 C C . ILE A 1 763 ? 21.021 -16.174 -41.381 1.00 95.94 763 ILE A C 1
ATOM 6155 O O . ILE A 1 763 ? 20.803 -15.284 -42.208 1.00 95.94 763 ILE A O 1
ATOM 6159 N N . SER A 1 764 ? 20.193 -17.209 -41.218 1.00 94.50 764 SER A N 1
ATOM 6160 C CA . SER A 1 764 ? 18.956 -17.375 -41.988 1.00 94.50 764 SER A CA 1
ATOM 6161 C C . SER A 1 764 ? 18.022 -16.167 -41.833 1.00 94.50 764 SER A C 1
ATOM 6163 O O . SER A 1 764 ? 17.510 -15.648 -42.826 1.00 94.50 764 SER A O 1
ATOM 6165 N N . LYS A 1 765 ? 17.861 -15.653 -40.606 1.00 94.19 765 LYS A N 1
ATOM 6166 C CA . LYS A 1 765 ? 17.039 -14.462 -40.338 1.00 94.19 765 LYS A CA 1
ATOM 6167 C C . LYS A 1 765 ? 17.663 -13.169 -40.865 1.00 94.19 765 LYS A C 1
ATOM 6169 O O . LYS A 1 765 ? 16.935 -12.335 -41.390 1.00 94.19 765 LYS A O 1
ATOM 6174 N N . ILE A 1 766 ? 18.984 -12.999 -40.770 1.00 95.31 766 ILE A N 1
ATOM 6175 C CA . ILE A 1 766 ? 19.677 -11.829 -41.342 1.00 95.31 766 ILE A CA 1
ATOM 6176 C C . ILE A 1 766 ? 19.569 -11.820 -42.873 1.00 95.31 766 ILE A C 1
ATOM 6178 O O . ILE A 1 766 ? 19.468 -10.757 -43.474 1.00 95.31 766 ILE A O 1
ATOM 6182 N N . SER A 1 767 ? 19.551 -12.989 -43.511 1.00 92.75 767 SER A N 1
ATOM 6183 C CA . SER A 1 767 ? 19.411 -13.100 -44.969 1.00 92.75 767 SER A CA 1
ATOM 6184 C C . SER A 1 767 ? 18.016 -12.702 -45.470 1.00 92.75 767 SER A C 1
ATOM 6186 O O . SER A 1 767 ? 17.865 -12.354 -46.638 1.00 92.75 767 SER A O 1
ATOM 6188 N N . ASN A 1 768 ? 17.001 -12.742 -44.601 1.00 90.62 768 ASN A N 1
ATOM 6189 C CA . ASN A 1 768 ? 15.619 -12.396 -44.926 1.00 90.62 768 ASN A CA 1
ATOM 6190 C C . ASN A 1 768 ? 15.070 -11.336 -43.956 1.00 90.62 768 ASN A C 1
ATOM 6192 O O . ASN A 1 768 ? 14.220 -11.615 -43.102 1.00 90.62 768 ASN A O 1
ATOM 6196 N N . LEU A 1 769 ? 15.596 -10.112 -44.074 1.00 91.62 769 LEU A N 1
ATOM 6197 C CA . LEU A 1 769 ? 15.139 -8.965 -43.292 1.00 91.62 769 LEU A CA 1
ATOM 6198 C C . LEU A 1 769 ? 13.769 -8.500 -43.782 1.00 91.62 769 LEU A C 1
ATOM 6200 O O . LEU A 1 769 ? 13.651 -7.808 -44.790 1.00 91.62 769 LEU A O 1
ATOM 6204 N N . GLU A 1 770 ? 12.739 -8.819 -43.013 1.00 89.44 770 GLU A N 1
ATOM 6205 C CA . GLU A 1 770 ? 11.388 -8.327 -43.252 1.00 89.44 770 GLU A CA 1
ATOM 6206 C C . GLU A 1 770 ? 10.724 -7.885 -41.947 1.00 89.44 770 GLU A C 1
ATOM 6208 O O . GLU A 1 770 ? 10.997 -8.413 -40.862 1.00 89.44 770 GLU A O 1
ATOM 6213 N N . ILE A 1 771 ? 9.842 -6.890 -42.054 1.00 86.81 771 ILE A N 1
ATOM 6214 C CA . ILE A 1 771 ? 8.987 -6.483 -40.942 1.00 86.81 771 ILE A CA 1
ATOM 6215 C C . ILE A 1 771 ? 7.871 -7.514 -40.830 1.00 86.81 771 ILE A C 1
ATOM 6217 O O . ILE A 1 771 ? 7.029 -7.643 -41.715 1.00 86.81 771 ILE A O 1
ATOM 6221 N N . LYS A 1 772 ? 7.878 -8.254 -39.728 1.00 85.88 772 LYS A N 1
ATOM 6222 C CA . LYS A 1 772 ? 6.927 -9.337 -39.473 1.00 85.88 772 LYS A CA 1
ATOM 6223 C C . LYS A 1 772 ? 5.581 -8.784 -39.001 1.00 85.88 772 LYS A C 1
ATOM 6225 O O . LYS A 1 772 ? 5.524 -7.737 -38.354 1.00 85.88 772 LYS A O 1
ATOM 6230 N N . ASP A 1 773 ? 4.504 -9.541 -39.201 1.00 84.69 773 ASP A N 1
ATOM 6231 C CA . ASP A 1 773 ? 3.157 -9.160 -38.744 1.00 84.69 773 ASP A CA 1
ATOM 6232 C C . ASP A 1 773 ? 3.093 -8.863 -37.241 1.00 84.69 773 ASP A C 1
ATOM 6234 O O . ASP A 1 773 ? 2.422 -7.922 -36.806 1.00 84.69 773 ASP A O 1
ATOM 6238 N N . TRP A 1 774 ? 3.848 -9.621 -36.436 1.00 83.38 774 TRP A N 1
ATOM 6239 C CA . TRP A 1 774 ? 3.925 -9.397 -34.995 1.00 83.38 774 TRP A CA 1
ATOM 6240 C C . TRP A 1 774 ? 4.544 -8.031 -34.653 1.00 83.38 774 TRP A C 1
ATOM 6242 O O . TRP A 1 774 ? 4.094 -7.394 -33.701 1.00 83.38 774 TRP A O 1
ATOM 6252 N N . GLN A 1 775 ? 5.502 -7.533 -35.448 1.00 85.94 775 GLN A N 1
ATOM 6253 C CA . GLN A 1 775 ? 6.111 -6.206 -35.269 1.00 85.94 775 GLN A CA 1
ATOM 6254 C C . GLN A 1 775 ? 5.108 -5.101 -35.598 1.00 85.94 775 GLN A C 1
ATOM 6256 O O . GLN A 1 775 ? 5.003 -4.127 -34.856 1.00 85.94 775 GLN A O 1
ATOM 6261 N N . ASN A 1 776 ? 4.332 -5.270 -36.672 1.00 80.62 776 ASN A N 1
ATOM 6262 C CA . ASN A 1 776 ? 3.298 -4.312 -37.063 1.00 80.62 776 ASN A CA 1
ATOM 6263 C C . ASN A 1 776 ? 2.211 -4.202 -35.995 1.00 80.62 776 ASN A C 1
ATOM 6265 O O . ASN A 1 776 ? 1.911 -3.102 -35.533 1.00 80.62 776 ASN A O 1
ATOM 6269 N N . LYS A 1 777 ? 1.675 -5.339 -35.535 1.00 78.38 777 LYS A N 1
ATOM 6270 C CA . LYS A 1 777 ? 0.704 -5.374 -34.433 1.00 78.38 777 LYS A CA 1
ATOM 6271 C C . LYS A 1 777 ? 1.248 -4.666 -33.190 1.00 78.38 777 LYS A C 1
ATOM 6273 O O . LYS A 1 777 ? 0.574 -3.833 -32.595 1.00 78.38 777 LYS A O 1
ATOM 6278 N N . PHE A 1 778 ? 2.495 -4.957 -32.844 1.00 73.75 778 PHE A N 1
ATOM 6279 C CA . PHE A 1 778 ? 3.165 -4.373 -31.693 1.00 73.75 778 PHE A CA 1
ATOM 6280 C C . PHE A 1 778 ? 3.408 -2.864 -31.825 1.00 73.75 778 PHE A C 1
ATOM 6282 O O . PHE A 1 778 ? 3.231 -2.121 -30.865 1.00 73.75 778 PHE A O 1
ATOM 6289 N N . ARG A 1 779 ? 3.749 -2.386 -33.023 1.00 75.88 779 ARG A N 1
ATOM 6290 C CA . ARG A 1 779 ? 3.888 -0.958 -33.319 1.00 75.88 779 ARG A CA 1
ATOM 6291 C C . ARG A 1 779 ? 2.573 -0.206 -33.111 1.00 75.88 779 ARG A C 1
ATOM 6293 O O . ARG A 1 779 ? 2.595 0.886 -32.552 1.00 75.88 779 ARG A O 1
ATOM 6300 N N . PHE A 1 780 ? 1.445 -0.775 -33.542 1.00 68.19 780 PHE A N 1
ATOM 6301 C CA . PHE A 1 780 ? 0.126 -0.177 -33.314 1.00 68.19 780 PHE A CA 1
ATOM 6302 C C . PHE A 1 780 ? -0.227 -0.111 -31.825 1.00 68.19 780 PHE A C 1
ATOM 6304 O O . PHE A 1 780 ? -0.752 0.903 -31.374 1.00 68.19 780 PHE A O 1
ATOM 6311 N N . GLU A 1 781 ? 0.100 -1.156 -31.061 1.00 70.06 781 GLU A N 1
ATOM 6312 C CA . GLU A 1 781 ? -0.126 -1.200 -29.609 1.00 70.06 781 GLU A CA 1
ATOM 6313 C C . GLU A 1 781 ? 0.709 -0.154 -28.843 1.00 70.06 781 GLU A C 1
ATOM 6315 O O . GLU A 1 781 ? 0.304 0.279 -27.766 1.00 70.06 781 GLU A O 1
ATOM 6320 N N . GLU A 1 782 ? 1.853 0.272 -29.391 1.00 70.88 782 GLU A N 1
ATOM 6321 C CA . GLU A 1 782 ? 2.857 1.063 -28.666 1.00 70.88 782 GLU A CA 1
ATOM 6322 C C . GLU A 1 782 ? 3.198 2.418 -29.324 1.00 70.88 782 GLU A C 1
ATOM 6324 O O . GLU A 1 782 ? 4.190 3.066 -28.978 1.00 70.88 782 GLU A O 1
ATOM 6329 N N . VAL A 1 783 ? 2.370 2.886 -30.266 1.00 66.88 783 VAL A N 1
ATOM 6330 C CA . VAL A 1 783 ? 2.620 4.103 -31.066 1.00 66.88 783 VAL A CA 1
ATOM 6331 C C . VAL A 1 783 ? 2.798 5.368 -30.214 1.00 66.88 783 VAL A C 1
ATOM 6333 O O . VAL A 1 783 ? 3.514 6.294 -30.604 1.00 66.88 783 VAL A O 1
ATOM 6336 N N . GLU A 1 784 ? 2.195 5.404 -29.023 1.00 68.75 784 GLU A N 1
ATOM 6337 C CA . GLU A 1 784 ? 2.252 6.562 -28.126 1.00 68.75 784 GLU A CA 1
ATOM 6338 C C . GLU A 1 784 ? 3.659 6.832 -27.564 1.00 68.75 784 GLU A C 1
ATOM 6340 O O . GLU A 1 784 ? 3.962 7.976 -27.219 1.00 68.75 784 GLU A O 1
ATOM 6345 N N . ILE A 1 785 ? 4.563 5.838 -27.589 1.00 69.44 785 ILE A N 1
ATOM 6346 C CA . ILE A 1 785 ? 5.982 5.981 -27.207 1.00 69.44 785 ILE A CA 1
ATOM 6347 C C . ILE A 1 785 ? 6.654 7.141 -27.951 1.00 69.44 785 ILE A C 1
ATOM 6349 O O . ILE A 1 785 ? 7.522 7.823 -27.395 1.00 69.44 785 ILE A O 1
ATOM 6353 N N . GLY A 1 786 ? 6.260 7.345 -29.210 1.00 68.94 786 GLY A N 1
ATOM 6354 C CA . GLY A 1 786 ? 6.831 8.335 -30.110 1.00 68.94 786 GLY A CA 1
ATOM 6355 C C . GLY A 1 786 ? 6.071 9.653 -30.207 1.00 68.94 786 GLY A C 1
ATOM 6356 O O . GLY A 1 786 ? 6.411 10.464 -31.069 1.00 68.94 786 GLY A O 1
ATOM 6357 N N . GLN A 1 787 ? 5.035 9.875 -29.389 1.00 73.44 787 GLN A N 1
ATOM 6358 C CA . GLN A 1 787 ? 4.263 11.112 -29.479 1.00 73.44 787 GLN A CA 1
ATOM 6359 C C . GLN A 1 787 ? 5.125 12.335 -29.112 1.00 73.44 787 GLN A C 1
ATOM 6361 O O . GLN A 1 787 ? 5.774 12.341 -28.060 1.00 73.44 787 GLN A O 1
ATOM 6366 N N . PRO A 1 788 ? 5.142 13.381 -29.958 1.00 77.69 788 PRO A N 1
ATOM 6367 C CA . PRO A 1 788 ? 5.857 14.615 -29.660 1.00 77.69 788 PRO A CA 1
ATOM 6368 C C . PRO A 1 788 ? 5.204 15.369 -28.491 1.00 77.69 788 PRO A C 1
ATOM 6370 O O . PRO A 1 788 ? 4.019 15.193 -28.216 1.00 77.69 788 PRO A O 1
ATOM 6373 N N . GLY A 1 789 ? 5.961 16.248 -27.826 1.00 87.56 789 GLY A N 1
ATOM 6374 C CA . GLY A 1 789 ? 5.431 17.093 -26.748 1.00 87.56 789 GLY A CA 1
ATOM 6375 C C . GLY A 1 789 ? 5.400 16.411 -25.377 1.00 87.56 789 GLY A C 1
ATOM 6376 O O . GLY A 1 789 ? 4.769 16.915 -24.449 1.00 87.56 789 GLY A O 1
ATOM 6377 N N . ALA A 1 790 ? 6.092 15.280 -25.208 1.00 91.50 790 ALA A N 1
ATOM 6378 C CA . ALA A 1 790 ? 6.184 14.607 -23.916 1.00 91.50 790 ALA A CA 1
ATOM 6379 C C . ALA A 1 790 ? 6.849 15.507 -22.862 1.00 91.50 790 ALA A C 1
ATOM 6381 O O . ALA A 1 790 ? 6.370 15.608 -21.735 1.00 91.50 790 ALA A O 1
ATOM 6382 N N . SER A 1 791 ? 7.910 16.215 -23.247 1.00 94.44 791 SER A N 1
ATOM 6383 C CA . SER A 1 791 ? 8.677 17.123 -22.393 1.00 94.44 791 SER A CA 1
ATOM 6384 C C . SER A 1 791 ? 7.824 18.290 -21.895 1.00 94.44 791 SER A C 1
ATOM 6386 O O . SER A 1 791 ? 7.833 18.603 -20.703 1.00 94.44 791 SER A O 1
ATOM 6388 N N . GLU A 1 792 ? 7.015 18.864 -22.786 1.00 94.31 792 GLU A N 1
ATOM 6389 C CA . GLU A 1 792 ? 6.016 19.884 -22.463 1.00 94.31 792 GLU A CA 1
ATOM 6390 C C . GLU A 1 792 ? 4.961 19.341 -21.501 1.00 94.31 792 GLU A C 1
ATOM 6392 O O . GLU A 1 792 ? 4.783 19.882 -20.411 1.00 94.31 792 GLU A O 1
ATOM 6397 N N . LYS A 1 793 ? 4.341 18.202 -21.826 1.00 93.81 793 LYS A N 1
ATOM 6398 C CA . LYS A 1 793 ? 3.306 17.580 -20.988 1.00 93.81 793 LYS A CA 1
ATOM 6399 C C . LYS A 1 793 ? 3.816 17.253 -19.579 1.00 93.81 793 LYS A C 1
ATOM 6401 O O . LYS A 1 793 ? 3.111 17.482 -18.592 1.00 93.81 793 LYS A O 1
ATOM 6406 N N . ILE A 1 794 ? 5.049 16.752 -19.463 1.00 94.50 794 ILE A N 1
ATOM 6407 C CA . ILE A 1 794 ? 5.733 16.491 -18.184 1.00 94.50 794 ILE A CA 1
ATOM 6408 C C . ILE A 1 794 ? 5.954 17.796 -17.421 1.00 94.50 794 ILE A C 1
ATOM 6410 O O . ILE A 1 794 ? 5.697 17.851 -16.213 1.00 94.50 794 ILE A O 1
ATOM 6414 N N . PHE A 1 795 ? 6.426 18.841 -18.101 1.00 95.06 795 PHE A N 1
ATOM 6415 C CA . PHE A 1 795 ? 6.653 20.151 -17.504 1.00 95.06 795 PHE A CA 1
ATOM 6416 C C . PHE A 1 795 ? 5.350 20.754 -16.970 1.00 95.06 795 PHE A C 1
ATOM 6418 O O . PHE A 1 795 ? 5.270 21.110 -15.793 1.00 95.06 795 PHE A O 1
ATOM 6425 N N . GLU A 1 796 ? 4.294 20.787 -17.773 1.00 94.25 796 GLU A N 1
ATOM 6426 C CA . GLU A 1 796 ? 3.003 21.334 -17.361 1.00 94.25 796 GLU A CA 1
ATOM 6427 C C . GLU A 1 796 ? 2.371 20.547 -16.209 1.00 94.25 796 GLU A C 1
ATOM 6429 O O . GLU A 1 796 ? 1.875 21.134 -15.246 1.00 94.25 796 GLU A O 1
ATOM 6434 N N . THR A 1 797 ? 2.444 19.216 -16.258 1.00 93.44 797 THR A N 1
ATOM 6435 C CA . THR A 1 797 ? 1.801 18.346 -15.264 1.00 93.44 797 THR A CA 1
ATOM 6436 C C . THR A 1 797 ? 2.567 18.317 -13.944 1.00 93.44 797 THR A C 1
ATOM 6438 O O . THR A 1 797 ? 1.992 18.510 -12.871 1.00 93.44 797 THR A O 1
ATOM 6441 N N . PHE A 1 798 ? 3.877 18.057 -13.984 1.00 93.25 798 PHE A N 1
ATOM 6442 C CA . PHE A 1 798 ? 4.654 17.814 -12.769 1.00 93.25 798 PHE A CA 1
ATOM 6443 C C . PHE A 1 798 ? 5.385 19.050 -12.246 1.00 93.25 798 PHE A C 1
ATOM 6445 O O . PHE A 1 798 ? 5.599 19.136 -11.030 1.00 93.25 798 PHE A O 1
ATOM 6452 N N . ILE A 1 799 ? 5.755 20.004 -13.107 1.00 92.88 799 ILE A N 1
ATOM 6453 C CA . ILE A 1 799 ? 6.467 21.225 -12.699 1.00 92.88 799 ILE A CA 1
ATOM 6454 C C . ILE A 1 799 ? 5.477 22.371 -12.459 1.00 92.88 799 ILE A C 1
ATOM 6456 O O . ILE A 1 799 ? 5.488 22.909 -11.351 1.00 92.88 799 ILE A O 1
ATOM 6460 N N . LEU A 1 800 ? 4.604 22.691 -13.423 1.00 91.19 800 LEU A N 1
ATOM 6461 C CA . LEU A 1 800 ? 3.631 23.790 -13.295 1.00 91.19 800 LEU A CA 1
ATOM 6462 C C . LEU A 1 800 ? 2.338 23.418 -12.556 1.00 91.19 800 LEU A C 1
ATOM 6464 O O . LEU A 1 800 ? 1.717 24.303 -11.981 1.00 91.19 800 LEU A O 1
ATOM 6468 N N . GLU A 1 801 ? 1.959 22.137 -12.535 1.00 85.06 801 GLU A N 1
ATOM 6469 C CA . GLU A 1 801 ? 0.703 21.642 -11.938 1.00 85.06 801 GLU A CA 1
ATOM 6470 C C . GLU A 1 801 ? -0.578 22.127 -12.647 1.00 85.06 801 GLU A C 1
ATOM 6472 O O . GLU A 1 801 ? -1.612 22.281 -12.006 1.00 85.06 801 GLU A O 1
ATOM 6477 N N . LYS A 1 802 ? -0.553 22.336 -13.972 1.00 74.88 802 LYS A N 1
ATOM 6478 C CA . LYS A 1 802 ? -1.708 22.868 -14.729 1.00 74.88 802 LYS A CA 1
ATOM 6479 C C . LYS A 1 802 ? -2.928 21.924 -14.828 1.00 74.88 802 LYS A C 1
ATOM 6481 O O . LYS A 1 802 ? -3.982 22.379 -15.245 1.00 74.88 802 LYS A O 1
ATOM 6486 N N . ASN A 1 803 ? -2.812 20.649 -14.433 1.00 53.09 803 ASN A N 1
ATOM 6487 C CA . ASN A 1 803 ? -3.821 19.600 -14.676 1.00 53.09 803 ASN A CA 1
ATOM 6488 C C . ASN A 1 803 ? -4.064 18.667 -13.463 1.00 53.09 803 ASN A C 1
ATOM 6490 O O . ASN A 1 803 ? -4.155 17.451 -13.641 1.00 53.09 803 ASN A O 1
ATOM 6494 N N . LYS A 1 804 ? -4.086 19.191 -12.229 1.00 48.59 804 LYS A N 1
ATOM 6495 C CA . LYS A 1 804 ? -4.316 18.394 -11.007 1.00 48.59 804 LYS A CA 1
ATOM 6496 C C . LYS A 1 804 ? -5.635 18.679 -10.314 1.00 48.59 804 LYS A C 1
ATOM 6498 O O . LYS A 1 804 ? -5.997 19.871 -10.229 1.00 48.59 804 LYS A O 1
#

pLDDT: mean 84.78, std 13.78, range [22.56, 98.56]

Radius of gyration: 37.77 Å; chains: 1; bounding box: 87×68×107 Å

Foldseek 3Di:
DDKDDDADDDDAQEEEAAQEAAACEIEEEDPAEHQEYEAQEHCAAEHNEYEYEDAYQEYEYEYREPENYAYAEYEHAYALEYEEAEHHEEEAHPAHDYAYTYHLEYEEAYENEYYYHQEAEYQDPPDFDADPPPRDGPGDGAYEAAYYHEYEYANEYEYHQEHEFAQEYEDHNEYDDHVDYHFHQFYWYDVPTDTDGHNHGDDPDDDPPDPDDDDDPPPVVVVRVLRDADDDPLADESVVLSVQSSPDNHNVSNVVSVVPRDPDSRNRGDPPPDPDDDVPPPPDPPPWAFAAWADDQQKTKTFIPFFAPWKWWADPVVRDTFTFDDPDRGMTIDRQLFTQVLHGNDFFKTFMAGPVRHGYFHDPNHVVCQQVRKDWFADDQAKIWIWHWDDPPRTIIIGIDIDPHPVDHDVDDPDCPPVNVVVVVVLLVLLVVLAVLLVVLLVVADDDLQEEEEDDQQFQDQDFLRVLLVVVCVVCCVVVVHHYDYDYHHCPPPDPVVVSVVLSVCSNVQSRGQEYEYADQPLSLLRYADDPSRAYEHLHHFALAFFQAAQSCGRAPPHDDSVRGNLSNHQAYEHLALVSLVSVCRRRSHDSVRYDHFATSRQQCCLVCVVVLLVVVCVVPVLLPPAAEEEEEEAWDDDDLQGTDDPCVVFAPVVVVLVLCVVRRYAYEYAYDPSHPDDNCPVPPDRPRYHYPNPPDDPLSVLLNHQAYEYASGSCLQSNLLSVHQYAYECLPQVVSCVRGNTPDRVCRQPNPRHHNHHVSVSVCVVDRDCDPSSPVSCVNRVRNHDHCRSVVCCCVRSVVVDD

=== Feature glossary ===
Each block in this record encodes a different view of the same protein. In brief:

Predicted aligned error. PAE(i, j) answers: if I align the predicted and true structures on residue i, how far off (in Å) do I expect residue j to be? A block-diagonal PAE matrix with low values on the blocks and high values off-diagonal is the signature of a multi-domain protein with confidently predicted domains but uncertain inter-domain orientation.

Contact-map, Ramachandran, and PAE plots. Plot images: a contact map (which residues are close in 3D, as an N×N binary image), a Ramachandran scatter (backbone torsion angles, revealing secondary-structure composition at a glance), and — for AlphaFold structures — a PAE heatmap (pairwise prediction confidence).

Backbone torsions (φ/ψ). φ (phi) and ψ (psi) are the two rotatable backbone dihedrals per residue: φ is the C(i-1)–N–Cα–C torsion, ψ is the N–Cα–C–N(i+1) torsion, both in degrees on (−180°, 180°]. α-helical residues cluster near (−60°, −45°); β-strand residues near (−120°, +130°). A Ramachandran plot is simply a scatter of (φ, ψ) for every residue.

Foldseek 3Di. A 3Di character summarizes, for each residue, the relative orientation of the Cα frame of its nearest spatial neighbor. Because it encodes fold topology rather than chemistry, 3Di alignments detect remote structural similarity that sequence alignment misses.

Radius of gyration, Cα contacts, bounding box. Three whole-structure scalars: the radius of gyration (RMS distance of Cα from centroid, in Å), the count of Cα–Cα contacts (pairs closer than 8 Å and separated by more than four residues in sequence — i.e. tertiary, not local, contacts), and the bounding-box dimensions. Together they distinguish compact globular folds from extended fibres or disordered chains.

Sequence. Sequence gives the chain of amino acids in standard one-letter code (A=alanine, C=cysteine, …, Y=tyrosine), read N→C. It is the only feature that is directly encoded by the gene; all structural features are derived from the folded form of this sequence.

mmCIF coordinates. Atomic coordinates in PDBx/mmCIF format — the same representation the Protein Data Bank distributes. Each line of the _atom_site loop places one backbone atom in Cartesian space (units: ångströms, origin: arbitrary).

Secondary structure (3-state, P-SEA). Three-state secondary structure (P-SEA) collapses the eight DSSP classes into helix (a), strand (b), and coil (c). P-SEA assigns these from Cα geometry alone — distances and angles — without requiring backbone oxygens, so it works on any Cα trace.

InterPro / GO / CATH / organism. Functional annotations link the protein to curated databases. InterPro entries identify conserved domains and families by matching the sequence against member-database signatures (Pfam, PROSITE, CDD, …). Gene Ontology (GO) terms describe molecular function, biological process, and cellular component in a controlled vocabulary. CATH places the structure in a hierarchical fold classification (Class/Architecture/Topology/Homologous-superfamily). The organism is the source species.

B-factor. B-factor (Debye–Waller factor) reflects atomic displacement in the crystal lattice. It is an experimental observable (units Å²), not a prediction; low values mean the atom is pinned down, high values mean it moves or is heterogeneous across the crystal.

Rendered structure images. Structure images are PyMOL renders from six orthogonal camera directions. Cartoon representation draws helices as coils and strands as arrows; sticks shows the backbone as bonds; surface shows the solvent-excluded envelope. Rainbow coloring maps sequence position to hue (blue→red, N→C); chain coloring assigns a distinct color per polypeptide.

Solvent-accessible surface area. Solvent-accessible surface area (SASA) is the area in Å² traced out by the centre of a 1.4 Å probe sphere (a water molecule) rolled over the protein's van der Waals surface (Shrake–Rupley / Lee–Richards construction). Buried residues have near-zero SASA; fully exposed residues can exceed 200 Å². The total SASA scales roughly with the number of surface residues.

Secondary structure (8-state, DSSP). The SS8 string is DSSP's per-residue secondary-structure call. α-helix (H) means an i→i+4 H-bond ladder; β-strand (E) means the residue participates in a β-sheet; 3₁₀ (G) and π (I) are tighter and wider helices; T/S are turns/bends; '-' is loop.

pLDDT. For AlphaFold models, the B-factor field carries pLDDT — the model's own estimate of local accuracy on a 0–100 scale. Regions with pLDDT<50 should be treated as essentially unmodeled; they often correspond to intrinsically disordered segments.

Nearest PDB structures. Nearest PDB neighbors are the top structural matches found by Foldseek when searching this structure against the entire Protein Data Bank. Each hit reports a TM-score (0 to 1; >0.5 almost always implies the same fold) and an E-value. These are *structural* homologs — they may share no detectable sequence similarity.